Protein AF-0000000068154162 (afdb_homodimer)

Nearest PDB structures (foldseek):
  3p86-assembly1_A  TM=9.302E-01  e=1.035E-20  Arabidopsis thaliana
  8pq9-assembly1_A  TM=8.832E-01  e=3.360E-18  Homo sapiens
  6itt-assembly1_B  TM=8.169E-01  e=2.781E-16  Homo sapiens
  5we8-assembly1_A  TM=8.156E-01  e=3.813E-16  Homo sapiens
  5wdy-assembly1_A  TM=8.398E-01  e=1.945E-15  Homo sapiens

Organism: Acanthamoeba castellanii (strain ATCC 30010 / Neff) (NCBI:txid1257118)

Structure (mmCIF, N/CA/C/O backbone):
data_AF-0000000068154162-model_v1
#
loop_
_entity.id
_entity.type
_entity.pdbx_description
1 polymer 'non-specific serine/threonine protein kinase'
#
loop_
_atom_site.group_PDB
_atom_site.id
_atom_site.type_symbol
_atom_site.label_atom_id
_atom_site.label_alt_id
_atom_site.label_comp_id
_atom_site.label_asym_id
_atom_site.label_entity_id
_atom_site.label_seq_id
_atom_site.pdbx_PDB_ins_code
_atom_site.Cartn_x
_atom_site.Cartn_y
_atom_site.Cartn_z
_atom_site.occupancy
_atom_site.B_iso_or_equiv
_atom_site.auth_seq_id
_atom_site.auth_comp_id
_atom_site.auth_asym_id
_atom_site.auth_atom_id
_atom_site.pdbx_PDB_model_num
ATOM 1 N N . MET A 1 1 ? -35.406 -61.719 3.502 1 25.31 1 MET A N 1
ATOM 2 C CA . MET A 1 1 ? -34.531 -60.625 3.078 1 25.31 1 MET A CA 1
ATOM 3 C C . MET A 1 1 ? -35.25 -59.281 3.193 1 25.31 1 MET A C 1
ATOM 5 O O . MET A 1 1 ? -35.938 -58.844 2.264 1 25.31 1 MET A O 1
ATOM 9 N N . ARG A 1 2 ? -35.75 -58.812 4.273 1 20.05 2 ARG A N 1
ATOM 10 C CA . ARG A 1 2 ? -36.719 -57.781 4.66 1 20.05 2 ARG A CA 1
ATOM 11 C C . ARG A 1 2 ? -36.156 -56.375 4.477 1 20.05 2 ARG A C 1
ATOM 13 O O . ARG A 1 2 ? -35 -56.125 4.801 1 20.05 2 ARG A O 1
ATOM 20 N N . ALA A 1 3 ? -36.875 -55.594 3.584 1 25.05 3 ALA A N 1
ATOM 21 C CA . ALA A 1 3 ? -36.781 -54.25 3.047 1 25.05 3 ALA A CA 1
ATOM 22 C C . ALA A 1 3 ? -36.656 -53.219 4.168 1 25.05 3 ALA A C 1
ATOM 24 O O . ALA A 1 3 ? -37.625 -52.938 4.867 1 25.05 3 ALA A O 1
ATOM 25 N N . GLN A 1 4 ? -35.75 -53.344 5.055 1 25.16 4 GLN A N 1
ATOM 26 C CA . GLN A 1 4 ? -35.781 -52.469 6.203 1 25.16 4 GLN A CA 1
ATOM 27 C C . GLN A 1 4 ? -35.812 -51 5.762 1 25.16 4 GLN A C 1
ATOM 29 O O . GLN A 1 4 ? -35 -50.562 4.965 1 25.16 4 GLN A O 1
ATOM 34 N N . GLN A 1 5 ? -37 -50.375 5.742 1 27.28 5 GLN A N 1
ATOM 35 C CA . GLN A 1 5 ? -37.375 -49.031 5.297 1 27.28 5 GLN A CA 1
ATOM 36 C C . GLN A 1 5 ? -36.469 -47.969 5.945 1 27.28 5 GLN A C 1
ATOM 38 O O . GLN A 1 5 ? -36.219 -48.031 7.148 1 27.28 5 GLN A O 1
ATOM 43 N N . PRO A 1 6 ? -35.594 -47.312 5.211 1 29.78 6 PRO A N 1
ATOM 44 C CA . PRO A 1 6 ? -34.562 -46.406 5.742 1 29.78 6 PRO A CA 1
ATOM 45 C C . PRO A 1 6 ? -35.156 -45.312 6.617 1 29.78 6 PRO A C 1
ATOM 47 O O . PRO A 1 6 ? -36.344 -44.938 6.469 1 29.78 6 PRO A O 1
ATOM 50 N N . PRO A 1 7 ? -34.656 -45.125 7.809 1 30.92 7 PRO A N 1
ATOM 51 C CA . PRO A 1 7 ? -35.25 -44.219 8.805 1 30.92 7 PRO A CA 1
ATOM 52 C C . PRO A 1 7 ? -35.594 -42.844 8.234 1 30.92 7 PRO A C 1
ATOM 54 O O . PRO A 1 7 ? -34.969 -42.406 7.266 1 30.92 7 PRO A O 1
ATOM 57 N N . GLY A 1 8 ? -36.781 -42.438 8.211 1 26.33 8 GLY A N 1
ATOM 58 C CA . GLY A 1 8 ? -37.469 -41.25 7.738 1 26.33 8 GLY A CA 1
ATOM 59 C C . GLY A 1 8 ? -36.812 -39.938 8.18 1 26.33 8 GLY A C 1
ATOM 60 O O . GLY A 1 8 ? -36.312 -39.844 9.305 1 26.33 8 GLY A O 1
ATOM 61 N N . LEU A 1 9 ? -36.188 -39.188 7.285 1 26.91 9 LEU A N 1
ATOM 62 C CA . LEU A 1 9 ? -35.5 -37.906 7.391 1 26.91 9 LEU A CA 1
ATOM 63 C C . LEU A 1 9 ? -36.312 -36.938 8.258 1 26.91 9 LEU A C 1
ATOM 65 O O . LEU A 1 9 ? -37.469 -36.688 8.008 1 26.91 9 LEU A O 1
ATOM 69 N N . GLN A 1 10 ? -36.125 -36.938 9.523 1 28.39 10 GLN A N 1
ATOM 70 C CA . GLN A 1 10 ? -36.906 -36.062 10.398 1 28.39 10 GLN A CA 1
ATOM 71 C C . GLN A 1 10 ? -37 -34.656 9.805 1 28.39 10 GLN A C 1
ATOM 73 O O . GLN A 1 10 ? -36.031 -34.156 9.234 1 28.39 10 GLN A O 1
ATOM 78 N N . PRO A 1 11 ? -38.156 -34.156 9.594 1 27.2 11 PRO A N 1
ATOM 79 C CA . PRO A 1 11 ? -38.438 -32.844 8.992 1 27.2 11 PRO A CA 1
ATOM 80 C C . PRO A 1 11 ? -37.656 -31.703 9.68 1 27.2 11 PRO A C 1
ATOM 82 O O . PRO A 1 11 ? -37.562 -31.688 10.906 1 27.2 11 PRO A O 1
ATOM 85 N N . ARG A 1 12 ? -36.625 -31.141 9.125 1 27.48 12 ARG A N 1
ATOM 86 C CA . ARG A 1 12 ? -35.906 -30.016 9.68 1 27.48 12 ARG A CA 1
ATOM 87 C C . ARG A 1 12 ? -36.844 -28.953 10.211 1 27.48 12 ARG A C 1
ATOM 89 O O . ARG A 1 12 ? -37.875 -28.672 9.594 1 27.48 12 ARG A O 1
ATOM 96 N N . ARG A 1 13 ? -36.875 -28.75 11.492 1 27.66 13 ARG A N 1
ATOM 97 C CA . ARG A 1 13 ? -37.75 -27.781 12.156 1 27.66 13 ARG A CA 1
ATOM 98 C C . ARG A 1 13 ? -37.844 -26.5 11.359 1 27.66 13 ARG A C 1
ATOM 100 O O . ARG A 1 13 ? -36.875 -26.047 10.75 1 27.66 13 ARG A O 1
ATOM 107 N N . PRO A 1 14 ? -39.031 -26.031 11.023 1 28.12 14 PRO A N 1
ATOM 108 C CA . PRO A 1 14 ? -39.281 -24.781 10.312 1 28.12 14 PRO A CA 1
ATOM 109 C C . PRO A 1 14 ? -38.406 -23.641 10.812 1 28.12 14 PRO A C 1
ATOM 111 O O . PRO A 1 14 ? -38.062 -23.578 12 1 28.12 14 PRO A O 1
ATOM 114 N N . SER A 1 15 ? -37.5 -23.156 10.039 1 29.91 15 SER A N 1
ATOM 115 C CA . SER A 1 15 ? -36.688 -21.984 10.367 1 29.91 15 SER A CA 1
ATOM 116 C C . SER A 1 15 ? -37.5 -20.953 11.148 1 29.91 15 SER A C 1
ATOM 118 O O . SER A 1 15 ? -38.719 -20.844 10.953 1 29.91 15 SER A O 1
ATOM 120 N N . ALA A 1 16 ? -37.125 -20.469 12.266 1 29.8 16 ALA A N 1
ATOM 121 C CA . ALA A 1 16 ? -37.812 -19.547 13.148 1 29.8 16 ALA A CA 1
ATOM 122 C C . ALA A 1 16 ? -38.625 -18.531 12.352 1 29.8 16 ALA A C 1
ATOM 124 O O . ALA A 1 16 ? -38.281 -18.203 11.211 1 29.8 16 ALA A O 1
ATOM 125 N N . PRO A 1 17 ? -39.812 -18.125 12.711 1 31.25 17 PRO A N 1
ATOM 126 C CA . PRO A 1 17 ? -40.656 -17.109 12.102 1 31.25 17 PRO A CA 1
ATOM 127 C C . PRO A 1 17 ? -39.875 -15.898 11.602 1 31.25 17 PRO A C 1
ATOM 129 O O . PRO A 1 17 ? -38.781 -15.625 12.109 1 31.25 17 PRO A O 1
ATOM 132 N N . THR A 1 18 ? -39.938 -15.453 10.312 1 35.22 18 THR A N 1
ATOM 133 C CA . THR A 1 18 ? -39.5 -14.227 9.656 1 35.22 18 THR A CA 1
ATOM 134 C C . THR A 1 18 ? -39.562 -13.047 10.625 1 35.22 18 THR A C 1
ATOM 136 O O . THR A 1 18 ? -40.625 -12.43 10.781 1 35.22 18 THR A O 1
ATOM 139 N N . GLY A 1 19 ? -39.25 -13.164 11.82 1 36.28 19 GLY A N 1
ATOM 140 C CA . GLY A 1 19 ? -39.344 -12.039 12.727 1 36.28 19 GLY A CA 1
ATOM 141 C C . GLY A 1 19 ? -38.844 -10.742 12.125 1 36.28 19 GLY A C 1
ATOM 142 O O . GLY A 1 19 ? -38.125 -10.75 11.133 1 36.28 19 GLY A O 1
ATOM 143 N N . GLN A 1 20 ? -39.5 -9.539 12.422 1 40.72 20 GLN A N 1
ATOM 144 C CA . GLN A 1 20 ? -39.188 -8.172 11.992 1 40.72 20 GLN A CA 1
ATOM 145 C C . GLN A 1 20 ? -37.688 -7.906 11.984 1 40.72 20 GLN A C 1
ATOM 147 O O . GLN A 1 20 ? -37.031 -7.965 13.023 1 40.72 20 GLN A O 1
ATOM 152 N N . LYS A 1 21 ? -37.125 -8.125 10.898 1 51.84 21 LYS A N 1
ATOM 153 C CA . LYS A 1 21 ? -35.719 -7.754 10.789 1 51.84 21 LYS A CA 1
ATOM 154 C C . LYS A 1 21 ? -35.438 -6.453 11.539 1 51.84 21 LYS A C 1
ATOM 156 O O . LYS A 1 21 ? -36.156 -5.465 11.367 1 51.84 21 LYS A O 1
ATOM 161 N N . LEU A 1 22 ? -34.719 -6.574 12.555 1 54.69 22 LEU A N 1
ATOM 162 C CA . LEU A 1 22 ? -34.344 -5.457 13.414 1 54.69 22 LEU A CA 1
ATOM 163 C C . LEU A 1 22 ? -33.719 -4.332 12.602 1 54.69 22 LEU A C 1
ATOM 165 O O . LEU A 1 22 ? -33.812 -3.162 12.984 1 54.69 22 LEU A O 1
ATOM 169 N N . PHE A 1 23 ? -32.969 -4.668 11.516 1 59.47 23 PHE A N 1
ATOM 170 C CA . PHE A 1 23 ? -32.406 -3.621 10.68 1 59.47 23 PHE A CA 1
ATOM 171 C C . PHE A 1 23 ? -32.281 -4.082 9.234 1 59.47 23 PHE A C 1
ATOM 173 O O . PHE A 1 23 ? -32.375 -5.277 8.953 1 59.47 23 PHE A O 1
ATOM 180 N N . HIS A 1 24 ? -32.375 -3.199 8.305 1 63.94 24 HIS A N 1
ATOM 181 C CA . HIS A 1 24 ? -32.344 -3.453 6.871 1 63.94 24 HIS A CA 1
ATOM 182 C C . HIS A 1 24 ? -30.953 -3.801 6.383 1 63.94 24 HIS A C 1
ATOM 184 O O . HIS A 1 24 ? -30.766 -4.066 5.191 1 63.94 24 HIS A O 1
ATOM 190 N N . GLY A 1 25 ? -30.062 -4.039 7.324 1 67.94 25 GLY A N 1
ATOM 191 C CA . GLY A 1 25 ? -28.703 -4.316 6.875 1 67.94 25 GLY A CA 1
ATOM 192 C C . GLY A 1 25 ? -28.391 -5.801 6.793 1 67.94 25 GLY A C 1
ATOM 193 O O . GLY A 1 25 ? -29.281 -6.637 6.98 1 67.94 25 GLY A O 1
ATOM 194 N N . PRO A 1 26 ? -27.203 -6.223 6.34 1 79.88 26 PRO A N 1
ATOM 195 C CA . PRO A 1 26 ? -26.828 -7.629 6.199 1 79.88 26 PRO A CA 1
ATOM 196 C C . PRO A 1 26 ? -26.797 -8.375 7.531 1 79.88 26 PRO A C 1
ATOM 198 O O . PRO A 1 26 ? -26.172 -7.906 8.492 1 79.88 26 PRO A O 1
ATOM 201 N N . GLU A 1 27 ? -27.5 -9.414 7.609 1 85.88 27 GLU A N 1
ATOM 202 C CA . GLU A 1 27 ? -27.531 -10.273 8.789 1 85.88 27 GLU A CA 1
ATOM 203 C C . GLU A 1 27 ? -26.516 -11.398 8.68 1 85.88 27 GLU A C 1
ATOM 205 O O . GLU A 1 27 ? -26.391 -12.031 7.621 1 85.88 27 GLU A O 1
ATOM 210 N N . ILE A 1 28 ? -25.766 -11.57 9.664 1 89.75 28 ILE A N 1
ATOM 211 C CA . ILE A 1 28 ? -24.797 -12.664 9.75 1 89.75 28 ILE A CA 1
ATOM 212 C C . ILE A 1 28 ? -25.219 -13.641 10.844 1 89.75 28 ILE A C 1
ATOM 214 O O . ILE A 1 28 ? -25.547 -13.219 11.953 1 89.75 28 ILE A O 1
ATOM 218 N N . ASP A 1 29 ? -25.203 -14.883 10.516 1 89.56 29 ASP A N 1
ATOM 219 C CA . ASP A 1 29 ? -25.531 -15.898 11.508 1 89.56 29 ASP A CA 1
ATOM 220 C C . ASP A 1 29 ? -24.375 -16.109 12.477 1 89.56 29 ASP A C 1
ATOM 222 O O . ASP A 1 29 ? -23.203 -16.078 12.078 1 89.56 29 ASP A O 1
ATOM 226 N N . ASP A 1 30 ? -24.766 -16.328 13.695 1 88.81 30 ASP A N 1
ATOM 227 C CA . ASP A 1 30 ? -23.766 -16.531 14.75 1 88.81 30 ASP A CA 1
ATOM 228 C C . ASP A 1 30 ? -22.781 -17.625 14.367 1 88.81 30 ASP A C 1
ATOM 230 O O . ASP A 1 30 ? -21.578 -17.5 14.641 1 88.81 30 ASP A O 1
ATOM 234 N N . ASN A 1 31 ? -23.188 -18.625 13.68 1 89.12 31 ASN A N 1
ATOM 235 C CA . ASN A 1 31 ? -22.359 -19.781 13.352 1 89.12 31 ASN A CA 1
ATOM 236 C C . ASN A 1 31 ? -21.406 -19.484 12.203 1 89.12 31 ASN A C 1
ATOM 238 O O . ASN A 1 31 ? -20.469 -20.25 11.953 1 89.12 31 ASN A O 1
ATOM 242 N N . GLU A 1 32 ? -21.672 -18.453 11.625 1 90.25 32 GLU A N 1
ATOM 243 C CA . GLU A 1 32 ? -20.875 -18.109 10.445 1 90.25 32 GLU A CA 1
ATOM 244 C C . GLU A 1 32 ? -19.609 -17.344 10.836 1 90.25 32 GLU A C 1
ATOM 246 O O . GLU A 1 32 ? -18.719 -17.125 10 1 90.25 32 GLU A O 1
ATOM 251 N N . VAL A 1 33 ? -19.547 -16.922 12.07 1 91.75 33 VAL A N 1
ATOM 252 C CA . VAL A 1 33 ? -18.406 -16.141 12.539 1 91.75 33 VAL A CA 1
ATOM 253 C C . VAL A 1 33 ? -17.656 -16.906 13.617 1 91.75 33 VAL A C 1
ATOM 255 O O . VAL A 1 33 ? -18.25 -17.375 14.586 1 91.75 33 VAL A O 1
ATOM 258 N N . LYS A 1 34 ? -16.406 -17.109 13.367 1 91.06 34 LYS A N 1
ATOM 259 C CA . LYS A 1 34 ? -15.516 -17.672 14.367 1 91.06 34 LYS A CA 1
ATOM 260 C C . LYS A 1 34 ? -14.477 -16.656 14.82 1 91.06 34 LYS A C 1
ATOM 262 O O . LYS A 1 34 ? -14 -15.852 14.016 1 91.06 34 LYS A O 1
ATOM 267 N N . PHE A 1 35 ? -14.242 -16.531 16.125 1 87.94 35 PHE A N 1
ATOM 268 C CA . PHE A 1 35 ? -13.242 -15.578 16.578 1 87.94 35 PHE A CA 1
ATOM 269 C C . PHE A 1 35 ? -12.508 -16.109 17.812 1 87.94 35 PHE A C 1
ATOM 271 O O . PHE A 1 35 ? -13.078 -16.875 18.594 1 87.94 35 PHE A O 1
ATOM 278 N N . SER A 1 36 ? -11.117 -15.781 17.922 1 83 36 SER A N 1
ATOM 279 C CA . SER A 1 36 ? -10.336 -16.391 18.984 1 83 36 SER A CA 1
ATOM 280 C C . SER A 1 36 ? -9.406 -15.383 19.656 1 83 36 SER A C 1
ATOM 282 O O . SER A 1 36 ? -9.102 -15.5 20.844 1 83 36 SER A O 1
ATOM 284 N N . THR A 1 37 ? -8.984 -14.391 18.953 1 86.12 37 THR A N 1
ATOM 285 C CA . THR A 1 37 ? -7.98 -13.484 19.516 1 86.12 37 THR A CA 1
ATOM 286 C C . THR A 1 37 ? -8.594 -12.133 19.859 1 86.12 37 THR A C 1
ATOM 288 O O . THR A 1 37 ? -9.227 -11.5 19.016 1 86.12 37 THR A O 1
ATOM 291 N N . LYS A 1 38 ? -8.414 -11.703 21.094 1 88.06 38 LYS A N 1
ATOM 292 C CA . LYS A 1 38 ? -8.914 -10.406 21.547 1 88.06 38 LYS A CA 1
ATOM 293 C C . LYS A 1 38 ? -8.039 -9.273 21.016 1 88.06 38 LYS A C 1
ATOM 295 O O . LYS A 1 38 ? -6.812 -9.336 21.094 1 88.06 38 LYS A O 1
ATOM 300 N N . LEU A 1 39 ? -8.625 -8.305 20.422 1 85.94 39 LEU A N 1
ATOM 301 C CA . LEU A 1 39 ? -7.906 -7.148 19.891 1 85.94 39 LEU A CA 1
ATOM 302 C C . LEU A 1 39 ? -7.953 -5.98 20.875 1 85.94 39 LEU A C 1
ATOM 304 O O . LEU A 1 39 ? -6.98 -5.23 21 1 85.94 39 LEU A O 1
ATOM 308 N N . GLY A 1 40 ? -9.047 -5.758 21.422 1 81.56 40 GLY A N 1
ATOM 309 C CA . GLY A 1 40 ? -9.18 -4.656 22.359 1 81.56 40 GLY A CA 1
ATOM 310 C C . GLY A 1 40 ? -10.539 -4.613 23.031 1 81.56 40 GLY A C 1
ATOM 311 O O . GLY A 1 40 ? -11.461 -5.316 22.625 1 81.56 40 GLY A O 1
ATOM 312 N N . THR A 1 41 ? -10.547 -3.863 24.156 1 76.75 41 THR A N 1
ATOM 313 C CA . THR A 1 41 ? -11.773 -3.691 24.922 1 76.75 41 THR A CA 1
ATOM 314 C C . THR A 1 41 ? -12.102 -2.211 25.078 1 76.75 41 THR A C 1
ATOM 316 O O . THR A 1 41 ? -11.211 -1.394 25.312 1 76.75 41 THR A O 1
ATOM 319 N N . GLY A 1 42 ? -13.375 -1.919 24.75 1 64.56 42 GLY A N 1
ATOM 320 C CA . GLY A 1 42 ? -13.836 -0.561 25 1 64.56 42 GLY A CA 1
ATOM 321 C C . GLY A 1 42 ? -15.148 -0.501 25.75 1 64.56 42 GLY A C 1
ATOM 322 O O . GLY A 1 42 ? -15.664 -1.53 26.203 1 64.56 42 GLY A O 1
ATOM 323 N N . CYS A 1 43 ? -15.641 0.768 25.984 1 58.34 43 CYS A N 1
ATOM 324 C CA . CYS A 1 43 ? -16.844 1.017 26.766 1 58.34 43 CYS A CA 1
ATOM 325 C C . CYS A 1 43 ? -18.047 0.307 26.141 1 58.34 43 CYS A C 1
ATOM 327 O O . CYS A 1 43 ? -18.969 -0.089 26.859 1 58.34 43 CYS A O 1
ATOM 329 N N . PHE A 1 44 ? -17.906 0.079 24.875 1 65.69 44 PHE A N 1
ATOM 330 C CA . PHE A 1 44 ? -19.094 -0.44 24.219 1 65.69 44 PHE A CA 1
ATOM 331 C C . PHE A 1 44 ? -18.938 -1.92 23.891 1 65.69 44 PHE A C 1
ATOM 333 O O . PHE A 1 44 ? -19.859 -2.555 23.375 1 65.69 44 PHE A O 1
ATOM 340 N N . GLY A 1 45 ? -17.828 -2.514 24.156 1 77.94 45 GLY A N 1
ATOM 341 C CA . GLY A 1 45 ? -17.688 -3.939 23.922 1 77.94 45 GLY A CA 1
ATOM 342 C C . GLY A 1 45 ? -16.25 -4.355 23.672 1 77.94 45 GLY A C 1
ATOM 343 O O . GLY A 1 45 ? -15.32 -3.562 23.844 1 77.94 45 GLY A O 1
ATOM 344 N N . THR A 1 46 ? -16.203 -5.629 23.375 1 87.25 46 THR A N 1
ATOM 345 C CA . THR A 1 46 ? -14.906 -6.227 23.078 1 87.25 46 THR A CA 1
ATOM 346 C C . THR A 1 46 ? -14.773 -6.559 21.594 1 87.25 46 THR A C 1
ATOM 348 O O . THR A 1 46 ? -15.727 -7.055 20.984 1 87.25 46 THR A O 1
ATOM 351 N N . VAL A 1 47 ? -13.664 -6.203 21.078 1 91.94 47 VAL A N 1
ATOM 352 C CA . VAL A 1 47 ? -13.43 -6.488 19.656 1 91.94 47 VAL A CA 1
ATOM 353 C C . VAL A 1 47 ? -12.477 -7.676 19.531 1 91.94 47 VAL A C 1
ATOM 355 O O . VAL A 1 47 ? -11.438 -7.723 20.203 1 91.94 47 VAL A O 1
ATOM 358 N N . TRP A 1 48 ? -12.859 -8.641 18.703 1 92.69 48 TRP A N 1
ATOM 359 C CA . TRP A 1 48 ? -12.102 -9.867 18.484 1 92.69 48 TRP A CA 1
ATOM 360 C C . TRP A 1 48 ? -11.672 -9.992 17.031 1 92.69 48 TRP A C 1
ATOM 362 O O . TRP A 1 48 ? -12.375 -9.523 16.125 1 92.69 48 TRP A O 1
ATOM 372 N N . LYS A 1 49 ? -10.5 -10.578 16.891 1 93.44 49 LYS A N 1
ATOM 373 C CA . LYS A 1 49 ? -10.125 -11.039 15.555 1 93.44 49 LYS A CA 1
ATOM 374 C C . LYS A 1 49 ? -10.805 -12.367 15.227 1 93.44 49 LYS A C 1
ATOM 376 O O . LYS A 1 49 ? -10.773 -13.305 16.031 1 93.44 49 LYS A O 1
ATOM 381 N N . GLY A 1 50 ? -11.43 -12.438 14.062 1 92.94 50 GLY A N 1
ATOM 382 C CA . GLY A 1 50 ? -12.141 -13.641 13.672 1 92.94 50 GLY A CA 1
ATOM 383 C C . GLY A 1 50 ? -12.133 -13.891 12.18 1 92.94 50 GLY A C 1
ATOM 384 O O . GLY A 1 50 ? -11.273 -13.367 11.469 1 92.94 50 GLY A O 1
ATOM 385 N N . SER A 1 51 ? -12.961 -14.812 11.812 1 93 51 SER A N 1
ATOM 386 C CA . SER A 1 51 ? -13.117 -15.18 10.414 1 93 51 SER A CA 1
ATOM 387 C C . SER A 1 51 ? -14.586 -15.391 10.055 1 93 51 SER A C 1
ATOM 389 O O . SER A 1 51 ? -15.352 -15.93 10.852 1 93 51 SER A O 1
ATOM 391 N N . CYS A 1 52 ? -14.977 -14.883 8.938 1 92.56 52 CYS A N 1
ATOM 392 C CA . CYS A 1 52 ? -16.312 -15.078 8.383 1 92.56 52 CYS A CA 1
ATOM 393 C C . CYS A 1 52 ? -16.234 -15.477 6.91 1 92.56 52 CYS A C 1
ATOM 395 O O . CYS A 1 52 ? -15.703 -14.719 6.086 1 92.56 52 CYS A O 1
ATOM 397 N N . PHE A 1 53 ? -16.703 -16.703 6.605 1 92 53 PHE A N 1
ATOM 398 C CA . PHE A 1 53 ? -16.625 -17.25 5.262 1 92 53 PHE A CA 1
ATOM 399 C C . PHE A 1 53 ? -15.203 -17.125 4.711 1 92 53 PHE A C 1
ATOM 401 O O . PHE A 1 53 ? -15.016 -16.641 3.594 1 92 53 PHE A O 1
ATOM 408 N N . GLN A 1 54 ? -14.234 -17.438 5.559 1 90.12 54 GLN A N 1
ATOM 409 C CA . GLN A 1 54 ? -12.82 -17.609 5.242 1 90.12 54 GLN A CA 1
ATOM 410 C C . GLN A 1 54 ? -12.117 -16.25 5.121 1 90.12 54 GLN A C 1
ATOM 412 O O . GLN A 1 54 ? -10.93 -16.203 4.793 1 90.12 54 GLN A O 1
ATOM 417 N N . LYS A 1 55 ? -12.828 -15.156 5.355 1 92.44 55 LYS A N 1
ATOM 418 C CA . LYS A 1 55 ? -12.211 -13.836 5.402 1 92.44 55 LYS A CA 1
ATOM 419 C C . LYS A 1 55 ? -11.938 -13.406 6.84 1 92.44 55 LYS A C 1
ATOM 421 O O . LYS A 1 55 ? -12.789 -13.562 7.715 1 92.44 55 LYS A O 1
ATOM 426 N N . GLU A 1 56 ? -10.727 -12.914 7.07 1 92.44 56 GLU A N 1
ATOM 427 C CA . GLU A 1 56 ? -10.43 -12.352 8.383 1 92.44 56 GLU A CA 1
ATOM 428 C C . GLU A 1 56 ? -11.25 -11.094 8.648 1 92.44 56 GLU A C 1
ATOM 430 O O . GLU A 1 56 ? -11.398 -10.242 7.762 1 92.44 56 GLU A O 1
ATOM 435 N N . VAL A 1 57 ? -11.828 -11.023 9.844 1 95.44 57 VAL A N 1
ATOM 436 C CA . VAL A 1 57 ? -12.727 -9.922 10.188 1 95.44 57 VAL A CA 1
ATOM 437 C C . VAL A 1 57 ? -12.5 -9.5 11.633 1 95.44 57 VAL A C 1
ATOM 439 O O . VAL A 1 57 ? -11.812 -10.188 12.391 1 95.44 57 VAL A O 1
ATOM 442 N N . ALA A 1 58 ? -12.945 -8.297 11.945 1 94.94 58 ALA A N 1
ATOM 443 C CA . ALA A 1 58 ? -13.078 -7.855 13.328 1 94.94 58 ALA A CA 1
ATOM 444 C C . ALA A 1 58 ? -14.508 -8.039 13.828 1 94.94 58 ALA A C 1
ATOM 446 O O . ALA A 1 58 ? -15.469 -7.738 13.117 1 94.94 58 ALA A O 1
ATOM 447 N N . VAL A 1 59 ? -14.641 -8.625 15.047 1 94.62 59 VAL A N 1
ATOM 448 C CA . VAL A 1 59 ? -15.945 -8.914 15.633 1 94.62 59 VAL A CA 1
ATOM 449 C C . VAL A 1 59 ? -16.109 -8.141 16.938 1 94.62 59 VAL A C 1
ATOM 451 O O . VAL A 1 59 ? -15.406 -8.391 17.906 1 94.62 59 VAL A O 1
ATOM 454 N N . LYS A 1 60 ? -16.984 -7.227 16.938 1 92.25 60 LYS A N 1
ATOM 455 C CA . LYS A 1 60 ? -17.297 -6.465 18.141 1 92.25 60 LYS A CA 1
ATOM 456 C C . LYS A 1 60 ? -18.469 -7.09 18.891 1 92.25 60 LYS A C 1
ATOM 458 O O . LYS A 1 60 ? -19.562 -7.227 18.344 1 92.25 60 LYS A O 1
ATOM 463 N N . ILE A 1 61 ? -18.25 -7.43 20.109 1 89.44 61 ILE A N 1
ATOM 464 C CA . ILE A 1 61 ? -19.281 -8.023 20.969 1 89.44 61 ILE A CA 1
ATOM 465 C C . ILE A 1 61 ? -19.625 -7.059 22.109 1 89.44 61 ILE A C 1
ATOM 467 O O . ILE A 1 61 ? -18.734 -6.641 22.859 1 89.44 61 ILE A O 1
ATOM 471 N N . PRO A 1 62 ? -20.859 -6.723 22.125 1 84.5 62 PRO A N 1
ATOM 472 C CA . PRO A 1 62 ? -21.25 -5.848 23.234 1 84.5 62 PRO A CA 1
ATOM 473 C C . PRO A 1 62 ? -20.906 -6.449 24.594 1 84.5 62 PRO A C 1
ATOM 475 O O . PRO A 1 62 ? -20.859 -7.672 24.734 1 84.5 62 PRO A O 1
ATOM 478 N N . VAL A 1 63 ? -20.719 -5.609 25.578 1 73.69 63 VAL A N 1
ATOM 479 C CA . VAL A 1 63 ? -20.344 -6.02 26.922 1 73.69 63 VAL A CA 1
ATOM 480 C C . VAL A 1 63 ? -21.453 -6.898 27.516 1 73.69 63 VAL A C 1
ATOM 482 O O . VAL A 1 63 ? -21.156 -7.918 28.141 1 73.69 63 VAL A O 1
ATOM 485 N N . VAL A 1 64 ? -22.688 -6.402 27.297 1 74.38 64 VAL A N 1
ATOM 486 C CA . VAL A 1 64 ? -23.812 -7.168 27.812 1 74.38 64 VAL A CA 1
ATOM 487 C C . VAL A 1 64 ? -24.625 -7.766 26.656 1 74.38 64 VAL A C 1
ATOM 489 O O . VAL A 1 64 ? -24.828 -7.105 25.641 1 74.38 64 VAL A O 1
ATOM 492 N N . GLN A 1 65 ? -24.875 -9.031 26.812 1 74.5 65 GLN A N 1
ATOM 493 C CA . GLN A 1 65 ? -25.594 -9.719 25.75 1 74.5 65 GLN A CA 1
ATOM 494 C C . GLN A 1 65 ? -27.094 -9.734 26.016 1 74.5 65 GLN A C 1
ATOM 496 O O . GLN A 1 65 ? -27.891 -9.914 25.094 1 74.5 65 GLN A O 1
ATOM 501 N N . ASN A 1 66 ? -27.391 -9.641 27.219 1 72.5 66 ASN A N 1
ATOM 502 C CA . ASN A 1 66 ? -28.797 -9.422 27.562 1 72.5 66 ASN A CA 1
ATOM 503 C C . ASN A 1 66 ? -29.125 -7.934 27.656 1 72.5 66 ASN A C 1
ATOM 505 O O . ASN A 1 66 ? -29.141 -7.363 28.75 1 72.5 66 ASN A O 1
ATOM 509 N N . LEU A 1 67 ? -29.438 -7.355 26.5 1 73.75 67 LEU A N 1
ATOM 510 C CA . LEU A 1 67 ? -29.578 -5.91 26.375 1 73.75 67 LEU A CA 1
ATOM 511 C C . LEU A 1 67 ? -30.938 -5.441 26.859 1 73.75 67 LEU A C 1
ATOM 513 O O . LEU A 1 67 ? -31.969 -6.066 26.547 1 73.75 67 LEU A O 1
ATOM 517 N N . ASN A 1 68 ? -30.859 -4.512 27.703 1 79.25 68 ASN A N 1
ATOM 518 C CA . ASN A 1 68 ? -32.125 -3.852 28.016 1 79.25 68 ASN A CA 1
ATOM 519 C C . ASN A 1 68 ? -32.625 -3.006 26.844 1 79.25 68 ASN A C 1
ATOM 521 O O . ASN A 1 68 ? -32 -2.998 25.781 1 79.25 68 ASN A O 1
ATOM 525 N N . ARG A 1 69 ? -33.688 -2.461 26.922 1 80.44 69 ARG A N 1
ATOM 526 C CA . ARG A 1 69 ? -34.344 -1.743 25.828 1 80.44 69 ARG A CA 1
ATOM 527 C C . ARG A 1 69 ? -33.438 -0.622 25.312 1 80.44 69 ARG A C 1
ATOM 529 O O . ARG A 1 69 ? -33.312 -0.437 24.094 1 80.44 69 ARG A O 1
ATOM 536 N N . GLU A 1 70 ? -32.812 0.064 26.266 1 78.44 70 GLU A N 1
ATOM 537 C CA . GLU A 1 70 ? -31.953 1.188 25.875 1 78.44 70 GLU A CA 1
ATOM 538 C C . GLU A 1 70 ? -30.703 0.712 25.141 1 78.44 70 GLU A C 1
ATOM 540 O O . GLU A 1 70 ? -30.297 1.301 24.141 1 78.44 70 GLU A O 1
ATOM 545 N N . GLN A 1 71 ? -30.219 -0.302 25.641 1 79.06 71 GLN A N 1
ATOM 546 C CA . GLN A 1 71 ? -29 -0.867 25.031 1 79.06 71 GLN A CA 1
ATOM 547 C C . GLN A 1 71 ? -29.297 -1.445 23.656 1 79.06 71 GLN A C 1
ATOM 549 O O . GLN A 1 71 ? -28.484 -1.321 22.734 1 79.06 71 GLN A O 1
ATOM 554 N N . LEU A 1 72 ? -30.375 -2.033 23.562 1 83.25 72 LEU A N 1
ATOM 555 C CA . LEU A 1 72 ? -30.797 -2.592 22.281 1 83.25 72 LEU A CA 1
ATOM 556 C C . LEU A 1 72 ? -31.016 -1.489 21.25 1 83.25 72 LEU A C 1
ATOM 558 O O . LEU A 1 72 ? -30.625 -1.633 20.094 1 83.25 72 LEU A O 1
ATOM 562 N N . ALA A 1 73 ? -31.625 -0.466 21.672 1 83.19 73 ALA A N 1
ATOM 563 C CA . ALA A 1 73 ? -31.859 0.674 20.797 1 83.19 73 ALA A CA 1
ATOM 564 C C . ALA A 1 73 ? -30.531 1.266 20.312 1 83.19 73 ALA A C 1
ATOM 566 O O . ALA A 1 73 ? -30.391 1.645 19.156 1 83.19 73 ALA A O 1
ATOM 567 N N . ALA A 1 74 ? -29.609 1.374 21.219 1 81.81 74 ALA A N 1
ATOM 568 C CA . ALA A 1 74 ? -28.297 1.899 20.875 1 81.81 74 ALA A CA 1
ATOM 569 C C . ALA A 1 74 ? -27.594 0.998 19.859 1 81.81 74 ALA A C 1
ATOM 571 O O . ALA A 1 74 ? -26.969 1.483 18.922 1 81.81 74 ALA A O 1
ATOM 572 N N . PHE A 1 75 ? -27.734 -0.267 20.125 1 85.44 75 PHE A N 1
ATOM 573 C CA . PHE A 1 75 ? -27.156 -1.244 19.219 1 85.44 75 PHE A CA 1
ATOM 574 C C . PHE A 1 75 ? -27.766 -1.134 17.828 1 85.44 75 PHE A C 1
ATOM 576 O O . PHE A 1 75 ? -27.047 -1.121 16.828 1 85.44 75 PHE A O 1
ATOM 583 N N . ARG A 1 76 ? -28.984 -1.033 17.797 1 84.75 76 ARG A N 1
ATOM 584 C CA . ARG A 1 76 ? -29.703 -0.915 16.531 1 84.75 76 ARG A CA 1
ATOM 585 C C . ARG A 1 76 ? -29.297 0.352 15.797 1 84.75 76 ARG A C 1
ATOM 587 O O . ARG A 1 76 ? -29.109 0.332 14.578 1 84.75 76 ARG A O 1
ATOM 594 N N . LYS A 1 77 ? -29.188 1.36 16.531 1 85.94 77 LYS A N 1
ATOM 595 C CA . LYS A 1 77 ? -28.797 2.637 15.945 1 85.94 77 LYS A CA 1
ATOM 596 C C . LYS A 1 77 ? -27.406 2.551 15.344 1 85.94 77 LYS A C 1
ATOM 598 O O . LYS A 1 77 ? -27.156 3.047 14.242 1 85.94 77 LYS A O 1
ATOM 603 N N . GLU A 1 78 ? -26.516 1.978 16.062 1 88.06 78 GLU A N 1
ATOM 604 C CA . GLU A 1 78 ? -25.141 1.803 15.578 1 88.06 78 GLU A CA 1
ATOM 605 C C . GLU A 1 78 ? -25.125 1.004 14.273 1 88.06 78 GLU A C 1
ATOM 607 O O . GLU A 1 78 ? -24.484 1.409 13.305 1 88.06 78 GLU A O 1
ATOM 612 N N . VAL A 1 79 ? -25.844 -0.043 14.273 1 88.25 79 VAL A N 1
ATOM 613 C CA . VAL A 1 79 ? -25.891 -0.92 13.109 1 88.25 79 VAL A CA 1
ATOM 614 C C . VAL A 1 79 ? -26.531 -0.176 11.938 1 88.25 79 VAL A C 1
ATOM 616 O O . VAL A 1 79 ? -26.078 -0.296 10.797 1 88.25 79 VAL A O 1
ATOM 619 N N . GLU A 1 80 ? -27.547 0.542 12.234 1 87.62 80 GLU A N 1
ATOM 620 C CA . GLU A 1 80 ? -28.219 1.318 11.195 1 87.62 80 GLU A CA 1
ATOM 621 C C . GLU A 1 80 ? -27.266 2.342 10.57 1 87.62 80 GLU A C 1
ATOM 623 O O . GLU A 1 80 ? -27.188 2.459 9.352 1 87.62 80 GLU A O 1
ATOM 628 N N . ILE A 1 81 ? -26.547 3.062 11.383 1 88.5 81 ILE A N 1
ATOM 629 C CA . ILE A 1 81 ? -25.609 4.07 10.906 1 88.5 81 ILE A CA 1
ATOM 630 C C . ILE A 1 81 ? -24.531 3.408 10.039 1 88.5 81 ILE A C 1
ATOM 632 O O . ILE A 1 81 ? -24.234 3.881 8.945 1 88.5 81 ILE A O 1
ATOM 636 N N . MET A 1 82 ? -24.047 2.311 10.477 1 89.81 82 MET A N 1
ATOM 637 C CA . MET A 1 82 ? -22.969 1.627 9.766 1 89.81 82 MET A CA 1
ATOM 638 C C . MET A 1 82 ? -23.484 1.017 8.461 1 89.81 82 MET A C 1
ATOM 640 O O . MET A 1 82 ? -22.734 0.921 7.484 1 89.81 82 MET A O 1
ATOM 644 N N . SER A 1 83 ? -24.734 0.646 8.469 1 88.62 83 SER A N 1
ATOM 645 C CA . SER A 1 83 ? -25.312 -0.024 7.309 1 88.62 83 SER A CA 1
ATOM 646 C C . SER A 1 83 ? -25.703 0.979 6.223 1 88.62 83 SER A C 1
ATOM 648 O O . SER A 1 83 ? -25.938 0.599 5.074 1 88.62 83 SER A O 1
ATOM 650 N N . THR A 1 84 ? -25.672 2.238 6.57 1 87.69 84 THR A N 1
ATOM 651 C CA . THR A 1 84 ? -26.172 3.207 5.598 1 87.69 84 THR A CA 1
ATOM 652 C C . THR A 1 84 ? -25.094 4.227 5.25 1 87.69 84 THR A C 1
ATOM 654 O O . THR A 1 84 ? -25.312 5.133 4.445 1 87.69 84 THR A O 1
ATOM 657 N N . ASN A 1 85 ? -24.031 4.219 5.848 1 90 85 ASN A N 1
ATOM 658 C CA . ASN A 1 85 ? -22.922 5.145 5.582 1 90 85 ASN A CA 1
ATOM 659 C C . ASN A 1 85 ? -21.672 4.402 5.145 1 90 85 ASN A C 1
ATOM 661 O O . ASN A 1 85 ? -20.984 3.805 5.973 1 90 85 ASN A O 1
ATOM 665 N N . HIS A 1 86 ? -21.469 4.531 3.881 1 92.12 86 HIS A N 1
ATOM 666 C CA . HIS A 1 86 ? -20.344 3.82 3.291 1 92.12 86 HIS A CA 1
ATOM 667 C C . HIS A 1 86 ? -19.359 4.789 2.648 1 92.12 86 HIS A C 1
ATOM 669 O O . HIS A 1 86 ? -19.734 5.598 1.797 1 92.12 86 HIS A O 1
ATOM 675 N N . HIS A 1 87 ? -18.172 4.707 3.033 1 94.81 87 HIS A N 1
ATOM 676 C CA . HIS A 1 87 ? -17.094 5.59 2.578 1 94.81 87 HIS A CA 1
ATOM 677 C C . HIS A 1 87 ? -15.727 4.945 2.764 1 94.81 87 HIS A C 1
ATOM 679 O O . HIS A 1 87 ? -15.508 4.219 3.736 1 94.81 87 HIS A O 1
ATOM 685 N N . PRO A 1 88 ? -14.766 5.227 1.829 1 94.31 88 PRO A N 1
ATOM 686 C CA . PRO A 1 88 ? -13.43 4.633 1.95 1 94.31 88 PRO A CA 1
ATOM 687 C C . PRO A 1 88 ? -12.742 4.988 3.268 1 94.31 88 PRO A C 1
ATOM 689 O O . PRO A 1 88 ? -11.805 4.309 3.68 1 94.31 88 PRO A O 1
ATOM 692 N N . ASN A 1 89 ? -13.141 6.059 3.879 1 96.88 89 ASN A N 1
ATOM 693 C CA . ASN A 1 89 ? -12.531 6.484 5.137 1 96.88 89 ASN A CA 1
ATOM 694 C C . ASN A 1 89 ? -13.453 6.199 6.324 1 96.88 89 ASN A C 1
ATOM 696 O O . ASN A 1 89 ? -13.336 6.84 7.367 1 96.88 89 ASN A O 1
ATOM 700 N N . ILE A 1 90 ? -14.383 5.367 6.176 1 96.56 90 ILE A N 1
ATOM 701 C CA . ILE A 1 90 ? -15.219 4.805 7.23 1 96.56 90 ILE A CA 1
ATOM 702 C C . ILE A 1 90 ? -15.094 3.285 7.238 1 96.56 90 ILE A C 1
ATOM 704 O O . ILE A 1 90 ? -15.078 2.65 6.184 1 96.56 90 ILE A O 1
ATOM 708 N N . ILE A 1 91 ? -14.977 2.727 8.375 1 96.5 91 ILE A N 1
ATOM 709 C CA . ILE A 1 91 ? -14.773 1.289 8.523 1 96.5 91 ILE A CA 1
ATOM 710 C C . ILE A 1 91 ? -15.859 0.537 7.762 1 96.5 91 ILE A C 1
ATOM 712 O O . ILE A 1 91 ? -17.031 0.926 7.789 1 96.5 91 ILE A O 1
ATOM 716 N N . LEU A 1 92 ? -15.477 -0.505 7.094 1 96.12 92 LEU A N 1
ATOM 717 C CA . LEU A 1 92 ? -16.422 -1.273 6.285 1 96.12 92 LEU A CA 1
ATOM 718 C C . LEU A 1 92 ? -17.266 -2.184 7.16 1 96.12 92 LEU A C 1
ATOM 720 O O . LEU A 1 92 ? -16.75 -3.086 7.82 1 96.12 92 LEU A O 1
ATOM 724 N N . PHE A 1 93 ? -18.547 -1.918 7.199 1 94.06 93 PHE A N 1
ATOM 725 C CA . PHE A 1 93 ? -19.531 -2.771 7.852 1 94.06 93 PHE A CA 1
ATOM 726 C C . PHE A 1 93 ? -19.859 -3.986 6.988 1 94.06 93 PHE A C 1
ATOM 728 O O . PHE A 1 93 ? -20.25 -3.844 5.828 1 94.06 93 PHE A O 1
ATOM 735 N N . MET A 1 94 ? -19.672 -5.148 7.539 1 94.19 94 MET A N 1
ATOM 736 C CA . MET A 1 94 ? -19.906 -6.352 6.746 1 94.19 94 MET A CA 1
ATOM 737 C C . MET A 1 94 ? -21.234 -7.004 7.137 1 94.19 94 MET A C 1
ATOM 739 O O . MET A 1 94 ? -21.844 -7.715 6.336 1 94.19 94 MET A O 1
ATOM 743 N N . GLY A 1 95 ? -21.641 -6.836 8.391 1 92.69 95 GLY A N 1
ATOM 744 C CA . GLY A 1 95 ? -22.906 -7.363 8.867 1 92.69 95 GLY A CA 1
ATOM 745 C C . GLY A 1 95 ? -22.984 -7.438 10.375 1 92.69 95 GLY A C 1
ATOM 746 O O . GLY A 1 95 ? -22.047 -7.078 11.078 1 92.69 95 GLY A O 1
ATOM 747 N N . ALA A 1 96 ? -24.203 -7.766 10.875 1 92.5 96 ALA A N 1
ATOM 748 C CA . ALA A 1 96 ? -24.422 -7.91 12.312 1 92.5 96 ALA A CA 1
ATOM 749 C C . ALA A 1 96 ? -25.266 -9.133 12.617 1 92.5 96 ALA A C 1
ATOM 751 O O . ALA A 1 96 ? -26.016 -9.617 11.758 1 92.5 96 ALA A O 1
ATOM 752 N N . CYS A 1 97 ? -24.984 -9.711 13.727 1 91.12 97 CYS A N 1
ATOM 753 C CA . CYS A 1 97 ? -25.891 -10.703 14.289 1 91.12 97 CYS A CA 1
ATOM 754 C C . CYS A 1 97 ? -26.875 -10.062 15.266 1 91.12 97 CYS A C 1
ATOM 756 O O . CYS A 1 97 ? -26.469 -9.477 16.266 1 91.12 97 CYS A O 1
ATOM 758 N N . THR A 1 98 ? -28.141 -10.172 15.016 1 87.31 98 THR A N 1
ATOM 759 C CA . THR A 1 98 ? -29.125 -9.469 15.844 1 87.31 98 THR A CA 1
ATOM 760 C C . THR A 1 98 ? -30 -10.461 16.609 1 87.31 98 THR A C 1
ATOM 762 O O . THR A 1 98 ? -31.078 -10.102 17.078 1 87.31 98 THR A O 1
ATOM 765 N N . VAL A 1 99 ? -29.531 -11.688 16.703 1 85.38 99 VAL A N 1
ATOM 766 C CA . VAL A 1 99 ? -30.203 -12.695 17.5 1 85.38 99 VAL A CA 1
ATOM 767 C C . VAL A 1 99 ? -29.984 -12.414 18.984 1 85.38 99 VAL A C 1
ATOM 769 O O . VAL A 1 99 ? -28.859 -12.203 19.422 1 85.38 99 VAL A O 1
ATOM 772 N N . PRO A 1 100 ? -31.109 -12.352 19.719 1 85.25 100 PRO A N 1
ATOM 773 C CA . PRO A 1 100 ? -30.953 -12.086 21.156 1 85.25 100 PRO A CA 1
ATOM 774 C C . PRO A 1 100 ? -29.922 -13 21.812 1 85.25 100 PRO A C 1
ATOM 776 O O . PRO A 1 100 ? -29.953 -14.219 21.609 1 85.25 100 PRO A O 1
ATOM 779 N N . GLY A 1 101 ? -29.047 -12.414 22.5 1 86.5 101 GLY A N 1
ATOM 780 C CA . GLY A 1 101 ? -28.016 -13.148 23.203 1 86.5 101 GLY A CA 1
ATOM 781 C C . GLY A 1 101 ? -26.781 -13.391 22.359 1 86.5 101 GLY A C 1
ATOM 782 O O . GLY A 1 101 ? -25.781 -13.93 22.844 1 86.5 101 GLY A O 1
ATOM 783 N N . LYS A 1 102 ? -26.828 -13.031 21.125 1 90 102 LYS A N 1
ATOM 784 C CA . LYS A 1 102 ? -25.703 -13.289 20.234 1 90 102 LYS A CA 1
ATOM 785 C C . LYS A 1 102 ? -25.328 -12.039 19.438 1 90 102 LYS A C 1
ATOM 787 O O . LYS A 1 102 ? -24.875 -12.133 18.297 1 90 102 LYS A O 1
ATOM 792 N N . PHE A 1 103 ? -25.594 -10.898 20.047 1 89.56 103 PHE A N 1
ATOM 793 C CA . PHE A 1 103 ? -25.375 -9.641 19.344 1 89.56 103 PHE A CA 1
ATOM 794 C C . PHE A 1 103 ? -23.906 -9.445 19.016 1 89.56 103 PHE A C 1
ATOM 796 O O . PHE A 1 103 ? -23.047 -9.625 19.891 1 89.56 103 PHE A O 1
ATOM 803 N N . LYS A 1 104 ? -23.578 -9.203 17.734 1 93.06 104 LYS A N 1
ATOM 804 C CA . LYS A 1 104 ? -22.219 -8.852 17.344 1 93.06 104 LYS A CA 1
ATOM 805 C C . LYS A 1 104 ? -22.219 -8.039 16.047 1 93.06 104 LYS A C 1
ATOM 807 O O . LYS A 1 104 ? -23.172 -8.102 15.266 1 93.06 104 LYS A O 1
ATOM 812 N N . ILE A 1 105 ? -21.266 -7.211 15.891 1 93.12 105 ILE A N 1
ATOM 813 C CA . ILE A 1 105 ? -21.016 -6.438 14.68 1 93.12 105 ILE A CA 1
ATOM 814 C C . ILE A 1 105 ? -19.734 -6.93 14 1 93.12 105 ILE A C 1
ATOM 816 O O . ILE A 1 105 ? -18.703 -7.09 14.656 1 93.12 105 ILE A O 1
ATOM 820 N N . VAL A 1 106 ? -19.844 -7.246 12.711 1 95 106 VAL A N 1
ATOM 821 C CA . VAL A 1 106 ? -18.703 -7.746 11.953 1 95 106 VAL A CA 1
ATOM 822 C C . VAL A 1 106 ? -18.219 -6.672 10.977 1 95 106 VAL A C 1
ATOM 824 O O . VAL A 1 106 ? -19.016 -6.148 10.188 1 95 106 VAL A O 1
ATOM 827 N N . THR A 1 107 ? -16.938 -6.293 11.078 1 96.12 107 THR A N 1
ATOM 828 C CA . THR A 1 107 ? -16.328 -5.305 10.195 1 96.12 107 THR A CA 1
ATOM 829 C C . THR A 1 107 ? -15.047 -5.848 9.578 1 96.12 107 THR A C 1
ATOM 831 O O . THR A 1 107 ? -14.586 -6.93 9.945 1 96.12 107 THR A O 1
ATOM 834 N N . GLU A 1 108 ? -14.539 -5.168 8.586 1 96.19 108 GLU A N 1
ATOM 835 C CA . GLU A 1 108 ? -13.211 -5.5 8.078 1 96.19 108 GLU A CA 1
ATOM 836 C C . GLU A 1 108 ? -12.164 -5.414 9.18 1 96.19 108 GLU A C 1
ATOM 838 O O . GLU A 1 108 ? -12.359 -4.715 10.18 1 96.19 108 GLU A O 1
ATOM 843 N N . LEU A 1 109 ? -11.125 -6.16 9.008 1 93.56 109 LEU A N 1
ATOM 844 C CA . LEU A 1 109 ? -10.031 -6.148 9.969 1 93.56 109 LEU A CA 1
ATOM 845 C C . LEU A 1 109 ? -8.938 -5.168 9.531 1 93.56 109 LEU A C 1
ATOM 847 O O . LEU A 1 109 ? -8.477 -5.219 8.391 1 93.56 109 LEU A O 1
ATOM 851 N N . MET A 1 110 ? -8.609 -4.25 10.43 1 93.25 110 MET A N 1
ATOM 852 C CA . MET A 1 110 ? -7.574 -3.252 10.18 1 93.25 110 MET A CA 1
ATOM 853 C C . MET A 1 110 ? -6.289 -3.609 10.922 1 93.25 110 MET A C 1
ATOM 855 O O . MET A 1 110 ? -6.277 -4.52 11.75 1 93.25 110 MET A O 1
ATOM 859 N N . ASP A 1 111 ? -5.195 -2.875 10.641 1 88.81 111 ASP A N 1
ATOM 860 C CA . ASP A 1 111 ? -3.889 -3.217 11.195 1 88.81 111 ASP A CA 1
ATOM 861 C C . ASP A 1 111 ? -3.77 -2.756 12.641 1 88.81 111 ASP A C 1
ATOM 863 O O . ASP A 1 111 ? -3.291 -3.5 13.5 1 88.81 111 ASP A O 1
ATOM 867 N N . THR A 1 112 ? -4.09 -1.569 12.914 1 90.5 112 THR A N 1
ATOM 868 C CA . THR A 1 112 ? -3.994 -0.975 14.242 1 90.5 112 THR A CA 1
ATOM 869 C C . THR A 1 112 ? -4.859 0.278 14.336 1 90.5 112 THR A C 1
ATOM 871 O O . THR A 1 112 ? -5.602 0.597 13.406 1 90.5 112 THR A O 1
ATOM 874 N N . ASP A 1 113 ? -4.891 0.83 15.477 1 92 113 ASP A N 1
ATOM 875 C CA . ASP A 1 113 ? -5.555 2.123 15.617 1 92 113 ASP A CA 1
ATOM 876 C C . ASP A 1 113 ? -4.539 3.264 15.617 1 92 113 ASP A C 1
ATOM 878 O O . ASP A 1 113 ? -3.348 3.041 15.844 1 92 113 ASP A O 1
ATOM 882 N N . LEU A 1 114 ? -5.008 4.469 15.32 1 95.62 114 LEU A N 1
ATOM 883 C CA . LEU A 1 114 ? -4.152 5.641 15.156 1 95.62 114 LEU A CA 1
ATOM 884 C C . LEU A 1 114 ? -3.445 5.98 16.469 1 95.62 114 LEU A C 1
ATOM 886 O O . LEU A 1 114 ? -2.283 6.398 16.453 1 95.62 114 LEU A O 1
ATOM 890 N N . GLU A 1 115 ? -4.113 5.844 17.609 1 92.31 115 GLU A N 1
ATOM 891 C CA . GLU A 1 115 ? -3.488 6.137 18.891 1 92.31 115 GLU A CA 1
ATOM 892 C C . GLU A 1 115 ? -2.238 5.289 19.109 1 92.31 115 GLU A C 1
ATOM 894 O O . GLU A 1 115 ? -1.179 5.812 19.453 1 92.31 115 GLU A O 1
ATOM 899 N N . THR A 1 116 ? -2.377 4.016 18.844 1 90.31 116 THR A N 1
ATOM 900 C CA . THR A 1 116 ? -1.261 3.09 19 1 90.31 116 THR A CA 1
ATOM 901 C C . THR A 1 116 ? -0.125 3.445 18.047 1 90.31 116 THR A C 1
ATOM 903 O O . THR A 1 116 ? 1.043 3.453 18.438 1 90.31 116 THR A O 1
ATOM 906 N N . LEU A 1 117 ? -0.442 3.758 16.859 1 92.06 117 LEU A N 1
ATOM 907 C CA . LEU A 1 117 ? 0.571 4.113 15.867 1 92.06 117 LEU A CA 1
ATOM 908 C C . LEU A 1 117 ? 1.325 5.367 16.297 1 92.06 117 LEU A C 1
ATOM 910 O O . LEU A 1 117 ? 2.557 5.402 16.25 1 92.06 117 LEU A O 1
ATOM 914 N N . LEU A 1 118 ? 0.583 6.367 16.688 1 94 118 LEU A N 1
ATOM 915 C CA . LEU A 1 118 ? 1.176 7.656 17.016 1 94 118 LEU A CA 1
ATOM 916 C C . LEU A 1 118 ? 2.121 7.523 18.203 1 94 118 LEU A C 1
ATOM 918 O O . LEU A 1 118 ? 3.121 8.242 18.297 1 94 118 LEU A O 1
ATOM 922 N N . HIS A 1 119 ? 1.838 6.637 19.094 1 90.88 119 HIS A N 1
ATOM 923 C CA . HIS A 1 119 ? 2.633 6.531 20.312 1 90.88 119 HIS A CA 1
ATOM 924 C C . HIS A 1 119 ? 3.627 5.375 20.219 1 90.88 119 HIS A C 1
ATOM 926 O O . HIS A 1 119 ? 4.215 4.977 21.219 1 90.88 119 HIS A O 1
ATOM 932 N N . SER A 1 120 ? 3.77 4.867 19.078 1 86.38 120 SER A N 1
ATOM 933 C CA . SER A 1 120 ? 4.82 3.893 18.797 1 86.38 120 SER A CA 1
ATOM 934 C C . SER A 1 120 ? 6.129 4.578 18.438 1 86.38 120 SER A C 1
ATOM 936 O O . SER A 1 120 ? 6.207 5.809 18.406 1 86.38 120 SER A O 1
ATOM 938 N N . ASP A 1 121 ? 7.16 3.787 18.078 1 81.31 121 ASP A N 1
ATOM 939 C CA . ASP A 1 121 ? 8.484 4.328 17.797 1 81.31 121 ASP A CA 1
ATOM 940 C C . ASP A 1 121 ? 8.688 4.5 16.281 1 81.31 121 ASP A C 1
ATOM 942 O O . ASP A 1 121 ? 9.781 4.855 15.844 1 81.31 121 ASP A O 1
ATOM 946 N N . VAL A 1 122 ? 7.629 4.348 15.609 1 80.25 122 VAL A N 1
ATOM 947 C CA . VAL A 1 122 ? 7.734 4.496 14.156 1 80.25 122 VAL A CA 1
ATOM 948 C C . VAL A 1 122 ? 7.957 5.965 13.805 1 80.25 122 VAL A C 1
ATOM 950 O O . VAL A 1 122 ? 7.348 6.855 14.406 1 80.25 122 VAL A O 1
ATOM 953 N N . SER A 1 123 ? 8.844 6.172 12.844 1 81.56 123 SER A N 1
ATOM 954 C CA . SER A 1 123 ? 9.047 7.535 12.367 1 81.56 123 SER A CA 1
ATOM 955 C C . SER A 1 123 ? 7.961 7.945 11.375 1 81.56 123 SER A C 1
ATOM 957 O O . SER A 1 123 ? 7.656 7.203 10.438 1 81.56 123 SER A O 1
ATOM 959 N N . LEU A 1 124 ? 7.352 9.055 11.625 1 88 124 LEU A N 1
ATOM 960 C CA . LEU A 1 124 ? 6.312 9.602 10.766 1 88 124 LEU A CA 1
ATOM 961 C C . LEU A 1 124 ? 6.648 11.031 10.336 1 88 124 LEU A C 1
ATOM 963 O O . LEU A 1 124 ? 6.863 11.898 11.188 1 88 124 LEU A O 1
ATOM 967 N N . SER A 1 125 ? 6.691 11.25 9 1 86.44 125 SER A N 1
ATOM 968 C CA . SER A 1 125 ? 6.891 12.609 8.508 1 86.44 125 SER A CA 1
ATOM 969 C C . SER A 1 125 ? 5.664 13.477 8.773 1 86.44 125 SER A C 1
ATOM 971 O O . SER A 1 125 ? 4.578 12.961 9.055 1 86.44 125 SER A O 1
ATOM 973 N N . LEU A 1 126 ? 5.863 14.789 8.734 1 91.75 126 LEU A N 1
ATOM 974 C CA . LEU A 1 126 ? 4.727 15.688 8.898 1 91.75 126 LEU A CA 1
ATOM 975 C C . LEU A 1 126 ? 3.68 15.445 7.816 1 91.75 126 LEU A C 1
ATOM 977 O O . LEU A 1 126 ? 2.479 15.5 8.086 1 91.75 126 LEU A O 1
ATOM 981 N N . TYR A 1 127 ? 4.172 15.227 6.633 1 92.5 127 TYR A N 1
ATOM 982 C CA . TYR A 1 127 ? 3.252 14.953 5.535 1 92.5 127 TYR A CA 1
ATOM 983 C C . TYR A 1 127 ? 2.391 13.734 5.836 1 92.5 127 TYR A C 1
ATOM 985 O O . TYR A 1 127 ? 1.169 13.773 5.668 1 92.5 127 TYR A O 1
ATOM 993 N N . GLU A 1 128 ? 3.006 12.633 6.238 1 92.12 128 GLU A N 1
ATOM 994 C CA . GLU A 1 128 ? 2.281 11.406 6.582 1 92.12 128 GLU A CA 1
ATOM 995 C C . GLU A 1 128 ? 1.245 11.672 7.672 1 92.12 128 GLU A C 1
ATOM 997 O O . GLU A 1 128 ? 0.119 11.172 7.598 1 92.12 128 GLU A O 1
ATOM 1002 N N . ARG A 1 129 ? 1.614 12.375 8.641 1 95.62 129 ARG A N 1
ATOM 1003 C CA . ARG A 1 129 ? 0.72 12.703 9.742 1 95.62 129 ARG A CA 1
ATOM 1004 C C . ARG A 1 129 ? -0.47 13.523 9.266 1 95.62 129 ARG A C 1
ATOM 1006 O O . ARG A 1 129 ? -1.613 13.25 9.633 1 95.62 129 ARG A O 1
ATOM 1013 N N . MET A 1 130 ? -0.157 14.477 8.391 1 96.69 130 MET A N 1
ATOM 1014 C CA . MET A 1 130 ? -1.235 15.328 7.891 1 96.69 130 MET A CA 1
ATOM 1015 C C . MET A 1 130 ? -2.137 14.547 6.938 1 96.69 130 MET A C 1
ATOM 1017 O O . MET A 1 130 ? -3.336 14.812 6.855 1 96.69 130 MET A O 1
ATOM 1021 N N . LYS A 1 131 ? -1.59 13.648 6.273 1 95.38 131 LYS A N 1
ATOM 1022 C CA . LYS A 1 131 ? -2.406 12.789 5.422 1 95.38 131 LYS A CA 1
ATOM 1023 C C . LYS A 1 131 ? -3.408 11.984 6.246 1 95.38 131 LYS A C 1
ATOM 1025 O O . LYS A 1 131 ? -4.555 11.797 5.832 1 95.38 131 LYS A O 1
ATOM 1030 N N . MET A 1 132 ? -2.99 11.508 7.352 1 96.56 132 MET A N 1
ATOM 1031 C CA . MET A 1 132 ? -3.887 10.797 8.266 1 96.56 132 MET A CA 1
ATOM 1032 C C . MET A 1 132 ? -5.023 11.703 8.727 1 96.56 132 MET A C 1
ATOM 1034 O O . MET A 1 132 ? -6.18 11.289 8.766 1 96.56 132 MET A O 1
ATOM 1038 N N . ALA A 1 133 ? -4.629 12.922 9.062 1 98.19 133 ALA A N 1
ATOM 1039 C CA . ALA A 1 133 ? -5.641 13.898 9.461 1 98.19 133 ALA A CA 1
ATOM 1040 C C . ALA A 1 133 ? -6.645 14.125 8.336 1 98.19 133 ALA A C 1
ATOM 1042 O O . ALA A 1 133 ? -7.852 14.211 8.578 1 98.19 133 ALA A O 1
ATOM 1043 N N . LYS A 1 134 ? -6.129 14.219 7.141 1 97.81 134 LYS A N 1
ATOM 1044 C CA . LYS A 1 134 ? -6.973 14.43 5.969 1 97.81 134 LYS A CA 1
ATOM 1045 C C . LYS A 1 134 ? -7.965 13.281 5.785 1 97.81 134 LYS A C 1
ATOM 1047 O O . LYS A 1 134 ? -9.141 13.508 5.508 1 97.81 134 LYS A O 1
ATOM 1052 N N . ASP A 1 135 ? -7.496 12.07 5.906 1 96.88 135 ASP A N 1
ATOM 1053 C CA . ASP A 1 135 ? -8.367 10.906 5.785 1 96.88 135 ASP A CA 1
ATOM 1054 C C . ASP A 1 135 ? -9.5 10.961 6.805 1 96.88 135 ASP A C 1
ATOM 1056 O O . ASP A 1 135 ? -10.656 10.711 6.469 1 96.88 135 ASP A O 1
ATOM 1060 N N . ALA A 1 136 ? -9.164 11.266 8.031 1 98.19 136 ALA A N 1
ATOM 1061 C CA . ALA A 1 136 ? -10.172 11.375 9.078 1 98.19 136 ALA A CA 1
ATOM 1062 C C . ALA A 1 136 ? -11.195 12.461 8.742 1 98.19 136 ALA A C 1
ATOM 1064 O O . ALA A 1 136 ? -12.398 12.258 8.898 1 98.19 136 ALA A O 1
ATOM 1065 N N . ALA A 1 137 ? -10.688 13.586 8.297 1 98.56 137 ALA A N 1
ATOM 1066 C CA . ALA A 1 137 ? -11.555 14.719 7.973 1 98.56 137 ALA A CA 1
ATOM 1067 C C . ALA A 1 137 ? -12.492 14.375 6.816 1 98.56 137 ALA A C 1
ATOM 1069 O O . ALA A 1 137 ? -13.648 14.797 6.797 1 98.56 137 ALA A O 1
ATOM 1070 N N . LEU A 1 138 ? -11.992 13.633 5.863 1 97.69 138 LEU A N 1
ATOM 1071 C CA . LEU A 1 138 ? -12.828 13.219 4.738 1 97.69 138 LEU A CA 1
ATOM 1072 C C . LEU A 1 138 ? -13.969 12.328 5.215 1 97.69 138 LEU A C 1
ATOM 1074 O O . LEU A 1 138 ? -15.109 12.492 4.773 1 97.69 138 LEU A O 1
ATOM 1078 N N . GLY A 1 139 ? -13.656 11.406 6.109 1 97.5 139 GLY A N 1
ATOM 1079 C CA . GLY A 1 139 ? -14.703 10.578 6.695 1 97.5 139 GLY A CA 1
ATOM 1080 C C . GLY A 1 139 ? -15.75 11.391 7.441 1 97.5 139 GLY A C 1
ATOM 1081 O O . GLY A 1 139 ? -16.953 11.164 7.273 1 97.5 139 GLY A O 1
ATOM 1082 N N . MET A 1 140 ? -15.328 12.328 8.234 1 97.5 140 MET A N 1
ATOM 1083 C CA . MET A 1 140 ? -16.234 13.172 9 1 97.5 140 MET A CA 1
ATOM 1084 C C . MET A 1 140 ? -17.094 14.031 8.078 1 97.5 140 MET A C 1
ATOM 1086 O O . MET A 1 140 ? -18.281 14.242 8.352 1 97.5 140 MET A O 1
ATOM 1090 N N . ASN A 1 141 ? -16.438 14.562 7.031 1 97.25 141 ASN A N 1
ATOM 1091 C CA . ASN A 1 141 ? -17.172 15.344 6.047 1 97.25 141 ASN A CA 1
ATOM 1092 C C . ASN A 1 141 ? -18.328 14.547 5.457 1 97.25 141 ASN A C 1
ATOM 1094 O O . ASN A 1 141 ? -19.438 15.07 5.293 1 97.25 141 ASN A O 1
ATOM 1098 N N . TRP A 1 142 ? -18.094 13.281 5.172 1 95.06 142 TRP A N 1
ATOM 1099 C CA . TRP A 1 142 ? -19.125 12.398 4.633 1 95.06 142 TRP A CA 1
ATOM 1100 C C . TRP A 1 142 ? -20.266 12.227 5.629 1 95.06 142 TRP A C 1
ATOM 1102 O O . TRP A 1 142 ? -21.438 12.359 5.262 1 95.06 142 TRP A O 1
ATOM 1112 N N . LEU A 1 143 ? -20 11.977 6.887 1 94.31 143 LEU A N 1
ATOM 1113 C CA . LEU A 1 143 ? -21.016 11.789 7.922 1 94.31 143 LEU A CA 1
ATOM 1114 C C . LEU A 1 143 ? -21.875 13.039 8.062 1 94.31 143 LEU A C 1
ATOM 1116 O O . LEU A 1 143 ? -23.109 12.945 8.156 1 94.31 143 LEU A O 1
ATOM 1120 N N . HIS A 1 144 ? -21.234 14.172 8.055 1 94.19 144 HIS A N 1
ATOM 1121 C CA . HIS A 1 144 ? -21.938 15.43 8.297 1 94.19 144 HIS A CA 1
ATOM 1122 C C . HIS A 1 144 ? -22.828 15.812 7.113 1 94.19 144 HIS A C 1
ATOM 1124 O O . HIS A 1 144 ? -23.734 16.625 7.254 1 94.19 144 HIS A O 1
ATOM 1130 N N . HIS A 1 145 ? -22.594 15.242 5.984 1 90.25 145 HIS A N 1
ATOM 1131 C CA . HIS A 1 145 ? -23.391 15.555 4.805 1 90.25 145 HIS A CA 1
ATOM 1132 C C . HIS A 1 145 ? -24.359 14.43 4.484 1 90.25 145 HIS A C 1
ATOM 1134 O O . HIS A 1 145 ? -25.125 14.523 3.521 1 90.25 145 HIS A O 1
ATOM 1140 N N . SER A 1 146 ? -24.25 13.414 5.273 1 85.12 146 SER A N 1
ATOM 1141 C CA . SER A 1 146 ? -25.203 12.328 5.086 1 85.12 146 SER A CA 1
ATOM 1142 C C . SER A 1 146 ? -26.625 12.781 5.395 1 85.12 146 SER A C 1
ATOM 1144 O O . SER A 1 146 ? -26.828 13.797 6.059 1 85.12 146 SER A O 1
ATOM 1146 N N . THR A 1 147 ? -27.625 12.062 4.836 1 79.38 147 THR A N 1
ATOM 1147 C CA . THR A 1 147 ? -29.031 12.305 5.129 1 79.38 147 THR A CA 1
ATOM 1148 C C . THR A 1 147 ? -29.656 11.078 5.781 1 79.38 147 THR A C 1
ATOM 1150 O O . THR A 1 147 ? -29.844 10.047 5.129 1 79.38 147 THR A O 1
ATOM 1153 N N . PRO A 1 148 ? -30.047 11.164 6.98 1 82.5 148 PRO A N 1
ATOM 1154 C CA . PRO A 1 148 ? -29.859 12.281 7.918 1 82.5 148 PRO A CA 1
ATOM 1155 C C . PRO A 1 148 ? -28.391 12.5 8.305 1 82.5 148 PRO A C 1
ATOM 1157 O O . PRO A 1 148 ? -27.578 11.594 8.141 1 82.5 148 PRO A O 1
ATOM 1160 N N . THR A 1 149 ? -28.141 13.68 8.781 1 89.5 149 THR A N 1
ATOM 1161 C CA . THR A 1 149 ? -26.797 14.016 9.227 1 89.5 149 THR A CA 1
ATOM 1162 C C . THR A 1 149 ? -26.391 13.164 10.422 1 89.5 149 THR A C 1
ATOM 1164 O O . THR A 1 149 ? -27.203 12.938 11.336 1 89.5 149 THR A O 1
ATOM 1167 N N . ILE A 1 150 ? -25.219 12.727 10.383 1 92.12 150 ILE A N 1
ATOM 1168 C CA . ILE A 1 150 ? -24.703 11.898 11.477 1 92.12 150 ILE A CA 1
ATOM 1169 C C . ILE A 1 150 ? -23.641 12.664 12.242 1 92.12 150 ILE A C 1
ATOM 1171 O O . ILE A 1 150 ? -22.672 13.156 11.656 1 92.12 150 ILE A O 1
ATOM 1175 N N . ILE A 1 151 ? -23.844 12.812 13.523 1 93.19 151 ILE A N 1
ATOM 1176 C CA . ILE A 1 151 ? -22.828 13.344 14.43 1 93.19 151 ILE A CA 1
ATOM 1177 C C . ILE A 1 151 ? -22.078 12.195 15.102 1 93.19 151 ILE A C 1
ATOM 1179 O O . ILE A 1 151 ? -22.703 11.32 15.711 1 93.19 151 ILE A O 1
ATOM 1183 N N . HIS A 1 152 ? -20.781 12.102 15 1 92.69 152 HIS A N 1
ATOM 1184 C CA . HIS A 1 152 ? -20 10.969 15.492 1 92.69 152 HIS A CA 1
ATOM 1185 C C . HIS A 1 152 ? -20 10.922 17.016 1 92.69 152 HIS A C 1
ATOM 1187 O O . HIS A 1 152 ? -20.266 9.867 17.609 1 92.69 152 HIS A O 1
ATOM 1193 N N . ARG A 1 153 ? -19.641 12.109 17.703 1 90.56 153 ARG A N 1
ATOM 1194 C CA . ARG A 1 153 ? -19.781 12.383 19.125 1 90.56 153 ARG A CA 1
ATOM 1195 C C . ARG A 1 153 ? -18.625 11.75 19.922 1 90.56 153 ARG A C 1
ATOM 1197 O O . ARG A 1 153 ? -18.469 12.031 21.109 1 90.56 153 ARG A O 1
ATOM 1204 N N . ASP A 1 154 ? -17.797 10.953 19.312 1 89.31 154 ASP A N 1
ATOM 1205 C CA . ASP A 1 154 ? -16.688 10.336 20.031 1 89.31 154 ASP A CA 1
ATOM 1206 C C . ASP A 1 154 ? -15.445 10.25 19.156 1 89.31 154 ASP A C 1
ATOM 1208 O O . ASP A 1 154 ? -14.805 9.203 19.078 1 89.31 154 ASP A O 1
ATOM 1212 N N . LEU A 1 155 ? -15.18 11.281 18.438 1 93.75 155 LEU A N 1
ATOM 1213 C CA . LEU A 1 155 ? -13.992 11.336 17.594 1 93.75 155 LEU A CA 1
ATOM 1214 C C . LEU A 1 155 ? -12.727 11.469 18.453 1 93.75 155 LEU A C 1
ATOM 1216 O O . LEU A 1 155 ? -12.594 12.43 19.203 1 93.75 155 LEU A O 1
ATOM 1220 N N . LYS A 1 156 ? -11.898 10.492 18.438 1 92.94 156 LYS A N 1
ATOM 1221 C CA . LYS A 1 156 ? -10.602 10.422 19.109 1 92.94 156 LYS A CA 1
ATOM 1222 C C . LYS A 1 156 ? -9.648 9.484 18.359 1 92.94 156 LYS A C 1
ATOM 1224 O O . LYS A 1 156 ? -10.078 8.727 17.484 1 92.94 156 LYS A O 1
ATOM 1229 N N . THR A 1 157 ? -8.383 9.547 18.594 1 94.12 157 THR A N 1
ATOM 1230 C CA . THR A 1 157 ? -7.379 8.797 17.844 1 94.12 157 THR A CA 1
ATOM 1231 C C . THR A 1 157 ? -7.578 7.297 18.016 1 94.12 157 THR A C 1
ATOM 1233 O O . THR A 1 157 ? -7.297 6.52 17.094 1 94.12 157 THR A O 1
ATOM 1236 N N . ALA A 1 158 ? -8.172 6.816 19.156 1 89.56 158 ALA A N 1
ATOM 1237 C CA . ALA A 1 158 ? -8.422 5.398 19.406 1 89.56 158 ALA A CA 1
ATOM 1238 C C . ALA A 1 158 ? -9.539 4.871 18.516 1 89.56 158 ALA A C 1
ATOM 1240 O O . ALA A 1 158 ? -9.695 3.66 18.344 1 89.56 158 ALA A O 1
ATOM 1241 N N . ASN A 1 159 ? -10.414 5.785 17.984 1 92.56 159 ASN A N 1
ATOM 1242 C CA . ASN A 1 159 ? -11.516 5.406 17.125 1 92.56 159 ASN A CA 1
ATOM 1243 C C . ASN A 1 159 ? -11.188 5.652 15.648 1 92.56 159 ASN A C 1
ATOM 1245 O O . ASN A 1 159 ? -12.094 5.766 14.812 1 92.56 159 ASN A O 1
ATOM 1249 N N . LEU A 1 160 ? -9.938 5.855 15.352 1 96.44 160 LEU A N 1
ATOM 1250 C CA . LEU A 1 160 ? -9.391 5.926 14 1 96.44 160 LEU A CA 1
ATOM 1251 C C . LEU A 1 160 ? -8.461 4.746 13.727 1 96.44 160 LEU A C 1
ATOM 1253 O O . LEU A 1 160 ? -7.434 4.594 14.391 1 96.44 160 LEU A O 1
ATOM 1257 N N . LEU A 1 161 ? -8.859 3.957 12.758 1 96 161 LEU A N 1
ATOM 1258 C CA . LEU A 1 161 ? -8.109 2.74 12.469 1 96 161 LEU A CA 1
ATOM 1259 C C . LEU A 1 161 ? -7.18 2.947 11.273 1 96 161 LEU A C 1
ATOM 1261 O O . LEU A 1 161 ? -7.422 3.82 10.438 1 96 161 LEU A O 1
ATOM 1265 N N . ILE A 1 162 ? -6.164 2.162 11.281 1 94.19 162 ILE A N 1
ATOM 1266 C CA . ILE A 1 162 ? -5.098 2.344 10.305 1 94.19 162 ILE A CA 1
ATOM 1267 C C . ILE A 1 162 ? -4.992 1.103 9.422 1 94.19 162 ILE A C 1
ATOM 1269 O O . ILE A 1 162 ? -5.031 -0.026 9.914 1 94.19 162 ILE A O 1
ATOM 1273 N N . GLU A 1 163 ? -4.965 1.341 8.195 1 88.94 163 GLU A N 1
ATOM 1274 C CA . GLU A 1 163 ? -4.527 0.345 7.223 1 88.94 163 GLU A CA 1
ATOM 1275 C C . GLU A 1 163 ? -3.158 0.699 6.645 1 88.94 163 GLU A C 1
ATOM 1277 O O . GLU A 1 163 ? -2.982 1.771 6.062 1 88.94 163 GLU A O 1
ATOM 1282 N N . LYS A 1 164 ? -2.209 -0.179 6.887 1 80.56 164 LYS A N 1
ATOM 1283 C CA . LYS A 1 164 ? -0.865 0.046 6.359 1 80.56 164 LYS A CA 1
ATOM 1284 C C . LYS A 1 164 ? -0.779 -0.339 4.887 1 80.56 164 LYS A C 1
ATOM 1286 O O . LYS A 1 164 ? -1.147 -1.453 4.508 1 80.56 164 LYS A O 1
ATOM 1291 N N . THR A 1 165 ? -0.506 0.586 4.086 1 68.56 165 THR A N 1
ATOM 1292 C CA . THR A 1 165 ? -0.239 0.35 2.672 1 68.56 165 THR A CA 1
ATOM 1293 C C . THR A 1 165 ? 1.25 0.498 2.371 1 68.56 165 THR A C 1
ATOM 1295 O O . THR A 1 165 ? 2.064 0.624 3.287 1 68.56 165 THR A O 1
ATOM 1298 N N . ALA A 1 166 ? 1.738 0.259 1.146 1 58.47 166 ALA A N 1
ATOM 1299 C CA . ALA A 1 166 ? 3.154 0.286 0.785 1 58.47 166 ALA A CA 1
ATOM 1300 C C . ALA A 1 166 ? 3.816 1.576 1.26 1 58.47 166 ALA A C 1
ATOM 1302 O O . ALA A 1 166 ? 4.922 1.55 1.805 1 58.47 166 ALA A O 1
ATOM 1303 N N . ASN A 1 167 ? 3.156 2.615 1.017 1 57.31 167 ASN A N 1
ATOM 1304 C CA . ASN A 1 167 ? 3.869 3.857 1.291 1 57.31 167 ASN A CA 1
ATOM 1305 C C . ASN A 1 167 ? 3.043 4.797 2.166 1 57.31 167 ASN A C 1
ATOM 1307 O O . ASN A 1 167 ? 3.434 5.941 2.396 1 57.31 167 ASN A O 1
ATOM 1311 N N . LEU A 1 168 ? 1.946 4.227 2.561 1 70.69 168 LEU A N 1
ATOM 1312 C CA . LEU A 1 168 ? 1.126 5.191 3.285 1 70.69 168 LEU A CA 1
ATOM 1313 C C . LEU A 1 168 ? 0.212 4.488 4.281 1 70.69 168 LEU A C 1
ATOM 1315 O O . LEU A 1 168 ? 0.175 3.258 4.336 1 70.69 168 LEU A O 1
ATOM 1319 N N . TYR A 1 169 ? -0.299 5.305 5.176 1 84.25 169 TYR A N 1
ATOM 1320 C CA . TYR A 1 169 ? -1.308 4.898 6.148 1 84.25 169 TYR A CA 1
ATOM 1321 C C . TYR A 1 169 ? -2.67 5.484 5.797 1 84.25 169 TYR A C 1
ATOM 1323 O O . TYR A 1 169 ? -2.791 6.684 5.539 1 84.25 169 TYR A O 1
ATOM 1331 N N . ARG A 1 170 ? -3.604 4.621 5.629 1 90.5 170 ARG A N 1
ATOM 1332 C CA . ARG A 1 170 ? -4.977 5.078 5.438 1 90.5 170 ARG A CA 1
ATOM 1333 C C . ARG A 1 170 ? -5.762 5.008 6.746 1 90.5 170 ARG A C 1
ATOM 1335 O O . ARG A 1 170 ? -5.617 4.055 7.512 1 90.5 170 ARG A O 1
ATOM 1342 N N . VAL A 1 171 ? -6.543 6.055 6.934 1 96.44 171 VAL A N 1
ATOM 1343 C CA . VAL A 1 171 ? -7.281 6.137 8.188 1 96.44 171 VAL A CA 1
ATOM 1344 C C . VAL A 1 171 ? -8.773 5.922 7.926 1 96.44 171 VAL A C 1
ATOM 1346 O O . VAL A 1 171 ? -9.312 6.43 6.941 1 96.44 171 VAL A O 1
ATOM 1349 N N . LYS A 1 172 ? -9.406 5.121 8.734 1 97.25 172 LYS A N 1
ATOM 1350 C CA . LYS A 1 172 ? -10.852 4.93 8.68 1 97.25 172 LYS A CA 1
ATOM 1351 C C . LYS A 1 172 ? -11.5 5.203 10.031 1 97.25 172 LYS A C 1
ATOM 1353 O O . LYS A 1 172 ? -10.969 4.812 11.07 1 97.25 172 LYS A O 1
ATOM 1358 N N . LEU A 1 173 ? -12.578 5.914 9.984 1 96.94 173 LEU A N 1
ATOM 1359 C CA . LEU A 1 173 ? -13.383 6.156 11.18 1 96.94 173 LEU A CA 1
ATOM 1360 C C . LEU A 1 173 ? -14.039 4.867 11.664 1 96.94 173 LEU A C 1
ATOM 1362 O O . LEU A 1 173 ? -14.492 4.055 10.852 1 96.94 173 LEU A O 1
ATOM 1366 N N . CYS A 1 174 ? -14.031 4.699 12.914 1 92.19 174 CYS A N 1
ATOM 1367 C CA . CYS A 1 174 ? -14.734 3.561 13.492 1 92.19 174 CYS A CA 1
ATOM 1368 C C . CYS A 1 174 ? -15.438 3.949 14.789 1 92.19 174 CYS A C 1
ATOM 1370 O O . CYS A 1 174 ? -15.352 5.102 15.219 1 92.19 174 CYS A O 1
ATOM 1372 N N . ASP A 1 175 ? -16.266 3.01 15.312 1 84.12 175 ASP A N 1
ATOM 1373 C CA . ASP A 1 175 ? -16.969 3.084 16.578 1 84.12 175 ASP A CA 1
ATOM 1374 C C . ASP A 1 175 ? -18.078 4.145 16.531 1 84.12 175 ASP A C 1
ATOM 1376 O O . ASP A 1 175 ? -17.859 5.285 16.953 1 84.12 175 ASP A O 1
ATOM 1380 N N . PHE A 1 176 ? -19.203 3.828 16.188 1 84.12 176 PHE A N 1
ATOM 1381 C CA . PHE A 1 176 ? -20.375 4.691 16.062 1 84.12 176 PHE A CA 1
ATOM 1382 C C . PHE A 1 176 ? -21.344 4.457 17.203 1 84.12 176 PHE A C 1
ATOM 1384 O O . PHE A 1 176 ? -22.531 4.746 17.078 1 84.12 176 PHE A O 1
ATOM 1391 N N . GLY A 1 177 ? -20.797 3.895 18.25 1 77.56 177 GLY A N 1
ATOM 1392 C CA . GLY A 1 177 ? -21.609 3.553 19.406 1 77.56 177 GLY A CA 1
ATOM 1393 C C . GLY A 1 177 ? -22.328 4.75 20.016 1 77.56 177 GLY A C 1
ATOM 1394 O O . GLY A 1 177 ? -23.453 4.633 20.5 1 77.56 177 GLY A O 1
ATOM 1395 N N . LEU A 1 178 ? -21.75 5.93 20 1 69.25 178 LEU A N 1
ATOM 1396 C CA . LEU A 1 178 ? -22.328 7.129 20.609 1 69.25 178 LEU A CA 1
ATOM 1397 C C . LEU A 1 178 ? -22.922 8.039 19.531 1 69.25 178 LEU A C 1
ATOM 1399 O O . LEU A 1 178 ? -23.516 9.07 19.859 1 69.25 178 LEU A O 1
ATOM 1403 N N . SER A 1 179 ? -22.828 7.598 18.312 1 74.5 179 SER A N 1
ATOM 1404 C CA . SER A 1 179 ? -23.25 8.469 17.219 1 74.5 179 SER A CA 1
ATOM 1405 C C . SER A 1 179 ? -24.75 8.734 17.266 1 74.5 179 SER A C 1
ATOM 1407 O O . SER A 1 179 ? -25.516 7.934 17.797 1 74.5 179 SER A O 1
ATOM 1409 N N . GLU A 1 180 ? -25.125 9.914 16.844 1 67.31 180 GLU A N 1
ATOM 1410 C CA . GLU A 1 180 ? -26.531 10.32 16.812 1 67.31 180 GLU A CA 1
ATOM 1411 C C . GLU A 1 180 ? -26.953 10.773 15.422 1 67.31 180 GLU A C 1
ATOM 1413 O O . GLU A 1 180 ? -26.141 11.32 14.672 1 67.31 180 GLU A O 1
ATOM 1418 N N . ILE A 1 181 ? -28.203 10.422 15.062 1 59.25 181 ILE A N 1
ATOM 1419 C CA . ILE A 1 181 ? -28.812 10.836 13.805 1 59.25 181 ILE A CA 1
ATOM 1420 C C . ILE A 1 181 ? -29.516 12.172 13.992 1 59.25 181 ILE A C 1
ATOM 1422 O O . ILE A 1 181 ? -30.359 12.32 14.875 1 59.25 181 ILE A O 1
ATOM 1426 N N . LYS A 1 182 ? -29.109 13.234 13.406 1 53.19 182 LYS A N 1
ATOM 1427 C CA . LYS A 1 182 ? -29.719 14.562 13.453 1 53.19 182 LYS A CA 1
ATOM 1428 C C . LYS A 1 182 ? -30.578 14.82 12.227 1 53.19 182 LYS A C 1
ATOM 1430 O O . LYS A 1 182 ? -30.078 14.844 11.102 1 53.19 182 LYS A O 1
ATOM 1435 N N . PRO A 1 183 ? -31.906 14.859 12.391 1 45.47 183 PRO A N 1
ATOM 1436 C CA . PRO A 1 183 ? -32.719 15.211 11.234 1 45.47 183 PRO A CA 1
ATOM 1437 C C . PRO A 1 183 ? -32.344 16.562 10.625 1 45.47 183 PRO A C 1
ATOM 1439 O O . PRO A 1 183 ? -31.906 17.453 11.344 1 45.47 183 PRO A O 1
ATOM 1442 N N . LYS A 1 184 ? -32.188 16.719 9.359 1 48.25 184 LYS A N 1
ATOM 1443 C CA . LYS A 1 184 ? -31.797 17.922 8.641 1 48.25 184 LYS A CA 1
ATOM 1444 C C . LYS A 1 184 ? -32.531 19.141 9.148 1 48.25 184 LYS A C 1
ATOM 1446 O O . LYS A 1 184 ? -32 20.25 9.117 1 48.25 184 LYS A O 1
ATOM 1451 N N . GLU A 1 185 ? -33.719 18.891 9.539 1 41.94 185 GLU A N 1
ATOM 1452 C CA . GLU A 1 185 ? -34.594 20.016 9.883 1 41.94 185 GLU A CA 1
ATOM 1453 C C . GLU A 1 185 ? -34.281 20.531 11.289 1 41.94 185 GLU A C 1
ATOM 1455 O O . GLU A 1 185 ? -34.719 21.625 11.656 1 41.94 185 GLU A O 1
ATOM 1460 N N . ARG A 1 186 ? -33.625 19.719 12.141 1 43.69 186 ARG A N 1
ATOM 1461 C CA . ARG A 1 186 ? -33.469 20.172 13.516 1 43.69 186 ARG A CA 1
ATOM 1462 C C . ARG A 1 186 ? -32 20.531 13.812 1 43.69 186 ARG A C 1
ATOM 1464 O O . ARG A 1 186 ? -31.094 19.859 13.344 1 43.69 186 ARG A O 1
ATOM 1471 N N . ALA A 1 187 ? -31.734 21.781 14.133 1 39.41 187 ALA A N 1
ATOM 1472 C CA . ALA A 1 187 ? -30.422 22.344 14.398 1 39.41 187 ALA A CA 1
ATOM 1473 C C . ALA A 1 187 ? -29.703 21.562 15.492 1 39.41 187 ALA A C 1
ATOM 1475 O O . ALA A 1 187 ? -28.469 21.484 15.508 1 39.41 187 ALA A O 1
ATOM 1476 N N . TRP A 1 188 ? -30.516 21.219 16.688 1 37.56 188 TRP A N 1
ATOM 1477 C CA . TRP A 1 188 ? -29.844 20.703 17.859 1 37.56 188 TRP A CA 1
ATOM 1478 C C . TRP A 1 188 ? -30.312 19.281 18.188 1 37.56 188 TRP A C 1
ATOM 1480 O O . TRP A 1 188 ? -31.422 18.891 17.828 1 37.56 188 TRP A O 1
ATOM 1490 N N . LEU A 1 189 ? -29.484 18.359 18.562 1 41.72 189 LEU A N 1
ATOM 1491 C CA . LEU A 1 189 ? -29.859 17.062 19.125 1 41.72 189 LEU A CA 1
ATOM 1492 C C . LEU A 1 189 ? -30.688 17.25 20.391 1 41.72 189 LEU A C 1
ATOM 1494 O O . LEU A 1 189 ? -30.359 18.109 21.219 1 41.72 189 LEU A O 1
ATOM 1498 N N . GLN A 1 190 ? -32 17.047 20.5 1 33.78 190 GLN A N 1
ATOM 1499 C CA . GLN A 1 190 ? -32.875 17.297 21.641 1 33.78 190 GLN A CA 1
ATOM 1500 C C . GLN A 1 190 ? -32.281 16.75 22.922 1 33.78 190 GLN A C 1
ATOM 1502 O O . GLN A 1 190 ? -32.375 17.375 23.984 1 33.78 190 GLN A O 1
ATOM 1507 N N . ASP A 1 191 ? -32.375 15.414 23.219 1 34.91 191 ASP A N 1
ATOM 1508 C CA . ASP A 1 191 ? -32.469 14.969 24.609 1 34.91 191 ASP A CA 1
ATOM 1509 C C . ASP A 1 191 ? -31.109 15.117 25.328 1 34.91 191 ASP A C 1
ATOM 1511 O O . ASP A 1 191 ? -30.125 14.469 24.953 1 34.91 191 ASP A O 1
ATOM 1515 N N . PRO A 1 192 ? -31.016 16.109 26.156 1 34.56 192 PRO A N 1
ATOM 1516 C CA . PRO A 1 192 ? -29.891 16.375 27.031 1 34.56 192 PRO A CA 1
ATOM 1517 C C . PRO A 1 192 ? -29.484 15.156 27.859 1 34.56 192 PRO A C 1
ATOM 1519 O O . PRO A 1 192 ? -28.5 15.203 28.594 1 34.56 192 PRO A O 1
ATOM 1522 N N . LYS A 1 193 ? -30.484 14.344 28.219 1 33.94 193 LYS A N 1
ATOM 1523 C CA . LYS A 1 193 ? -30.188 13.32 29.219 1 33.94 193 LYS A CA 1
ATOM 1524 C C . LYS A 1 193 ? -29.062 12.398 28.75 1 33.94 193 LYS A C 1
ATOM 1526 O O . LYS A 1 193 ? -28.656 11.484 29.469 1 33.94 193 LYS A O 1
ATOM 1531 N N . ASN A 1 194 ? -28.891 12.258 27.547 1 38 194 ASN A N 1
ATOM 1532 C CA . ASN A 1 194 ? -27.828 11.344 27.141 1 38 194 ASN A CA 1
ATOM 1533 C C . ASN A 1 194 ? -26.453 11.93 27.406 1 38 194 ASN A C 1
ATOM 1535 O O . ASN A 1 194 ? -25.938 12.695 26.594 1 38 194 ASN A O 1
ATOM 1539 N N . GLY A 1 195 ? -26.156 12.211 28.641 1 35.78 195 GLY A N 1
ATOM 1540 C CA . GLY A 1 195 ? -24.969 12.734 29.281 1 35.78 195 GLY A CA 1
ATOM 1541 C C . GLY A 1 195 ? -23.688 12.344 28.562 1 35.78 195 GLY A C 1
ATOM 1542 O O . GLY A 1 195 ? -23.719 11.578 27.594 1 35.78 195 GLY A O 1
ATOM 1543 N N . ALA A 1 196 ? -22.484 13.086 28.969 1 38.22 196 ALA A N 1
ATOM 1544 C CA . ALA A 1 196 ? -21.078 13.078 28.562 1 38.22 196 ALA A CA 1
ATOM 1545 C C . ALA A 1 196 ? -20.531 11.656 28.531 1 38.22 196 ALA A C 1
ATOM 1547 O O . ALA A 1 196 ? -20.266 11.07 29.578 1 38.22 196 ALA A O 1
ATOM 1548 N N . LYS A 1 197 ? -20.984 10.797 27.641 1 43.19 197 LYS A N 1
ATOM 1549 C CA . LYS A 1 197 ? -20.344 9.5 27.406 1 43.19 197 LYS A CA 1
ATOM 1550 C C . LYS A 1 197 ? -19.266 9.594 26.344 1 43.19 197 LYS A C 1
ATOM 1552 O O . LYS A 1 197 ? -19.484 10.211 25.297 1 43.19 197 LYS A O 1
ATOM 1557 N N . GLY A 1 198 ? -17.922 9.758 26.641 1 49.22 198 GLY A N 1
ATOM 1558 C CA . GLY A 1 198 ? -16.734 9.805 25.812 1 49.22 198 GLY A CA 1
ATOM 1559 C C . GLY A 1 198 ? -15.453 9.992 26.609 1 49.22 198 GLY A C 1
ATOM 1560 O O . GLY A 1 198 ? -15.484 9.992 27.844 1 49.22 198 GLY A O 1
ATOM 1561 N N . THR A 1 199 ? -14.445 9.914 25.922 1 61.25 199 THR A N 1
ATOM 1562 C CA . THR A 1 199 ? -13.172 10.211 26.562 1 61.25 199 THR A CA 1
ATOM 1563 C C . THR A 1 199 ? -13.047 11.703 26.859 1 61.25 199 THR A C 1
ATOM 1565 O O . THR A 1 199 ? -12.898 12.516 25.953 1 61.25 199 THR A O 1
ATOM 1568 N N . PRO A 1 200 ? -13.32 12.086 28.047 1 67.88 200 PRO A N 1
ATOM 1569 C CA . PRO A 1 200 ? -13.391 13.484 28.469 1 67.88 200 PRO A CA 1
ATOM 1570 C C . PRO A 1 200 ? -12.32 14.359 27.812 1 67.88 200 PRO A C 1
ATOM 1572 O O . PRO A 1 200 ? -12.57 15.523 27.5 1 67.88 200 PRO A O 1
ATOM 1575 N N . LEU A 1 201 ? -11.242 13.805 27.391 1 78.19 201 LEU A N 1
ATOM 1576 C CA . LEU A 1 201 ? -10.125 14.609 26.906 1 78.19 201 LEU A CA 1
ATOM 1577 C C . LEU A 1 201 ? -10.422 15.195 25.531 1 78.19 201 LEU A C 1
ATOM 1579 O O . LEU A 1 201 ? -9.844 16.203 25.141 1 78.19 201 LEU A O 1
ATOM 1583 N N . PHE A 1 202 ? -11.359 14.656 24.812 1 85.25 202 PHE A N 1
ATOM 1584 C CA . PHE A 1 202 ? -11.664 15.102 23.453 1 85.25 202 PHE A CA 1
ATOM 1585 C C . PHE A 1 202 ? -13.031 15.766 23.391 1 85.25 202 PHE A C 1
ATOM 1587 O O . PHE A 1 202 ? -13.445 16.25 22.344 1 85.25 202 PHE A O 1
ATOM 1594 N N . MET A 1 203 ? -13.742 15.891 24.469 1 85.19 203 MET A N 1
ATOM 1595 C CA . MET A 1 203 ? -15.117 16.391 24.516 1 85.19 203 MET A CA 1
ATOM 1596 C C . MET A 1 203 ? -15.148 17.906 24.438 1 85.19 203 MET A C 1
ATOM 1598 O O . MET A 1 203 ? -14.398 18.594 25.125 1 85.19 203 MET A O 1
ATOM 1602 N N . PRO A 1 204 ? -16.031 18.375 23.609 1 92.62 204 PRO A N 1
ATOM 1603 C CA . PRO A 1 204 ? -16.141 19.828 23.5 1 92.62 204 PRO A CA 1
ATOM 1604 C C . PRO A 1 204 ? -16.688 20.469 24.781 1 92.62 204 PRO A C 1
ATOM 1606 O O . PRO A 1 204 ? -17.562 19.906 25.438 1 92.62 204 PRO A O 1
ATOM 1609 N N . PRO A 1 205 ? -16.219 21.672 25.062 1 92.75 205 PRO A N 1
ATOM 1610 C CA . PRO A 1 205 ? -16.641 22.359 26.281 1 92.75 205 PRO A CA 1
ATOM 1611 C C . PRO A 1 205 ? -18.141 22.562 26.344 1 92.75 205 PRO A C 1
ATOM 1613 O O . PRO A 1 205 ? -18.734 22.422 27.422 1 92.75 205 PRO A O 1
ATOM 1616 N N . GLU A 1 206 ? -18.828 22.891 25.203 1 92.19 206 GLU A N 1
ATOM 1617 C CA . GLU A 1 206 ? -20.266 23.125 25.234 1 92.19 206 GLU A CA 1
ATOM 1618 C C . GLU A 1 206 ? -21.016 21.859 25.656 1 92.19 206 GLU A C 1
ATOM 1620 O O . GLU A 1 206 ? -22.047 21.938 26.328 1 92.19 206 GLU A O 1
ATOM 1625 N N . VAL A 1 207 ? -20.531 20.719 25.281 1 87.5 207 VAL A N 1
ATOM 1626 C CA . VAL A 1 207 ? -21.141 19.453 25.656 1 87.5 207 VAL A CA 1
ATOM 1627 C C . VAL A 1 207 ? -20.922 19.172 27.141 1 87.5 207 VAL A C 1
ATOM 1629 O O . VAL A 1 207 ? -21.828 18.719 27.844 1 87.5 207 VAL A O 1
ATOM 1632 N N . MET A 1 208 ? -19.734 19.469 27.625 1 85.44 208 MET A N 1
ATOM 1633 C CA . MET A 1 208 ? -19.422 19.328 29.047 1 85.44 208 MET A CA 1
ATOM 1634 C C . MET A 1 208 ? -20.328 20.203 29.891 1 85.44 208 MET A C 1
ATOM 1636 O O . MET A 1 208 ? -20.641 19.859 31.047 1 85.44 208 MET A O 1
ATOM 1640 N N . MET A 1 209 ? -20.719 21.281 29.328 1 87.75 209 MET A N 1
ATOM 1641 C CA . MET A 1 209 ? -21.547 22.25 30.031 1 87.75 209 MET A CA 1
ATOM 1642 C C . MET A 1 209 ? -23.031 21.938 29.844 1 87.75 209 MET A C 1
ATOM 1644 O O . MET A 1 209 ? -23.891 22.734 30.219 1 87.75 209 MET A O 1
ATOM 1648 N N . GLY A 1 210 ? -23.312 20.844 29.109 1 84.12 210 GLY A N 1
ATOM 1649 C CA . GLY A 1 210 ? -24.688 20.359 29.047 1 84.12 210 GLY A CA 1
ATOM 1650 C C . GLY A 1 210 ? -25.391 20.75 27.766 1 84.12 210 GLY A C 1
ATOM 1651 O O . GLY A 1 210 ? -26.594 20.484 27.609 1 84.12 210 GLY A O 1
ATOM 1652 N N . GLN A 1 211 ? -24.719 21.438 26.891 1 85.12 211 GLN A N 1
ATOM 1653 C CA . GLN A 1 211 ? -25.328 21.766 25.609 1 85.12 211 GLN A CA 1
ATOM 1654 C C . GLN A 1 211 ? -25.375 20.547 24.688 1 85.12 211 GLN A C 1
ATOM 1656 O O . GLN A 1 211 ? -24.625 19.594 24.875 1 85.12 211 GLN A O 1
ATOM 1661 N N . PRO A 1 212 ? -26.297 20.562 23.719 1 84.06 212 PRO A N 1
ATOM 1662 C CA . PRO A 1 212 ? -26.422 19.422 22.812 1 84.06 212 PRO A CA 1
ATOM 1663 C C . PRO A 1 212 ? -25.25 19.312 21.844 1 84.06 212 PRO A C 1
ATOM 1665 O O . PRO A 1 212 ? -24.625 20.344 21.516 1 84.06 212 PRO A O 1
ATOM 1668 N N . PHE A 1 213 ? -25.062 18.109 21.406 1 85.75 213 PHE A N 1
ATOM 1669 C CA . PHE A 1 213 ? -24.047 17.844 20.391 1 85.75 213 PHE A CA 1
ATOM 1670 C C . PHE A 1 213 ? -24.531 18.328 19.016 1 85.75 213 PHE A C 1
ATOM 1672 O O . PHE A 1 213 ? -25.703 18.188 18.672 1 85.75 213 PHE A O 1
ATOM 1679 N N . ASP A 1 214 ? -23.641 18.875 18.234 1 89.19 214 ASP A N 1
ATOM 1680 C CA . ASP A 1 214 ? -23.891 19.125 16.828 1 89.19 214 ASP A CA 1
ATOM 1681 C C . ASP A 1 214 ? -22.641 18.875 15.984 1 89.19 214 ASP A C 1
ATOM 1683 O O . ASP A 1 214 ? -21.672 18.281 16.469 1 89.19 214 ASP A O 1
ATOM 1687 N N . GLU A 1 215 ? -22.672 19.281 14.742 1 93.88 215 GLU A N 1
ATOM 1688 C CA . GLU A 1 215 ? -21.547 19.062 13.828 1 93.88 215 GLU A CA 1
ATOM 1689 C C . GLU A 1 215 ? -20.281 19.75 14.328 1 93.88 215 GLU A C 1
ATOM 1691 O O . GLU A 1 215 ? -19.188 19.234 14.164 1 93.88 215 GLU A O 1
ATOM 1696 N N . LYS A 1 216 ? -20.453 20.875 14.953 1 96.19 216 LYS A N 1
ATOM 1697 C CA . LYS A 1 216 ? -19.328 21.672 15.406 1 96.19 216 LYS A CA 1
ATOM 1698 C C . LYS A 1 216 ? -18.625 21.016 16.594 1 96.19 216 LYS A C 1
ATOM 1700 O O . LYS A 1 216 ? -17.438 21.25 16.828 1 96.19 216 LYS A O 1
ATOM 1705 N N . SER A 1 217 ? -19.359 20.203 17.344 1 94.31 217 SER A N 1
ATOM 1706 C CA . SER A 1 217 ? -18.766 19.438 18.422 1 94.31 217 SER A CA 1
ATOM 1707 C C . SER A 1 217 ? -17.719 18.469 17.906 1 94.31 217 SER A C 1
ATOM 1709 O O . SER A 1 217 ? -16.641 18.328 18.484 1 94.31 217 SER A O 1
ATOM 1711 N N . ASP A 1 218 ? -18.062 17.828 16.781 1 96.38 218 ASP A N 1
ATOM 1712 C CA . ASP A 1 218 ? -17.109 16.922 16.125 1 96.38 218 ASP A CA 1
ATOM 1713 C C . ASP A 1 218 ? -15.867 17.672 15.664 1 96.38 218 ASP A C 1
ATOM 1715 O O . ASP A 1 218 ? -14.758 17.141 15.703 1 96.38 218 ASP A O 1
ATOM 1719 N N . VAL A 1 219 ? -16.078 18.875 15.25 1 98.31 219 VAL A N 1
ATOM 1720 C CA . VAL A 1 219 ? -14.969 19.703 14.758 1 98.31 219 VAL A CA 1
ATOM 1721 C C . VAL A 1 219 ? -14.008 20 15.898 1 98.31 219 VAL A C 1
ATOM 1723 O O . VAL A 1 219 ? -12.781 19.953 15.719 1 98.31 219 VAL A O 1
ATOM 1726 N N . TYR A 1 220 ? -14.594 20.297 17.062 1 97.5 220 TYR A N 1
ATOM 1727 C CA . TYR A 1 220 ? -13.758 20.5 18.234 1 97.5 220 TYR A CA 1
ATOM 1728 C C . TYR A 1 220 ? -12.898 19.281 18.5 1 97.5 220 TYR A C 1
ATOM 1730 O O . TYR A 1 220 ? -11.68 19.391 18.672 1 97.5 220 TYR A O 1
ATOM 1738 N N . SER A 1 221 ? -13.516 18.141 18.562 1 96.5 221 SER A N 1
ATOM 1739 C CA . SER A 1 221 ? -12.797 16.891 18.812 1 96.5 221 SER A CA 1
ATOM 1740 C C . SER A 1 221 ? -11.695 16.672 17.797 1 96.5 221 SER A C 1
ATOM 1742 O O . SER A 1 221 ? -10.602 16.219 18.141 1 96.5 221 SER A O 1
ATOM 1744 N N . PHE A 1 222 ? -12.047 17.047 16.547 1 98.31 222 PHE A N 1
ATOM 1745 C CA . PHE A 1 222 ? -11.062 16.906 15.484 1 98.31 222 PHE A CA 1
ATOM 1746 C C . PHE A 1 222 ? -9.852 17.797 15.75 1 98.31 222 PHE A C 1
ATOM 1748 O O . PHE A 1 222 ? -8.711 17.422 15.477 1 98.31 222 PHE A O 1
ATOM 1755 N N . GLY A 1 223 ? -10.109 18.969 16.219 1 98.5 223 GLY A N 1
ATOM 1756 C CA . GLY A 1 223 ? -9.008 19.859 16.578 1 98.5 223 GLY A CA 1
ATOM 1757 C C . GLY A 1 223 ? -8.039 19.25 17.562 1 98.5 223 GLY A C 1
ATOM 1758 O O . GLY A 1 223 ? -6.82 19.375 17.422 1 98.5 223 GLY A O 1
ATOM 1759 N N . ILE A 1 224 ? -8.555 18.594 18.562 1 97.19 224 ILE A N 1
ATOM 1760 C CA . ILE A 1 224 ? -7.727 17.938 19.562 1 97.19 224 ILE A CA 1
ATOM 1761 C C . ILE A 1 224 ? -6.992 16.75 18.938 1 97.19 224 ILE A C 1
ATOM 1763 O O . ILE A 1 224 ? -5.805 16.547 19.188 1 97.19 224 ILE A O 1
ATOM 1767 N N . VAL A 1 225 ? -7.684 15.992 18.078 1 97.88 225 VAL A N 1
ATOM 1768 C CA . VAL A 1 225 ? -7.082 14.891 17.344 1 97.88 225 VAL A CA 1
ATOM 1769 C C . VAL A 1 225 ? -5.922 15.406 16.5 1 97.88 225 VAL A C 1
ATOM 1771 O O . VAL A 1 225 ? -4.852 14.797 16.453 1 97.88 225 VAL A O 1
ATOM 1774 N N . LEU A 1 226 ? -6.168 16.484 15.812 1 98.5 226 LEU A N 1
ATOM 1775 C CA . LEU A 1 226 ? -5.156 17.094 14.961 1 98.5 226 LEU A CA 1
ATOM 1776 C C . LEU A 1 226 ? -3.904 17.438 15.766 1 98.5 226 LEU A C 1
ATOM 1778 O O . LEU A 1 226 ? -2.785 17.203 15.305 1 98.5 226 LEU A O 1
ATOM 1782 N N . TRP A 1 227 ? -4.082 17.953 16.953 1 97.94 227 TRP A N 1
ATOM 1783 C CA . TRP A 1 227 ? -2.969 18.266 17.844 1 97.94 227 TRP A CA 1
ATOM 1784 C C . TRP A 1 227 ? -2.193 17 18.203 1 97.94 227 TRP A C 1
ATOM 1786 O O . TRP A 1 227 ? -0.96 17 18.203 1 97.94 227 TRP A O 1
ATOM 1796 N N . GLU A 1 228 ? -2.906 15.984 18.531 1 97.19 228 GLU A N 1
ATOM 1797 C CA . GLU A 1 228 ? -2.27 14.711 18.875 1 97.19 228 GLU A CA 1
ATOM 1798 C C . GLU A 1 228 ? -1.495 14.148 17.688 1 97.19 228 GLU A C 1
ATOM 1800 O O . GLU A 1 228 ? -0.391 13.625 17.859 1 97.19 228 GLU A O 1
ATOM 1805 N N . ILE A 1 229 ? -2.041 14.242 16.531 1 97.88 229 ILE A N 1
ATOM 1806 C CA . ILE A 1 229 ? -1.373 13.773 15.312 1 97.88 229 ILE A CA 1
ATOM 1807 C C . ILE A 1 229 ? -0.087 14.57 15.102 1 97.88 229 ILE A C 1
ATOM 1809 O O . ILE A 1 229 ? 0.951 13.992 14.758 1 97.88 229 ILE A O 1
ATOM 1813 N N . LEU A 1 230 ? -0.161 15.844 15.32 1 97.31 230 LEU A N 1
ATOM 1814 C CA . LEU A 1 230 ? 0.987 16.719 15.117 1 97.31 230 LEU A CA 1
ATOM 1815 C C . LEU A 1 230 ? 2.096 16.406 16.109 1 97.31 230 LEU A C 1
ATOM 1817 O O . LEU A 1 230 ? 3.256 16.234 15.727 1 97.31 230 LEU A O 1
ATOM 1821 N N . THR A 1 231 ? 1.73 16.234 17.406 1 96.06 231 THR A N 1
ATOM 1822 C CA . THR A 1 231 ? 2.723 16.234 18.469 1 96.06 231 THR A CA 1
ATOM 1823 C C . THR A 1 231 ? 3.115 14.805 18.844 1 96.06 231 THR A C 1
ATOM 1825 O O . THR A 1 231 ? 4.164 14.578 19.453 1 96.06 231 THR A O 1
ATOM 1828 N N . ARG A 1 232 ? 2.148 13.859 18.547 1 95.56 232 ARG A N 1
ATOM 1829 C CA . ARG A 1 232 ? 2.287 12.469 18.953 1 95.56 232 ARG A CA 1
ATOM 1830 C C . ARG A 1 232 ? 2.383 12.352 20.469 1 95.56 232 ARG A C 1
ATOM 1832 O O . ARG A 1 232 ? 3.125 11.516 21 1 95.56 232 ARG A O 1
ATOM 1839 N N . LYS A 1 233 ? 1.694 13.305 21.141 1 93 233 LYS A N 1
ATOM 1840 C CA . LYS A 1 233 ? 1.579 13.305 22.594 1 93 233 LYS A CA 1
ATOM 1841 C C . LYS A 1 233 ? 0.123 13.18 23.031 1 93 233 LYS A C 1
ATOM 1843 O O . LYS A 1 233 ? -0.791 13.461 22.25 1 93 233 LYS A O 1
ATOM 1848 N N . GLU A 1 234 ? -0.039 12.766 24.281 1 88.88 234 GLU A N 1
ATOM 1849 C CA . GLU A 1 234 ? -1.386 12.703 24.844 1 88.88 234 GLU A CA 1
ATOM 1850 C C . GLU A 1 234 ? -1.893 14.086 25.219 1 88.88 234 GLU A C 1
ATOM 1852 O O . GLU A 1 234 ? -1.211 14.828 25.938 1 88.88 234 GLU A O 1
ATOM 1857 N N . PRO A 1 235 ? -3.025 14.391 24.703 1 92 235 PRO A N 1
ATOM 1858 C CA . PRO A 1 235 ? -3.551 15.703 25.094 1 92 235 PRO A CA 1
ATOM 1859 C C . PRO A 1 235 ? -3.938 15.781 26.562 1 92 235 PRO A C 1
ATOM 1861 O O . PRO A 1 235 ? -4.441 14.797 27.125 1 92 235 PRO A O 1
ATOM 1864 N N . PHE A 1 236 ? -3.627 16.906 27.234 1 89.06 236 PHE A N 1
ATOM 1865 C CA . PHE A 1 236 ? -4.027 17.234 28.594 1 89.06 236 PHE A CA 1
ATOM 1866 C C . PHE A 1 236 ? -3.482 16.203 29.578 1 89.06 236 PHE A C 1
ATOM 1868 O O . PHE A 1 236 ? -4.152 15.852 30.547 1 89.06 236 PHE A O 1
ATOM 1875 N N . ALA A 1 237 ? -2.375 15.664 29.312 1 82.38 237 ALA A N 1
ATOM 1876 C CA . ALA A 1 237 ? -1.784 14.57 30.094 1 82.38 237 ALA A CA 1
ATOM 1877 C C . ALA A 1 237 ? -1.563 14.992 31.547 1 82.38 237 ALA A C 1
ATOM 1879 O O . ALA A 1 237 ? -1.491 14.141 32.438 1 82.38 237 ALA A O 1
ATOM 1880 N N . HIS A 1 238 ? -1.517 16.25 31.812 1 81.06 238 HIS A N 1
ATOM 1881 C CA . HIS A 1 238 ? -1.151 16.75 33.125 1 81.06 238 HIS A CA 1
ATOM 1882 C C . HIS A 1 238 ? -2.367 16.812 34.062 1 81.06 238 HIS A C 1
ATOM 1884 O O . HIS A 1 238 ? -2.232 17.062 35.25 1 81.06 238 HIS A O 1
ATOM 1890 N N . TYR A 1 239 ? -3.484 16.609 33.562 1 80.69 239 TYR A N 1
ATOM 1891 C CA . TYR A 1 239 ? -4.672 16.609 34.406 1 80.69 239 TYR A CA 1
ATOM 1892 C C . TYR A 1 239 ? -4.992 15.195 34.906 1 80.69 239 TYR A C 1
ATOM 1894 O O . TYR A 1 239 ? -5.102 14.266 34.094 1 80.69 239 TYR A O 1
ATOM 1902 N N . ASP A 1 240 ? -5.102 15.039 36.188 1 72.94 240 ASP A N 1
ATOM 1903 C CA . ASP A 1 240 ? -5.477 13.766 36.781 1 72.94 240 ASP A CA 1
ATOM 1904 C C . ASP A 1 240 ? -6.871 13.836 37.406 1 72.94 240 ASP A C 1
ATOM 1906 O O . ASP A 1 240 ? -7.461 12.805 37.75 1 72.94 240 ASP A O 1
ATOM 1910 N N . ASP A 1 241 ? -7.359 15.016 37.562 1 76.19 241 ASP A N 1
ATOM 1911 C CA . ASP A 1 241 ? -8.664 15.258 38.156 1 76.19 241 ASP A CA 1
ATOM 1912 C C . ASP A 1 241 ? -9.656 15.805 37.125 1 76.19 241 ASP A C 1
ATOM 1914 O O . ASP A 1 241 ? -9.383 16.812 36.469 1 76.19 241 ASP A O 1
ATOM 1918 N N . TYR A 1 242 ? -10.805 15.203 37.031 1 79.12 242 TYR A N 1
ATOM 1919 C CA . TYR A 1 242 ? -11.797 15.555 36.031 1 79.12 242 TYR A CA 1
ATOM 1920 C C . TYR A 1 242 ? -12.352 16.953 36.25 1 79.12 242 TYR A C 1
ATOM 1922 O O . TYR A 1 242 ? -12.57 17.703 35.312 1 79.12 242 TYR A O 1
ATOM 1930 N N . ASP A 1 243 ? -12.648 17.25 37.469 1 80.31 243 ASP A N 1
ATOM 1931 C CA . ASP A 1 243 ? -13.219 18.562 37.781 1 80.31 243 ASP A CA 1
ATOM 1932 C C . ASP A 1 243 ? -12.25 19.688 37.438 1 80.31 243 ASP A C 1
ATOM 1934 O O . ASP A 1 243 ? -12.664 20.719 36.906 1 80.31 243 ASP A O 1
ATOM 1938 N N . GLU A 1 244 ? -11.039 19.469 37.781 1 82.94 244 GLU A N 1
ATOM 1939 C CA . GLU A 1 244 ? -10.016 20.453 37.438 1 82.94 244 GLU A CA 1
ATOM 1940 C C . GLU A 1 244 ? -9.891 20.594 35.906 1 82.94 244 GLU A C 1
ATOM 1942 O O . GLU A 1 244 ? -9.727 21.719 35.406 1 82.94 244 GLU A O 1
ATOM 1947 N N . PHE A 1 245 ? -9.953 19.5 35.281 1 85.62 245 PHE A N 1
ATOM 1948 C CA . PHE A 1 245 ? -9.891 19.5 33.812 1 85.62 245 PHE A CA 1
ATOM 1949 C C . PHE A 1 245 ? -11.062 20.266 33.219 1 85.62 245 PHE A C 1
ATOM 1951 O O . PHE A 1 245 ? -10.875 21.109 32.344 1 85.62 245 PHE A O 1
ATOM 1958 N N . THR A 1 246 ? -12.219 20.031 33.688 1 87.06 246 THR A N 1
ATOM 1959 C CA . THR A 1 246 ? -13.43 20.672 33.188 1 87.06 246 THR A CA 1
ATOM 1960 C C . THR A 1 246 ? -13.375 22.172 33.375 1 87.06 246 THR A C 1
ATOM 1962 O O . THR A 1 246 ? -13.734 22.953 32.5 1 87.06 246 THR A O 1
ATOM 1965 N N . GLU A 1 247 ? -12.945 22.562 34.562 1 88.5 247 GLU A N 1
ATOM 1966 C CA . GLU A 1 247 ? -12.805 23.984 34.844 1 88.5 247 GLU A CA 1
ATOM 1967 C C . GLU A 1 247 ? -11.812 24.641 33.906 1 88.5 247 GLU A C 1
ATOM 1969 O O . GLU A 1 247 ? -12.062 25.734 33.375 1 88.5 247 GLU A O 1
ATOM 1974 N N . ALA A 1 248 ? -10.773 23.953 33.656 1 89.88 248 ALA A N 1
ATOM 1975 C CA . ALA A 1 248 ? -9.719 24.484 32.812 1 89.88 248 ALA A CA 1
ATOM 1976 C C . ALA A 1 248 ? -10.211 24.656 31.375 1 89.88 248 ALA A C 1
ATOM 1978 O O . ALA A 1 248 ? -10 25.719 30.766 1 89.88 248 ALA A O 1
ATOM 1979 N N . VAL A 1 249 ? -10.898 23.703 30.844 1 91.88 249 VAL A N 1
ATOM 1980 C CA . VAL A 1 249 ? -11.297 23.672 29.453 1 91.88 249 VAL A CA 1
ATOM 1981 C C . VAL A 1 249 ? -12.531 24.562 29.25 1 91.88 249 VAL A C 1
ATOM 1983 O O . VAL A 1 249 ? -12.617 25.281 28.25 1 91.88 249 VAL A O 1
ATOM 1986 N N . CYS A 1 250 ? -13.523 24.562 30.109 1 91.38 250 CYS A N 1
ATOM 1987 C CA . CYS A 1 250 ? -14.805 25.25 29.938 1 91.38 250 CYS A CA 1
ATOM 1988 C C . CYS A 1 250 ? -14.711 26.703 30.391 1 91.38 250 CYS A C 1
ATOM 1990 O O . CYS A 1 250 ? -15.227 27.594 29.734 1 91.38 250 CYS A O 1
ATOM 1992 N N . ASP A 1 251 ? -14.023 26.922 31.5 1 91.5 251 ASP A N 1
ATOM 1993 C CA . ASP A 1 251 ? -14.008 28.266 32.094 1 91.5 251 ASP A CA 1
ATOM 1994 C C . ASP A 1 251 ? -12.797 29.062 31.594 1 91.5 251 ASP A C 1
ATOM 1996 O O . ASP A 1 251 ? -12.93 30.219 31.219 1 91.5 251 ASP A O 1
ATOM 2000 N N . ARG A 1 252 ? -11.656 28.391 31.578 1 93.19 252 ARG A N 1
ATOM 2001 C CA . ARG A 1 252 ? -10.438 29.094 31.219 1 93.19 252 ARG A CA 1
ATOM 2002 C C . ARG A 1 252 ? -10.094 28.891 29.75 1 93.19 252 ARG A C 1
ATOM 2004 O O . ARG A 1 252 ? -9.102 29.438 29.266 1 93.19 252 ARG A O 1
ATOM 2011 N N . HIS A 1 253 ? -10.852 28.125 29.016 1 94.56 253 HIS A N 1
ATOM 2012 C CA . HIS A 1 253 ? -10.68 27.844 27.594 1 94.56 253 HIS A CA 1
ATOM 2013 C C . HIS A 1 253 ? -9.273 27.328 27.297 1 94.56 253 HIS A C 1
ATOM 2015 O O . HIS A 1 253 ? -8.664 27.719 26.297 1 94.56 253 HIS A O 1
ATOM 2021 N N . GLU A 1 254 ? -8.812 26.531 28.234 1 94.12 254 GLU A N 1
ATOM 2022 C CA . GLU A 1 254 ? -7.496 25.938 28.047 1 94.12 254 GLU A CA 1
ATOM 2023 C C . GLU A 1 254 ? -7.508 24.938 26.891 1 94.12 254 GLU A C 1
ATOM 2025 O O . GLU A 1 254 ? -8.469 24.203 26.719 1 94.12 254 GLU A O 1
ATOM 2030 N N . ARG A 1 255 ? -6.465 25.031 26.125 1 96.31 255 ARG A N 1
ATOM 2031 C CA . ARG A 1 255 ? -6.211 24.078 25.047 1 96.31 255 ARG A CA 1
ATOM 2032 C C . ARG A 1 255 ? -4.781 23.547 25.109 1 96.31 255 ARG A C 1
ATOM 2034 O O . ARG A 1 255 ? -3.914 24.156 25.734 1 96.31 255 ARG A O 1
ATOM 2041 N N . PRO A 1 256 ? -4.566 22.328 24.516 1 94.88 256 PRO A N 1
ATOM 2042 C CA . PRO A 1 256 ? -3.18 21.844 24.516 1 94.88 256 PRO A CA 1
ATOM 2043 C C . PRO A 1 256 ? -2.221 22.828 23.844 1 94.88 256 PRO A C 1
ATOM 2045 O O . PRO A 1 256 ? -2.566 23.438 22.828 1 94.88 256 PRO A O 1
ATOM 2048 N N . PRO A 1 257 ? -1.048 22.984 24.391 1 95.44 257 PRO A N 1
ATOM 2049 C CA . PRO A 1 257 ? -0.098 23.953 23.828 1 95.44 257 PRO A CA 1
ATOM 2050 C C . PRO A 1 257 ? 0.415 23.531 22.453 1 95.44 257 PRO A C 1
ATOM 2052 O O . PRO A 1 257 ? 0.874 22.406 22.281 1 95.44 257 PRO A O 1
ATOM 2055 N N . ILE A 1 258 ? 0.329 24.406 21.531 1 96.69 258 ILE A N 1
ATOM 2056 C CA . ILE A 1 258 ? 0.84 24.156 20.188 1 96.69 258 ILE A CA 1
ATOM 2057 C C . ILE A 1 258 ? 2.34 24.438 20.156 1 96.69 258 ILE A C 1
ATOM 2059 O O . ILE A 1 258 ? 2.793 25.5 20.578 1 96.69 258 ILE A O 1
ATOM 2063 N N . PRO A 1 259 ? 3.088 23.547 19.688 1 95.12 259 PRO A N 1
ATOM 2064 C CA . PRO A 1 259 ? 4.535 23.75 19.609 1 95.12 259 PRO A CA 1
ATOM 2065 C C . PRO A 1 259 ? 4.906 24.984 18.797 1 95.12 259 PRO A C 1
ATOM 2067 O O . PRO A 1 259 ? 4.219 25.328 17.828 1 95.12 259 PRO A O 1
ATOM 2070 N N . ASP A 1 260 ? 6.016 25.562 19.078 1 92.5 260 ASP A N 1
ATOM 2071 C CA . ASP A 1 260 ? 6.469 26.781 18.422 1 92.5 260 ASP A CA 1
ATOM 2072 C C . ASP A 1 260 ? 6.828 26.516 16.969 1 92.5 260 ASP A C 1
ATOM 2074 O O . ASP A 1 260 ? 6.68 27.406 16.109 1 92.5 260 ASP A O 1
ATOM 2078 N N . ASN A 1 261 ? 7.277 25.281 16.672 1 87.44 261 ASN A N 1
ATOM 2079 C CA . ASN A 1 261 ? 7.727 24.969 15.32 1 87.44 261 ASN A CA 1
ATOM 2080 C C . ASN A 1 261 ? 6.566 24.5 14.438 1 87.44 261 ASN A C 1
ATOM 2082 O O . ASN A 1 261 ? 6.773 24.094 13.297 1 87.44 261 ASN A O 1
ATOM 2086 N N . CYS A 1 262 ? 5.41 24.672 14.984 1 93.19 262 CYS A N 1
ATOM 2087 C CA . CYS A 1 262 ? 4.23 24.297 14.203 1 93.19 262 CYS A CA 1
ATOM 2088 C C . CYS A 1 262 ? 4.043 25.25 13.023 1 93.19 262 CYS A C 1
ATOM 2090 O O . CYS A 1 262 ? 4.09 26.469 13.195 1 93.19 262 CYS A O 1
ATOM 2092 N N . PRO A 1 263 ? 3.854 24.719 11.828 1 90.31 263 PRO A N 1
ATOM 2093 C CA . PRO A 1 263 ? 3.539 25.594 10.695 1 90.31 263 PRO A CA 1
ATOM 2094 C C . PRO A 1 263 ? 2.336 26.484 10.961 1 90.31 263 PRO A C 1
ATOM 2096 O O . PRO A 1 263 ? 1.336 26.031 11.523 1 90.31 263 PRO A O 1
ATOM 2099 N N . PRO A 1 264 ? 2.367 27.672 10.539 1 92.69 264 PRO A N 1
ATOM 2100 C CA . PRO A 1 264 ? 1.32 28.641 10.867 1 92.69 264 PRO A CA 1
ATOM 2101 C C . PRO A 1 264 ? -0.06 28.219 10.375 1 92.69 264 PRO A C 1
ATOM 2103 O O . PRO A 1 264 ? -1.059 28.422 11.07 1 92.69 264 PRO A O 1
ATOM 2106 N N . SER A 1 265 ? -0.059 27.672 9.164 1 94.25 265 SER A N 1
ATOM 2107 C CA . SER A 1 265 ? -1.346 27.25 8.617 1 94.25 265 SER A CA 1
ATOM 2108 C C . SER A 1 265 ? -1.978 26.172 9.484 1 94.25 265 SER A C 1
ATOM 2110 O O . SER A 1 265 ? -3.195 26.141 9.672 1 94.25 265 SER A O 1
ATOM 2112 N N . LEU A 1 266 ? -1.21 25.328 10 1 97 266 LEU A N 1
ATOM 2113 C CA . LEU A 1 266 ? -1.691 24.266 10.867 1 97 266 LEU A CA 1
ATOM 2114 C C . LEU A 1 266 ? -2.135 24.812 12.219 1 97 266 LEU A C 1
ATOM 2116 O O . LEU A 1 266 ? -3.164 24.391 12.758 1 97 266 LEU A O 1
ATOM 2120 N N . ARG A 1 267 ? -1.369 25.75 12.758 1 97.19 267 ARG A N 1
ATOM 2121 C CA . ARG A 1 267 ? -1.731 26.438 14 1 97.19 267 ARG A CA 1
ATOM 2122 C C . ARG A 1 267 ? -3.096 27.094 13.875 1 97.19 267 ARG A C 1
ATOM 2124 O O . ARG A 1 267 ? -3.961 26.922 14.734 1 97.19 267 ARG A O 1
ATOM 2131 N N . ARG A 1 268 ? -3.283 27.797 12.797 1 97.5 268 ARG A N 1
ATOM 2132 C CA . ARG A 1 268 ? -4.535 28.516 12.578 1 97.5 268 ARG A CA 1
ATOM 2133 C C . ARG A 1 268 ? -5.711 27.547 12.484 1 97.5 268 ARG A C 1
ATOM 2135 O O . ARG A 1 268 ? -6.793 27.812 13 1 97.5 268 ARG A O 1
ATOM 2142 N N . LEU A 1 269 ? -5.457 26.438 11.781 1 98.44 269 LEU A N 1
ATOM 2143 C CA . LEU A 1 269 ? -6.531 25.469 11.641 1 98.44 269 LEU A CA 1
ATOM 2144 C C . LEU A 1 269 ? -6.922 24.891 12.992 1 98.44 269 LEU A C 1
ATOM 2146 O O . LEU A 1 269 ? -8.109 24.766 13.305 1 98.44 269 LEU A O 1
ATOM 2150 N N . MET A 1 270 ? -5.953 24.484 13.805 1 98.44 270 MET A N 1
ATOM 2151 C CA . MET A 1 270 ? -6.23 23.938 15.133 1 98.44 270 MET A CA 1
ATOM 2152 C C . MET A 1 270 ? -7.004 24.938 15.977 1 98.44 270 MET A C 1
ATOM 2154 O O . MET A 1 270 ? -8.023 24.594 16.578 1 98.44 270 MET A O 1
ATOM 2158 N N . GLU A 1 271 ? -6.566 26.172 15.953 1 98.06 271 GLU A N 1
ATOM 2159 C CA . GLU A 1 271 ? -7.207 27.219 16.734 1 98.06 271 GLU A CA 1
ATOM 2160 C C . GLU A 1 271 ? -8.633 27.469 16.266 1 98.06 271 GLU A C 1
ATOM 2162 O O . GLU A 1 271 ? -9.531 27.734 17.078 1 98.06 271 GLU A O 1
ATOM 2167 N N . ALA A 1 272 ? -8.805 27.391 14.984 1 98.5 272 ALA A N 1
ATOM 2168 C CA . ALA A 1 272 ? -10.148 27.547 14.438 1 98.5 272 ALA A CA 1
ATOM 2169 C C . ALA A 1 272 ? -11.055 26.391 14.867 1 98.5 272 ALA A C 1
ATOM 2171 O O . ALA A 1 272 ? -12.219 26.609 15.219 1 98.5 272 ALA A O 1
ATOM 2172 N N . CYS A 1 273 ? -10.562 25.219 14.867 1 98.56 273 CYS A N 1
ATOM 2173 C CA . CYS A 1 273 ? -11.352 24.031 15.164 1 98.56 273 CYS A CA 1
ATOM 2174 C C . CYS A 1 273 ? -11.789 24.016 16.625 1 98.56 273 CYS A C 1
ATOM 2176 O O . CYS A 1 273 ? -12.891 23.562 16.938 1 98.56 273 CYS A O 1
ATOM 2178 N N . TRP A 1 274 ? -10.914 24.453 17.516 1 97.5 274 TRP A N 1
ATOM 2179 C CA . TRP A 1 274 ? -11.281 24.344 18.922 1 97.5 274 TRP A CA 1
ATOM 2180 C C . TRP A 1 274 ? -11.641 25.703 19.5 1 97.5 274 TRP A C 1
ATOM 2182 O O . TRP A 1 274 ? -11.5 25.922 20.703 1 97.5 274 TRP A O 1
ATOM 2192 N N . HIS A 1 275 ? -12.031 26.641 18.594 1 97.12 275 HIS A N 1
ATOM 2193 C CA . HIS A 1 275 ? -12.523 27.938 19.062 1 97.12 275 HIS A CA 1
ATOM 2194 C C . HIS A 1 275 ? -13.531 27.781 20.188 1 97.12 275 HIS A C 1
ATOM 2196 O O . HIS A 1 275 ? -14.367 26.875 20.156 1 97.12 275 HIS A O 1
ATOM 2202 N N . PRO A 1 276 ? -13.508 28.641 21.188 1 94.69 276 PRO A N 1
ATOM 2203 C CA . PRO A 1 276 ? -14.422 28.516 22.312 1 94.69 276 PRO A CA 1
ATOM 2204 C C . PRO A 1 276 ? -15.891 28.656 21.906 1 94.69 276 PRO A C 1
ATOM 2206 O O . PRO A 1 276 ? -16.766 28.031 22.5 1 94.69 276 PRO A O 1
ATOM 2209 N N . ASP A 1 277 ? -16.172 29.469 20.922 1 94.69 277 ASP A N 1
ATOM 2210 C CA . ASP A 1 277 ? -17.5 29.609 20.359 1 94.69 277 ASP A CA 1
ATOM 2211 C C . ASP A 1 277 ? -17.734 28.609 19.219 1 94.69 277 ASP A C 1
ATOM 2213 O O . ASP A 1 277 ? -17.172 28.766 18.125 1 94.69 277 ASP A O 1
ATOM 2217 N N . PRO A 1 278 ? -18.547 27.594 19.438 1 95.56 278 PRO A N 1
ATOM 2218 C CA . PRO A 1 278 ? -18.75 26.562 18.422 1 95.56 278 PRO A CA 1
ATOM 2219 C C . PRO A 1 278 ? -19.203 27.141 17.078 1 95.56 278 PRO A C 1
ATOM 2221 O O . PRO A 1 278 ? -18.875 26.578 16.016 1 95.56 278 PRO A O 1
ATOM 2224 N N . ARG A 1 279 ? -19.938 28.219 17.047 1 95.06 279 ARG A N 1
ATOM 2225 C CA . ARG A 1 279 ? -20.484 28.797 15.828 1 95.06 279 ARG A CA 1
ATOM 2226 C C . ARG A 1 279 ? -19.359 29.328 14.93 1 95.06 279 ARG A C 1
ATOM 2228 O O . ARG A 1 279 ? -19.562 29.516 13.734 1 95.06 279 ARG A O 1
ATOM 2235 N N . LYS A 1 280 ? -18.25 29.547 15.523 1 97.25 280 LYS A N 1
ATOM 2236 C CA . LYS A 1 280 ? -17.125 30.109 14.781 1 97.25 280 LYS A CA 1
ATOM 2237 C C . LYS A 1 280 ? -16.219 29 14.234 1 97.25 280 LYS A C 1
ATOM 2239 O O . LYS A 1 280 ? -15.297 29.281 13.469 1 97.25 280 LYS A O 1
ATOM 2244 N N . ARG A 1 281 ? -16.469 27.812 14.57 1 98.06 281 ARG A N 1
ATOM 2245 C CA . ARG A 1 281 ? -15.656 26.703 14.094 1 98.06 281 ARG A CA 1
ATOM 2246 C C . ARG A 1 281 ? -15.977 26.359 12.641 1 98.06 281 ARG A C 1
ATOM 2248 O O . ARG A 1 281 ? -17.125 26.5 12.211 1 98.06 281 ARG A O 1
ATOM 2255 N N . PRO A 1 282 ? -15.008 25.969 11.859 1 98.31 282 PRO A N 1
ATOM 2256 C CA . PRO A 1 282 ? -15.258 25.594 10.461 1 98.31 282 PRO A CA 1
ATOM 2257 C C . PRO A 1 282 ? -16.047 24.297 10.336 1 98.31 282 PRO A C 1
ATOM 2259 O O . PRO A 1 282 ? -16.266 23.594 11.328 1 98.31 282 PRO A O 1
ATOM 2262 N N . ASN A 1 283 ? -16.641 24.062 9.164 1 97.62 283 ASN A N 1
ATOM 2263 C CA . ASN A 1 283 ? -17.141 22.734 8.852 1 97.62 283 ASN A CA 1
ATOM 2264 C C . ASN A 1 283 ? -16.062 21.844 8.234 1 97.62 283 ASN A C 1
ATOM 2266 O O . ASN A 1 283 ? -14.953 22.312 7.977 1 97.62 283 ASN A O 1
ATOM 2270 N N . PHE A 1 284 ? -16.312 20.609 8.047 1 97.81 284 PHE A N 1
ATOM 2271 C CA . PHE A 1 284 ? -15.281 19.703 7.594 1 97.81 284 PHE A CA 1
ATOM 2272 C C . PHE A 1 284 ? -14.938 19.953 6.129 1 97.81 284 PHE A C 1
ATOM 2274 O O . PHE A 1 284 ? -13.844 19.625 5.68 1 97.81 284 PHE A O 1
ATOM 2281 N N . GLU A 1 285 ? -15.82 20.484 5.336 1 96.38 285 GLU A N 1
ATOM 2282 C CA . GLU A 1 285 ? -15.461 20.922 3.988 1 96.38 285 GLU A CA 1
ATOM 2283 C C . GLU A 1 285 ? -14.32 21.938 4.012 1 96.38 285 GLU A C 1
ATOM 2285 O O . GLU A 1 285 ? -13.344 21.797 3.27 1 96.38 285 GLU A O 1
ATOM 2290 N N . ASP A 1 286 ? -14.508 22.906 4.906 1 97.69 286 ASP A N 1
ATOM 2291 C CA . ASP A 1 286 ? -13.469 23.922 5.078 1 97.69 286 ASP A CA 1
ATOM 2292 C C . ASP A 1 286 ? -12.188 23.312 5.641 1 97.69 286 ASP A C 1
ATOM 2294 O O . ASP A 1 286 ? -11.086 23.656 5.211 1 97.69 286 ASP A O 1
ATOM 2298 N N . VAL A 1 287 ? -12.336 22.453 6.594 1 98.31 287 VAL A N 1
ATOM 2299 C CA . VAL A 1 287 ? -11.18 21.781 7.184 1 98.31 287 VAL A CA 1
ATOM 2300 C C . VAL A 1 287 ? -10.398 21.047 6.098 1 98.31 287 VAL A C 1
ATOM 2302 O O . VAL A 1 287 ? -9.172 21.156 6.027 1 98.31 287 VAL A O 1
ATOM 2305 N N . ASN A 1 288 ? -11.078 20.359 5.223 1 97.5 288 ASN A N 1
ATOM 2306 C CA . ASN A 1 288 ? -10.445 19.625 4.137 1 97.5 288 ASN A CA 1
ATOM 2307 C C . ASN A 1 288 ? -9.695 20.547 3.189 1 97.5 288 ASN A C 1
ATOM 2309 O O . ASN A 1 288 ? -8.594 20.234 2.738 1 97.5 288 ASN A O 1
ATOM 2313 N N . ASN A 1 289 ? -10.312 21.656 2.898 1 96.69 289 ASN A N 1
ATOM 2314 C CA . ASN A 1 289 ? -9.656 22.641 2.035 1 96.69 289 ASN A CA 1
ATOM 2315 C C . ASN A 1 289 ? -8.352 23.141 2.641 1 96.69 289 ASN A C 1
ATOM 2317 O O . ASN A 1 289 ? -7.344 23.25 1.939 1 96.69 289 ASN A O 1
ATOM 2321 N N . HIS A 1 290 ? -8.398 23.422 3.904 1 97.38 290 HIS A N 1
ATOM 2322 C CA . HIS A 1 290 ? -7.188 23.875 4.586 1 97.38 290 HIS A CA 1
ATOM 2323 C C . HIS A 1 290 ? -6.133 22.781 4.617 1 97.38 290 HIS A C 1
ATOM 2325 O O . HIS A 1 290 ? -4.941 23.047 4.43 1 97.38 290 HIS A O 1
ATOM 2331 N N . LEU A 1 291 ? -6.527 21.562 4.816 1 97.62 291 LEU A N 1
ATOM 2332 C CA . LEU A 1 291 ? -5.594 20.438 4.898 1 97.62 291 LEU A CA 1
ATOM 2333 C C . LEU A 1 291 ? -4.934 20.188 3.547 1 97.62 291 LEU A C 1
ATOM 2335 O O . LEU A 1 291 ? -3.775 19.766 3.486 1 97.62 291 LEU A O 1
ATOM 2339 N N . ASP A 1 292 ? -5.656 20.469 2.449 1 95.94 292 ASP A N 1
ATOM 2340 C CA . ASP A 1 292 ? -5.055 20.344 1.124 1 95.94 292 ASP A CA 1
ATOM 2341 C C . ASP A 1 292 ? -3.822 21.25 1 1 95.94 292 ASP A C 1
ATOM 2343 O O . ASP A 1 292 ? -2.797 20.828 0.459 1 95.94 292 ASP A O 1
ATOM 2347 N N . ILE A 1 293 ? -3.959 22.406 1.517 1 95.5 293 ILE A N 1
ATOM 2348 C CA . ILE A 1 293 ? -2.867 23.375 1.46 1 95.5 293 ILE A CA 1
ATOM 2349 C C . ILE A 1 293 ? -1.767 22.969 2.438 1 95.5 293 ILE A C 1
ATOM 2351 O O . ILE A 1 293 ? -0.582 23 2.096 1 95.5 293 ILE A O 1
ATOM 2355 N N . ILE A 1 294 ? -2.141 22.562 3.598 1 96.56 294 ILE A N 1
ATOM 2356 C CA . ILE A 1 294 ? -1.199 22.188 4.645 1 96.56 294 ILE A CA 1
ATOM 2357 C C . ILE A 1 294 ? -0.368 20.984 4.176 1 96.56 294 ILE A C 1
ATOM 2359 O O . ILE A 1 294 ? 0.826 20.906 4.477 1 96.56 294 ILE A O 1
ATOM 2363 N N . LEU A 1 295 ? -0.984 20.094 3.479 1 96.19 295 LEU A N 1
ATOM 2364 C CA . LEU A 1 295 ? -0.271 18.938 2.961 1 96.19 295 LEU A CA 1
ATOM 2365 C C . LEU A 1 295 ? 0.841 19.359 2.008 1 96.19 295 LEU A C 1
ATOM 2367 O O . LEU A 1 295 ? 1.953 18.828 2.07 1 96.19 295 LEU A O 1
ATOM 2371 N N . ILE A 1 296 ? 0.562 20.281 1.199 1 95.56 296 ILE A N 1
ATOM 2372 C CA . ILE A 1 296 ? 1.568 20.781 0.271 1 95.56 296 ILE A CA 1
ATOM 2373 C C . ILE A 1 296 ? 2.699 21.453 1.049 1 95.56 296 ILE A C 1
ATOM 2375 O O . ILE A 1 296 ? 3.877 21.219 0.769 1 95.56 296 ILE A O 1
ATOM 2379 N N . HIS A 1 297 ? 2.326 22.234 2.068 1 93.75 297 HIS A N 1
ATOM 2380 C CA . HIS A 1 297 ? 3.316 22.922 2.889 1 93.75 297 HIS A CA 1
ATOM 2381 C C . HIS A 1 297 ? 4.172 21.938 3.672 1 93.75 297 HIS A C 1
ATOM 2383 O O . HIS A 1 297 ? 5.352 22.188 3.918 1 93.75 297 HIS A O 1
ATOM 2389 N N . ALA A 1 298 ? 3.555 20.875 4.039 1 92.94 298 ALA A N 1
ATOM 2390 C CA . ALA A 1 298 ? 4.273 19.859 4.793 1 92.94 298 ALA A CA 1
ATOM 2391 C C . ALA A 1 298 ? 5.258 19.109 3.898 1 92.94 298 ALA A C 1
ATOM 2393 O O . ALA A 1 298 ? 6.297 18.641 4.367 1 92.94 298 ALA A O 1
ATOM 2394 N N . ALA A 1 299 ? 4.969 19.047 2.637 1 92.94 299 ALA A N 1
ATOM 2395 C CA . ALA A 1 299 ? 5.785 18.266 1.709 1 92.94 299 ALA A CA 1
ATOM 2396 C C . ALA A 1 299 ? 6.84 19.141 1.04 1 92.94 299 ALA A C 1
ATOM 2398 O O . ALA A 1 299 ? 7.918 18.656 0.684 1 92.94 299 ALA A O 1
ATOM 2399 N N . ILE A 1 300 ? 6.531 20.406 0.817 1 93.12 300 ILE A N 1
ATOM 2400 C CA . ILE A 1 300 ? 7.387 21.297 0.04 1 93.12 300 ILE A CA 1
ATOM 2401 C C . ILE A 1 300 ? 7.703 22.547 0.853 1 93.12 300 ILE A C 1
ATOM 2403 O O . ILE A 1 300 ? 6.816 23.359 1.121 1 93.12 300 ILE A O 1
ATOM 2407 N N . TYR A 1 301 ? 8.961 22.781 1.14 1 86.75 301 TYR A N 1
ATOM 2408 C CA . TYR A 1 301 ? 9.367 23.953 1.912 1 86.75 301 TYR A CA 1
ATOM 2409 C C . TYR A 1 301 ? 9.609 25.156 1.003 1 86.75 301 TYR A C 1
ATOM 2411 O O . TYR A 1 301 ? 9.375 26.297 1.399 1 86.75 301 TYR A O 1
ATOM 2419 N N . ASP A 1 302 ? 10.055 24.891 -0.202 1 88.69 302 ASP A N 1
ATOM 2420 C CA . ASP A 1 302 ? 10.336 25.953 -1.164 1 88.69 302 ASP A CA 1
ATOM 2421 C C . ASP A 1 302 ? 9.055 26.703 -1.548 1 88.69 302 ASP A C 1
ATOM 2423 O O . ASP A 1 302 ? 8.07 26.094 -1.953 1 88.69 302 ASP A O 1
ATOM 2427 N N . GLU A 1 303 ? 9.086 27.969 -1.479 1 89.38 303 GLU A N 1
ATOM 2428 C CA . GLU A 1 303 ? 7.895 28.781 -1.707 1 89.38 303 GLU A CA 1
ATOM 2429 C C . GLU A 1 303 ? 7.387 28.625 -3.137 1 89.38 303 GLU A C 1
ATOM 2431 O O . GLU A 1 303 ? 6.188 28.438 -3.357 1 89.38 303 GLU A O 1
ATOM 2436 N N . GLN A 1 304 ? 8.32 28.766 -4.047 1 91.69 304 GLN A N 1
ATOM 2437 C CA . GLN A 1 304 ? 7.918 28.641 -5.441 1 91.69 304 GLN A CA 1
ATOM 2438 C C . GLN A 1 304 ? 7.449 27.219 -5.758 1 91.69 304 GLN A C 1
ATOM 2440 O O . GLN A 1 304 ? 6.535 27.016 -6.559 1 91.69 304 GLN A O 1
ATOM 2445 N N . GLY A 1 305 ? 8.117 26.281 -5.145 1 94.56 305 GLY A N 1
ATOM 2446 C CA . GLY A 1 305 ? 7.684 24.906 -5.301 1 94.56 305 GLY A CA 1
ATOM 2447 C C . GLY A 1 305 ? 6.273 24.656 -4.797 1 94.56 305 GLY A C 1
ATOM 2448 O O . GLY A 1 305 ? 5.496 23.938 -5.426 1 94.56 305 GLY A O 1
ATOM 2449 N N . ARG A 1 306 ? 5.938 25.312 -3.717 1 94.25 306 ARG A N 1
ATOM 2450 C CA . ARG A 1 306 ? 4.59 25.219 -3.164 1 94.25 306 ARG A CA 1
ATOM 2451 C C . ARG A 1 306 ? 3.561 25.812 -4.121 1 94.25 306 ARG A C 1
ATOM 2453 O O . ARG A 1 306 ? 2.518 25.203 -4.375 1 94.25 306 ARG A O 1
ATOM 2460 N N . ARG A 1 307 ? 3.865 26.938 -4.598 1 94 307 ARG A N 1
ATOM 2461 C CA . ARG A 1 307 ? 2.965 27.609 -5.535 1 94 307 ARG A CA 1
ATOM 2462 C C . ARG A 1 307 ? 2.746 26.75 -6.781 1 94 307 ARG A C 1
ATOM 2464 O O . ARG A 1 307 ? 1.612 26.594 -7.242 1 94 307 ARG A O 1
ATOM 2471 N N . PHE A 1 308 ? 3.814 26.219 -7.258 1 95.25 308 PHE A N 1
ATOM 2472 C CA . PHE A 1 308 ? 3.754 25.375 -8.445 1 95.25 308 PHE A CA 1
ATOM 2473 C C . PHE A 1 308 ? 2.822 24.188 -8.219 1 95.25 308 PHE A C 1
ATOM 2475 O O . PHE A 1 308 ? 1.924 23.938 -9.023 1 95.25 308 PHE A O 1
ATOM 2482 N N . TRP A 1 309 ? 3.039 23.484 -7.109 1 96.62 309 TRP A N 1
ATOM 2483 C CA . TRP A 1 309 ? 2.248 22.281 -6.859 1 96.62 309 TRP A CA 1
ATOM 2484 C C . TRP A 1 309 ? 0.794 22.641 -6.57 1 96.62 309 TRP A C 1
ATOM 2486 O O . TRP A 1 309 ? -0.121 21.938 -7.008 1 96.62 309 TRP A O 1
ATOM 2496 N N . GLN A 1 310 ? 0.549 23.703 -5.863 1 94.81 310 GLN A N 1
ATOM 2497 C CA . GLN A 1 310 ? -0.8 24.141 -5.531 1 94.81 310 GLN A CA 1
ATOM 2498 C C . GLN A 1 310 ? -1.587 24.516 -6.789 1 94.81 310 GLN A C 1
ATOM 2500 O O . GLN A 1 310 ? -2.76 24.156 -6.914 1 94.81 310 GLN A O 1
ATOM 2505 N N . GLU A 1 311 ? -0.979 25.125 -7.688 1 94.5 311 GLU A N 1
ATOM 2506 C CA . GLU A 1 311 ? -1.634 25.609 -8.898 1 94.5 311 GLU A CA 1
ATOM 2507 C C . GLU A 1 311 ? -1.923 24.469 -9.867 1 94.5 311 GLU A C 1
ATOM 2509 O O . GLU A 1 311 ? -2.865 24.547 -10.656 1 94.5 311 GLU A O 1
ATOM 2514 N N . ASN A 1 312 ? -1.149 23.422 -9.781 1 93.94 312 ASN A N 1
ATOM 2515 C CA . ASN A 1 312 ? -1.229 22.453 -10.867 1 93.94 312 ASN A CA 1
ATOM 2516 C C . ASN A 1 312 ? -1.663 21.078 -10.359 1 93.94 312 ASN A C 1
ATOM 2518 O O . ASN A 1 312 ? -2.207 20.281 -11.117 1 93.94 312 ASN A O 1
ATOM 2522 N N . PHE A 1 313 ? -1.401 20.781 -9.141 1 94.06 313 PHE A N 1
ATOM 2523 C CA . PHE A 1 313 ? -1.604 19.422 -8.664 1 94.06 313 PHE A CA 1
ATOM 2524 C C . PHE A 1 313 ? -2.215 19.422 -7.27 1 94.06 313 PHE A C 1
ATOM 2526 O O . PHE A 1 313 ? -1.896 18.562 -6.449 1 94.06 313 PHE A O 1
ATOM 2533 N N . ILE A 1 314 ? -3.08 20.375 -7.082 1 90.69 314 ILE A N 1
ATOM 2534 C CA . ILE A 1 314 ? -3.688 20.453 -5.758 1 90.69 314 ILE A CA 1
ATOM 2535 C C . ILE A 1 314 ? -4.453 19.172 -5.469 1 90.69 314 ILE A C 1
ATOM 2537 O O . ILE A 1 314 ? -5.113 18.609 -6.355 1 90.69 314 ILE A O 1
ATOM 2541 N N . ARG A 1 315 ? -4.398 18.5 -4.363 1 88.38 315 ARG A N 1
ATOM 2542 C CA . ARG A 1 315 ? -5.098 17.312 -3.881 1 88.38 315 ARG A CA 1
ATOM 2543 C C . ARG A 1 315 ? -4.508 16.047 -4.48 1 88.38 315 ARG A C 1
ATOM 2545 O O . ARG A 1 315 ? -5.109 14.969 -4.395 1 88.38 315 ARG A O 1
ATOM 2552 N N . MET A 1 316 ? -3.41 16.203 -5.227 1 88.69 316 MET A N 1
ATOM 2553 C CA . MET A 1 316 ? -2.746 15.047 -5.805 1 88.69 316 MET A CA 1
ATOM 2554 C C . MET A 1 316 ? -1.493 14.688 -5.016 1 88.69 316 MET A C 1
ATOM 2556 O O . MET A 1 316 ? -0.691 15.562 -4.684 1 88.69 316 MET A O 1
ATOM 2560 N N . GLU A 1 317 ? -1.386 13.43 -4.734 1 87.44 317 GLU A N 1
ATOM 2561 C CA . GLU A 1 317 ? -0.168 12.945 -4.09 1 87.44 317 GLU A CA 1
ATOM 2562 C C . GLU A 1 317 ? 0.948 12.734 -5.109 1 87.44 317 GLU A C 1
ATOM 2564 O O . GLU A 1 317 ? 2.129 12.859 -4.781 1 87.44 317 GLU A O 1
ATOM 2569 N N . GLU A 1 318 ? 0.534 12.312 -6.258 1 89.12 318 GLU A N 1
ATOM 2570 C CA . GLU A 1 318 ? 1.462 12.039 -7.352 1 89.12 318 GLU A CA 1
ATOM 2571 C C . GLU A 1 318 ? 0.966 12.641 -8.664 1 89.12 318 GLU A C 1
ATOM 2573 O O . GLU A 1 318 ? -0.241 12.719 -8.898 1 89.12 318 GLU A O 1
ATOM 2578 N N . ALA A 1 319 ? 1.925 13.102 -9.398 1 91.25 319 ALA A N 1
ATOM 2579 C CA . ALA A 1 319 ? 1.646 13.617 -10.734 1 91.25 319 ALA A CA 1
ATOM 2580 C C . ALA A 1 319 ? 2.348 12.781 -11.805 1 91.25 319 ALA A C 1
ATOM 2582 O O . ALA A 1 319 ? 3.514 12.406 -11.641 1 91.25 319 ALA A O 1
ATOM 2583 N N . GLU A 1 320 ? 1.604 12.477 -12.828 1 86.94 320 GLU A N 1
ATOM 2584 C CA . GLU A 1 320 ? 2.244 11.797 -13.945 1 86.94 320 GLU A CA 1
ATOM 2585 C C . GLU A 1 320 ? 3.391 12.625 -14.516 1 86.94 320 GLU A C 1
ATOM 2587 O O . GLU A 1 320 ? 3.268 13.836 -14.672 1 86.94 320 GLU A O 1
ATOM 2592 N N . TRP A 1 321 ? 4.52 11.984 -14.867 1 91.56 321 TRP A N 1
ATOM 2593 C CA . TRP A 1 321 ? 5.742 12.664 -15.266 1 91.56 321 TRP A CA 1
ATOM 2594 C C . TRP A 1 321 ? 5.484 13.602 -16.438 1 91.56 321 TRP A C 1
ATOM 2596 O O . TRP A 1 321 ? 5.879 14.773 -16.422 1 91.56 321 TRP A O 1
ATOM 2606 N N . ASP A 1 322 ? 4.754 13.117 -17.469 1 88.25 322 ASP A N 1
ATOM 2607 C CA . ASP A 1 322 ? 4.562 13.922 -18.672 1 88.25 322 ASP A CA 1
ATOM 2608 C C . ASP A 1 322 ? 3.775 15.195 -18.359 1 88.25 322 ASP A C 1
ATOM 2610 O O . ASP A 1 322 ? 4.117 16.281 -18.844 1 88.25 322 ASP A O 1
ATOM 2614 N N . HIS A 1 323 ? 2.834 15.016 -17.578 1 92.25 323 HIS A N 1
ATOM 2615 C CA . HIS A 1 323 ? 2.049 16.172 -17.172 1 92.25 323 HIS A CA 1
ATOM 2616 C C . HIS A 1 323 ? 2.855 17.109 -16.266 1 92.25 323 HIS A C 1
ATOM 2618 O O . HIS A 1 323 ? 2.799 18.328 -16.422 1 92.25 323 HIS A O 1
ATOM 2624 N N . PHE A 1 324 ? 3.613 16.562 -15.367 1 95 324 PHE A N 1
ATOM 2625 C CA . PHE A 1 324 ? 4.441 17.344 -14.445 1 95 324 PHE A CA 1
ATOM 2626 C C . PHE A 1 324 ? 5.449 18.188 -15.203 1 95 324 PHE A C 1
ATOM 2628 O O . PHE A 1 324 ? 5.543 19.391 -14.984 1 95 324 PHE A O 1
ATOM 2635 N N . VAL A 1 325 ? 6.168 17.531 -16.094 1 93.69 325 VAL A N 1
ATOM 2636 C CA . VAL A 1 325 ? 7.273 18.203 -16.766 1 93.69 325 VAL A CA 1
ATOM 2637 C C . VAL A 1 325 ? 6.734 19.312 -17.672 1 93.69 325 VAL A C 1
ATOM 2639 O O . VAL A 1 325 ? 7.324 20.375 -17.781 1 93.69 325 VAL A O 1
ATOM 2642 N N . GLU A 1 326 ? 5.645 19.062 -18.281 1 92.5 326 GLU A N 1
ATOM 2643 C CA . GLU A 1 326 ? 5.023 20.078 -19.141 1 92.5 326 GLU A CA 1
ATOM 2644 C C . GLU A 1 326 ? 4.633 21.312 -18.328 1 92.5 326 GLU A C 1
ATOM 2646 O O . GLU A 1 326 ? 4.934 22.438 -18.719 1 92.5 326 GLU A O 1
ATOM 2651 N N . THR A 1 327 ? 4.004 21.062 -17.234 1 95 327 THR A N 1
ATOM 2652 C CA . THR A 1 327 ? 3.543 22.156 -16.391 1 95 327 THR A CA 1
ATOM 2653 C C . THR A 1 327 ? 4.723 22.844 -15.711 1 95 327 THR A C 1
ATOM 2655 O O . THR A 1 327 ? 4.695 24.062 -15.492 1 95 327 THR A O 1
ATOM 2658 N N . PHE A 1 328 ? 5.734 22.094 -15.43 1 94.31 328 PHE A N 1
ATOM 2659 C CA . PHE A 1 328 ? 6.914 22.609 -14.75 1 94.31 328 PHE A CA 1
ATOM 2660 C C . PHE A 1 328 ? 7.672 23.578 -15.633 1 94.31 328 PHE A C 1
ATOM 2662 O O . PHE A 1 328 ? 8.023 24.688 -15.195 1 94.31 328 PHE A O 1
ATOM 2669 N N . TYR A 1 329 ? 7.887 23.266 -16.812 1 91.44 329 TYR A N 1
ATOM 2670 C CA . TYR A 1 329 ? 8.594 24.125 -17.75 1 91.44 329 TYR A CA 1
ATOM 2671 C C . TYR A 1 329 ? 7.77 25.359 -18.078 1 91.44 329 TYR A C 1
ATOM 2673 O O . TYR A 1 329 ? 8.32 26.453 -18.234 1 91.44 329 TYR A O 1
ATOM 2681 N N . LYS A 1 330 ? 6.52 25.234 -18.156 1 91.56 330 LYS A N 1
ATOM 2682 C CA . LYS A 1 330 ? 5.648 26.391 -18.344 1 91.56 330 LYS A CA 1
ATOM 2683 C C . LYS A 1 330 ? 5.738 27.344 -17.156 1 91.56 330 LYS A C 1
ATOM 2685 O O . LYS A 1 330 ? 5.789 28.562 -17.328 1 91.56 330 LYS A O 1
ATOM 2690 N N . PHE A 1 331 ? 5.777 26.766 -16.016 1 92.19 331 PHE A N 1
ATOM 2691 C CA . PHE A 1 331 ? 5.863 27.547 -14.797 1 92.19 331 PHE A CA 1
ATOM 2692 C C . PHE A 1 331 ? 7.156 28.359 -14.758 1 92.19 331 PHE A C 1
ATOM 2694 O O . PHE A 1 331 ? 7.164 29.5 -14.312 1 92.19 331 PHE A O 1
ATOM 2701 N N . LEU A 1 332 ? 8.211 27.719 -15.219 1 89.75 332 LEU A N 1
ATOM 2702 C CA . LEU A 1 332 ? 9.516 28.375 -15.227 1 89.75 332 LEU A CA 1
ATOM 2703 C C . LEU A 1 332 ? 9.664 29.266 -16.453 1 89.75 332 LEU A C 1
ATOM 2705 O O . LEU A 1 332 ? 10.664 29.969 -16.594 1 89.75 332 LEU A O 1
ATOM 2709 N N . ARG A 1 333 ? 8.75 29.188 -17.344 1 87.44 333 ARG A N 1
ATOM 2710 C CA . ARG A 1 333 ? 8.75 29.969 -18.578 1 87.44 333 ARG A CA 1
ATOM 2711 C C . ARG A 1 333 ? 9.953 29.625 -19.453 1 87.44 333 ARG A C 1
ATOM 2713 O O . ARG A 1 333 ? 10.672 30.516 -19.906 1 87.44 333 ARG A O 1
ATOM 2720 N N . ILE A 1 334 ? 10.164 28.359 -19.516 1 87.62 334 ILE A N 1
ATOM 2721 C CA . ILE A 1 334 ? 11.234 27.859 -20.375 1 87.62 334 ILE A CA 1
ATOM 2722 C C . ILE A 1 334 ? 10.664 26.812 -21.328 1 87.62 334 ILE A C 1
ATOM 2724 O O . ILE A 1 334 ? 9.648 26.172 -21.031 1 87.62 334 ILE A O 1
ATOM 2728 N N . ASP A 1 335 ? 11.305 26.688 -22.438 1 83.44 335 ASP A N 1
ATOM 2729 C CA . ASP A 1 335 ? 10.883 25.672 -23.406 1 83.44 335 ASP A CA 1
ATOM 2730 C C . ASP A 1 335 ? 11.367 24.281 -23 1 83.44 335 ASP A C 1
ATOM 2732 O O . ASP A 1 335 ? 12.516 24.109 -22.594 1 83.44 335 ASP A O 1
ATOM 2736 N N . ARG A 1 336 ? 10.477 23.453 -23.031 1 83.88 336 ARG A N 1
ATOM 2737 C CA . ARG A 1 336 ? 10.867 22.062 -22.812 1 83.88 336 ARG A CA 1
ATOM 2738 C C . ARG A 1 336 ? 11.734 21.547 -23.953 1 83.88 336 ARG A C 1
ATOM 2740 O O . ARG A 1 336 ? 11.391 21.703 -25.125 1 83.88 336 ARG A O 1
ATOM 2747 N N . PRO A 1 337 ? 12.883 21.078 -23.656 1 80.5 337 PRO A N 1
ATOM 2748 C CA . PRO A 1 337 ? 13.711 20.531 -24.734 1 80.5 337 PRO A CA 1
ATOM 2749 C C . PRO A 1 337 ? 13.094 19.297 -25.391 1 80.5 337 PRO A C 1
ATOM 2751 O O . PRO A 1 337 ? 12.398 18.531 -24.734 1 80.5 337 PRO A O 1
ATOM 2754 N N . GLU A 1 338 ? 12.961 19.312 -26.719 1 66.75 338 GLU A N 1
ATOM 2755 C CA . GLU A 1 338 ? 12.453 18.141 -27.453 1 66.75 338 GLU A CA 1
ATOM 2756 C C . GLU A 1 338 ? 13.32 16.906 -27.188 1 66.75 338 GLU A C 1
ATOM 2758 O O . GLU A 1 338 ? 14.547 16.984 -27.281 1 66.75 338 GLU A O 1
ATOM 2763 N N . ASP A 1 339 ? 12.953 16.312 -26.375 1 55.78 339 ASP A N 1
ATOM 2764 C CA . ASP A 1 339 ? 13.688 15.094 -26.031 1 55.78 339 ASP A CA 1
ATOM 2765 C C . ASP A 1 339 ? 13.969 14.258 -27.281 1 55.78 339 ASP A C 1
ATOM 2767 O O . ASP A 1 339 ? 13.055 13.945 -28.047 1 55.78 339 ASP A O 1
ATOM 2771 N N . ASP A 1 340 ? 15.094 14.602 -28.172 1 44.56 340 ASP A N 1
ATOM 2772 C CA . ASP A 1 340 ? 15.297 13.648 -29.266 1 44.56 340 ASP A CA 1
ATOM 2773 C C . ASP A 1 340 ? 14.812 12.258 -28.875 1 44.56 340 ASP A C 1
ATOM 2775 O O . ASP A 1 340 ? 14.164 11.57 -29.672 1 44.56 340 ASP A O 1
ATOM 2779 N N . VAL A 1 341 ? 15.758 11.43 -28.281 1 39.31 341 VAL A N 1
ATOM 2780 C CA . VAL A 1 341 ? 15.602 10 -28.062 1 39.31 341 VAL A CA 1
ATOM 2781 C C . VAL A 1 341 ? 14.523 9.75 -27 1 39.31 341 VAL A C 1
ATOM 2783 O O . VAL A 1 341 ? 14.562 10.344 -25.922 1 39.31 341 VAL A O 1
ATOM 2786 N N . THR A 1 342 ? 13.289 9.867 -27.484 1 35.62 342 THR A N 1
ATOM 2787 C CA . THR A 1 342 ? 12.344 9.281 -26.531 1 35.62 342 THR A CA 1
ATOM 2788 C C . THR A 1 342 ? 13.039 8.242 -25.656 1 35.62 342 THR A C 1
ATOM 2790 O O . THR A 1 342 ? 13.531 7.227 -26.156 1 35.62 342 THR A O 1
ATOM 2793 N N . PRO A 1 343 ? 13.758 8.688 -24.844 1 32.12 343 PRO A N 1
ATOM 2794 C CA . PRO A 1 343 ? 14.375 7.602 -24.078 1 32.12 343 PRO A CA 1
ATOM 2795 C C . PRO A 1 343 ? 13.383 6.504 -23.703 1 32.12 343 PRO A C 1
ATOM 2797 O O . PRO A 1 343 ? 12.562 6.68 -22.797 1 32.12 343 PRO A O 1
ATOM 2800 N N . ASP A 1 344 ? 12.445 6.16 -24.703 1 32.31 344 ASP A N 1
ATOM 2801 C CA . ASP A 1 344 ? 11.688 4.992 -24.266 1 32.31 344 ASP A CA 1
ATOM 2802 C C . ASP A 1 344 ? 12.5 4.141 -23.297 1 32.31 344 ASP A C 1
ATOM 2804 O O . ASP A 1 344 ? 11.953 3.568 -22.344 1 32.31 344 ASP A O 1
ATOM 2808 N N . GLU A 1 345 ? 13.555 3.5 -24.031 1 30.17 345 GLU A N 1
ATOM 2809 C CA . GLU A 1 345 ? 14.297 2.338 -23.562 1 30.17 345 GLU A CA 1
ATOM 2810 C C . GLU A 1 345 ? 15.18 2.697 -22.359 1 30.17 345 GLU A C 1
ATOM 2812 O O . GLU A 1 345 ? 16.188 2.041 -22.109 1 30.17 345 GLU A O 1
ATOM 2817 N N . VAL A 1 346 ? 15.203 3.916 -22.141 1 30.19 346 VAL A N 1
ATOM 2818 C CA . VAL A 1 346 ? 16.047 3.891 -20.953 1 30.19 346 VAL A CA 1
ATOM 2819 C C . VAL A 1 346 ? 15.461 2.943 -19.922 1 30.19 346 VAL A C 1
ATOM 2821 O O . VAL A 1 346 ? 14.445 3.26 -19.281 1 30.19 346 VAL A O 1
ATOM 2824 N N . SER A 1 347 ? 14.977 1.893 -20.438 1 28.45 347 SER A N 1
ATOM 2825 C CA . SER A 1 347 ? 14.617 0.84 -19.5 1 28.45 347 SER A CA 1
ATOM 2826 C C . SER A 1 347 ? 15.477 0.917 -18.234 1 28.45 347 SER A C 1
ATOM 2828 O O . SER A 1 347 ? 16.688 1.098 -18.312 1 28.45 347 SER A O 1
ATOM 2830 N N . PRO A 1 348 ? 14.922 1.56 -17.234 1 28.48 348 PRO A N 1
ATOM 2831 C CA . PRO A 1 348 ? 15.938 1.437 -16.188 1 28.48 348 PRO A CA 1
ATOM 2832 C C . PRO A 1 348 ? 16.969 0.344 -16.484 1 28.48 348 PRO A C 1
ATOM 2834 O O . PRO A 1 348 ? 18.141 0.477 -16.125 1 28.48 348 PRO A O 1
ATOM 2837 N N . TYR A 1 349 ? 16.375 -0.874 -16.594 1 27.08 349 TYR A N 1
ATOM 2838 C CA . TYR A 1 349 ? 17.297 -1.967 -16.906 1 27.08 349 TYR A CA 1
ATOM 2839 C C . TYR A 1 349 ? 17.812 -1.851 -18.328 1 27.08 349 TYR A C 1
ATOM 2841 O O . TYR A 1 349 ? 17.156 -2.281 -19.281 1 27.08 349 TYR A O 1
ATOM 2849 N N . LEU A 1 350 ? 17.922 -0.597 -19.016 1 27.61 350 LEU A N 1
ATOM 2850 C CA . LEU A 1 350 ? 18.609 -0.59 -20.312 1 27.61 350 LEU A CA 1
ATOM 2851 C C . LEU A 1 350 ? 19.531 -1.792 -20.438 1 27.61 350 LEU A C 1
ATOM 2853 O O . LEU A 1 350 ? 20.109 -2.023 -21.5 1 27.61 350 LEU A O 1
ATOM 2857 N N . LEU A 1 351 ? 20.125 -2.027 -19.312 1 25.27 351 LEU A N 1
ATOM 2858 C CA . LEU A 1 351 ? 21.141 -3.043 -19.531 1 25.27 351 LEU A CA 1
ATOM 2859 C C . LEU A 1 351 ? 20.531 -4.328 -20.078 1 25.27 351 LEU A C 1
ATOM 2861 O O . LEU A 1 351 ? 21.188 -5.363 -20.141 1 25.27 351 LEU A O 1
ATOM 2865 N N . VAL A 1 352 ? 19.156 -4.352 -20.031 1 24.61 352 VAL A N 1
ATOM 2866 C CA . VAL A 1 352 ? 18.797 -5.707 -20.453 1 24.61 352 VAL A CA 1
ATOM 2867 C C . VAL A 1 352 ? 19.016 -5.852 -21.953 1 24.61 352 VAL A C 1
ATOM 2869 O O . VAL A 1 352 ? 18.281 -5.273 -22.75 1 24.61 352 VAL A O 1
ATOM 2872 N N . GLY A 1 353 ? 20.141 -5.535 -22.516 1 23.58 353 GLY A N 1
ATOM 2873 C CA . GLY A 1 353 ? 20.391 -5.992 -23.875 1 23.58 353 GLY A CA 1
ATOM 2874 C C . GLY A 1 353 ? 19.578 -7.227 -24.234 1 23.58 353 GLY A C 1
ATOM 2875 O O . GLY A 1 353 ? 19.219 -8.023 -23.375 1 23.58 353 GLY A O 1
ATOM 2876 N N . THR A 1 354 ? 18.812 -7.258 -25.312 1 24.48 354 THR A N 1
ATOM 2877 C CA . THR A 1 354 ? 18.203 -8.344 -26.078 1 24.48 354 THR A CA 1
ATOM 2878 C C . THR A 1 354 ? 19.031 -9.617 -25.953 1 24.48 354 THR A C 1
ATOM 2880 O O . THR A 1 354 ? 20.188 -9.578 -25.516 1 24.48 354 THR A O 1
ATOM 2883 N N . GLY A 1 355 ? 18.5 -10.773 -26.734 1 24.7 355 GLY A N 1
ATOM 2884 C CA . GLY A 1 355 ? 18.891 -12.141 -27.031 1 24.7 355 GLY A CA 1
ATOM 2885 C C . GLY A 1 355 ? 20.312 -12.25 -27.562 1 24.7 355 GLY A C 1
ATOM 2886 O O . GLY A 1 355 ? 20.547 -12.141 -28.766 1 24.7 355 GLY A O 1
ATOM 2887 N N . GLY A 1 356 ? 21.219 -11.539 -27.125 1 24.83 356 GLY A N 1
ATOM 2888 C CA . GLY A 1 356 ? 22.422 -11.969 -27.812 1 24.83 356 GLY A CA 1
ATOM 2889 C C . GLY A 1 356 ? 22.562 -13.477 -27.891 1 24.83 356 GLY A C 1
ATOM 2890 O O . GLY A 1 356 ? 21.938 -14.203 -27.109 1 24.83 356 GLY A O 1
ATOM 2891 N N . ASN A 1 357 ? 22.766 -13.852 -29.125 1 24.55 357 ASN A N 1
ATOM 2892 C CA . ASN A 1 357 ? 23.125 -15.242 -29.391 1 24.55 357 ASN A CA 1
ATOM 2893 C C . ASN A 1 357 ? 24.016 -15.82 -28.297 1 24.55 357 ASN A C 1
ATOM 2895 O O . ASN A 1 357 ? 25.031 -15.219 -27.938 1 24.55 357 ASN A O 1
ATOM 2899 N N . LEU A 1 358 ? 23.453 -16.453 -27.375 1 26.45 358 LEU A N 1
ATOM 2900 C CA . LEU A 1 358 ? 24.188 -17.406 -26.562 1 26.45 358 LEU A CA 1
ATOM 2901 C C . LEU A 1 358 ? 25.266 -18.094 -27.375 1 26.45 358 LEU A C 1
ATOM 2903 O O . LEU A 1 358 ? 24.984 -18.75 -28.391 1 26.45 358 LEU A O 1
ATOM 2907 N N . SER A 1 359 ? 26.406 -17.469 -27.594 1 26.84 359 SER A N 1
ATOM 2908 C CA . SER A 1 359 ? 27.359 -18.391 -28.156 1 26.84 359 SER A CA 1
ATOM 2909 C C . SER A 1 359 ? 27.438 -19.688 -27.359 1 26.84 359 SER A C 1
ATOM 2911 O O . SER A 1 359 ? 26.984 -19.734 -26.203 1 26.84 359 SER A O 1
ATOM 2913 N N . ALA A 1 360 ? 27.859 -20.797 -27.922 1 28.47 360 ALA A N 1
ATOM 2914 C CA . ALA A 1 360 ? 28.078 -22.125 -27.328 1 28.47 360 ALA A CA 1
ATOM 2915 C C . ALA A 1 360 ? 28.734 -22.016 -25.953 1 28.47 360 ALA A C 1
ATOM 2917 O O . ALA A 1 360 ? 28.516 -22.844 -25.078 1 28.47 360 ALA A O 1
ATOM 2918 N N . SER A 1 361 ? 29.719 -21.141 -25.828 1 31.42 361 SER A N 1
ATOM 2919 C CA . SER A 1 361 ? 30.547 -21.234 -24.625 1 31.42 361 SER A CA 1
ATOM 2920 C C . SER A 1 361 ? 29.922 -20.484 -23.453 1 31.42 361 SER A C 1
ATOM 2922 O O . SER A 1 361 ? 30.562 -20.328 -22.406 1 31.42 361 SER A O 1
ATOM 2924 N N . GLY A 1 362 ? 28.625 -20.188 -23.297 1 32.94 362 GLY A N 1
ATOM 2925 C CA . GLY A 1 362 ? 27.828 -19.688 -22.188 1 32.94 362 GLY A CA 1
ATOM 2926 C C . GLY A 1 362 ? 28.078 -18.234 -21.859 1 32.94 362 GLY A C 1
ATOM 2927 O O . GLY A 1 362 ? 27.531 -17.703 -20.891 1 32.94 362 GLY A O 1
ATOM 2928 N N . GLU A 1 363 ? 29.188 -17.703 -22.188 1 34.03 363 GLU A N 1
ATOM 2929 C CA . GLU A 1 363 ? 29.5 -16.312 -21.891 1 34.03 363 GLU A CA 1
ATOM 2930 C C . GLU A 1 363 ? 28.625 -15.359 -22.703 1 34.03 363 GLU A C 1
ATOM 2932 O O . GLU A 1 363 ? 28.328 -15.625 -23.859 1 34.03 363 GLU A O 1
ATOM 2937 N N . PHE A 1 364 ? 27.672 -14.75 -22.141 1 32.94 364 PHE A N 1
ATOM 2938 C CA . PHE A 1 364 ? 27 -13.742 -22.953 1 32.94 364 PHE A CA 1
ATOM 2939 C C . PHE A 1 364 ? 27.594 -12.359 -22.703 1 32.94 364 PHE A C 1
ATOM 2941 O O . PHE A 1 364 ? 28.031 -12.055 -21.594 1 32.94 364 PHE A O 1
ATOM 2948 N N . GLU A 1 365 ? 28.266 -11.945 -23.766 1 30.47 365 GLU A N 1
ATOM 2949 C CA . GLU A 1 365 ? 28.609 -10.523 -23.734 1 30.47 365 GLU A CA 1
ATOM 2950 C C . GLU A 1 365 ? 27.5 -9.664 -24.312 1 30.47 365 GLU A C 1
ATOM 2952 O O . GLU A 1 365 ? 26.828 -10.07 -25.266 1 30.47 365 GLU A O 1
ATOM 2957 N N . ILE A 1 366 ? 26.781 -9.055 -23.734 1 28.69 366 ILE A N 1
ATOM 2958 C CA . ILE A 1 366 ? 25.844 -8.102 -24.312 1 28.69 366 ILE A CA 1
ATOM 2959 C C . ILE A 1 366 ? 26.547 -7.234 -25.344 1 28.69 366 ILE A C 1
ATOM 2961 O O . ILE A 1 366 ? 27.516 -6.531 -25.016 1 28.69 366 ILE A O 1
ATOM 2965 N N . ASN A 1 367 ? 26.531 -7.832 -26.672 1 25.25 367 ASN A N 1
ATOM 2966 C CA . ASN A 1 367 ? 27.031 -6.992 -27.766 1 25.25 367 ASN A CA 1
ATOM 2967 C C . ASN A 1 367 ? 26.172 -5.746 -27.938 1 25.25 367 ASN A C 1
ATOM 2969 O O . ASN A 1 367 ? 24.969 -5.844 -28.172 1 25.25 367 ASN A O 1
ATOM 2973 N N . ALA A 1 368 ? 26.422 -4.809 -27.391 1 25.97 368 ALA A N 1
ATOM 2974 C CA . ALA A 1 368 ? 25.875 -3.559 -27.906 1 25.97 368 ALA A CA 1
ATOM 2975 C C . ALA A 1 368 ? 26.078 -3.447 -29.406 1 25.97 368 ALA A C 1
ATOM 2977 O O . ALA A 1 368 ? 27.156 -3.732 -29.922 1 25.97 368 ALA A O 1
ATOM 2978 N N . GLY A 1 369 ? 25.125 -3.967 -30.25 1 25.31 369 GLY A N 1
ATOM 2979 C CA . GLY A 1 369 ? 25.219 -3.658 -31.656 1 25.31 369 GLY A CA 1
ATOM 2980 C C . GLY A 1 369 ? 26.156 -2.5 -31.969 1 25.31 369 GLY A C 1
ATOM 2981 O O . GLY A 1 369 ? 26.484 -1.712 -31.078 1 25.31 369 GLY A O 1
ATOM 2982 N N . ASP A 1 370 ? 26.766 -2.713 -33.25 1 25.27 370 ASP A N 1
ATOM 2983 C CA . ASP A 1 370 ? 27.562 -1.768 -34.031 1 25.27 370 ASP A CA 1
ATOM 2984 C C . ASP A 1 370 ? 26.891 -0.398 -34.094 1 25.27 370 ASP A C 1
ATOM 2986 O O . ASP A 1 370 ? 27.156 0.396 -34.969 1 25.27 370 ASP A O 1
ATOM 2990 N N . ALA A 1 371 ? 25.719 -0.286 -33.812 1 22.62 371 ALA A N 1
ATOM 2991 C CA . ALA A 1 371 ? 25.391 1.11 -34.094 1 22.62 371 ALA A CA 1
ATOM 2992 C C . ALA A 1 371 ? 26.531 2.033 -33.688 1 22.62 371 ALA A C 1
ATOM 2994 O O . ALA A 1 371 ? 26.562 2.533 -32.562 1 22.62 371 ALA A O 1
ATOM 2995 N N . SER A 1 372 ? 27.719 1.521 -33.688 1 25.72 372 SER A N 1
ATOM 2996 C CA . SER A 1 372 ? 28.859 2.387 -34 1 25.72 372 SER A CA 1
ATOM 2997 C C . SER A 1 372 ? 28.562 3.264 -35.219 1 25.72 372 SER A C 1
ATOM 2999 O O . SER A 1 372 ? 29.484 3.666 -35.938 1 25.72 372 SER A O 1
ATOM 3001 N N . GLN A 1 373 ? 27.516 3.033 -36 1 24.67 373 GLN A N 1
ATOM 3002 C CA . GLN A 1 373 ? 27.594 4.137 -36.969 1 24.67 373 GLN A CA 1
ATOM 3003 C C . GLN A 1 373 ? 28.125 5.406 -36.281 1 24.67 373 GLN A C 1
ATOM 3005 O O . GLN A 1 373 ? 28.031 5.551 -35.062 1 24.67 373 GLN A O 1
ATOM 3010 N N . LYS A 1 374 ? 28.609 6.305 -37.219 1 23.81 374 LYS A N 1
ATOM 3011 C CA . LYS A 1 374 ? 29.141 7.637 -36.938 1 23.81 374 LYS A CA 1
ATOM 3012 C C . LYS A 1 374 ? 28.359 8.336 -35.844 1 23.81 374 LYS A C 1
ATOM 3014 O O . LYS A 1 374 ? 27.234 8.797 -36.062 1 23.81 374 LYS A O 1
ATOM 3019 N N . PHE A 1 375 ? 28.109 7.664 -34.781 1 26.91 375 PHE A N 1
ATOM 3020 C CA . PHE A 1 375 ? 27.859 8.695 -33.781 1 26.91 375 PHE A CA 1
ATOM 3021 C C . PHE A 1 375 ? 28.609 9.977 -34.125 1 26.91 375 PHE A C 1
ATOM 3023 O O . PHE A 1 375 ? 29.844 10.008 -34.094 1 26.91 375 PHE A O 1
ATOM 3030 N N . ALA A 1 376 ? 28.328 10.461 -35.156 1 25.89 376 ALA A N 1
ATOM 3031 C CA . ALA A 1 376 ? 28.875 11.734 -35.625 1 25.89 376 ALA A CA 1
ATOM 3032 C C . ALA A 1 376 ? 29.531 12.492 -34.469 1 25.89 376 ALA A C 1
ATOM 3034 O O . ALA A 1 376 ? 29.281 12.188 -33.312 1 25.89 376 ALA A O 1
ATOM 3035 N N . GLU A 1 377 ? 29.797 13.664 -34.531 1 28.81 377 GLU A N 1
ATOM 3036 C CA . GLU A 1 377 ? 30.375 14.695 -33.656 1 28.81 377 GLU A CA 1
ATOM 3037 C C . GLU A 1 377 ? 29.938 14.508 -32.219 1 28.81 377 GLU A C 1
ATOM 3039 O O . GLU A 1 377 ? 28.938 13.859 -31.938 1 28.81 377 GLU A O 1
ATOM 3044 N N . ASP A 1 378 ? 30.719 14.891 -31.078 1 35.41 378 ASP A N 1
ATOM 3045 C CA . ASP A 1 378 ? 31.125 15.5 -29.812 1 35.41 378 ASP A CA 1
ATOM 3046 C C . ASP A 1 378 ? 29.922 16.031 -29.047 1 35.41 378 ASP A C 1
ATOM 3048 O O . ASP A 1 378 ? 30.062 16.938 -28.219 1 35.41 378 ASP A O 1
ATOM 3052 N N . HIS A 1 379 ? 28.656 15.828 -29.406 1 40.53 379 HIS A N 1
ATOM 3053 C CA . HIS A 1 379 ? 27.812 16.906 -28.891 1 40.53 379 HIS A CA 1
ATOM 3054 C C . HIS A 1 379 ? 27.172 16.516 -27.562 1 40.53 379 HIS A C 1
ATOM 3056 O O . HIS A 1 379 ? 26.328 15.617 -27.5 1 40.53 379 HIS A O 1
ATOM 3062 N N . VAL A 1 380 ? 27.953 16.469 -26.438 1 54.69 380 VAL A N 1
ATOM 3063 C CA . VAL A 1 380 ? 27.328 16.625 -25.125 1 54.69 380 VAL A CA 1
ATOM 3064 C C . VAL A 1 380 ? 25.953 17.297 -25.297 1 54.69 380 VAL A C 1
ATOM 3066 O O . VAL A 1 380 ? 25.859 18.359 -25.906 1 54.69 380 VAL A O 1
ATOM 3069 N N . PRO A 1 381 ? 24.969 16.25 -25.078 1 64.31 381 PRO A N 1
ATOM 3070 C CA . PRO A 1 381 ? 23.688 16.953 -25.141 1 64.31 381 PRO A CA 1
ATOM 3071 C C . PRO A 1 381 ? 23.75 18.359 -24.578 1 64.31 381 PRO A C 1
ATOM 3073 O O . PRO A 1 381 ? 24.609 18.656 -23.75 1 64.31 381 PRO A O 1
ATOM 3076 N N . ALA A 1 382 ? 22.984 19 -25.25 1 77.81 382 ALA A N 1
ATOM 3077 C CA . ALA A 1 382 ? 22.859 20.359 -24.734 1 77.81 382 ALA A CA 1
ATOM 3078 C C . ALA A 1 382 ? 22.5 20.344 -23.25 1 77.81 382 ALA A C 1
ATOM 3080 O O . ALA A 1 382 ? 21.906 19.391 -22.75 1 77.81 382 ALA A O 1
ATOM 3081 N N . ASN A 1 383 ? 22.984 21.188 -22.562 1 81.38 383 ASN A N 1
ATOM 3082 C CA . ASN A 1 383 ? 22.766 21.328 -21.125 1 81.38 383 ASN A CA 1
ATOM 3083 C C . ASN A 1 383 ? 21.281 21.219 -20.781 1 81.38 383 ASN A C 1
ATOM 3085 O O . ASN A 1 383 ? 20.922 20.672 -19.734 1 81.38 383 ASN A O 1
ATOM 3089 N N . GLU A 1 384 ? 20.516 21.594 -21.781 1 82.31 384 GLU A N 1
ATOM 3090 C CA . GLU A 1 384 ? 19.078 21.578 -21.516 1 82.31 384 GLU A CA 1
ATOM 3091 C C . GLU A 1 384 ? 18.562 20.141 -21.469 1 82.31 384 GLU A C 1
ATOM 3093 O O . GLU A 1 384 ? 17.703 19.812 -20.641 1 82.31 384 GLU A O 1
ATOM 3098 N N . ILE A 1 385 ? 19.062 19.422 -22.344 1 85.06 385 ILE A N 1
ATOM 3099 C CA . ILE A 1 385 ? 18.672 18.016 -22.391 1 85.06 385 ILE A CA 1
ATOM 3100 C C . ILE A 1 385 ? 19.172 17.281 -21.141 1 85.06 385 ILE A C 1
ATOM 3102 O O . ILE A 1 385 ? 18.453 16.5 -20.531 1 85.06 385 ILE A O 1
ATOM 3106 N N . LEU A 1 386 ? 20.359 17.547 -20.75 1 84.5 386 LEU A N 1
ATOM 3107 C CA . LEU A 1 386 ? 20.938 16.938 -19.562 1 84.5 386 LEU A CA 1
ATOM 3108 C C . LEU A 1 386 ? 20.188 17.359 -18.312 1 84.5 386 LEU A C 1
ATOM 3110 O O . LEU A 1 386 ? 19.969 16.562 -17.391 1 84.5 386 LEU A O 1
ATOM 3114 N N . ASN A 1 387 ? 19.812 18.578 -18.344 1 88.25 387 ASN A N 1
ATOM 3115 C CA . ASN A 1 387 ? 19.016 19.062 -17.219 1 88.25 387 ASN A CA 1
ATOM 3116 C C . ASN A 1 387 ? 17.734 18.25 -17.047 1 88.25 387 ASN A C 1
ATOM 3118 O O . ASN A 1 387 ? 17.406 17.859 -15.922 1 88.25 387 ASN A O 1
ATOM 3122 N N . LEU A 1 388 ? 17.141 18.078 -18.125 1 89.19 388 LEU A N 1
ATOM 3123 C CA . LEU A 1 388 ? 15.875 17.344 -18.094 1 89.19 388 LEU A CA 1
ATOM 3124 C C . LEU A 1 388 ? 16.094 15.898 -17.656 1 89.19 388 LEU A C 1
ATOM 3126 O O . LEU A 1 388 ? 15.344 15.367 -16.844 1 89.19 388 LEU A O 1
ATOM 3130 N N . ARG A 1 389 ? 17.094 15.266 -18.125 1 86.75 389 ARG A N 1
ATOM 3131 C CA . ARG A 1 389 ? 17.391 13.883 -17.781 1 86.75 389 ARG A CA 1
ATOM 3132 C C . ARG A 1 389 ? 17.75 13.75 -16.312 1 86.75 389 ARG A C 1
ATOM 3134 O O . ARG A 1 389 ? 17.312 12.805 -15.641 1 86.75 389 ARG A O 1
ATOM 3141 N N . CYS A 1 390 ? 18.516 14.625 -15.844 1 90.81 390 CYS A N 1
ATOM 3142 C CA . CYS A 1 390 ? 18.906 14.617 -14.438 1 90.81 390 CYS A CA 1
ATOM 3143 C C . CYS A 1 390 ? 17.703 14.805 -13.531 1 90.81 390 CYS A C 1
ATOM 3145 O O . CYS A 1 390 ? 17.562 14.094 -12.531 1 90.81 390 CYS A O 1
ATOM 3147 N N . LEU A 1 391 ? 16.875 15.711 -13.984 1 92.38 391 LEU A N 1
ATOM 3148 C CA . LEU A 1 391 ? 15.672 15.969 -13.203 1 92.38 391 LEU A CA 1
ATOM 3149 C C . LEU A 1 391 ? 14.789 14.727 -13.141 1 92.38 391 LEU A C 1
ATOM 3151 O O . LEU A 1 391 ? 14.305 14.359 -12.062 1 92.38 391 LEU A O 1
ATOM 3155 N N . LYS A 1 392 ? 14.578 14.117 -14.203 1 90.31 392 LYS A N 1
ATOM 3156 C CA . LYS A 1 392 ? 13.742 12.922 -14.273 1 90.31 392 LYS A CA 1
ATOM 3157 C C . LYS A 1 392 ? 14.297 11.812 -13.391 1 90.31 392 LYS A C 1
ATOM 3159 O O . LYS A 1 392 ? 13.547 11.172 -12.641 1 90.31 392 LYS A O 1
ATOM 3164 N N . THR A 1 393 ? 15.555 11.625 -13.414 1 87.12 393 THR A N 1
ATOM 3165 C CA . THR A 1 393 ? 16.203 10.562 -12.656 1 87.12 393 THR A CA 1
ATOM 3166 C C . THR A 1 393 ? 16 10.766 -11.156 1 87.12 393 THR A C 1
ATOM 3168 O O . THR A 1 393 ? 15.859 9.797 -10.406 1 87.12 393 THR A O 1
ATOM 3171 N N . LEU A 1 394 ? 16.016 11.93 -10.781 1 90.69 394 LEU A N 1
ATOM 3172 C CA . LEU A 1 394 ? 15.891 12.227 -9.359 1 90.69 394 LEU A CA 1
ATOM 3173 C C . LEU A 1 394 ? 14.445 12.109 -8.898 1 90.69 394 LEU A C 1
ATOM 3175 O O . LEU A 1 394 ? 14.172 11.695 -7.77 1 90.69 394 LEU A O 1
ATOM 3179 N N . LEU A 1 395 ? 13.523 12.469 -9.797 1 91.88 395 LEU A N 1
ATOM 3180 C CA . LEU A 1 395 ? 12.148 12.648 -9.352 1 91.88 395 LEU A CA 1
ATOM 3181 C C . LEU A 1 395 ? 11.336 11.375 -9.578 1 91.88 395 LEU A C 1
ATOM 3183 O O . LEU A 1 395 ? 10.375 11.109 -8.852 1 91.88 395 LEU A O 1
ATOM 3187 N N . VAL A 1 396 ? 11.562 10.711 -10.562 1 85.75 396 VAL A N 1
ATOM 3188 C CA . VAL A 1 396 ? 10.703 9.578 -10.922 1 85.75 396 VAL A CA 1
ATOM 3189 C C . VAL A 1 396 ? 11.18 8.32 -10.195 1 85.75 396 VAL A C 1
ATOM 3191 O O . VAL A 1 396 ? 12.359 7.988 -10.227 1 85.75 396 VAL A O 1
ATOM 3194 N N . ASN A 1 397 ? 10.266 7.832 -9.344 1 64.75 397 ASN A N 1
ATOM 3195 C CA . ASN A 1 397 ? 10.508 6.625 -8.555 1 64.75 397 ASN A CA 1
ATOM 3196 C C . ASN A 1 397 ? 10.492 5.375 -9.43 1 64.75 397 ASN A C 1
ATOM 3198 O O . ASN A 1 397 ? 9.547 5.148 -10.188 1 64.75 397 ASN A O 1
ATOM 3202 N N . HIS A 1 398 ? 11.648 4.758 -9.555 1 55.59 398 HIS A N 1
ATOM 3203 C CA . HIS A 1 398 ? 11.75 3.584 -10.422 1 55.59 398 HIS A CA 1
ATOM 3204 C C . HIS A 1 398 ? 11.273 2.328 -9.695 1 55.59 398 HIS A C 1
ATOM 3206 O O . HIS A 1 398 ? 11.305 1.232 -10.266 1 55.59 398 HIS A O 1
ATOM 3212 N N . ASP A 1 399 ? 11.078 2.451 -8.398 1 49.53 399 ASP A N 1
ATOM 3213 C CA . ASP A 1 399 ? 10.766 1.179 -7.758 1 49.53 399 ASP A CA 1
ATOM 3214 C C . ASP A 1 399 ? 9.508 0.552 -8.359 1 49.53 399 ASP A C 1
ATOM 3216 O O . ASP A 1 399 ? 9.008 -0.454 -7.855 1 49.53 399 ASP A O 1
ATOM 3220 N N . ASN A 1 400 ? 8.891 1.354 -9.094 1 44.25 400 ASN A N 1
ATOM 3221 C CA . ASN A 1 400 ? 7.582 0.796 -9.422 1 44.25 400 ASN A CA 1
ATOM 3222 C C . ASN A 1 400 ? 7.703 -0.418 -10.336 1 44.25 400 ASN A C 1
ATOM 3224 O O . ASN A 1 400 ? 8.219 -0.31 -11.453 1 44.25 400 ASN A O 1
ATOM 3228 N N . LYS A 1 401 ? 7.812 -1.531 -9.617 1 43.84 401 LYS A N 1
ATOM 3229 C CA . LYS A 1 401 ? 7.555 -2.781 -10.328 1 43.84 401 LYS A CA 1
ATOM 3230 C C . LYS A 1 401 ? 6.566 -2.57 -11.469 1 43.84 401 LYS A C 1
ATOM 3232 O O . LYS A 1 401 ? 6.227 -3.516 -12.188 1 43.84 401 LYS A O 1
ATOM 3237 N N . SER A 1 402 ? 5.824 -1.38 -11.422 1 44.59 402 SER A N 1
ATOM 3238 C CA . SER A 1 402 ? 4.727 -1.236 -12.367 1 44.59 402 SER A CA 1
ATOM 3239 C C . SER A 1 402 ? 5.242 -0.86 -13.758 1 44.59 402 SER A C 1
ATOM 3241 O O . SER A 1 402 ? 6.113 0.002 -13.891 1 44.59 402 SER A O 1
ATOM 3243 N N . GLY A 1 403 ? 5.812 -1.771 -14.352 1 45.59 403 GLY A N 1
ATOM 3244 C CA . GLY A 1 403 ? 5.953 -1.617 -15.789 1 45.59 403 GLY A CA 1
ATOM 3245 C C . GLY A 1 403 ? 5.309 -0.353 -16.312 1 45.59 403 GLY A C 1
ATOM 3246 O O . GLY A 1 403 ? 5.051 -0.238 -17.516 1 45.59 403 GLY A O 1
ATOM 3247 N N . ASP A 1 404 ? 4.82 0.398 -15.359 1 52.53 404 ASP A N 1
ATOM 3248 C CA . ASP A 1 404 ? 4.141 1.577 -15.891 1 52.53 404 ASP A CA 1
ATOM 3249 C C . ASP A 1 404 ? 5.137 2.557 -16.5 1 52.53 404 ASP A C 1
ATOM 3251 O O . ASP A 1 404 ? 6.008 3.084 -15.805 1 52.53 404 ASP A O 1
ATOM 3255 N N . LYS A 1 405 ? 5.215 2.541 -17.703 1 58.41 405 LYS A N 1
ATOM 3256 C CA . LYS A 1 405 ? 6.062 3.355 -18.562 1 58.41 405 LYS A CA 1
ATOM 3257 C C . LYS A 1 405 ? 5.875 4.844 -18.281 1 58.41 405 LYS A C 1
ATOM 3259 O O . LYS A 1 405 ? 6.711 5.664 -18.656 1 58.41 405 LYS A O 1
ATOM 3264 N N . LYS A 1 406 ? 4.73 5.215 -17.609 1 66.31 406 LYS A N 1
ATOM 3265 C CA . LYS A 1 406 ? 4.473 6.652 -17.578 1 66.31 406 LYS A CA 1
ATOM 3266 C C . LYS A 1 406 ? 5.25 7.316 -16.438 1 66.31 406 LYS A C 1
ATOM 3268 O O . LYS A 1 406 ? 5.586 8.5 -16.531 1 66.31 406 LYS A O 1
ATOM 3273 N N . GLY A 1 407 ? 5.875 6.711 -15.438 1 78.12 407 GLY A N 1
ATOM 3274 C CA . GLY A 1 407 ? 6.582 7.27 -14.297 1 78.12 407 GLY A CA 1
ATOM 3275 C C . GLY A 1 407 ? 5.766 8.289 -13.523 1 78.12 407 GLY A C 1
ATOM 3276 O O . GLY A 1 407 ? 4.941 9 -14.109 1 78.12 407 GLY A O 1
ATOM 3277 N N . TYR A 1 408 ? 5.93 8.562 -12.195 1 86.88 408 TYR A N 1
ATOM 3278 C CA . TYR A 1 408 ? 5.18 9.492 -11.359 1 86.88 408 TYR A CA 1
ATOM 3279 C C . TYR A 1 408 ? 6.109 10.273 -10.445 1 86.88 408 TYR A C 1
ATOM 3281 O O . TYR A 1 408 ? 7.16 9.773 -10.039 1 86.88 408 TYR A O 1
ATOM 3289 N N . VAL A 1 409 ? 5.703 11.516 -10.227 1 92.81 409 VAL A N 1
ATOM 3290 C CA . VAL A 1 409 ? 6.426 12.383 -9.305 1 92.81 409 VAL A CA 1
ATOM 3291 C C . VAL A 1 409 ? 5.633 12.531 -8.008 1 92.81 409 VAL A C 1
ATOM 3293 O O . VAL A 1 409 ? 4.5 13.016 -8.008 1 92.81 409 VAL A O 1
ATOM 3296 N N . ASN A 1 410 ? 6.246 12.109 -6.977 1 91.75 410 ASN A N 1
ATOM 3297 C CA . ASN A 1 410 ? 5.629 12.234 -5.66 1 91.75 410 ASN A CA 1
ATOM 3298 C C . ASN A 1 410 ? 5.867 13.617 -5.055 1 91.75 410 ASN A C 1
ATOM 3300 O O . ASN A 1 410 ? 6.961 14.164 -5.176 1 91.75 410 ASN A O 1
ATOM 3304 N N . VAL A 1 411 ? 4.906 14.164 -4.402 1 93.75 411 VAL A N 1
ATOM 3305 C CA . VAL A 1 411 ? 4.953 15.523 -3.883 1 93.75 411 VAL A CA 1
ATOM 3306 C C . VAL A 1 411 ? 6.078 15.648 -2.859 1 93.75 411 VAL A C 1
ATOM 3308 O O . VAL A 1 411 ? 6.801 16.641 -2.84 1 93.75 411 VAL A O 1
ATOM 3311 N N . GLU A 1 412 ? 6.27 14.664 -1.99 1 90.19 412 GLU A N 1
ATOM 3312 C CA . GLU A 1 412 ? 7.324 14.727 -0.983 1 90.19 412 GLU A CA 1
ATOM 3313 C C . GLU A 1 412 ? 8.703 14.641 -1.627 1 90.19 412 GLU A C 1
ATOM 3315 O O . GLU A 1 412 ? 9.633 15.336 -1.211 1 90.19 412 GLU A O 1
ATOM 3320 N N . ARG A 1 413 ? 8.781 13.766 -2.562 1 90.94 413 ARG A N 1
ATOM 3321 C CA . ARG A 1 413 ? 10.047 13.664 -3.277 1 90.94 413 ARG A CA 1
ATOM 3322 C C . ARG A 1 413 ? 10.406 14.984 -3.955 1 90.94 413 ARG A C 1
ATOM 3324 O O . ARG A 1 413 ? 11.555 15.422 -3.896 1 90.94 413 ARG A O 1
ATOM 3331 N N . PHE A 1 414 ? 9.461 15.547 -4.598 1 94.56 414 PHE A N 1
ATOM 3332 C CA . PHE A 1 414 ? 9.68 16.844 -5.227 1 94.56 414 PHE A CA 1
ATOM 3333 C C . PHE A 1 414 ? 10.141 17.875 -4.203 1 94.56 414 PHE A C 1
ATOM 3335 O O . PHE A 1 414 ? 11.109 18.609 -4.441 1 94.56 414 PHE A O 1
ATOM 3342 N N . GLY A 1 415 ? 9.484 17.891 -3.072 1 93.06 415 GLY A N 1
ATOM 3343 C CA . GLY A 1 415 ? 9.883 18.797 -2.008 1 93.06 415 GLY A CA 1
ATOM 3344 C C . GLY A 1 415 ? 11.305 18.562 -1.533 1 93.06 415 GLY A C 1
ATOM 3345 O O . GLY A 1 415 ? 12.062 19.516 -1.333 1 93.06 415 GLY A O 1
ATOM 3346 N N . ASN A 1 416 ? 11.664 17.359 -1.373 1 90.88 416 ASN A N 1
ATOM 3347 C CA . ASN A 1 416 ? 13.008 17.031 -0.918 1 90.88 416 ASN A CA 1
ATOM 3348 C C . ASN A 1 416 ? 14.07 17.469 -1.917 1 90.88 416 ASN A C 1
ATOM 3350 O O . ASN A 1 416 ? 15.125 17.984 -1.524 1 90.88 416 ASN A O 1
ATOM 3354 N N . ILE A 1 417 ? 13.781 17.25 -3.137 1 93 417 ILE A N 1
ATOM 3355 C CA . ILE A 1 417 ? 14.742 17.625 -4.164 1 93 417 ILE A CA 1
ATOM 3356 C C . ILE A 1 417 ? 14.922 19.141 -4.164 1 93 417 ILE A C 1
ATOM 3358 O O . ILE A 1 417 ? 16.031 19.656 -4.352 1 93 417 ILE A O 1
ATOM 3362 N N . LEU A 1 418 ? 13.906 19.828 -3.938 1 92.69 418 LEU A N 1
ATOM 3363 C CA . LEU A 1 418 ? 13.992 21.281 -3.852 1 92.69 418 LEU A CA 1
ATOM 3364 C C . LEU A 1 418 ? 14.797 21.703 -2.629 1 92.69 418 LEU A C 1
ATOM 3366 O O . LEU A 1 418 ? 15.5 22.719 -2.666 1 92.69 418 LEU A O 1
ATOM 3370 N N . ASN A 1 419 ? 14.703 20.953 -1.562 1 89.75 419 ASN A N 1
ATOM 3371 C CA . ASN A 1 419 ? 15.5 21.266 -0.374 1 89.75 419 ASN A CA 1
ATOM 3372 C C . ASN A 1 419 ? 17 21.172 -0.66 1 89.75 419 ASN A C 1
ATOM 3374 O O . ASN A 1 419 ? 17.781 21.969 -0.157 1 89.75 419 ASN A O 1
ATOM 3378 N N . TRP A 1 420 ? 17.312 20.266 -1.435 1 91.25 420 TRP A N 1
ATOM 3379 C CA . TRP A 1 420 ? 18.719 20 -1.681 1 91.25 420 TRP A CA 1
ATOM 3380 C C . TRP A 1 420 ? 19.266 20.938 -2.752 1 91.25 420 TRP A C 1
ATOM 3382 O O . TRP A 1 420 ? 20.422 21.375 -2.668 1 91.25 420 TRP A O 1
ATOM 3392 N N . PHE A 1 421 ? 18.422 21.219 -3.738 1 91 421 PHE A N 1
ATOM 3393 C CA . PHE A 1 421 ? 19 21.859 -4.922 1 91 421 PHE A CA 1
ATOM 3394 C C . PHE A 1 421 ? 18.391 23.234 -5.137 1 91 421 PHE A C 1
ATOM 3396 O O . PHE A 1 421 ? 18.844 23.984 -6.016 1 91 421 PHE A O 1
ATOM 3403 N N . GLY A 1 422 ? 17.375 23.625 -4.359 1 71.19 422 GLY A N 1
ATOM 3404 C CA . GLY A 1 422 ? 16.562 24.828 -4.336 1 71.19 422 GLY A CA 1
ATOM 3405 C C . GLY A 1 422 ? 17.203 26 -5.027 1 71.19 422 GLY A C 1
ATOM 3406 O O . GLY A 1 422 ? 18.203 25.844 -5.73 1 71.19 422 GLY A O 1
ATOM 3407 N N . PRO A 1 423 ? 16.609 27.078 -4.844 1 79.69 423 PRO A N 1
ATOM 3408 C CA . PRO A 1 423 ? 15.188 27.391 -5.055 1 79.69 423 PRO A CA 1
ATOM 3409 C C . PRO A 1 423 ? 14.797 27.391 -6.531 1 79.69 423 PRO A C 1
ATOM 3411 O O . PRO A 1 423 ? 15.664 27.422 -7.406 1 79.69 423 PRO A O 1
ATOM 3414 N N . LEU A 1 424 ? 13.383 27.328 -6.805 1 86.75 424 LEU A N 1
ATOM 3415 C CA . LEU A 1 424 ? 12.859 27.375 -8.164 1 86.75 424 LEU A CA 1
ATOM 3416 C C . LEU A 1 424 ? 12.82 28.812 -8.68 1 86.75 424 LEU A C 1
ATOM 3418 O O . LEU A 1 424 ? 11.836 29.516 -8.477 1 86.75 424 LEU A O 1
ATOM 3422 N N . ILE A 1 425 ? 13.875 29.312 -9.227 1 81.44 425 ILE A N 1
ATOM 3423 C CA . ILE A 1 425 ? 13.938 30.672 -9.758 1 81.44 425 ILE A CA 1
ATOM 3424 C C . ILE A 1 425 ? 14.562 30.656 -11.148 1 81.44 425 ILE A C 1
ATOM 3426 O O . ILE A 1 425 ? 15.414 29.812 -11.445 1 81.44 425 ILE A O 1
ATOM 3430 N N . LYS A 1 426 ? 13.992 31.422 -11.984 1 79.12 426 LYS A N 1
ATOM 3431 C CA . LYS A 1 426 ? 14.641 31.688 -13.266 1 79.12 426 LYS A CA 1
ATOM 3432 C C . LYS A 1 426 ? 15.461 32.969 -13.203 1 79.12 426 LYS A C 1
ATOM 3434 O O . LYS A 1 426 ? 14.992 34 -12.68 1 79.12 426 LY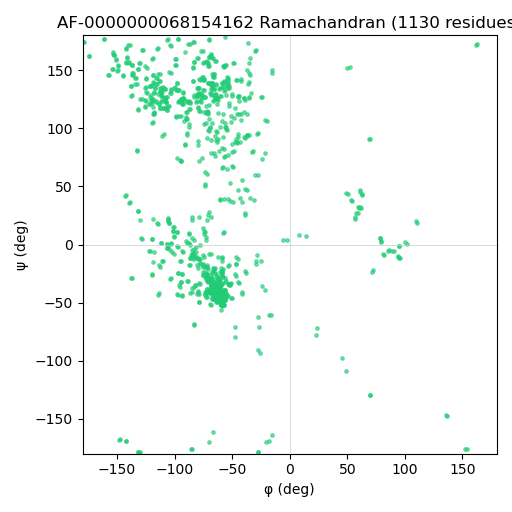S A O 1
ATOM 3439 N N . LYS A 1 427 ? 16.719 32.844 -13.539 1 78.25 427 LYS A N 1
ATOM 3440 C CA . LYS A 1 427 ? 17.594 34.031 -13.625 1 78.25 427 LYS A CA 1
ATOM 3441 C C . LYS A 1 427 ? 18.156 34.188 -15.039 1 78.25 427 LYS A C 1
ATOM 3443 O O . LYS A 1 427 ? 18.875 33.312 -15.531 1 78.25 427 LYS A O 1
ATOM 3448 N N . LYS A 1 428 ? 17.797 35.469 -15.617 1 74.06 428 LYS A N 1
ATOM 3449 C CA . LYS A 1 428 ? 18.25 35.781 -16.969 1 74.06 428 LYS A CA 1
ATOM 3450 C C . LYS A 1 428 ? 18.031 34.594 -17.906 1 74.06 428 LYS A C 1
ATOM 3452 O O . LYS A 1 428 ? 16.906 34.094 -18.031 1 74.06 428 LYS A O 1
ATOM 3457 N N . ASP A 1 429 ? 18.625 33.656 -18.391 1 72.12 429 ASP A N 1
ATOM 3458 C CA . ASP A 1 429 ? 18.469 32.531 -19.328 1 72.12 429 ASP A CA 1
ATOM 3459 C C . ASP A 1 429 ? 18.938 31.234 -18.703 1 72.12 429 ASP A C 1
ATOM 3461 O O . ASP A 1 429 ? 19.391 30.328 -19.406 1 72.12 429 ASP A O 1
ATOM 3465 N N . ARG A 1 430 ? 18.922 31.406 -17.297 1 80.88 430 ARG A N 1
ATOM 3466 C CA . ARG A 1 430 ? 19.328 30.172 -16.672 1 80.88 430 ARG A CA 1
ATOM 3467 C C . ARG A 1 430 ? 18.375 29.766 -15.555 1 80.88 430 ARG A C 1
ATOM 3469 O O . ARG A 1 430 ? 17.672 30.625 -15 1 80.88 430 ARG A O 1
ATOM 3476 N N . THR A 1 431 ? 18.328 28.484 -15.383 1 86.88 431 THR A N 1
ATOM 3477 C CA . THR A 1 431 ? 17.578 27.953 -14.258 1 86.88 431 THR A CA 1
ATOM 3478 C C . THR A 1 431 ? 18.516 27.375 -13.203 1 86.88 431 THR A C 1
ATOM 3480 O O . THR A 1 431 ? 18.875 26.188 -13.258 1 86.88 431 THR A O 1
ATOM 3483 N N . PRO A 1 432 ? 18.844 28.172 -12.227 1 87.75 432 PRO A N 1
ATOM 3484 C CA . PRO A 1 432 ? 19.844 27.734 -11.242 1 87.75 432 PRO A CA 1
ATOM 3485 C C . PRO A 1 432 ? 19.516 26.375 -10.633 1 87.75 432 PRO A C 1
ATOM 3487 O O . PRO A 1 432 ? 20.406 25.578 -10.344 1 87.75 432 PRO A O 1
ATOM 3490 N N . PHE A 1 433 ? 18.25 26.141 -10.477 1 92.31 433 PHE A N 1
ATOM 3491 C CA . PHE A 1 433 ? 17.812 24.875 -9.891 1 92.31 433 PHE A CA 1
ATOM 3492 C C . PHE A 1 433 ? 18.234 23.703 -10.758 1 92.31 433 PHE A C 1
ATOM 3494 O O . PHE A 1 433 ? 18.844 22.75 -10.266 1 92.31 433 PHE A O 1
ATOM 3501 N N . LEU A 1 434 ? 18 23.797 -12 1 93 434 LEU A N 1
ATOM 3502 C CA . LEU A 1 434 ? 18.344 22.719 -12.922 1 93 434 LEU A CA 1
ATOM 3503 C C . LEU A 1 434 ? 19.844 22.625 -13.117 1 93 434 LEU A C 1
ATOM 3505 O O . LEU A 1 434 ? 20.406 21.531 -13.227 1 93 434 LEU A O 1
ATOM 3509 N N . ASP A 1 435 ? 20.422 23.766 -13.164 1 91.19 435 ASP A N 1
ATOM 3510 C CA . ASP A 1 435 ? 21.875 23.797 -13.312 1 91.19 435 ASP A CA 1
ATOM 3511 C C . ASP A 1 435 ? 22.562 23.141 -12.109 1 91.19 435 ASP A C 1
ATOM 3513 O O . ASP A 1 435 ? 23.516 22.375 -12.281 1 91.19 435 ASP A O 1
ATOM 3517 N N . ALA A 1 436 ? 22.031 23.469 -10.977 1 92.38 436 ALA A N 1
ATOM 3518 C CA . ALA A 1 436 ? 22.609 22.906 -9.758 1 92.38 436 ALA A CA 1
ATOM 3519 C C . ALA A 1 436 ? 22.516 21.391 -9.75 1 92.38 436 ALA A C 1
ATOM 3521 O O . ALA A 1 436 ? 23.453 20.703 -9.359 1 92.38 436 ALA A O 1
ATOM 3522 N N . ILE A 1 437 ? 21.406 20.891 -10.164 1 94.06 437 ILE A N 1
ATOM 3523 C CA . ILE A 1 437 ? 21.203 19.453 -10.234 1 94.06 437 ILE A CA 1
ATOM 3524 C C . ILE A 1 437 ? 22.25 18.828 -11.164 1 94.06 437 ILE A C 1
ATOM 3526 O O . ILE A 1 437 ? 22.953 17.891 -10.773 1 94.06 437 ILE A O 1
ATOM 3530 N N . ARG A 1 438 ? 22.312 19.344 -12.289 1 91.88 438 ARG A N 1
ATOM 3531 C CA . ARG A 1 438 ? 23.234 18.781 -13.281 1 91.88 438 ARG A CA 1
ATOM 3532 C C . ARG A 1 438 ? 24.672 18.859 -12.781 1 91.88 438 ARG A C 1
ATOM 3534 O O . ARG A 1 438 ? 25.422 17.891 -12.883 1 91.88 438 ARG A O 1
ATOM 3541 N N . GLU A 1 439 ? 25.031 19.953 -12.227 1 91.44 439 GLU A N 1
ATOM 3542 C CA . GLU A 1 439 ? 26.406 20.188 -11.781 1 91.44 439 GLU A CA 1
ATOM 3543 C C . GLU A 1 439 ? 26.812 19.188 -10.695 1 91.44 439 GLU A C 1
ATOM 3545 O O . GLU A 1 439 ? 27.938 18.703 -10.672 1 91.44 439 GLU A O 1
ATOM 3550 N N . ILE A 1 440 ? 25.922 18.891 -9.859 1 94.38 440 ILE A N 1
ATOM 3551 C CA . ILE A 1 440 ? 26.219 17.984 -8.766 1 94.38 440 ILE A CA 1
ATOM 3552 C C . ILE A 1 440 ? 26.203 16.547 -9.273 1 94.38 440 ILE A C 1
ATOM 3554 O O . ILE A 1 440 ? 27.094 15.75 -8.945 1 94.38 440 ILE A O 1
ATOM 3558 N N . LEU A 1 441 ? 25.25 16.234 -10.086 1 91.5 441 LEU A N 1
ATOM 3559 C CA . LEU A 1 441 ? 25.125 14.867 -10.57 1 91.5 441 LEU A CA 1
ATOM 3560 C C . LEU A 1 441 ? 26.297 14.492 -11.461 1 91.5 441 LEU A C 1
ATOM 3562 O O . LEU A 1 441 ? 26.625 13.305 -11.609 1 91.5 441 LEU A O 1
ATOM 3566 N N . GLN A 1 442 ? 26.891 15.484 -11.992 1 87.25 442 GLN A N 1
ATOM 3567 C CA . GLN A 1 442 ? 28.016 15.227 -12.891 1 87.25 442 GLN A CA 1
ATOM 3568 C C . GLN A 1 442 ? 29.266 14.836 -12.102 1 87.25 442 GLN A C 1
ATOM 3570 O O . GLN A 1 442 ? 30.219 14.305 -12.672 1 87.25 442 GLN A O 1
ATOM 3575 N N . GLU A 1 443 ? 29.25 15.125 -10.836 1 89 443 GLU A N 1
ATOM 3576 C CA . GLU A 1 443 ? 30.406 14.828 -9.992 1 89 443 GLU A CA 1
ATOM 3577 C C . GLU A 1 443 ? 30.5 13.336 -9.688 1 89 443 GLU A C 1
ATOM 3579 O O . GLU A 1 443 ? 29.531 12.742 -9.203 1 89 443 GLU A O 1
ATOM 3584 N N . ALA A 1 444 ? 31.641 12.773 -9.82 1 82.56 444 ALA A N 1
ATOM 3585 C CA . ALA A 1 444 ? 31.859 11.336 -9.633 1 82.56 444 ALA A CA 1
ATOM 3586 C C . ALA A 1 444 ? 31.656 10.945 -8.172 1 82.56 444 ALA A C 1
ATOM 3588 O O . ALA A 1 444 ? 31.297 9.805 -7.875 1 82.56 444 ALA A O 1
ATOM 3589 N N . TRP A 1 445 ? 31.891 11.875 -7.371 1 89.81 445 TRP A N 1
ATOM 3590 C CA . TRP A 1 445 ? 31.844 11.562 -5.949 1 89.81 445 TRP A CA 1
ATOM 3591 C C . TRP A 1 445 ? 30.422 11.617 -5.426 1 89.81 445 TRP A C 1
ATOM 3593 O O . TRP A 1 445 ? 30.156 11.227 -4.285 1 89.81 445 TRP A O 1
ATOM 3603 N N . PHE A 1 446 ? 29.438 11.992 -6.195 1 93.44 446 PHE A N 1
ATOM 3604 C CA . PHE A 1 446 ? 28.062 12.141 -5.699 1 93.44 446 PHE A CA 1
ATOM 3605 C C . PHE A 1 446 ? 27.266 10.859 -5.91 1 93.44 446 PHE A C 1
ATOM 3607 O O . PHE A 1 446 ? 27.156 10.367 -7.039 1 93.44 446 PHE A O 1
ATOM 3614 N N . HIS A 1 447 ? 26.688 10.391 -4.789 1 89.5 447 HIS A N 1
ATOM 3615 C CA . HIS A 1 447 ? 26.031 9.102 -4.852 1 89.5 447 HIS A CA 1
ATOM 3616 C C . HIS A 1 447 ? 24.547 9.227 -4.516 1 89.5 447 HIS A C 1
ATOM 3618 O O . HIS A 1 447 ? 23.844 8.219 -4.418 1 89.5 447 HIS A O 1
ATOM 3624 N N . GLY A 1 448 ? 24.125 10.414 -4.332 1 90.25 448 GLY A N 1
ATOM 3625 C CA . GLY A 1 448 ? 22.688 10.656 -4.203 1 90.25 448 GLY A CA 1
ATOM 3626 C C . GLY A 1 448 ? 22.109 10.117 -2.908 1 90.25 448 GLY A C 1
ATOM 3627 O O . GLY A 1 448 ? 22.641 10.383 -1.827 1 90.25 448 GLY A O 1
ATOM 3628 N N . ASP A 1 449 ? 20.984 9.32 -3.043 1 82.69 449 ASP A N 1
ATOM 3629 C CA . ASP A 1 449 ? 20.188 8.891 -1.902 1 82.69 449 ASP A CA 1
ATOM 3630 C C . ASP A 1 449 ? 20.625 7.508 -1.42 1 82.69 449 ASP A C 1
ATOM 3632 O O . ASP A 1 449 ? 19.859 6.539 -1.518 1 82.69 449 ASP A O 1
ATOM 3636 N N . ILE A 1 450 ? 21.797 7.457 -0.81 1 81.75 450 ILE A N 1
ATOM 3637 C CA . ILE A 1 450 ? 22.25 6.215 -0.194 1 81.75 450 ILE A CA 1
ATOM 3638 C C . ILE A 1 450 ? 22.359 6.395 1.317 1 81.75 450 ILE A C 1
ATOM 3640 O O . ILE A 1 450 ? 22.734 7.469 1.794 1 81.75 450 ILE A O 1
ATOM 3644 N N . GLU A 1 451 ? 22.031 5.402 2.004 1 74.88 451 GLU A N 1
ATOM 3645 C CA . GLU A 1 451 ? 22.047 5.465 3.463 1 74.88 451 GLU A CA 1
ATOM 3646 C C . GLU A 1 451 ? 23.469 5.363 3.996 1 74.88 451 GLU A C 1
ATOM 3648 O O . GLU A 1 451 ? 24.406 5.02 3.254 1 74.88 451 GLU A O 1
ATOM 3653 N N . THR A 1 452 ? 23.562 5.691 5.242 1 79.44 452 THR A N 1
ATOM 3654 C CA . THR A 1 452 ? 24.859 5.672 5.898 1 79.44 452 THR A CA 1
ATOM 3655 C C . THR A 1 452 ? 25.5 4.285 5.805 1 79.44 452 THR A C 1
ATOM 3657 O O . THR A 1 452 ? 26.703 4.16 5.547 1 79.44 452 THR A O 1
ATOM 3660 N N . GLY A 1 453 ? 24.672 3.326 5.977 1 72.5 453 GLY A N 1
ATOM 3661 C CA . GLY A 1 453 ? 25.172 1.967 5.887 1 72.5 453 GLY A CA 1
ATOM 3662 C C . GLY A 1 453 ? 25.719 1.623 4.512 1 72.5 453 GLY A C 1
ATOM 3663 O O . GLY A 1 453 ? 26.781 0.987 4.398 1 72.5 453 GLY A O 1
ATOM 3664 N N . GLU A 1 454 ? 25.062 2.111 3.551 1 73.75 454 GLU A N 1
ATOM 3665 C CA . GLU A 1 454 ? 25.516 1.861 2.184 1 73.75 454 GLU A CA 1
ATOM 3666 C C . GLU A 1 454 ? 26.797 2.623 1.879 1 73.75 454 GLU A C 1
ATOM 3668 O O . GLU A 1 454 ? 27.688 2.107 1.194 1 73.75 454 GLU A O 1
ATOM 3673 N N . ALA A 1 455 ? 26.844 3.795 2.346 1 82.94 455 ALA A N 1
ATOM 3674 C CA . ALA A 1 455 ? 28.062 4.574 2.166 1 82.94 455 ALA A CA 1
ATOM 3675 C C . ALA A 1 455 ? 29.266 3.881 2.82 1 82.94 455 ALA A C 1
ATOM 3677 O O . ALA A 1 455 ? 30.344 3.805 2.232 1 82.94 455 ALA A O 1
ATOM 3678 N N . GLN A 1 456 ? 29.047 3.443 3.951 1 78.69 456 GLN A N 1
ATOM 3679 C CA . GLN A 1 456 ? 30.094 2.734 4.664 1 78.69 456 GLN A CA 1
ATOM 3680 C C . GLN A 1 456 ? 30.531 1.477 3.914 1 78.69 456 GLN A C 1
ATOM 3682 O O . GLN A 1 456 ? 31.719 1.186 3.803 1 78.69 456 GLN A O 1
ATOM 3687 N N . ARG A 1 457 ? 29.562 0.917 3.426 1 70.19 457 ARG A N 1
ATOM 3688 C CA . ARG A 1 457 ? 29.844 -0.312 2.689 1 70.19 457 ARG A CA 1
ATOM 3689 C C . ARG A 1 457 ? 30.672 -0.03 1.444 1 70.19 457 ARG A C 1
ATOM 3691 O O . ARG A 1 457 ? 31.594 -0.781 1.128 1 70.19 457 ARG A O 1
ATOM 3698 N N . ARG A 1 458 ? 30.375 0.976 0.811 1 74 458 ARG A N 1
ATOM 3699 C CA . ARG A 1 458 ? 31.078 1.342 -0.416 1 74 458 ARG A CA 1
ATOM 3700 C C . ARG A 1 458 ? 32.531 1.771 -0.119 1 74 458 ARG A C 1
ATOM 3702 O O . ARG A 1 458 ? 33.406 1.56 -0.936 1 74 458 ARG A O 1
ATOM 3709 N N . LEU A 1 459 ? 32.719 2.281 0.998 1 81.56 459 LEU A N 1
ATOM 3710 C CA . LEU A 1 459 ? 34 2.852 1.346 1 81.56 459 LEU A CA 1
ATOM 3711 C C . LEU A 1 459 ? 34.875 1.836 2.092 1 81.56 459 LEU A C 1
ATOM 3713 O O . LEU A 1 459 ? 36.094 2.023 2.23 1 81.56 459 LEU A O 1
ATOM 3717 N N . ASN A 1 460 ? 34.219 0.923 2.445 1 72.12 460 ASN A N 1
ATOM 3718 C CA . ASN A 1 460 ? 34.938 -0.1 3.176 1 72.12 460 ASN A CA 1
ATOM 3719 C C . ASN A 1 460 ? 36.062 -0.714 2.318 1 72.12 460 ASN A C 1
ATOM 3721 O O . ASN A 1 460 ? 35.812 -1.097 1.171 1 72.12 460 ASN A O 1
ATOM 3725 N N . GLY A 1 461 ? 37.281 -0.732 2.893 1 63 461 GLY A N 1
ATOM 3726 C CA . GLY A 1 461 ? 38.406 -1.321 2.201 1 63 461 GLY A CA 1
ATOM 3727 C C . GLY A 1 461 ? 39.094 -0.357 1.252 1 63 461 GLY A C 1
ATOM 3728 O O . GLY A 1 461 ? 40.125 -0.679 0.678 1 63 461 GLY A O 1
ATOM 3729 N N . GLN A 1 462 ? 38.531 0.731 1.142 1 73.06 462 GLN A N 1
ATOM 3730 C CA . GLN A 1 462 ? 39.188 1.747 0.313 1 73.06 462 GLN A CA 1
ATOM 3731 C C . GLN A 1 462 ? 40.312 2.445 1.069 1 73.06 462 GLN A C 1
ATOM 3733 O O . GLN A 1 462 ? 40.406 2.322 2.291 1 73.06 462 GLN A O 1
ATOM 3738 N N . GLY A 1 463 ? 41.188 3.057 0.273 1 74.5 463 GLY A N 1
ATOM 3739 C CA . GLY A 1 463 ? 42.312 3.756 0.871 1 74.5 463 GLY A CA 1
ATOM 3740 C C . GLY A 1 463 ? 41.906 5.047 1.562 1 74.5 463 GLY A C 1
ATOM 3741 O O . GLY A 1 463 ? 40.844 5.602 1.284 1 74.5 463 GLY A O 1
ATOM 3742 N N . ALA A 1 464 ? 42.781 5.379 2.439 1 81.38 464 ALA A N 1
ATOM 3743 C CA . ALA A 1 464 ? 42.531 6.652 3.117 1 81.38 464 ALA A CA 1
ATOM 3744 C C . ALA A 1 464 ? 42.375 7.789 2.111 1 81.38 464 ALA A C 1
ATOM 3746 O O . ALA A 1 464 ? 43.125 7.852 1.117 1 81.38 464 ALA A O 1
ATOM 3747 N N . GLY A 1 465 ? 41.406 8.617 2.363 1 86.94 465 GLY A N 1
ATOM 3748 C CA . GLY A 1 465 ? 41.156 9.75 1.478 1 86.94 465 GLY A CA 1
ATOM 3749 C C . GLY A 1 465 ? 40.094 9.469 0.43 1 86.94 465 GLY A C 1
ATOM 3750 O O . GLY A 1 465 ? 39.625 10.391 -0.241 1 86.94 465 GLY A O 1
ATOM 3751 N N . CYS A 1 466 ? 39.719 8.211 0.309 1 89.31 466 CYS A N 1
ATOM 3752 C CA . CYS A 1 466 ? 38.562 7.898 -0.545 1 89.31 466 CYS A CA 1
ATOM 3753 C C . CYS A 1 466 ? 37.281 8.43 0.06 1 89.31 466 CYS A C 1
ATOM 3755 O O . CYS A 1 466 ? 37.062 8.336 1.271 1 89.31 466 CYS A O 1
ATOM 3757 N N . PHE A 1 467 ? 36.438 9.031 -0.858 1 92.44 467 PHE A N 1
ATOM 3758 C CA . PHE A 1 467 ? 35.281 9.672 -0.266 1 92.44 467 PHE A CA 1
ATOM 3759 C C . PHE A 1 467 ? 34.094 9.672 -1.244 1 92.44 467 PHE A C 1
ATOM 3761 O O . PHE A 1 467 ? 34.281 9.406 -2.434 1 92.44 467 PHE A O 1
ATOM 3768 N N . LEU A 1 468 ? 32.938 9.812 -0.723 1 93.69 468 LEU A N 1
ATOM 3769 C CA . LEU A 1 468 ? 31.734 10.07 -1.506 1 93.69 468 LEU A CA 1
ATOM 3770 C C . LEU A 1 468 ? 30.844 11.094 -0.809 1 93.69 468 LEU A C 1
ATOM 3772 O O . LEU A 1 468 ? 31 11.359 0.383 1 93.69 468 LEU A O 1
ATOM 3776 N N . VAL A 1 469 ? 30 11.773 -1.61 1 94.81 469 VAL A N 1
ATOM 3777 C CA . VAL A 1 469 ? 29.016 12.719 -1.084 1 94.81 469 VAL A CA 1
ATOM 3778 C C . VAL A 1 469 ? 27.609 12.211 -1.365 1 94.81 469 VAL A C 1
ATOM 3780 O O . VAL A 1 469 ? 27.344 11.617 -2.418 1 94.81 469 VAL A O 1
ATOM 3783 N N . ARG A 1 470 ? 26.766 12.352 -0.407 1 93.69 470 ARG A N 1
ATOM 3784 C CA . ARG A 1 470 ? 25.406 11.844 -0.493 1 93.69 470 ARG A CA 1
ATOM 3785 C C . ARG A 1 470 ? 24.422 12.805 0.177 1 93.69 470 ARG A C 1
ATOM 3787 O O . ARG A 1 470 ? 24.828 13.773 0.821 1 93.69 470 ARG A O 1
ATOM 3794 N N . PHE A 1 471 ? 23.141 12.523 -0.091 1 91.75 471 PHE A N 1
ATOM 3795 C CA . PHE A 1 471 ? 22.125 13.258 0.657 1 91.75 471 PHE A CA 1
ATOM 3796 C C . PHE A 1 471 ? 22.172 12.906 2.137 1 91.75 471 PHE A C 1
ATOM 3798 O O . PHE A 1 471 ? 22.516 11.773 2.496 1 91.75 471 PHE A O 1
ATOM 3805 N N . SER A 1 472 ? 21.922 13.875 2.91 1 86 472 SER A N 1
ATOM 3806 C CA . SER A 1 472 ? 21.781 13.57 4.328 1 86 472 SER A CA 1
ATOM 3807 C C . SER A 1 472 ? 20.391 13.016 4.637 1 86 472 SER A C 1
ATOM 3809 O O . SER A 1 472 ? 19.391 13.539 4.145 1 86 472 SER A O 1
ATOM 3811 N N . THR A 1 473 ? 20.25 11.898 5.199 1 68.19 473 THR A N 1
ATOM 3812 C CA . THR A 1 473 ? 18.984 11.242 5.512 1 68.19 473 THR A CA 1
ATOM 3813 C C . THR A 1 473 ? 18.406 11.766 6.828 1 68.19 473 THR A C 1
ATOM 3815 O O . THR A 1 473 ? 17.391 11.281 7.301 1 68.19 473 THR A O 1
ATOM 3818 N N . ASN A 1 474 ? 19.031 12.719 7.414 1 64.06 474 ASN A N 1
ATOM 3819 C CA . ASN A 1 474 ? 18.547 13.234 8.688 1 64.06 474 ASN A CA 1
ATOM 3820 C C . ASN A 1 474 ? 17.297 14.094 8.516 1 64.06 474 ASN A C 1
ATOM 3822 O O . ASN A 1 474 ? 17.359 15.164 7.914 1 64.06 474 ASN A O 1
ATOM 3826 N N . PRO A 1 475 ? 16.234 13.641 9.023 1 60.28 475 PRO A N 1
ATOM 3827 C CA . PRO A 1 475 ? 14.984 14.367 8.844 1 60.28 475 PRO A CA 1
ATOM 3828 C C . PRO A 1 475 ? 14.984 15.727 9.547 1 60.28 475 PRO A C 1
ATOM 3830 O O . PRO A 1 475 ? 14.203 16.609 9.195 1 60.28 475 PRO A O 1
ATOM 3833 N N . SER A 1 476 ? 15.844 15.906 10.516 1 62.41 476 SER A N 1
ATOM 3834 C CA . SER A 1 476 ? 15.859 17.141 11.281 1 62.41 476 SER A CA 1
ATOM 3835 C C . SER A 1 476 ? 16.547 18.266 10.5 1 62.41 476 SER A C 1
ATOM 3837 O O . SER A 1 476 ? 16.391 19.438 10.828 1 62.41 476 SER A O 1
ATOM 3839 N N . HIS A 1 477 ? 17.281 17.875 9.5 1 71.38 477 HIS A N 1
ATOM 3840 C CA . HIS A 1 477 ? 17.984 18.875 8.703 1 71.38 477 HIS A CA 1
ATOM 3841 C C . HIS A 1 477 ? 17.781 18.625 7.211 1 71.38 477 HIS A C 1
ATOM 3843 O O . HIS A 1 477 ? 18.688 18.141 6.531 1 71.38 477 HIS A O 1
ATOM 3849 N N . PRO A 1 478 ? 16.703 19.062 6.773 1 78 478 PRO A N 1
ATOM 3850 C CA . PRO A 1 478 ? 16.438 18.828 5.352 1 78 478 PRO A CA 1
ATOM 3851 C C . PRO A 1 478 ? 17.375 19.609 4.438 1 78 478 PRO A C 1
ATOM 3853 O O . PRO A 1 478 ? 17.75 20.75 4.758 1 78 478 PRO A O 1
ATOM 3856 N N . GLY A 1 479 ? 17.812 19.016 3.434 1 85.06 479 GLY A N 1
ATOM 3857 C CA . GLY A 1 479 ? 18.578 19.703 2.404 1 85.06 479 GLY A CA 1
ATOM 3858 C C . GLY A 1 479 ? 20.078 19.594 2.615 1 85.06 479 GLY A C 1
ATOM 3859 O O . GLY A 1 479 ? 20.859 20.141 1.834 1 85.06 479 GLY A O 1
ATOM 3860 N N . CYS A 1 480 ? 20.438 18.938 3.664 1 89.5 480 CYS A N 1
ATOM 3861 C CA . CYS A 1 480 ? 21.859 18.797 3.945 1 89.5 480 CYS A CA 1
ATOM 3862 C C . CYS A 1 480 ? 22.453 17.641 3.166 1 89.5 480 CYS A C 1
ATOM 3864 O O . CYS A 1 480 ? 21.734 16.766 2.695 1 89.5 480 CYS A O 1
ATOM 3866 N N . PHE A 1 481 ? 23.766 17.766 3 1 93.69 481 PHE A N 1
ATOM 3867 C CA . PHE A 1 481 ? 24.547 16.672 2.4 1 93.69 481 PHE A CA 1
ATOM 3868 C C . PHE A 1 481 ? 25.516 16.094 3.408 1 93.69 481 PHE A C 1
ATOM 3870 O O . PHE A 1 481 ? 25.672 16.609 4.516 1 93.69 481 PHE A O 1
ATOM 3877 N N . THR A 1 482 ? 26.109 14.961 3.035 1 93.19 482 THR A N 1
ATOM 3878 C CA . THR A 1 482 ? 27.078 14.312 3.902 1 93.19 482 THR A CA 1
ATOM 3879 C C . THR A 1 482 ? 28.266 13.805 3.09 1 93.19 482 THR A C 1
ATOM 3881 O O . THR A 1 482 ? 28.094 13.172 2.049 1 93.19 482 THR A O 1
ATOM 3884 N N . ILE A 1 483 ? 29.438 14.203 3.561 1 94.69 483 ILE A N 1
ATOM 3885 C CA . ILE A 1 483 ? 30.656 13.586 3.039 1 94.69 483 ILE A CA 1
ATOM 3886 C C . ILE A 1 483 ? 31 12.352 3.861 1 94.69 483 ILE A C 1
ATOM 3888 O O . ILE A 1 483 ? 31.141 12.422 5.086 1 94.69 483 ILE A O 1
ATOM 3892 N N . SER A 1 484 ? 31.109 11.281 3.221 1 92.38 484 SER A N 1
ATOM 3893 C CA . SER A 1 484 ? 31.641 10.07 3.828 1 92.38 484 SER A CA 1
ATOM 3894 C C . SER A 1 484 ? 33.031 9.766 3.299 1 92.38 484 SER A C 1
ATOM 3896 O O . SER A 1 484 ? 33.25 9.703 2.084 1 92.38 484 SER A O 1
ATOM 3898 N N . LYS A 1 485 ? 33.969 9.586 4.219 1 92.75 485 LYS A N 1
ATOM 3899 C CA . LYS A 1 485 ? 35.344 9.383 3.771 1 92.75 485 LYS A CA 1
ATOM 3900 C C . LYS A 1 485 ? 36.062 8.352 4.641 1 92.75 485 LYS A C 1
ATOM 3902 O O . LYS A 1 485 ? 35.719 8.156 5.805 1 92.75 485 LYS A O 1
ATOM 3907 N N . VAL A 1 486 ? 37.062 7.785 4.023 1 88.19 486 VAL A N 1
ATOM 3908 C CA . VAL A 1 486 ? 37.938 6.887 4.77 1 88.19 486 VAL A CA 1
ATOM 3909 C C . VAL A 1 486 ? 39.062 7.688 5.457 1 88.19 486 VAL A C 1
ATOM 3911 O O . VAL A 1 486 ? 39.844 8.375 4.797 1 88.19 486 VAL A O 1
ATOM 3914 N N . SER A 1 487 ? 39.125 7.559 6.73 1 87.38 487 SER A N 1
ATOM 3915 C CA . SER A 1 487 ? 40.125 8.273 7.504 1 87.38 487 SER A CA 1
ATOM 3916 C C . SER A 1 487 ? 41.438 7.527 7.508 1 87.38 487 SER A C 1
ATOM 3918 O O . SER A 1 487 ? 41.531 6.406 7.004 1 87.38 487 SER A O 1
ATOM 3920 N N . ALA A 1 488 ? 42.469 8.234 8.133 1 80.44 488 ALA A N 1
ATOM 3921 C CA . ALA A 1 488 ? 43.812 7.68 8.18 1 80.44 488 ALA A CA 1
ATOM 3922 C C . ALA A 1 488 ? 43.812 6.363 8.953 1 80.44 488 ALA A C 1
ATOM 3924 O O . ALA A 1 488 ? 44.625 5.465 8.633 1 80.44 488 ALA A O 1
ATOM 3925 N N . ASN A 1 489 ? 42.969 6.238 9.836 1 79.5 489 ASN A N 1
ATOM 3926 C CA . ASN A 1 489 ? 42.938 5.039 10.664 1 79.5 489 ASN A CA 1
ATOM 3927 C C . ASN A 1 489 ? 42.094 3.941 10.016 1 79.5 489 ASN A C 1
ATOM 3929 O O . ASN A 1 489 ? 41.875 2.885 10.617 1 79.5 489 ASN A O 1
ATOM 3933 N N . GLY A 1 490 ? 41.562 4.242 8.828 1 76.88 490 GLY A N 1
ATOM 3934 C CA . GLY A 1 490 ? 40.844 3.229 8.086 1 76.88 490 GLY A CA 1
ATOM 3935 C C . GLY A 1 490 ? 39.344 3.27 8.352 1 76.88 490 GLY A C 1
ATOM 3936 O O . GLY A 1 490 ? 38.562 2.59 7.672 1 76.88 490 GLY A O 1
ATOM 3937 N N . LYS A 1 491 ? 39 4.008 9.266 1 80.94 491 LYS A N 1
ATOM 3938 C CA . LYS A 1 491 ? 37.594 4.113 9.602 1 80.94 491 LYS A CA 1
ATOM 3939 C C . LYS A 1 491 ? 36.875 5.133 8.703 1 80.94 491 LYS A C 1
ATOM 3941 O O . LYS A 1 491 ? 37.531 6.039 8.172 1 80.94 491 LYS A O 1
ATOM 3946 N N . VAL A 1 492 ? 35.562 4.871 8.531 1 87.25 492 VAL A N 1
ATOM 3947 C CA . VAL A 1 492 ? 34.781 5.797 7.707 1 87.25 492 VAL A CA 1
ATOM 3948 C C . VAL A 1 492 ? 34.25 6.922 8.578 1 87.25 492 VAL A C 1
ATOM 3950 O O . VAL A 1 492 ? 33.594 6.664 9.586 1 87.25 492 VAL A O 1
ATOM 3953 N N . ALA A 1 493 ? 34.562 8.086 8.234 1 88.12 493 ALA A N 1
ATOM 3954 C CA . ALA A 1 493 ? 34.031 9.273 8.906 1 88.12 493 ALA A CA 1
ATOM 3955 C C . ALA A 1 493 ? 32.969 9.953 8.055 1 88.12 493 ALA A C 1
ATOM 3957 O O . ALA A 1 493 ? 33 9.883 6.828 1 88.12 493 ALA A O 1
ATOM 3958 N N . HIS A 1 494 ? 32.031 10.562 8.719 1 90.06 494 HIS A N 1
ATOM 3959 C CA . HIS A 1 494 ? 30.938 11.281 8.055 1 90.06 494 HIS A CA 1
ATOM 3960 C C . HIS A 1 494 ? 30.906 12.75 8.477 1 90.06 494 HIS A C 1
ATOM 3962 O O . HIS A 1 494 ? 30.922 13.055 9.672 1 90.06 494 HIS A O 1
ATOM 3968 N N . ILE A 1 495 ? 30.906 13.633 7.473 1 90.19 495 ILE A N 1
ATOM 3969 C CA . ILE A 1 495 ? 30.922 15.07 7.703 1 90.19 495 ILE A CA 1
ATOM 3970 C C . ILE A 1 495 ? 29.672 15.711 7.098 1 90.19 495 ILE A C 1
ATOM 3972 O O . ILE A 1 495 ? 29.438 15.602 5.891 1 90.19 495 ILE A O 1
ATOM 3976 N N . ARG A 1 496 ? 28.953 16.391 7.93 1 90.12 496 ARG A N 1
ATOM 3977 C CA . ARG A 1 496 ? 27.734 17.047 7.445 1 90.12 496 ARG A CA 1
ATOM 3978 C C . ARG A 1 496 ? 28.062 18.344 6.727 1 90.12 496 ARG A C 1
ATOM 3980 O O . ARG A 1 496 ? 28.922 19.109 7.176 1 90.12 496 ARG A O 1
ATOM 3987 N N . ILE A 1 497 ? 27.406 18.469 5.613 1 92.25 497 ILE A N 1
ATOM 3988 C CA . ILE A 1 497 ? 27.453 19.734 4.879 1 92.25 497 ILE A CA 1
ATOM 3989 C C . ILE A 1 497 ? 26.125 20.469 5.031 1 92.25 497 ILE A C 1
ATOM 3991 O O . ILE A 1 497 ? 25.094 19.984 4.559 1 92.25 497 ILE A O 1
ATOM 3995 N N . SER A 1 498 ? 26.188 21.562 5.645 1 89.25 498 SER A N 1
ATOM 3996 C CA . SER A 1 498 ? 24.984 22.375 5.789 1 89.25 498 SER A CA 1
ATOM 3997 C C . SER A 1 498 ? 24.688 23.141 4.512 1 89.25 498 SER A C 1
ATOM 3999 O O . SER A 1 498 ? 25.594 23.531 3.781 1 89.25 498 SER A O 1
ATOM 4001 N N . HIS A 1 499 ? 23.438 23.219 4.266 1 87.12 499 HIS A N 1
ATOM 4002 C CA . HIS A 1 499 ? 22.953 23.969 3.113 1 87.12 499 HIS A CA 1
ATOM 4003 C C . HIS A 1 499 ? 21.984 25.062 3.539 1 87.12 499 HIS A C 1
ATOM 4005 O O . HIS A 1 499 ? 21.016 24.797 4.254 1 87.12 499 HIS A O 1
ATOM 4011 N N . SER A 1 500 ? 22.359 26.406 3.178 1 78.44 500 SER A N 1
ATOM 4012 C CA . SER A 1 500 ? 21.516 27.562 3.453 1 78.44 500 SER A CA 1
ATOM 4013 C C . SER A 1 500 ? 21.375 28.453 2.223 1 78.44 500 SER A C 1
ATOM 4015 O O . SER A 1 500 ? 21.891 28.109 1.148 1 78.44 500 SER A O 1
ATOM 4017 N N . ALA A 1 501 ? 20.656 29.547 2.379 1 76.19 501 ALA A N 1
ATOM 4018 C CA . ALA A 1 501 ? 20.469 30.5 1.287 1 76.19 501 ALA A CA 1
ATOM 4019 C C . ALA A 1 501 ? 21.812 31.062 0.827 1 76.19 501 ALA A C 1
ATOM 4021 O O . ALA A 1 501 ? 21.969 31.438 -0.338 1 76.19 501 ALA A O 1
ATOM 4022 N N . GLU A 1 502 ? 22.75 31 1.739 1 81.75 502 GLU A N 1
ATOM 4023 C CA . GLU A 1 502 ? 24.047 31.578 1.442 1 81.75 502 GLU A CA 1
ATOM 4024 C C . GLU A 1 502 ? 24.953 30.578 0.728 1 81.75 502 GLU A C 1
ATOM 4026 O O . GLU A 1 502 ? 25.938 30.969 0.095 1 81.75 502 GLU A O 1
ATOM 4031 N N . GLY A 1 503 ? 24.578 29.375 0.845 1 89 503 GLY A N 1
ATOM 4032 C CA . GLY A 1 503 ? 25.375 28.359 0.173 1 89 503 GLY A CA 1
ATOM 4033 C C . GLY A 1 503 ? 25.625 27.141 1.029 1 89 503 GLY A C 1
ATOM 4034 O O . GLY A 1 503 ? 24.75 26.688 1.758 1 89 503 GLY A O 1
ATOM 4035 N N . PHE A 1 504 ? 26.812 26.531 0.82 1 92.75 504 PHE A N 1
ATOM 4036 C CA . PHE A 1 504 ? 27.172 25.297 1.488 1 92.75 504 PHE A CA 1
ATOM 4037 C C . PHE A 1 504 ? 28.312 25.516 2.469 1 92.75 504 PHE A C 1
ATOM 4039 O O . PHE A 1 504 ? 29.234 26.297 2.201 1 92.75 504 PHE A O 1
ATOM 4046 N N . SER A 1 505 ? 28.25 24.875 3.6 1 92.31 505 SER A N 1
ATOM 4047 C CA . SER A 1 505 ? 29.312 25.047 4.578 1 92.31 505 SER A CA 1
ATOM 4048 C C . SER A 1 505 ? 29.5 23.781 5.414 1 92.31 505 SER A C 1
ATOM 4050 O O . SER A 1 505 ? 28.594 22.953 5.5 1 92.31 505 SER A O 1
ATOM 4052 N N . VAL A 1 506 ? 30.688 23.609 5.914 1 90.69 506 VAL A N 1
ATOM 4053 C CA . VAL A 1 506 ? 31 22.594 6.914 1 90.69 506 VAL A CA 1
ATOM 4054 C C . VAL A 1 506 ? 31.25 23.266 8.266 1 90.69 506 VAL A C 1
ATOM 4056 O O . VAL A 1 506 ? 32.062 24.172 8.375 1 90.69 506 VAL A O 1
ATOM 4059 N N . ASN A 1 507 ? 30.594 22.859 9.234 1 78.5 507 ASN A N 1
ATOM 4060 C CA . ASN A 1 507 ? 30.703 23.406 10.586 1 78.5 507 ASN A CA 1
ATOM 4061 C C . ASN A 1 507 ? 30.438 24.906 10.609 1 78.5 507 ASN A C 1
ATOM 4063 O O . ASN A 1 507 ? 31.047 25.641 11.375 1 78.5 507 ASN A O 1
ATOM 4067 N N . ASP A 1 508 ? 29.75 25.453 9.641 1 75.25 508 ASP A N 1
ATOM 4068 C CA . ASP A 1 508 ? 29.297 26.844 9.531 1 75.25 508 ASP A CA 1
ATOM 4069 C C . ASP A 1 508 ? 30.5 27.797 9.562 1 75.25 508 ASP A C 1
ATOM 4071 O O . ASP A 1 508 ? 30.391 28.906 10.07 1 75.25 508 ASP A O 1
ATOM 4075 N N . GLU A 1 509 ? 31.594 27.391 9.172 1 80.81 509 GLU A N 1
ATOM 4076 C CA . GLU A 1 509 ? 32.781 28.234 9.188 1 80.81 509 GLU A CA 1
ATOM 4077 C C . GLU A 1 509 ? 32.844 29.125 7.945 1 80.81 509 GLU A C 1
ATOM 4079 O O . GLU A 1 509 ? 32.844 30.344 8.062 1 80.81 509 GLU A O 1
ATOM 4084 N N . HIS A 1 510 ? 33.062 28.531 6.855 1 89.19 510 HIS A N 1
ATOM 4085 C CA . HIS A 1 510 ? 33.094 29.234 5.586 1 89.19 510 HIS A CA 1
ATOM 4086 C C . HIS A 1 510 ? 32.031 28.719 4.629 1 89.19 510 HIS A C 1
ATOM 4088 O O . HIS A 1 510 ? 31.797 27.516 4.535 1 89.19 510 HIS A O 1
ATOM 4094 N N . THR A 1 511 ? 31.359 29.719 3.947 1 92.75 511 THR A N 1
ATOM 4095 C CA . THR A 1 511 ? 30.281 29.344 3.023 1 92.75 511 THR A CA 1
ATOM 4096 C C . THR A 1 511 ? 30.781 29.375 1.582 1 92.75 511 THR A C 1
ATOM 4098 O O . THR A 1 511 ? 31.531 30.281 1.191 1 92.75 511 THR A O 1
ATOM 4101 N N . TYR A 1 512 ? 30.438 28.359 0.871 1 93.5 512 TYR A N 1
ATOM 4102 C CA . TYR A 1 512 ? 30.766 28.234 -0.545 1 93.5 512 TYR A CA 1
ATOM 4103 C C . TYR A 1 512 ? 29.516 28.297 -1.406 1 93.5 512 TYR A C 1
ATOM 4105 O O . TYR A 1 512 ? 28.469 27.781 -1.026 1 93.5 512 TYR A O 1
ATOM 4113 N N . PRO A 1 513 ? 29.625 28.844 -2.578 1 89.31 513 PRO A N 1
ATOM 4114 C CA . PRO A 1 513 ? 28.438 29.062 -3.41 1 89.31 513 PRO A CA 1
ATOM 4115 C C . PRO A 1 513 ? 27.891 27.766 -3.996 1 89.31 513 PRO A C 1
ATOM 4117 O O . PRO A 1 513 ? 26.703 27.688 -4.324 1 89.31 513 PRO A O 1
ATOM 4120 N N . SER A 1 514 ? 28.734 26.797 -4.227 1 91.94 514 SER A N 1
ATOM 4121 C CA . SER A 1 514 ? 28.281 25.531 -4.777 1 91.94 514 SER A CA 1
ATOM 4122 C C . SER A 1 514 ? 28.938 24.359 -4.066 1 91.94 514 SER A C 1
ATOM 4124 O O . SER A 1 514 ? 29.984 24.5 -3.443 1 91.94 514 SER A O 1
ATOM 4126 N N . LEU A 1 515 ? 28.234 23.25 -4.113 1 94.56 515 LEU A N 1
ATOM 4127 C CA . LEU A 1 515 ? 28.734 22.047 -3.451 1 94.56 515 LEU A CA 1
ATOM 4128 C C . LEU A 1 515 ? 30.031 21.578 -4.09 1 94.56 515 LEU A C 1
ATOM 4130 O O . LEU A 1 515 ? 30.984 21.25 -3.387 1 94.56 515 LEU A O 1
ATOM 4134 N N . PRO A 1 516 ? 30.125 21.594 -5.43 1 93.5 516 PRO A N 1
ATOM 4135 C CA . PRO A 1 516 ? 31.406 21.203 -6.031 1 93.5 516 PRO A CA 1
ATOM 4136 C C . PRO A 1 516 ? 32.562 22.109 -5.609 1 93.5 516 PRO A C 1
ATOM 4138 O O . PRO A 1 516 ? 33.656 21.641 -5.367 1 93.5 516 PRO A O 1
ATOM 4141 N N . GLU A 1 517 ? 32.25 23.344 -5.484 1 93.38 517 GLU A N 1
ATOM 4142 C CA . GLU A 1 517 ? 33.281 24.281 -5.043 1 93.38 517 GLU A CA 1
ATOM 4143 C C . GLU A 1 517 ? 33.719 23.984 -3.609 1 93.38 517 GLU A C 1
ATOM 4145 O O . GLU A 1 517 ? 34.906 24.062 -3.285 1 93.38 517 GLU A O 1
ATOM 4150 N N . LEU A 1 518 ? 32.812 23.75 -2.801 1 95.38 518 LEU A N 1
ATOM 4151 C CA . LEU A 1 518 ? 33.125 23.406 -1.419 1 95.38 518 LEU A CA 1
ATOM 4152 C C . LEU A 1 518 ? 34.031 22.172 -1.356 1 95.38 518 LEU A C 1
ATOM 4154 O O . LEU A 1 518 ? 35.031 22.188 -0.656 1 95.38 518 LEU A O 1
ATOM 4158 N N . VAL A 1 519 ? 33.688 21.156 -2.08 1 95.38 519 VAL A N 1
ATOM 4159 C CA . VAL A 1 519 ? 34.469 19.906 -2.061 1 95.38 519 VAL A CA 1
ATOM 4160 C C . VAL A 1 519 ? 35.875 20.141 -2.586 1 95.38 519 VAL A C 1
ATOM 4162 O O . VAL A 1 519 ? 36.844 19.625 -2.031 1 95.38 519 VAL A O 1
ATOM 4165 N N . GLU A 1 520 ? 35.938 20.938 -3.602 1 92.12 520 GLU A N 1
ATOM 4166 C CA . GLU A 1 520 ? 37.25 21.25 -4.188 1 92.12 520 GLU A CA 1
ATOM 4167 C C . GLU A 1 520 ? 38.125 22.047 -3.207 1 92.12 520 GLU A C 1
ATOM 4169 O O . GLU A 1 520 ? 39.281 21.703 -2.986 1 92.12 520 GLU A O 1
ATOM 4174 N N . LYS A 1 521 ? 37.531 23.016 -2.604 1 92.12 521 LYS A N 1
ATOM 4175 C CA . LYS A 1 521 ? 38.281 23.922 -1.737 1 92.12 521 LYS A CA 1
ATOM 4176 C C . LYS A 1 521 ? 38.656 23.25 -0.421 1 92.12 521 LYS A C 1
ATOM 4178 O O . LYS A 1 521 ? 39.688 23.547 0.168 1 92.12 521 LYS A O 1
ATOM 4183 N N . LEU A 1 522 ? 37.875 22.328 -0.037 1 93.25 522 LEU A N 1
ATOM 4184 C CA . LEU A 1 522 ? 38.094 21.688 1.254 1 93.25 522 LEU A CA 1
ATOM 4185 C C . LEU A 1 522 ? 38.781 20.344 1.076 1 93.25 522 LEU A C 1
ATOM 4187 O O . LEU A 1 522 ? 39 19.609 2.045 1 93.25 522 LEU A O 1
ATOM 4191 N N . SER A 1 523 ? 39.188 20.016 -0.073 1 92.06 523 SER A N 1
ATOM 4192 C CA . SER A 1 523 ? 39.75 18.703 -0.37 1 92.06 523 SER A CA 1
ATOM 4193 C C . SER A 1 523 ? 41 18.453 0.475 1 92.06 523 SER A C 1
ATOM 4195 O O . SER A 1 523 ? 41.156 17.359 1.023 1 92.06 523 SER A O 1
ATOM 4197 N N . LYS A 1 524 ? 41.844 19.438 0.565 1 87.31 524 LYS A N 1
ATOM 4198 C CA . LYS A 1 524 ? 43.094 19.281 1.323 1 87.31 524 LYS A CA 1
ATOM 4199 C C . LYS A 1 524 ? 42.812 19.234 2.824 1 87.31 524 LYS A C 1
ATOM 4201 O O . LYS A 1 524 ? 43.312 18.359 3.527 1 87.31 524 LYS A O 1
ATOM 4206 N N . ALA A 1 525 ? 41.969 20.156 3.227 1 89.56 525 ALA A N 1
ATOM 4207 C CA . ALA A 1 525 ? 41.688 20.297 4.652 1 89.56 525 ALA A CA 1
ATOM 4208 C C . ALA A 1 525 ? 41 19.047 5.191 1 89.56 525 ALA A C 1
ATOM 4210 O O . ALA A 1 525 ? 41.219 18.656 6.34 1 89.56 525 ALA A O 1
ATOM 4211 N N . LEU A 1 526 ? 40.25 18.375 4.352 1 91.81 526 LEU A N 1
ATOM 4212 C CA . LEU A 1 526 ? 39.469 17.219 4.801 1 91.81 526 LEU A CA 1
ATOM 4213 C C . LEU A 1 526 ? 40.094 15.922 4.301 1 91.81 526 LEU A C 1
ATOM 4215 O O . LEU A 1 526 ? 39.531 14.844 4.52 1 91.81 526 LEU A O 1
ATOM 4219 N N . ASP A 1 527 ? 41.125 16 3.629 1 90.56 527 ASP A N 1
ATOM 4220 C CA . ASP A 1 527 ? 41.844 14.844 3.086 1 90.56 527 ASP A CA 1
ATOM 4221 C C . ASP A 1 527 ? 40.938 14.062 2.127 1 90.56 527 ASP A C 1
ATOM 4223 O O . ASP A 1 527 ? 40.75 12.852 2.293 1 90.56 527 ASP A O 1
ATOM 4227 N N . LEU A 1 528 ? 40.312 14.805 1.263 1 92.38 528 LEU A N 1
ATOM 4228 C CA . LEU A 1 528 ? 39.531 14.203 0.181 1 92.38 528 LEU A CA 1
ATOM 4229 C C . LEU A 1 528 ? 40.406 14.023 -1.065 1 92.38 528 LEU A C 1
ATOM 4231 O O . LEU A 1 528 ? 40.594 14.969 -1.821 1 92.38 528 LEU A O 1
ATOM 4235 N N . ARG A 1 529 ? 40.75 12.812 -1.312 1 84.88 529 ARG A N 1
ATOM 4236 C CA . ARG A 1 529 ? 41.75 12.609 -2.355 1 84.88 529 ARG A CA 1
ATOM 4237 C C . ARG A 1 529 ? 41.156 11.875 -3.551 1 84.88 529 ARG A C 1
ATOM 4239 O O . ARG A 1 529 ? 41.406 12.234 -4.703 1 84.88 529 ARG A O 1
ATOM 4246 N N . PHE A 1 530 ? 40.312 10.844 -3.217 1 85 530 PHE A N 1
ATOM 4247 C CA . PHE A 1 530 ? 39.844 10 -4.301 1 85 530 PHE A CA 1
ATOM 4248 C C . PHE A 1 530 ? 38.344 9.852 -4.242 1 85 530 PHE A C 1
ATOM 4250 O O . PHE A 1 530 ? 37.781 9.398 -3.236 1 85 530 PHE A O 1
ATOM 4257 N N . PRO A 1 531 ? 37.656 10.188 -5.367 1 86.75 531 PRO A N 1
ATOM 4258 C CA . PRO A 1 531 ? 36.219 9.906 -5.391 1 86.75 531 PRO A CA 1
ATOM 4259 C C . PRO A 1 531 ? 35.906 8.414 -5.426 1 86.75 531 PRO A C 1
ATOM 4261 O O . PRO A 1 531 ? 36.562 7.66 -6.152 1 86.75 531 PRO A O 1
ATOM 4264 N N . CYS A 1 532 ? 35 8.07 -4.598 1 85.69 532 CYS A N 1
ATOM 4265 C CA . CYS A 1 532 ? 34.562 6.672 -4.578 1 85.69 532 CYS A CA 1
ATOM 4266 C C . CYS A 1 532 ? 33.875 6.289 -5.887 1 85.69 532 CYS A C 1
ATOM 4268 O O . CYS A 1 532 ? 32.969 6.984 -6.348 1 85.69 532 CYS A O 1
ATOM 4270 N N . PRO A 1 533 ? 34.312 5.266 -6.492 1 70.38 533 PRO A N 1
ATOM 4271 C CA . PRO A 1 533 ? 33.688 4.867 -7.758 1 70.38 533 PRO A CA 1
ATOM 4272 C C . PRO A 1 533 ? 32.281 4.305 -7.574 1 70.38 533 PRO A C 1
ATOM 4274 O O . PRO A 1 533 ? 31.906 3.914 -6.465 1 70.38 533 PRO A O 1
ATOM 4277 N N . GLY A 1 534 ? 31.406 4.453 -8.75 1 69.44 534 GLY A N 1
ATOM 4278 C CA . GLY A 1 534 ? 30.125 3.768 -8.75 1 69.44 534 GLY A CA 1
ATOM 4279 C C . GLY A 1 534 ? 28.953 4.707 -8.617 1 69.44 534 GLY A C 1
ATOM 4280 O O . GLY A 1 534 ? 27.844 4.285 -8.25 1 69.44 534 GLY A O 1
ATOM 4281 N N . SER A 1 535 ? 29.141 5.918 -8.914 1 75.31 535 SER A N 1
ATOM 4282 C CA . SER A 1 535 ? 28.016 6.848 -8.898 1 75.31 535 SER A CA 1
ATOM 4283 C C . SER A 1 535 ? 26.922 6.402 -9.867 1 75.31 535 SER A C 1
ATOM 4285 O O . SER A 1 535 ? 27.203 6.043 -11.008 1 75.31 535 SER A O 1
ATOM 4287 N N . GLN A 1 536 ? 25.672 6.457 -9.438 1 74.06 536 GLN A N 1
ATOM 4288 C CA . GLN A 1 536 ? 24.562 6.008 -10.258 1 74.06 536 GLN A CA 1
ATOM 4289 C C . GLN A 1 536 ? 24.266 7.008 -11.375 1 74.06 536 GLN A C 1
ATOM 4291 O O . GLN A 1 536 ? 23.516 6.699 -12.312 1 74.06 536 GLN A O 1
ATOM 4296 N N . TYR A 1 537 ? 24.844 8.117 -11.305 1 81.06 537 TYR A N 1
ATOM 4297 C CA . TYR A 1 537 ? 24.5 9.172 -12.25 1 81.06 537 TYR A CA 1
ATOM 4298 C C . TYR A 1 537 ? 25.531 9.258 -13.367 1 81.06 537 TYR A C 1
ATOM 4300 O O . TYR A 1 537 ? 25.344 10 -14.336 1 81.06 537 TYR A O 1
ATOM 4308 N N . SER A 1 538 ? 26.562 8.555 -13.234 1 72.25 538 SER A N 1
ATOM 4309 C CA . SER A 1 538 ? 27.656 8.625 -14.195 1 72.25 538 SER A CA 1
ATOM 4310 C C . SER A 1 538 ? 27.172 8.328 -15.609 1 72.25 538 SER A C 1
ATOM 4312 O O . SER A 1 538 ? 27.656 8.922 -16.578 1 72.25 538 SER A O 1
ATOM 4314 N N . GLN A 1 539 ? 26.203 7.582 -15.688 1 67.31 539 GLN A N 1
ATOM 4315 C CA . GLN A 1 539 ? 25.734 7.137 -17 1 67.31 539 GLN A CA 1
ATOM 4316 C C . GLN A 1 539 ? 25.016 8.258 -17.734 1 67.31 539 GLN A C 1
ATOM 4318 O O . GLN A 1 539 ? 24.875 8.219 -18.953 1 67.31 539 GLN A O 1
ATOM 4323 N N . LEU A 1 540 ? 24.562 9.117 -16.969 1 77 540 LEU A N 1
ATOM 4324 C CA . LEU A 1 540 ? 23.812 10.211 -17.562 1 77 540 LEU A CA 1
ATOM 4325 C C . LEU A 1 540 ? 24.719 11.062 -18.453 1 77 540 LEU A C 1
ATOM 4327 O O . LEU A 1 540 ? 24.234 11.734 -19.375 1 77 540 LEU A O 1
ATOM 4331 N N . PHE A 1 541 ? 25.984 11 -18.156 1 71.5 541 PHE A N 1
ATOM 4332 C CA . PHE A 1 541 ? 26.906 11.938 -18.797 1 71.5 541 PHE A CA 1
ATOM 4333 C C . PHE A 1 541 ? 27.875 11.211 -19.719 1 71.5 541 PHE A C 1
ATOM 4335 O O . PHE A 1 541 ? 28.719 11.836 -20.359 1 71.5 541 PHE A O 1
ATOM 4342 N N . SER A 1 542 ? 28.031 9.961 -19.594 1 55.59 542 SER A N 1
ATOM 4343 C CA . SER A 1 542 ? 28.938 9.172 -20.422 1 55.59 542 SER A CA 1
ATOM 4344 C C . SER A 1 542 ? 28.516 9.188 -21.891 1 55.59 542 SER A C 1
ATOM 4346 O O . SER A 1 542 ? 27.344 8.984 -22.203 1 55.59 542 SER A O 1
ATOM 4348 N N . ALA A 1 543 ? 29.156 10.266 -22.453 1 40.12 543 ALA A N 1
ATOM 4349 C CA . ALA A 1 543 ? 29.094 10.117 -23.906 1 40.12 543 ALA A CA 1
ATOM 4350 C C . ALA A 1 543 ? 29.625 8.75 -24.344 1 40.12 543 ALA A C 1
ATOM 4352 O O . ALA A 1 543 ? 30.75 8.375 -24 1 40.12 543 ALA A O 1
ATOM 4353 N N . GLY A 1 544 ? 29.172 7.871 -25.188 1 35.78 544 GLY A N 1
ATOM 4354 C CA . GLY A 1 544 ? 29.562 6.559 -25.672 1 35.78 544 GLY A CA 1
ATOM 4355 C C . GLY A 1 544 ? 30.469 5.809 -24.703 1 35.78 544 GLY A C 1
ATOM 4356 O O . GLY A 1 544 ? 30.281 4.609 -24.484 1 35.78 544 GLY A O 1
ATOM 4357 N N . GLY A 1 545 ? 32.031 6.359 -24.766 1 28.42 545 GLY A N 1
ATOM 4358 C CA . GLY A 1 545 ? 33.25 5.707 -24.391 1 28.42 545 GLY A CA 1
ATOM 4359 C C . GLY A 1 545 ? 33.375 5.445 -22.891 1 28.42 545 GLY A C 1
ATOM 4360 O O . GLY A 1 545 ? 32.531 5.871 -22.125 1 28.42 545 GLY A O 1
ATOM 4361 N N . SER A 1 546 ? 34.844 5.188 -22.516 1 27.81 546 SER A N 1
ATOM 4362 C CA . SER A 1 546 ? 35.594 4.773 -21.344 1 27.81 546 SER A CA 1
ATOM 4363 C C . SER A 1 546 ? 35.5 5.805 -20.234 1 27.81 546 SER A C 1
ATOM 4365 O O . SER A 1 546 ? 35.781 6.984 -20.438 1 27.81 546 SER A O 1
ATOM 4367 N N . VAL A 1 547 ? 34.625 5.891 -19.656 1 29.28 547 VAL A N 1
ATOM 4368 C CA . VAL A 1 547 ? 34.781 6.746 -18.484 1 29.28 547 VAL A CA 1
ATOM 4369 C C . VAL A 1 547 ? 36.156 6.555 -17.875 1 29.28 547 VAL A C 1
ATOM 4371 O O . VAL A 1 547 ? 36.531 5.445 -17.484 1 29.28 547 VAL A O 1
ATOM 4374 N N . ASP A 1 548 ? 37.094 7.473 -18.328 1 25.67 548 ASP A N 1
ATOM 4375 C CA . ASP A 1 548 ? 38.406 7.543 -17.719 1 25.67 548 ASP A CA 1
ATOM 4376 C C . ASP A 1 548 ? 38.312 7.746 -16.219 1 25.67 548 ASP A C 1
ATOM 4378 O O . ASP A 1 548 ? 38 8.836 -15.75 1 25.67 548 ASP A O 1
ATOM 4382 N N . LEU A 1 549 ? 37.844 6.906 -15.633 1 27.36 549 LEU A N 1
ATOM 4383 C CA . LEU A 1 549 ? 37.938 6.977 -14.18 1 27.36 549 LEU A CA 1
ATOM 4384 C C . LEU A 1 549 ? 39.406 6.973 -13.734 1 27.36 549 LEU A C 1
ATOM 4386 O O . LEU A 1 549 ? 39.938 5.934 -13.32 1 27.36 549 LEU A O 1
ATOM 4390 N N . GLY A 1 550 ? 40.375 7.652 -14.414 1 25.97 550 GLY A N 1
ATOM 4391 C CA . GLY A 1 550 ? 41.812 7.777 -14.273 1 25.97 550 GLY A CA 1
ATOM 4392 C C . GLY A 1 550 ? 42.219 8.203 -12.883 1 25.97 550 GLY A C 1
ATOM 4393 O O . GLY A 1 550 ? 43.406 8.031 -12.508 1 25.97 550 GLY A O 1
ATOM 4394 N N . GLY A 1 551 ? 41.594 9.172 -12.242 1 25.8 551 GLY A N 1
ATOM 4395 C CA . GLY A 1 551 ? 42.406 9.719 -11.172 1 25.8 551 GLY A CA 1
ATOM 4396 C C . GLY A 1 551 ? 42.531 8.789 -9.977 1 25.8 551 GLY A C 1
ATOM 4397 O O . GLY A 1 551 ? 42.781 9.234 -8.859 1 25.8 551 GLY A O 1
ATOM 4398 N N . TYR A 1 552 ? 42.062 7.641 -10.047 1 26.05 552 TYR A N 1
ATOM 4399 C CA . TYR A 1 552 ? 42.406 6.863 -8.867 1 26.05 552 TYR A CA 1
ATOM 4400 C C . TYR A 1 552 ? 43.938 6.832 -8.664 1 26.05 552 TYR A C 1
ATOM 4402 O O . TYR A 1 552 ? 44.688 6.41 -9.555 1 26.05 552 TYR A O 1
ATOM 4410 N N . VAL A 1 553 ? 44.531 8.062 -8.117 1 24.8 553 VAL A N 1
ATOM 4411 C CA . VAL A 1 553 ? 45.938 8.047 -7.734 1 24.8 553 VAL A CA 1
ATOM 4412 C C . VAL A 1 553 ? 46.156 6.934 -6.715 1 24.8 553 VAL A C 1
ATOM 4414 O O . VAL A 1 553 ? 45.469 6.855 -5.691 1 24.8 553 VAL A O 1
ATOM 4417 N N . ARG A 1 554 ? 46.625 5.953 -7.141 1 25.67 554 ARG A N 1
ATOM 4418 C CA . ARG A 1 554 ? 47.281 4.918 -6.336 1 25.67 554 ARG A CA 1
ATOM 4419 C C . ARG A 1 554 ? 48.375 5.508 -5.457 1 25.67 554 ARG A C 1
ATOM 4421 O O . ARG A 1 554 ? 49.312 6.148 -5.957 1 25.67 554 ARG A O 1
ATOM 4428 N N . TYR A 1 555 ? 48.062 6.223 -4.266 1 24.11 555 TYR A N 1
ATOM 4429 C CA . TYR A 1 555 ? 49.156 6.629 -3.414 1 24.11 555 TYR A CA 1
ATOM 4430 C C . TYR A 1 555 ? 50.156 5.488 -3.232 1 24.11 555 TYR A C 1
ATOM 4432 O O . TYR A 1 555 ? 49.781 4.395 -2.803 1 24.11 555 TYR A O 1
ATOM 4440 N N . THR A 1 556 ? 51.125 5.484 -4.074 1 24.38 556 THR A N 1
ATOM 4441 C CA . THR A 1 556 ? 52.375 4.734 -3.896 1 24.38 556 THR A CA 1
ATOM 4442 C C . THR A 1 556 ? 53.125 5.246 -2.686 1 24.38 556 THR A C 1
ATOM 4444 O O . THR A 1 556 ? 53.219 6.457 -2.457 1 24.38 556 THR A O 1
ATOM 4447 N N . GLY A 1 557 ? 53.094 4.711 -1.455 1 23.91 557 GLY A N 1
ATOM 4448 C CA . GLY A 1 557 ? 53.969 5.016 -0.337 1 23.91 557 GLY A CA 1
ATOM 4449 C C . GLY A 1 557 ? 55.312 5.559 -0.769 1 23.91 557 GLY A C 1
ATOM 4450 O O . GLY A 1 557 ? 56.188 5.824 0.068 1 23.91 557 GLY A O 1
ATOM 4451 N N . ASP A 1 558 ? 55.75 5.484 -2.002 1 23.59 558 ASP A N 1
ATOM 4452 C CA . ASP A 1 558 ? 57.156 5.875 -2.131 1 23.59 558 ASP A CA 1
ATOM 4453 C C . ASP A 1 558 ? 57.312 7.391 -2.033 1 23.59 558 ASP A C 1
ATOM 4455 O O . ASP A 1 558 ? 58.281 7.953 -2.543 1 23.59 558 ASP A O 1
ATOM 4459 N N . ASP A 1 559 ? 56.469 8.266 -1.619 1 23.8 559 ASP A N 1
ATOM 4460 C CA . ASP A 1 559 ? 57.094 9.594 -1.568 1 23.8 559 ASP A CA 1
ATOM 4461 C C . ASP A 1 559 ? 58.25 9.633 -0.601 1 23.8 559 ASP A C 1
ATOM 4463 O O . ASP A 1 559 ? 58.156 9.141 0.526 1 23.8 559 ASP A O 1
ATOM 4467 N N . ASP A 1 560 ? 59.594 9.82 -1.158 1 23.88 560 ASP A N 1
ATOM 4468 C CA . ASP A 1 560 ? 60.875 10.406 -0.833 1 23.88 560 ASP A CA 1
ATOM 4469 C C . ASP A 1 560 ? 60.719 11.719 -0.065 1 23.88 560 ASP A C 1
ATOM 4471 O O . ASP A 1 560 ? 60.562 12.781 -0.667 1 23.88 560 ASP A O 1
ATOM 4475 N N . TYR A 1 561 ? 60 11.969 0.898 1 21.88 561 TYR A N 1
ATOM 4476 C CA . TYR A 1 561 ? 60.312 13.07 1.807 1 21.88 561 TYR A CA 1
ATOM 4477 C C . TYR A 1 561 ? 61.688 12.914 2.416 1 21.88 561 TYR A C 1
ATOM 4479 O O . TYR A 1 561 ? 62.031 13.586 3.393 1 21.88 561 TYR A O 1
ATOM 4487 N N . ALA A 1 562 ? 62.688 12.016 2.072 1 21.67 562 ALA A N 1
ATOM 4488 C CA . ALA A 1 562 ? 64 12.219 2.627 1 21.67 562 ALA A CA 1
ATOM 4489 C C . ALA A 1 562 ? 64.625 13.492 2.068 1 21.67 562 ALA A C 1
ATOM 4491 O O . ALA A 1 562 ? 65.562 14.062 2.684 1 21.67 562 ALA A O 1
ATOM 4492 N N . ARG A 1 563 ? 64.625 14.016 0.863 1 20.56 563 ARG A N 1
ATOM 4493 C CA . ARG A 1 563 ? 65.75 14.867 0.483 1 20.56 563 ARG A CA 1
ATOM 4494 C C . ARG A 1 563 ? 65.562 16.281 1.035 1 20.56 563 ARG A C 1
ATOM 4496 O O . ARG A 1 563 ? 66.312 17.172 0.683 1 20.56 563 ARG A O 1
ATOM 4503 N N . GLY A 1 564 ? 64.625 16.828 1.709 1 18.59 564 GLY A N 1
ATOM 4504 C CA . GLY A 1 564 ? 64.875 18.219 2.078 1 18.59 564 GLY A CA 1
ATOM 4505 C C . GLY A 1 564 ? 66 18.375 3.107 1 18.59 564 GLY A C 1
ATOM 4506 O O . GLY A 1 564 ? 66.125 19.422 3.732 1 18.59 564 GLY A O 1
ATOM 4507 N N . GLY A 1 565 ? 67.062 17.562 3.428 1 18.61 565 GLY A N 1
ATOM 4508 C CA . GLY A 1 565 ? 68.125 18.219 4.203 1 18.61 565 GLY A CA 1
ATOM 4509 C C . GLY A 1 565 ? 68.75 19.406 3.492 1 18.61 565 GLY A C 1
ATOM 4510 O O . GLY A 1 565 ? 68.938 20.453 4.105 1 18.61 565 GLY A O 1
ATOM 4511 N N . ARG A 1 566 ? 69.312 19.438 2.305 1 20.8 566 ARG A N 1
ATOM 4512 C CA . ARG A 1 566 ? 70.438 20.328 2.145 1 20.8 566 ARG A CA 1
ATOM 4513 C C . ARG A 1 566 ? 70 21.766 1.97 1 20.8 566 ARG A C 1
ATOM 4515 O O . ARG A 1 566 ? 70.812 22.703 2.145 1 20.8 566 ARG A O 1
ATOM 4522 N N . LYS A 1 567 ? 68.938 22.469 2.295 1 19.12 567 LYS A N 1
ATOM 4523 C CA . LYS A 1 567 ? 69.5 23.75 2.752 1 19.12 567 LYS A CA 1
ATOM 4524 C C . LYS A 1 567 ? 69.688 23.766 4.266 1 19.12 567 LYS A C 1
ATOM 4526 O O . LYS A 1 567 ? 68.875 23.172 4.996 1 19.12 567 LYS A O 1
ATOM 4531 N N . MET B 1 1 ? -36.594 59.656 8.297 1 22.19 1 MET B N 1
ATOM 4532 C CA . MET B 1 1 ? -35.562 58.625 8.102 1 22.19 1 MET B CA 1
ATOM 4533 C C . MET B 1 1 ? -36.156 57.219 8.234 1 22.19 1 MET B C 1
ATOM 4535 O O . MET B 1 1 ? -36.281 56.719 9.352 1 22.19 1 MET B O 1
ATOM 4539 N N . ARG B 1 2 ? -37.094 56.781 7.469 1 21.7 2 ARG B N 1
ATOM 4540 C CA . ARG B 1 2 ? -38.062 55.688 7.422 1 21.7 2 ARG B CA 1
ATOM 4541 C C . ARG B 1 2 ? -37.344 54.375 7.176 1 21.7 2 ARG B C 1
ATOM 4543 O O . ARG B 1 2 ? -36.438 54.281 6.344 1 21.7 2 ARG B O 1
ATOM 4550 N N . ALA B 1 3 ? -37.469 53.344 8.156 1 22.3 3 ALA B N 1
ATOM 4551 C CA . ALA B 1 3 ? -36.938 52 8.445 1 22.3 3 ALA B CA 1
ATOM 4552 C C . ALA B 1 3 ? -37.219 51.062 7.289 1 22.3 3 ALA B C 1
ATOM 4554 O O . ALA B 1 3 ? -38.375 50.719 7.016 1 22.3 3 ALA B O 1
ATOM 4555 N N . GLN B 1 4 ? -36.688 51.188 6.125 1 26.08 4 GLN B N 1
ATOM 4556 C CA . GLN B 1 4 ? -37.062 50.344 4.992 1 26.08 4 GLN B CA 1
ATOM 4557 C C . GLN B 1 4 ? -36.906 48.875 5.324 1 26.08 4 GLN B C 1
ATOM 4559 O O . GLN B 1 4 ? -35.844 48.438 5.766 1 26.08 4 GLN B O 1
ATOM 4564 N N . GLN B 1 5 ? -38 48.125 5.676 1 27.98 5 GLN B N 1
ATOM 4565 C CA . GLN B 1 5 ? -38.125 46.75 6.16 1 27.98 5 GLN B CA 1
ATOM 4566 C C . GLN B 1 5 ? -37.531 45.781 5.172 1 27.98 5 GLN B C 1
ATOM 4568 O O . GLN B 1 5 ? -37.75 45.875 3.963 1 27.98 5 GLN B O 1
ATOM 4573 N N . PRO B 1 6 ? -36.406 45.094 5.48 1 30.64 6 PRO B N 1
ATOM 4574 C CA . PRO B 1 6 ? -35.625 44.25 4.555 1 30.64 6 PRO B CA 1
ATOM 4575 C C . PRO B 1 6 ? -36.5 43.188 3.895 1 30.64 6 PRO B C 1
ATOM 4577 O O . PRO B 1 6 ? -37.531 42.781 4.434 1 30.64 6 PRO B O 1
ATOM 4580 N N . PRO B 1 7 ? -36.375 42.938 2.596 1 31.64 7 PRO B N 1
ATOM 4581 C CA . PRO B 1 7 ? -37.219 42.094 1.783 1 31.64 7 PRO B CA 1
ATOM 4582 C C . PRO B 1 7 ? -37.375 40.688 2.379 1 31.64 7 PRO B C 1
ATOM 4584 O O . PRO B 1 7 ? -36.5 40.219 3.08 1 31.64 7 PRO B O 1
ATOM 4587 N N . GLY B 1 8 ? -38.531 40.219 2.666 1 26.73 8 GLY B N 1
ATOM 4588 C CA . GLY B 1 8 ? -39.094 39.031 3.303 1 26.73 8 GLY B CA 1
ATOM 4589 C C . GLY B 1 8 ? -38.562 37.75 2.682 1 26.73 8 GLY B C 1
ATOM 4590 O O . GLY B 1 8 ? -38.375 37.656 1.466 1 26.73 8 GLY B O 1
ATOM 4591 N N . LEU B 1 9 ? -37.875 36.844 3.389 1 27.59 9 LEU B N 1
ATOM 4592 C CA . LEU B 1 9 ? -37.25 35.531 3.139 1 27.59 9 LEU B CA 1
ATOM 4593 C C . LEU B 1 9 ? -38.25 34.594 2.434 1 27.59 9 LEU B C 1
ATOM 4595 O O . LEU B 1 9 ? -39.344 34.344 2.947 1 27.59 9 LEU B O 1
ATOM 4599 N N . GLN B 1 10 ? -38.312 34.656 1.126 1 28.3 10 GLN B N 1
ATOM 4600 C CA . GLN B 1 10 ? -39.281 33.781 0.442 1 28.3 10 GLN B CA 1
ATOM 4601 C C . GLN B 1 10 ? -39.25 32.375 1.003 1 28.3 10 GLN B C 1
ATOM 4603 O O . GLN B 1 10 ? -38.188 31.844 1.287 1 28.3 10 GLN B O 1
ATOM 4608 N N . PRO B 1 11 ? -40.344 31.781 1.424 1 27.83 11 PRO B N 1
ATOM 4609 C CA . PRO B 1 11 ? -40.469 30.469 2.047 1 27.83 11 PRO B CA 1
ATOM 4610 C C . PRO B 1 11 ? -39.875 29.359 1.18 1 27.83 11 PRO B C 1
ATOM 4612 O O . PRO B 1 11 ? -40.094 29.328 -0.033 1 27.83 11 PRO B O 1
ATOM 4615 N N . ARG B 1 12 ? -38.719 28.781 1.432 1 28.36 12 ARG B N 1
ATOM 4616 C CA . ARG B 1 12 ? -38.125 27.672 0.682 1 28.36 12 ARG B CA 1
ATOM 4617 C C . ARG B 1 12 ? -39.156 26.594 0.419 1 28.36 12 ARG B C 1
ATOM 4619 O O . ARG B 1 12 ? -39.969 26.266 1.293 1 28.36 12 ARG B O 1
ATOM 4626 N N . ARG B 1 13 ? -39.531 26.406 -0.835 1 27.86 13 ARG B N 1
ATOM 4627 C CA . ARG B 1 13 ? -40.5 25.422 -1.292 1 27.86 13 ARG B CA 1
ATOM 4628 C C . ARG B 1 13 ? -40.344 24.094 -0.542 1 27.86 13 ARG B C 1
ATOM 4630 O O . ARG B 1 13 ? -39.219 23.703 -0.214 1 27.86 13 ARG B O 1
ATOM 4637 N N . PRO B 1 14 ? -41.406 23.594 0.051 1 28.12 14 PRO B N 1
ATOM 4638 C CA . PRO B 1 14 ? -41.438 22.312 0.756 1 28.12 14 PRO B CA 1
ATOM 4639 C C . PRO B 1 14 ? -40.688 21.203 -0.005 1 28.12 14 PRO B C 1
ATOM 4641 O O . PRO B 1 14 ? -40.75 21.156 -1.237 1 28.12 14 PRO B O 1
ATOM 4644 N N . SER B 1 15 ? -39.562 20.781 0.403 1 29.5 15 SER B N 1
ATOM 4645 C CA . SER B 1 15 ? -38.875 19.641 -0.183 1 29.5 15 SER B CA 1
ATOM 4646 C C . SER B 1 15 ? -39.812 18.578 -0.671 1 29.5 15 SER B C 1
ATOM 4648 O O . SER B 1 15 ? -40.938 18.422 -0.128 1 29.5 15 SER B O 1
ATOM 4650 N N . ALA B 1 16 ? -39.719 18.047 -1.885 1 31.31 16 ALA B N 1
ATOM 4651 C CA . ALA B 1 16 ? -40.594 17.078 -2.543 1 31.31 16 ALA B CA 1
ATOM 4652 C C . ALA B 1 16 ? -41.125 16.047 -1.546 1 31.31 16 ALA B C 1
ATOM 4654 O O . ALA B 1 16 ? -40.469 15.773 -0.531 1 31.31 16 ALA B O 1
ATOM 4655 N N . PRO B 1 17 ? -42.375 15.656 -1.594 1 31.34 17 PRO B N 1
ATOM 4656 C CA . PRO B 1 17 ? -43 14.609 -0.776 1 31.34 17 PRO B CA 1
ATOM 4657 C C . PRO B 1 17 ? -42.031 13.453 -0.488 1 31.34 17 PRO B C 1
ATOM 4659 O O . PRO B 1 17 ? -41.094 13.227 -1.245 1 31.34 17 PRO B O 1
ATOM 4662 N N . THR B 1 18 ? -41.75 13.008 0.754 1 35.47 18 THR B N 1
ATOM 4663 C CA . THR B 1 18 ? -41.062 11.805 1.245 1 35.47 18 THR B CA 1
ATOM 4664 C C . THR B 1 18 ? -41.344 10.625 0.32 1 35.47 18 THR B C 1
ATOM 4666 O O . THR B 1 18 ? -42.375 9.945 0.445 1 35.47 18 THR B O 1
ATOM 4669 N N . GLY B 1 19 ? -41.375 10.734 -0.926 1 35.78 19 GLY B N 1
ATOM 4670 C CA . GLY B 1 19 ? -41.656 9.641 -1.834 1 35.78 19 GLY B CA 1
ATOM 4671 C C . GLY B 1 19 ? -40.969 8.344 -1.453 1 35.78 19 GLY B C 1
ATOM 4672 O O . GLY B 1 19 ? -40 8.359 -0.689 1 35.78 19 GLY B O 1
ATOM 4673 N N . GLN B 1 20 ? -41.656 7.125 -1.595 1 41.12 20 GLN B N 1
ATOM 4674 C CA . GLN B 1 20 ? -41.219 5.762 -1.313 1 41.12 20 GLN B CA 1
ATOM 4675 C C . GLN B 1 20 ? -39.75 5.555 -1.728 1 41.12 20 GLN B C 1
ATOM 4677 O O . GLN B 1 20 ? -39.406 5.652 -2.91 1 41.12 20 GLN B O 1
ATOM 4682 N N . LYS B 1 21 ? -38.938 5.762 -0.847 1 51.72 21 LYS B N 1
ATOM 4683 C CA . LYS B 1 21 ? -37.562 5.453 -1.142 1 51.72 21 LYS B CA 1
ATOM 4684 C C . LYS B 1 21 ? -37.438 4.164 -1.953 1 51.72 21 LYS B C 1
ATOM 4686 O O . LYS B 1 21 ? -38.031 3.145 -1.596 1 51.72 21 LYS B O 1
ATOM 4691 N N . LEU B 1 22 ? -37 4.336 -3.127 1 54.66 22 LEU B N 1
ATOM 4692 C CA . LEU B 1 22 ? -36.844 3.232 -4.066 1 54.66 22 LEU B CA 1
ATOM 4693 C C . LEU B 1 22 ? -36 2.127 -3.461 1 54.66 22 LEU B C 1
ATOM 4695 O O . LEU B 1 22 ? -36.125 0.956 -3.82 1 54.66 22 LEU B O 1
ATOM 4699 N N . PHE B 1 23 ? -35 2.486 -2.611 1 59.31 23 PHE B N 1
ATOM 4700 C CA . PHE B 1 23 ? -34.188 1.46 -1.972 1 59.31 23 PHE B CA 1
ATOM 4701 C C . PHE B 1 23 ? -33.688 1.925 -0.601 1 59.31 23 PHE B C 1
ATOM 4703 O O . PHE B 1 23 ? -33.75 3.115 -0.29 1 59.31 23 PHE B O 1
ATOM 4710 N N . HIS B 1 24 ? -33.5 1.047 0.309 1 63.81 24 HIS B N 1
ATOM 4711 C CA . HIS B 1 24 ? -33.125 1.302 1.692 1 63.81 24 HIS B CA 1
ATOM 4712 C C . HIS B 1 24 ? -31.656 1.704 1.791 1 63.81 24 HIS B C 1
ATOM 4714 O O . HIS B 1 24 ? -31.156 1.972 2.885 1 63.81 24 HIS B O 1
ATOM 4720 N N . GLY B 1 25 ? -31.047 1.98 0.645 1 67.56 25 GLY B N 1
ATOM 4721 C CA . GLY B 1 25 ? -29.625 2.312 0.716 1 67.56 25 GLY B CA 1
ATOM 4722 C C . GLY B 1 25 ? -29.375 3.807 0.723 1 67.56 25 GLY B C 1
ATOM 4723 O O . GLY B 1 25 ? -30.312 4.605 0.795 1 67.56 25 GLY B O 1
ATOM 4724 N N . PRO B 1 26 ? -28.125 4.281 0.846 1 79.69 26 PRO B N 1
ATOM 4725 C CA . PRO B 1 26 ? -27.766 5.699 0.888 1 79.69 26 PRO B CA 1
ATOM 4726 C C . PRO B 1 26 ? -28.125 6.438 -0.4 1 79.69 26 PRO B C 1
ATOM 4728 O O . PRO B 1 26 ? -27.766 5.992 -1.492 1 79.69 26 PRO B O 1
ATOM 4731 N N . GLU B 1 27 ? -28.859 7.453 -0.295 1 85.75 27 GLU B N 1
ATOM 4732 C CA . GLU B 1 27 ? -29.219 8.305 -1.421 1 85.75 27 GLU B CA 1
ATOM 4733 C C . GLU B 1 27 ? -28.25 9.469 -1.573 1 85.75 27 GLU B C 1
ATOM 4735 O O . GLU B 1 27 ? -27.875 10.102 -0.585 1 85.75 27 GLU B O 1
ATOM 4740 N N . ILE B 1 28 ? -27.797 9.656 -2.723 1 89.94 28 ILE B N 1
ATOM 4741 C CA . ILE B 1 28 ? -26.922 10.781 -3.051 1 89.94 28 ILE B CA 1
ATOM 4742 C C . ILE B 1 28 ? -27.656 11.742 -3.994 1 89.94 28 ILE B C 1
ATOM 4744 O O . ILE B 1 28 ? -28.266 11.305 -4.977 1 89.94 28 ILE B O 1
ATOM 4748 N N . ASP B 1 29 ? -27.609 12.984 -3.654 1 89.69 29 ASP B N 1
ATOM 4749 C CA . ASP B 1 29 ? -28.219 13.992 -4.52 1 89.69 29 ASP B CA 1
ATOM 4750 C C . ASP B 1 29 ? -27.375 14.242 -5.762 1 89.69 29 ASP B C 1
ATOM 4752 O O . ASP B 1 29 ? -26.141 14.25 -5.684 1 89.69 29 ASP B O 1
ATOM 4756 N N . ASP B 1 30 ? -28.078 14.438 -6.836 1 88.62 30 ASP B N 1
ATOM 4757 C CA . ASP B 1 30 ? -27.406 14.672 -8.109 1 88.62 30 ASP B CA 1
ATOM 4758 C C . ASP B 1 30 ? -26.375 15.797 -8 1 88.62 30 ASP B C 1
ATOM 4760 O O . ASP B 1 30 ? -25.297 15.727 -8.586 1 88.62 30 ASP B O 1
ATOM 4764 N N . ASN B 1 31 ? -26.641 16.781 -7.223 1 89.12 31 ASN B N 1
ATOM 4765 C CA . ASN B 1 31 ? -25.797 17.969 -7.121 1 89.12 31 ASN B CA 1
ATOM 4766 C C . ASN B 1 31 ? -24.562 17.719 -6.27 1 89.12 31 ASN B C 1
ATOM 4768 O O . ASN B 1 31 ? -23.625 18.516 -6.277 1 89.12 31 ASN B O 1
ATOM 4772 N N . GLU B 1 32 ? -24.609 16.672 -5.641 1 90.31 32 GLU B N 1
ATOM 4773 C CA . GLU B 1 32 ? -23.516 16.359 -4.719 1 90.31 32 GLU B CA 1
ATOM 4774 C C . GLU B 1 32 ? -22.375 15.648 -5.438 1 90.31 32 GLU B C 1
ATOM 4776 O O . GLU B 1 32 ? -21.297 15.461 -4.863 1 90.31 32 GLU B O 1
ATOM 4781 N N . VAL B 1 33 ? -22.625 15.234 -6.645 1 91.81 33 VAL B N 1
ATOM 4782 C CA . VAL B 1 33 ? -21.625 14.484 -7.402 1 91.81 33 VAL B CA 1
ATOM 4783 C C . VAL B 1 33 ? -21.203 15.273 -8.641 1 91.81 33 VAL B C 1
ATOM 4785 O O . VAL B 1 33 ? -22.062 15.719 -9.414 1 91.81 33 VAL B O 1
ATOM 4788 N N . LYS B 1 34 ? -19.953 15.523 -8.719 1 91.12 34 LYS B N 1
ATOM 4789 C CA . LYS B 1 34 ? -19.375 16.109 -9.922 1 91.12 34 LYS B CA 1
ATOM 4790 C C . LYS B 1 34 ? -18.453 15.117 -10.641 1 91.12 34 LYS B C 1
ATOM 4792 O O . LYS B 1 34 ? -17.766 14.328 -9.992 1 91.12 34 LYS B O 1
ATOM 4797 N N . PHE B 1 35 ? -18.578 15 -11.953 1 88.12 35 PHE B N 1
ATOM 4798 C CA . PHE B 1 35 ? -17.688 14.078 -12.664 1 88.12 35 PHE B CA 1
ATOM 4799 C C . PHE B 1 35 ? -17.328 14.625 -14.039 1 88.12 35 PHE B C 1
ATOM 4801 O O . PHE B 1 35 ? -18.109 15.375 -14.641 1 88.12 35 PHE B O 1
ATOM 4808 N N . SER B 1 36 ? -16.016 14.344 -14.531 1 83.19 36 SER B N 1
ATOM 4809 C CA . SER B 1 36 ? -15.555 14.992 -15.758 1 83.19 36 SER B CA 1
ATOM 4810 C C . SER B 1 36 ? -14.805 14.008 -16.641 1 83.19 36 SER B C 1
ATOM 4812 O O . SER B 1 36 ? -14.836 14.125 -17.875 1 83.19 36 SER B O 1
ATOM 4814 N N . THR B 1 37 ? -14.18 13.031 -16.094 1 86.06 37 THR B N 1
ATOM 4815 C CA . THR B 1 37 ? -13.328 12.156 -16.891 1 86.06 37 THR B CA 1
ATOM 4816 C C . THR B 1 37 ? -13.969 10.781 -17.062 1 86.06 37 THR B C 1
ATOM 4818 O O . THR B 1 37 ? -14.328 10.133 -16.078 1 86.06 37 THR B O 1
ATOM 4821 N N . LYS B 1 38 ? -14.094 10.359 -18.312 1 88.25 38 LYS B N 1
ATOM 4822 C CA . LYS B 1 38 ? -14.648 9.047 -18.625 1 88.25 38 LYS B CA 1
ATOM 4823 C C . LYS B 1 38 ? -13.633 7.941 -18.344 1 88.25 38 LYS B C 1
ATOM 4825 O O . LYS B 1 38 ? -12.469 8.047 -18.75 1 88.25 38 LYS B O 1
ATOM 4830 N N . LEU B 1 39 ? -14.008 6.957 -17.625 1 86 39 LEU B N 1
ATOM 4831 C CA . LEU B 1 39 ? -13.133 5.832 -17.312 1 86 39 LEU B CA 1
ATOM 4832 C C . LEU B 1 39 ? -13.398 4.656 -18.25 1 86 39 LEU B C 1
ATOM 4834 O O . LEU B 1 39 ? -12.469 3.941 -18.641 1 86 39 LEU B O 1
ATOM 4838 N N . GLY B 1 40 ? -14.586 4.398 -18.484 1 81.56 40 GLY B N 1
ATOM 4839 C CA . GLY B 1 40 ? -14.93 3.291 -19.359 1 81.56 40 GLY B CA 1
ATOM 4840 C C . GLY B 1 40 ? -16.406 3.197 -19.656 1 81.56 40 GLY B C 1
ATOM 4841 O O . GLY B 1 40 ? -17.219 3.871 -19.016 1 81.56 40 GLY B O 1
ATOM 4842 N N . THR B 1 41 ? -16.688 2.443 -20.734 1 76.75 41 THR B N 1
ATOM 4843 C CA . THR B 1 41 ? -18.062 2.225 -21.141 1 76.75 41 THR B CA 1
ATOM 4844 C C . THR B 1 41 ? -18.375 0.732 -21.234 1 76.75 41 THR B C 1
ATOM 4846 O O . THR B 1 41 ? -17.547 -0.05 -21.703 1 76.75 41 THR B O 1
ATOM 4849 N N . GLY B 1 42 ? -19.516 0.385 -20.594 1 64.56 42 GLY B N 1
ATOM 4850 C CA . GLY B 1 42 ? -19.969 -0.991 -20.719 1 64.56 42 GLY B CA 1
ATOM 4851 C C . GLY B 1 42 ? -21.438 -1.103 -21.078 1 64.56 42 GLY B C 1
ATOM 4852 O O . GLY B 1 42 ? -22.094 -0.096 -21.359 1 64.56 42 GLY B O 1
ATOM 4853 N N . CYS B 1 43 ? -21.922 -2.389 -21.172 1 58.22 43 CYS B N 1
ATOM 4854 C CA . CYS B 1 43 ? -23.281 -2.686 -21.594 1 58.22 43 CYS B CA 1
ATOM 4855 C C . CYS B 1 43 ? -24.297 -2.021 -20.672 1 58.22 43 CYS B C 1
ATOM 4857 O O . CYS B 1 43 ? -25.391 -1.669 -21.094 1 58.22 43 CYS B O 1
ATOM 4859 N N . PHE B 1 44 ? -23.844 -1.768 -19.5 1 65.75 44 PHE B N 1
ATOM 4860 C CA . PHE B 1 44 ? -24.812 -1.288 -18.531 1 65.75 44 PHE B CA 1
ATOM 4861 C C . PHE B 1 44 ? -24.625 0.199 -18.25 1 65.75 44 PHE B C 1
ATOM 4863 O O . PHE B 1 44 ? -25.391 0.8 -17.5 1 65.75 44 PHE B O 1
ATOM 4870 N N . GLY B 1 45 ? -23.656 0.829 -18.812 1 78 45 GLY B N 1
ATOM 4871 C CA . GLY B 1 45 ? -23.516 2.262 -18.625 1 78 45 GLY B CA 1
ATOM 4872 C C . GLY B 1 45 ? -22.062 2.729 -18.75 1 78 45 GLY B C 1
ATOM 4873 O O . GLY B 1 45 ? -21.203 1.967 -19.172 1 78 45 GLY B O 1
ATOM 4874 N N . THR B 1 46 ? -22 4.004 -18.484 1 87.38 46 THR B N 1
ATOM 4875 C CA . THR B 1 46 ? -20.688 4.648 -18.547 1 87.38 46 THR B CA 1
ATOM 4876 C C . THR B 1 46 ? -20.188 4.992 -17.141 1 87.38 46 THR B C 1
ATOM 4878 O O . THR B 1 46 ? -20.953 5.457 -16.297 1 87.38 46 THR B O 1
ATOM 4881 N N . VAL B 1 47 ? -18.953 4.672 -16.922 1 92 47 VAL B N 1
ATOM 4882 C CA . VAL B 1 47 ? -18.359 4.977 -15.633 1 92 47 VAL B CA 1
ATOM 4883 C C . VAL B 1 47 ? -17.453 6.195 -15.75 1 92 47 VAL B C 1
ATOM 4885 O O . VAL B 1 47 ? -16.625 6.277 -16.672 1 92 47 VAL B O 1
ATOM 4888 N N . TRP B 1 48 ? -17.641 7.148 -14.852 1 92.88 48 TRP B N 1
ATOM 4889 C CA . TRP B 1 48 ? -16.906 8.406 -14.836 1 92.88 48 TRP B CA 1
ATOM 4890 C C . TRP B 1 48 ? -16.109 8.547 -13.539 1 92.88 48 TRP B C 1
ATOM 4892 O O . TRP B 1 48 ? -16.516 8.062 -12.492 1 92.88 48 TRP B O 1
ATOM 4902 N N . LYS B 1 49 ? -14.953 9.18 -13.719 1 93.56 49 LYS B N 1
ATOM 4903 C CA . LYS B 1 49 ? -14.258 9.656 -12.523 1 93.56 49 LYS B CA 1
ATOM 4904 C C . LYS B 1 49 ? -14.867 10.969 -12.023 1 93.56 49 LYS B C 1
ATOM 4906 O O . LYS B 1 49 ? -15.07 11.898 -12.805 1 93.56 49 LYS B O 1
ATOM 4911 N N . GLY B 1 50 ? -15.18 11.023 -10.75 1 93 50 GLY B N 1
ATOM 4912 C CA . GLY B 1 50 ? -15.805 12.211 -10.188 1 93 50 GLY B CA 1
ATOM 4913 C C . GLY B 1 50 ? -15.406 12.461 -8.742 1 93 50 GLY B C 1
ATOM 4914 O O . GLY B 1 50 ? -14.375 11.969 -8.281 1 93 50 GLY B O 1
ATOM 4915 N N . SER B 1 51 ? -16.141 13.352 -8.156 1 93.12 51 SER B N 1
ATOM 4916 C CA . SER B 1 51 ? -15.938 13.727 -6.762 1 93.12 51 SER B CA 1
ATOM 4917 C C . SER B 1 51 ? -17.266 13.883 -6.027 1 93.12 51 SER B C 1
ATOM 4919 O O . SER B 1 51 ? -18.234 14.398 -6.59 1 93.12 51 SER B O 1
ATOM 4921 N N . CYS B 1 52 ? -17.328 13.367 -4.855 1 92.62 52 CYS B N 1
ATOM 4922 C CA . CYS B 1 52 ? -18.469 13.523 -3.963 1 92.62 52 CYS B CA 1
ATOM 4923 C C . CYS B 1 52 ? -18.016 13.93 -2.564 1 92.62 52 CYS B C 1
ATOM 4925 O O . CYS B 1 52 ? -17.266 13.195 -1.915 1 92.62 52 CYS B O 1
ATOM 4927 N N . PHE B 1 53 ? -18.438 15.125 -2.146 1 92.06 53 PHE B N 1
ATOM 4928 C CA . PHE B 1 53 ? -18.016 15.695 -0.869 1 92.06 53 PHE B CA 1
ATOM 4929 C C . PHE B 1 53 ? -16.5 15.617 -0.708 1 92.06 53 PHE B C 1
ATOM 4931 O O . PHE B 1 53 ? -16.016 15.141 0.315 1 92.06 53 PHE B O 1
ATOM 4938 N N . GLN B 1 54 ? -15.797 15.961 -1.776 1 90.25 54 GLN B N 1
ATOM 4939 C CA . GLN B 1 54 ? -14.359 16.188 -1.838 1 90.25 54 GLN B CA 1
ATOM 4940 C C . GLN B 1 54 ? -13.602 14.859 -1.912 1 90.25 54 GLN B C 1
ATOM 4942 O O . GLN B 1 54 ? -12.367 14.844 -1.902 1 90.25 54 GLN B O 1
ATOM 4947 N N . LYS B 1 55 ? -14.312 13.734 -1.969 1 92.5 55 LYS B N 1
ATOM 4948 C CA . LYS B 1 55 ? -13.68 12.438 -2.182 1 92.5 55 LYS B CA 1
ATOM 4949 C C . LYS B 1 55 ? -13.781 12.008 -3.643 1 92.5 55 LYS B C 1
ATOM 4951 O O . LYS B 1 55 ? -14.836 12.141 -4.262 1 92.5 55 LYS B O 1
ATOM 4956 N N . GLU B 1 56 ? -12.656 11.562 -4.184 1 92.56 56 GLU B N 1
ATOM 4957 C CA . GLU B 1 56 ? -12.695 11 -5.531 1 92.56 56 GLU B CA 1
ATOM 4958 C C . GLU B 1 56 ? -13.516 9.719 -5.57 1 92.56 56 GLU B C 1
ATOM 4960 O O . GLU B 1 56 ? -13.391 8.867 -4.684 1 92.56 56 GLU B O 1
ATOM 4965 N N . VAL B 1 57 ? -14.398 9.617 -6.574 1 95.5 57 VAL B N 1
ATOM 4966 C CA . VAL B 1 57 ? -15.312 8.484 -6.664 1 95.5 57 VAL B CA 1
ATOM 4967 C C . VAL B 1 57 ? -15.461 8.062 -8.125 1 95.5 57 VAL B C 1
ATOM 4969 O O . VAL B 1 57 ? -15.023 8.766 -9.031 1 95.5 57 VAL B O 1
ATOM 4972 N N . ALA B 1 58 ? -15.93 6.84 -8.312 1 95.06 58 ALA B N 1
ATOM 4973 C CA . ALA B 1 58 ? -16.406 6.387 -9.617 1 95.06 58 ALA B CA 1
ATOM 4974 C C . ALA B 1 58 ? -17.922 6.523 -9.719 1 95.06 58 ALA B C 1
ATOM 4976 O O . ALA B 1 58 ? -18.656 6.184 -8.781 1 95.06 58 ALA B O 1
ATOM 4977 N N . VAL B 1 59 ? -18.391 7.094 -10.859 1 94.69 59 VAL B N 1
ATOM 4978 C CA . VAL B 1 59 ? -19.812 7.34 -11.078 1 94.69 59 VAL B CA 1
ATOM 4979 C C . VAL B 1 59 ? -20.297 6.551 -12.289 1 94.69 59 VAL B C 1
ATOM 4981 O O . VAL B 1 59 ? -19.875 6.824 -13.422 1 94.69 59 VAL B O 1
ATOM 4984 N N . LYS B 1 60 ? -21.109 5.609 -12.07 1 92.19 60 LYS B N 1
ATOM 4985 C CA . LYS B 1 60 ? -21.703 4.832 -13.148 1 92.19 60 LYS B CA 1
ATOM 4986 C C . LYS B 1 60 ? -23.047 5.41 -13.562 1 92.19 60 LYS B C 1
ATOM 4988 O O . LYS B 1 60 ? -23.969 5.512 -12.742 1 92.19 60 LYS B O 1
ATOM 4993 N N . ILE B 1 61 ? -23.172 5.754 -14.773 1 89.31 61 ILE B N 1
ATOM 4994 C CA . ILE B 1 61 ? -24.406 6.309 -15.336 1 89.31 61 ILE B CA 1
ATOM 4995 C C . ILE B 1 61 ? -25 5.328 -16.344 1 89.31 61 ILE B C 1
ATOM 4997 O O . ILE B 1 61 ? -24.344 4.941 -17.312 1 89.31 61 ILE B O 1
ATOM 5001 N N . PRO B 1 62 ? -26.203 4.938 -16.031 1 84.38 62 PRO B N 1
ATOM 5002 C CA . PRO B 1 62 ? -26.844 4.051 -17.016 1 84.38 62 PRO B CA 1
ATOM 5003 C C . PRO B 1 62 ? -26.891 4.652 -18.422 1 84.38 62 PRO B C 1
ATOM 5005 O O . PRO B 1 62 ? -26.922 5.879 -18.562 1 84.38 62 PRO B O 1
ATOM 5008 N N . VAL B 1 63 ? -26.938 3.82 -19.406 1 73.38 63 VAL B N 1
ATOM 5009 C CA . VAL B 1 63 ? -26.953 4.242 -20.797 1 73.38 63 VAL B CA 1
ATOM 5010 C C . VAL B 1 63 ? -28.203 5.07 -21.078 1 73.38 63 VAL B C 1
ATOM 5012 O O . VAL B 1 63 ? -28.141 6.105 -21.75 1 73.38 63 VAL B O 1
ATOM 5015 N N . VAL B 1 64 ? -29.328 4.516 -20.547 1 73.62 64 VAL B N 1
ATOM 5016 C CA . VAL B 1 64 ? -30.578 5.234 -20.75 1 73.62 64 VAL B CA 1
ATOM 5017 C C . VAL B 1 64 ? -31.062 5.809 -19.422 1 73.62 64 VAL B C 1
ATOM 5019 O O . VAL B 1 64 ? -30.984 5.148 -18.375 1 73.62 64 VAL B O 1
ATOM 5022 N N . GLN B 1 65 ? -31.391 7.07 -19.484 1 74.25 65 GLN B N 1
ATOM 5023 C CA . GLN B 1 65 ? -31.828 7.742 -18.266 1 74.25 65 GLN B CA 1
ATOM 5024 C C . GLN B 1 65 ? -33.344 7.707 -18.125 1 74.25 65 GLN B C 1
ATOM 5026 O O . GLN B 1 65 ? -33.875 7.867 -17.031 1 74.25 65 GLN B O 1
ATOM 5031 N N . ASN B 1 66 ? -33.938 7.594 -19.219 1 71.88 66 ASN B N 1
ATOM 5032 C CA . ASN B 1 66 ? -35.375 7.324 -19.172 1 71.88 66 ASN B CA 1
ATOM 5033 C C . ASN B 1 66 ? -35.656 5.828 -19.172 1 71.88 66 ASN B C 1
ATOM 5035 O O . ASN B 1 66 ? -35.938 5.246 -20.234 1 71.88 66 ASN B O 1
ATOM 5039 N N . LEU B 1 67 ? -35.656 5.242 -17.984 1 73.69 67 LEU B N 1
ATOM 5040 C CA . LEU B 1 67 ? -35.719 3.793 -17.828 1 73.69 67 LEU B CA 1
ATOM 5041 C C . LEU B 1 67 ? -37.125 3.279 -17.938 1 73.69 67 LEU B C 1
ATOM 5043 O O . LEU B 1 67 ? -38.062 3.871 -17.375 1 73.69 67 LEU B O 1
ATOM 5047 N N . ASN B 1 68 ? -37.25 2.342 -18.781 1 79.19 68 ASN B N 1
ATOM 5048 C CA . ASN B 1 68 ? -38.531 1.639 -18.75 1 79.19 68 ASN B CA 1
ATOM 5049 C C . ASN B 1 68 ? -38.688 0.782 -17.5 1 79.19 68 ASN B C 1
ATOM 5051 O O . ASN B 1 68 ? -37.812 0.801 -16.625 1 79.19 68 ASN B O 1
ATOM 5055 N N . ARG B 1 69 ? -39.688 0.198 -17.297 1 80.25 69 ARG B N 1
ATOM 5056 C CA . ARG B 1 69 ? -40 -0.538 -16.078 1 80.25 69 ARG B CA 1
ATOM 5057 C C . ARG B 1 69 ? -38.969 -1.626 -15.82 1 80.25 69 ARG B C 1
ATOM 5059 O O . ARG B 1 69 ? -38.5 -1.803 -14.688 1 80.25 69 ARG B O 1
ATOM 5066 N N . GLU B 1 70 ? -38.562 -2.293 -16.906 1 78.31 70 GLU B N 1
ATOM 5067 C CA . GLU B 1 70 ? -37.625 -3.385 -16.766 1 78.31 70 GLU B CA 1
ATOM 5068 C C . GLU B 1 70 ? -36.25 -2.863 -16.391 1 78.31 70 GLU B C 1
ATOM 5070 O O . GLU B 1 70 ? -35.562 -3.434 -15.531 1 78.31 70 GLU B O 1
ATOM 5075 N N . GLN B 1 71 ? -35.938 -1.823 -17 1 78.94 71 GLN B N 1
ATOM 5076 C CA . GLN B 1 71 ? -34.625 -1.216 -16.734 1 78.94 71 GLN B CA 1
ATOM 5077 C C . GLN B 1 71 ? -34.562 -0.642 -15.32 1 78.94 71 GLN B C 1
ATOM 5079 O O . GLN B 1 71 ? -33.531 -0.733 -14.656 1 78.94 71 GLN B O 1
ATOM 5084 N N . LEU B 1 72 ? -35.594 -0.101 -14.945 1 83.12 72 LEU B N 1
ATOM 5085 C CA . LEU B 1 72 ? -35.688 0.45 -13.594 1 83.12 72 LEU B CA 1
ATOM 5086 C C . LEU B 1 72 ? -35.562 -0.655 -12.547 1 83.12 72 LEU B C 1
ATOM 5088 O O . LEU B 1 72 ? -34.906 -0.491 -11.531 1 83.12 72 LEU B O 1
ATOM 5092 N N . ALA B 1 73 ? -36.25 -1.707 -12.797 1 83 73 ALA B N 1
ATOM 5093 C CA . ALA B 1 73 ? -36.188 -2.85 -11.891 1 83 73 ALA B CA 1
ATOM 5094 C C . ALA B 1 73 ? -34.781 -3.393 -11.781 1 83 73 ALA B C 1
ATOM 5096 O O . ALA B 1 73 ? -34.312 -3.762 -10.695 1 83 73 ALA B O 1
ATOM 5097 N N . ALA B 1 74 ? -34.125 -3.461 -12.891 1 81.62 74 ALA B N 1
ATOM 5098 C CA . ALA B 1 74 ? -32.75 -3.938 -12.914 1 81.62 74 ALA B CA 1
ATOM 5099 C C . ALA B 1 74 ? -31.828 -3.008 -12.117 1 81.62 74 ALA B C 1
ATOM 5101 O O . ALA B 1 74 ? -30.969 -3.467 -11.375 1 81.62 74 ALA B O 1
ATOM 5102 N N . PHE B 1 75 ? -32.062 -1.745 -12.328 1 85.31 75 PHE B N 1
ATOM 5103 C CA . PHE B 1 75 ? -31.297 -0.744 -11.602 1 85.31 75 PHE B CA 1
ATOM 5104 C C . PHE B 1 75 ? -31.531 -0.873 -10.102 1 85.31 75 PHE B C 1
ATOM 5106 O O . PHE B 1 75 ? -30.578 -0.854 -9.32 1 85.31 75 PHE B O 1
ATOM 5113 N N . ARG B 1 76 ? -32.688 -1.023 -9.766 1 84.62 76 ARG B N 1
ATOM 5114 C CA . ARG B 1 76 ? -33.062 -1.162 -8.352 1 84.62 76 ARG B CA 1
ATOM 5115 C C . ARG B 1 76 ? -32.406 -2.412 -7.75 1 84.62 76 ARG B C 1
ATOM 5117 O O . ARG B 1 76 ? -31.922 -2.383 -6.625 1 84.62 76 ARG B O 1
ATOM 5124 N N . LYS B 1 77 ? -32.469 -3.414 -8.492 1 85.75 77 LYS B N 1
ATOM 5125 C CA . LYS B 1 77 ? -31.891 -4.672 -8.039 1 85.75 77 LYS B CA 1
ATOM 5126 C C . LYS B 1 77 ? -30.391 -4.539 -7.824 1 85.75 77 LYS B C 1
ATOM 5128 O O . LYS B 1 77 ? -29.859 -5.016 -6.824 1 85.75 77 LYS B O 1
ATOM 5133 N N . GLU B 1 78 ? -29.75 -3.93 -8.75 1 87.94 78 GLU B N 1
ATOM 5134 C CA . GLU B 1 78 ? -28.312 -3.705 -8.641 1 87.94 78 GLU B CA 1
ATOM 5135 C C . GLU B 1 78 ? -27.969 -2.9 -7.387 1 87.94 78 GLU B C 1
ATOM 5137 O O . GLU B 1 78 ? -27.078 -3.277 -6.621 1 87.94 78 GLU B O 1
ATOM 5142 N N . VAL B 1 79 ? -28.703 -1.877 -7.195 1 88.19 79 VAL B N 1
ATOM 5143 C CA . VAL B 1 79 ? -28.484 -0.999 -6.051 1 88.19 79 VAL B CA 1
ATOM 5144 C C . VAL B 1 79 ? -28.75 -1.759 -4.754 1 88.19 79 VAL B C 1
ATOM 5146 O O . VAL B 1 79 ? -28.016 -1.62 -3.777 1 88.19 79 VAL B O 1
ATOM 5149 N N . GLU B 1 80 ? -29.781 -2.523 -4.773 1 87.56 80 GLU B N 1
ATOM 5150 C CA . GLU B 1 80 ? -30.125 -3.316 -3.6 1 87.56 80 GLU B CA 1
ATOM 5151 C C . GLU B 1 80 ? -29.016 -4.305 -3.252 1 87.56 80 GLU B C 1
ATOM 5153 O O . GLU B 1 80 ? -28.609 -4.414 -2.09 1 87.56 80 GLU B O 1
ATOM 5158 N N . ILE B 1 81 ? -28.516 -4.992 -4.219 1 88.56 81 ILE B N 1
ATOM 5159 C CA . ILE B 1 81 ? -27.438 -5.965 -4.016 1 88.56 81 ILE B CA 1
ATOM 5160 C C . ILE B 1 81 ? -26.203 -5.262 -3.461 1 88.56 81 ILE B C 1
ATOM 5162 O O . ILE B 1 81 ? -25.609 -5.715 -2.48 1 88.56 81 ILE B O 1
ATOM 5166 N N . MET B 1 82 ? -25.875 -4.145 -4.008 1 89.88 82 MET B N 1
ATOM 5167 C CA . MET B 1 82 ? -24.672 -3.42 -3.6 1 89.88 82 MET B CA 1
ATOM 5168 C C . MET B 1 82 ? -24.844 -2.822 -2.207 1 89.88 82 MET B C 1
ATOM 5170 O O . MET B 1 82 ? -23.875 -2.695 -1.458 1 89.88 82 MET B O 1
ATOM 5174 N N . SER B 1 83 ? -26.078 -2.5 -1.877 1 88.69 83 SER B N 1
ATOM 5175 C CA . SER B 1 83 ? -26.359 -1.846 -0.602 1 88.69 83 SER B CA 1
ATOM 5176 C C . SER B 1 83 ? -26.391 -2.855 0.54 1 88.69 83 SER B C 1
ATOM 5178 O O . SER B 1 83 ? -26.328 -2.477 1.712 1 88.69 83 SER B O 1
ATOM 5180 N N . THR B 1 84 ? -26.422 -4.117 0.191 1 87.62 84 THR B N 1
ATOM 5181 C CA . THR B 1 84 ? -26.609 -5.098 1.255 1 87.62 84 THR B CA 1
ATOM 5182 C C . THR B 1 84 ? -25.438 -6.074 1.299 1 87.62 84 THR B C 1
ATOM 5184 O O . THR B 1 84 ? -25.406 -6.992 2.125 1 87.62 84 THR B O 1
ATOM 5187 N N . ASN B 1 85 ? -24.562 -6.027 0.442 1 90 85 ASN B N 1
ATOM 5188 C CA . ASN B 1 85 ? -23.406 -6.91 0.404 1 90 85 ASN B CA 1
ATOM 5189 C C . ASN B 1 85 ? -22.109 -6.125 0.495 1 90 85 ASN B C 1
ATOM 5191 O O . ASN B 1 85 ? -21.672 -5.508 -0.483 1 90 85 ASN B O 1
ATOM 5195 N N . HIS B 1 86 ? -21.578 -6.227 1.664 1 92.25 86 HIS B N 1
ATOM 5196 C CA . HIS B 1 86 ? -20.359 -5.477 1.938 1 92.25 86 HIS B CA 1
ATOM 5197 C C . HIS B 1 86 ? -19.203 -6.41 2.293 1 92.25 86 HIS B C 1
ATOM 5199 O O . HIS B 1 86 ? -19.328 -7.223 3.213 1 92.25 86 HIS B O 1
ATOM 5205 N N . HIS B 1 87 ? -18.172 -6.285 1.603 1 94.94 87 HIS B N 1
ATOM 5206 C CA . HIS B 1 87 ? -16.984 -7.133 1.757 1 94.94 87 HIS B CA 1
ATOM 5207 C C . HIS B 1 87 ? -15.742 -6.441 1.219 1 94.94 87 HIS B C 1
ATOM 5209 O O . HIS B 1 87 ? -15.805 -5.715 0.223 1 94.94 87 HIS B O 1
ATOM 5215 N N . PRO B 1 88 ? -14.555 -6.688 1.859 1 94.44 88 PRO B N 1
ATOM 5216 C CA . PRO B 1 88 ? -13.32 -6.051 1.395 1 94.44 88 PRO B CA 1
ATOM 5217 C C . PRO B 1 88 ? -12.992 -6.391 -0.057 1 94.44 88 PRO B C 1
ATOM 5219 O O . PRO B 1 88 ? -12.211 -5.684 -0.7 1 94.44 88 PRO B O 1
ATOM 5222 N N . ASN B 1 89 ? -13.5 -7.48 -0.548 1 96.88 89 ASN B N 1
ATOM 5223 C CA . ASN B 1 89 ? -13.234 -7.891 -1.923 1 96.88 89 ASN B CA 1
ATOM 5224 C C . ASN B 1 89 ? -14.438 -7.645 -2.824 1 96.88 89 ASN B C 1
ATOM 5226 O O . ASN B 1 89 ? -14.578 -8.281 -3.867 1 96.88 89 ASN B O 1
ATOM 5230 N N . ILE B 1 90 ? -15.336 -6.836 -2.439 1 96.56 90 ILE B N 1
ATOM 5231 C CA . ILE B 1 90 ? -16.438 -6.309 -3.234 1 96.56 90 ILE B CA 1
ATOM 5232 C C . ILE B 1 90 ? -16.359 -4.785 -3.271 1 96.56 90 ILE B C 1
ATOM 5234 O O . ILE B 1 90 ? -16.109 -4.145 -2.25 1 96.56 90 ILE B O 1
ATOM 5238 N N . ILE B 1 91 ? -16.562 -4.23 -4.391 1 96.56 91 ILE B N 1
ATOM 5239 C CA . ILE B 1 91 ? -16.453 -2.789 -4.578 1 96.56 91 ILE B CA 1
ATOM 5240 C C . ILE B 1 91 ? -17.328 -2.068 -3.553 1 96.56 91 ILE B C 1
ATOM 5242 O O . ILE B 1 91 ? -18.453 -2.496 -3.275 1 96.56 91 ILE B O 1
ATOM 5246 N N . LEU B 1 92 ? -16.828 -1.011 -3.01 1 96.06 92 LEU B N 1
ATOM 5247 C CA . LEU B 1 92 ? -17.547 -0.27 -1.978 1 96.06 92 LEU B CA 1
ATOM 5248 C C . LEU B 1 92 ? -18.625 0.608 -2.594 1 96.06 92 LEU B C 1
ATOM 5250 O O . LEU B 1 92 ? -18.328 1.523 -3.363 1 96.06 92 LEU B O 1
ATOM 5254 N N . PHE B 1 93 ? -19.859 0.299 -2.293 1 94 93 PHE B N 1
ATOM 5255 C CA . PHE B 1 93 ? -21.016 1.114 -2.66 1 94 93 PHE B CA 1
ATOM 5256 C C . PHE B 1 93 ? -21.141 2.32 -1.738 1 94 93 PHE B C 1
ATOM 5258 O O . PHE B 1 93 ? -21.203 2.17 -0.517 1 94 93 PHE B O 1
ATOM 5265 N N . MET B 1 94 ? -21.141 3.492 -2.312 1 94.06 94 MET B N 1
ATOM 5266 C CA . MET B 1 94 ? -21.203 4.688 -1.478 1 94.06 94 MET B CA 1
ATOM 5267 C C . MET B 1 94 ? -22.609 5.289 -1.503 1 94.06 94 MET B C 1
ATOM 5269 O O . MET B 1 94 ? -23 5.996 -0.572 1 94.06 94 MET B O 1
ATOM 5273 N N . GLY B 1 95 ? -23.328 5.086 -2.6 1 92.62 95 GLY B N 1
ATOM 5274 C CA . GLY B 1 95 ? -24.688 5.566 -2.719 1 92.62 95 GLY B CA 1
ATOM 5275 C C . GLY B 1 95 ? -25.172 5.633 -4.152 1 92.62 95 GLY B C 1
ATOM 5276 O O . GLY B 1 95 ? -24.438 5.309 -5.082 1 92.62 95 GLY B O 1
ATOM 5277 N N . ALA B 1 96 ? -26.484 5.91 -4.312 1 92.5 96 ALA B N 1
ATOM 5278 C CA . ALA B 1 96 ? -27.078 6.043 -5.641 1 92.5 96 ALA B CA 1
ATOM 5279 C C . ALA B 1 96 ? -28.016 7.238 -5.703 1 92.5 96 ALA B C 1
ATOM 5281 O O . ALA B 1 96 ? -28.516 7.695 -4.672 1 92.5 96 ALA B O 1
ATOM 5282 N N . CYS B 1 97 ? -28.062 7.812 -6.848 1 91.12 97 CYS B N 1
ATOM 5283 C CA . CYS B 1 97 ? -29.109 8.781 -7.145 1 91.12 97 CYS B CA 1
ATOM 5284 C C . CYS B 1 97 ? -30.297 8.102 -7.828 1 91.12 97 CYS B C 1
ATOM 5286 O O . CYS B 1 97 ? -30.141 7.527 -8.906 1 91.12 97 CYS B O 1
ATOM 5288 N N . THR B 1 98 ? -31.469 8.172 -7.25 1 87.12 98 THR B N 1
ATOM 5289 C CA . THR B 1 98 ? -32.594 7.434 -7.793 1 87.12 98 THR B CA 1
ATOM 5290 C C . THR B 1 98 ? -33.688 8.391 -8.297 1 87.12 98 THR B C 1
ATOM 5292 O O . THR B 1 98 ? -34.844 8 -8.477 1 87.12 98 THR B O 1
ATOM 5295 N N . VAL B 1 99 ? -33.281 9.617 -8.508 1 85.25 99 VAL B N 1
ATOM 5296 C CA . VAL B 1 99 ? -34.188 10.602 -9.094 1 85.25 99 VAL B CA 1
ATOM 5297 C C . VAL B 1 99 ? -34.375 10.328 -10.586 1 85.25 99 VAL B C 1
ATOM 5299 O O . VAL B 1 99 ? -33.375 10.148 -11.305 1 85.25 99 VAL B O 1
ATOM 5302 N N . PRO B 1 100 ? -35.656 10.227 -11 1 85.06 100 PRO B N 1
ATOM 5303 C CA . PRO B 1 100 ? -35.875 9.961 -12.422 1 85.06 100 PRO B CA 1
ATOM 5304 C C . PRO B 1 100 ? -35.094 10.898 -13.328 1 85.06 100 PRO B C 1
ATOM 5306 O O . PRO B 1 100 ? -35.094 12.117 -13.125 1 85.06 100 PRO B O 1
ATOM 5309 N N . GLY B 1 101 ? -34.375 10.344 -14.219 1 86.31 101 GLY B N 1
ATOM 5310 C CA . GLY B 1 101 ? -33.594 11.109 -15.172 1 86.31 101 GLY B CA 1
ATOM 5311 C C . GLY B 1 101 ? -32.188 11.398 -14.688 1 86.31 101 GLY B C 1
ATOM 5312 O O . GLY B 1 101 ? -31.375 11.969 -15.414 1 86.31 101 GLY B O 1
ATOM 5313 N N . LYS B 1 102 ? -31.906 11.031 -13.484 1 89.94 102 LYS B N 1
ATOM 5314 C CA . LYS B 1 102 ? -30.594 11.328 -12.922 1 89.94 102 LYS B CA 1
ATOM 5315 C C . LYS B 1 102 ? -29.984 10.102 -12.258 1 89.94 102 LYS B C 1
ATOM 5317 O O . LYS B 1 102 ? -29.25 10.219 -11.273 1 89.94 102 LYS B O 1
ATOM 5322 N N . PHE B 1 103 ? -30.359 8.945 -12.773 1 89.44 103 PHE B N 1
ATOM 5323 C CA . PHE B 1 103 ? -29.922 7.699 -12.148 1 89.44 103 PHE B CA 1
ATOM 5324 C C . PHE B 1 103 ? -28.406 7.559 -12.234 1 89.44 103 PHE B C 1
ATOM 5326 O O . PHE B 1 103 ? -27.828 7.766 -13.297 1 89.44 103 PHE B O 1
ATOM 5333 N N . LYS B 1 104 ? -27.75 7.344 -11.086 1 93 104 LYS B N 1
ATOM 5334 C CA . LYS B 1 104 ? -26.312 7.039 -11.07 1 93 104 LYS B CA 1
ATOM 5335 C C . LYS B 1 104 ? -25.938 6.234 -9.828 1 93 104 LYS B C 1
ATOM 5337 O O . LYS B 1 104 ? -26.656 6.262 -8.82 1 93 104 LYS B O 1
ATOM 5342 N N . ILE B 1 105 ? -24.953 5.441 -9.93 1 93.06 105 ILE B N 1
ATOM 5343 C CA . ILE B 1 105 ? -24.375 4.684 -8.82 1 93.06 105 ILE B CA 1
ATOM 5344 C C . ILE B 1 105 ? -22.969 5.223 -8.508 1 93.06 105 ILE B C 1
ATOM 5346 O O . ILE B 1 105 ? -22.156 5.414 -9.414 1 93.06 105 ILE B O 1
ATOM 5350 N N . VAL B 1 106 ? -22.75 5.547 -7.238 1 95 106 VAL B N 1
ATOM 5351 C CA . VAL B 1 106 ? -21.469 6.086 -6.801 1 95 106 VAL B CA 1
ATOM 5352 C C . VAL B 1 106 ? -20.703 5.035 -5.996 1 95 106 VAL B C 1
ATOM 5354 O O . VAL B 1 106 ? -21.234 4.488 -5.023 1 95 106 VAL B O 1
ATOM 5357 N N . THR B 1 107 ? -19.469 4.695 -6.434 1 96.06 107 THR B N 1
ATOM 5358 C CA . THR B 1 107 ? -18.625 3.736 -5.742 1 96.06 107 THR B CA 1
ATOM 5359 C C . THR B 1 107 ? -17.234 4.328 -5.488 1 96.06 107 THR B C 1
ATOM 5361 O O . THR B 1 107 ? -16.938 5.426 -5.961 1 96.06 107 THR B O 1
ATOM 5364 N N . GLU B 1 108 ? -16.469 3.674 -4.668 1 96.12 108 GLU B N 1
ATOM 5365 C CA . GLU B 1 108 ? -15.062 4.055 -4.527 1 96.12 108 GLU B CA 1
ATOM 5366 C C . GLU B 1 108 ? -14.336 4 -5.871 1 96.12 108 GLU B C 1
ATOM 5368 O O . GLU B 1 108 ? -14.766 3.291 -6.785 1 96.12 108 GLU B O 1
ATOM 5373 N N . LEU B 1 109 ? -13.32 4.785 -5.973 1 93.62 109 LEU B N 1
ATOM 5374 C CA . LEU B 1 109 ? -12.508 4.805 -7.188 1 93.62 109 LEU B CA 1
ATOM 5375 C C . LEU B 1 109 ? -11.312 3.865 -7.059 1 93.62 109 LEU B C 1
ATOM 5377 O O . LEU B 1 109 ? -10.562 3.936 -6.082 1 93.62 109 LEU B O 1
ATOM 5381 N N . MET B 1 110 ? -11.203 2.947 -8.016 1 93.31 110 MET B N 1
ATOM 5382 C CA . MET B 1 110 ? -10.109 1.984 -8.062 1 93.31 110 MET B CA 1
ATOM 5383 C C . MET B 1 110 ? -9.078 2.381 -9.109 1 93.31 110 MET B C 1
ATOM 5385 O O . MET B 1 110 ? -9.312 3.287 -9.914 1 93.31 110 MET B O 1
ATOM 5389 N N . ASP B 1 111 ? -7.93 1.696 -9.133 1 88.94 111 ASP B N 1
ATOM 5390 C CA . ASP B 1 111 ? -6.828 2.08 -10.016 1 88.94 111 ASP B CA 1
ATOM 5391 C C . ASP B 1 111 ? -7.082 1.617 -11.445 1 88.94 111 ASP B C 1
ATOM 5393 O O . ASP B 1 111 ? -6.871 2.375 -12.398 1 88.94 111 ASP B O 1
ATOM 5397 N N . THR B 1 112 ? -7.418 0.417 -11.617 1 90.62 112 THR B N 1
ATOM 5398 C CA . THR B 1 112 ? -7.656 -0.18 -12.93 1 90.62 112 THR B CA 1
ATOM 5399 C C . THR B 1 112 ? -8.469 -1.462 -12.797 1 90.62 112 THR B C 1
ATOM 5401 O O . THR B 1 112 ? -8.93 -1.804 -11.703 1 90.62 112 THR B O 1
ATOM 5404 N N . ASP B 1 113 ? -8.781 -2.023 -13.883 1 92.19 113 ASP B N 1
ATOM 5405 C CA . ASP B 1 113 ? -9.414 -3.34 -13.852 1 92.19 113 ASP B CA 1
ATOM 5406 C C . ASP B 1 113 ? -8.391 -4.445 -14.117 1 92.19 113 ASP B C 1
ATOM 5408 O O . ASP B 1 113 ? -7.312 -4.184 -14.656 1 92.19 113 ASP B O 1
ATOM 5412 N N . LEU B 1 114 ? -8.734 -5.656 -13.719 1 95.69 114 LEU B N 1
ATOM 5413 C CA . LEU B 1 114 ? -7.824 -6.797 -13.789 1 95.69 114 LEU B CA 1
ATOM 5414 C C . LEU B 1 114 ? -7.473 -7.121 -15.234 1 95.69 114 LEU B C 1
ATOM 5416 O O . LEU B 1 114 ? -6.34 -7.496 -15.539 1 95.69 114 LEU B O 1
ATOM 5420 N N . GLU B 1 115 ? -8.422 -7.008 -16.156 1 92.62 115 GLU B N 1
ATOM 5421 C CA . GLU B 1 115 ? -8.148 -7.285 -17.562 1 92.62 115 GLU B CA 1
ATOM 5422 C C . GLU B 1 115 ? -7.027 -6.391 -18.094 1 92.62 115 GLU B C 1
ATOM 5424 O O . GLU B 1 115 ? -6.078 -6.879 -18.719 1 92.62 115 GLU B O 1
ATOM 5429 N N . THR B 1 116 ? -7.137 -5.129 -17.812 1 90.5 116 THR B N 1
ATOM 5430 C CA . THR B 1 116 ? -6.137 -4.164 -18.25 1 90.5 116 THR B CA 1
ATOM 5431 C C . THR B 1 116 ? -4.777 -4.469 -17.625 1 90.5 116 THR B C 1
ATOM 5433 O O . THR B 1 116 ? -3.754 -4.438 -18.312 1 90.5 116 THR B O 1
ATOM 5436 N N . LEU B 1 117 ? -4.762 -4.789 -16.406 1 92.25 117 LEU B N 1
ATOM 5437 C CA . LEU B 1 117 ? -3.512 -5.098 -15.719 1 92.25 117 LEU B CA 1
ATOM 5438 C C . LEU B 1 117 ? -2.85 -6.332 -16.328 1 92.25 117 LEU B C 1
ATOM 5440 O O . LEU B 1 117 ? -1.649 -6.32 -16.609 1 92.25 117 LEU B O 1
ATOM 5444 N N . LEU B 1 118 ? -3.633 -7.355 -16.5 1 94.19 118 LEU B N 1
ATOM 5445 C CA . LEU B 1 118 ? -3.104 -8.625 -17 1 94.19 118 LEU B CA 1
ATOM 5446 C C . LEU B 1 118 ? -2.508 -8.469 -18.391 1 94.19 118 LEU B C 1
ATOM 5448 O O . LEU B 1 118 ? -1.541 -9.148 -18.734 1 94.19 118 LEU B O 1
ATOM 5452 N N . HIS B 1 119 ? -3.041 -7.602 -19.156 1 91.19 119 HIS B N 1
ATOM 5453 C CA . HIS B 1 119 ? -2.598 -7.477 -20.531 1 91.19 119 HIS B CA 1
ATOM 5454 C C . HIS B 1 119 ? -1.656 -6.289 -20.703 1 91.19 119 HIS B C 1
ATOM 5456 O O . HIS B 1 119 ? -1.365 -5.875 -21.828 1 91.19 119 HIS B O 1
ATOM 5462 N N . SER B 1 120 ? -1.245 -5.762 -19.641 1 86.56 120 SER B N 1
ATOM 5463 C CA . SER B 1 120 ? -0.196 -4.75 -19.656 1 86.56 120 SER B CA 1
ATOM 5464 C C . SER B 1 120 ? 1.189 -5.387 -19.656 1 86.56 120 SER B C 1
ATOM 5466 O O . SER B 1 120 ? 1.314 -6.613 -19.656 1 86.56 120 SER B O 1
ATOM 5468 N N . ASP B 1 121 ? 2.242 -4.559 -19.578 1 81.5 121 ASP B N 1
ATOM 5469 C CA . ASP B 1 121 ? 3.615 -5.051 -19.656 1 81.5 121 ASP B CA 1
ATOM 5470 C C . ASP B 1 121 ? 4.215 -5.211 -18.25 1 81.5 121 ASP B C 1
ATOM 5472 O O . ASP B 1 121 ? 5.398 -5.523 -18.109 1 81.5 121 ASP B O 1
ATOM 5476 N N . VAL B 1 122 ? 3.371 -5.098 -17.328 1 80.25 122 VAL B N 1
ATOM 5477 C CA . VAL B 1 122 ? 3.859 -5.238 -15.961 1 80.25 122 VAL B CA 1
ATOM 5478 C C . VAL B 1 122 ? 4.219 -6.699 -15.688 1 80.25 122 VAL B C 1
ATOM 5480 O O . VAL B 1 122 ? 3.504 -7.609 -16.109 1 80.25 122 VAL B O 1
ATOM 5483 N N . SER B 1 123 ? 5.332 -6.855 -14.992 1 81.5 123 SER B N 1
ATOM 5484 C CA . SER B 1 123 ? 5.707 -8.211 -14.586 1 81.5 123 SER B CA 1
ATOM 5485 C C . SER B 1 123 ? 4.938 -8.648 -13.352 1 81.5 123 SER B C 1
ATOM 5487 O O . SER B 1 123 ? 4.867 -7.918 -12.359 1 81.5 123 SER B O 1
ATOM 5489 N N . LEU B 1 124 ? 4.328 -9.797 -13.445 1 88.06 124 LEU B N 1
ATOM 5490 C CA . LEU B 1 124 ? 3.568 -10.375 -12.336 1 88.06 124 LEU B CA 1
ATOM 5491 C C . LEU B 1 124 ? 4.055 -11.781 -12.023 1 88.06 124 LEU B C 1
ATOM 5493 O O . LEU B 1 124 ? 4.07 -12.648 -12.898 1 88.06 124 LEU B O 1
ATOM 5497 N N . SER B 1 125 ? 4.445 -11.992 -10.75 1 86.44 125 SER B N 1
ATOM 5498 C CA . SER B 1 125 ? 4.812 -13.344 -10.336 1 86.44 125 SER B CA 1
ATOM 5499 C C . SER B 1 125 ? 3.588 -14.25 -10.266 1 86.44 125 SER B C 1
ATOM 5501 O O . SER B 1 125 ? 2.453 -13.773 -10.25 1 86.44 125 SER B O 1
ATOM 5503 N N . LEU B 1 126 ? 3.846 -15.562 -10.281 1 91.81 126 LEU B N 1
ATOM 5504 C CA . LEU B 1 126 ? 2.738 -16.5 -10.141 1 91.81 126 LEU B CA 1
ATOM 5505 C C . LEU B 1 126 ? 2.004 -16.281 -8.82 1 91.81 126 LEU B C 1
ATOM 5507 O O . LEU B 1 126 ? 0.777 -16.391 -8.758 1 91.81 126 LEU B O 1
ATOM 5511 N N . TYR B 1 127 ? 2.766 -16.016 -7.809 1 92.38 127 TYR B N 1
ATOM 5512 C CA . TYR B 1 127 ? 2.16 -15.773 -6.504 1 92.38 127 TYR B CA 1
ATOM 5513 C C . TYR B 1 127 ? 1.207 -14.586 -6.559 1 92.38 127 TYR B C 1
ATOM 5515 O O . TYR B 1 127 ? 0.074 -14.672 -6.078 1 92.38 127 TYR B O 1
ATOM 5523 N N . GLU B 1 128 ? 1.671 -13.469 -7.102 1 92 128 GLU B N 1
ATOM 5524 C CA . GLU B 1 128 ? 0.836 -12.281 -7.234 1 92 128 GLU B CA 1
ATOM 5525 C C . GLU B 1 128 ? -0.442 -12.586 -8.008 1 92 128 GLU B C 1
ATOM 5527 O O . GLU B 1 128 ? -1.525 -12.133 -7.637 1 92 128 GLU B O 1
ATOM 5532 N N . ARG B 1 129 ? -0.312 -13.297 -9.039 1 95.56 129 ARG B N 1
ATOM 5533 C CA . ARG B 1 129 ? -1.453 -13.664 -9.875 1 95.56 129 ARG B CA 1
ATOM 5534 C C . ARG B 1 129 ? -2.443 -14.523 -9.102 1 95.56 129 ARG B C 1
ATOM 5536 O O . ARG B 1 129 ? -3.654 -14.297 -9.164 1 95.56 129 ARG B O 1
ATOM 5543 N N . MET B 1 130 ? -1.874 -15.469 -8.367 1 96.69 130 MET B N 1
ATOM 5544 C CA . MET B 1 130 ? -2.752 -16.344 -7.598 1 96.69 130 MET B CA 1
ATOM 5545 C C . MET B 1 130 ? -3.4 -15.594 -6.441 1 96.69 130 MET B C 1
ATOM 5547 O O . MET B 1 130 ? -4.523 -15.906 -6.043 1 96.69 130 MET B O 1
ATOM 5551 N N . LYS B 1 131 ? -2.738 -14.664 -5.93 1 95.38 131 LYS B N 1
ATOM 5552 C CA . LYS B 1 131 ? -3.332 -13.836 -4.887 1 95.38 131 LYS B CA 1
ATOM 5553 C C . LYS B 1 131 ? -4.543 -13.07 -5.418 1 95.38 131 LYS B C 1
ATOM 5555 O O . LYS B 1 131 ? -5.543 -12.914 -4.719 1 95.38 131 LYS B O 1
ATOM 5560 N N . MET B 1 132 ? -4.445 -12.578 -6.594 1 96.62 132 MET B N 1
ATOM 5561 C CA . MET B 1 132 ? -5.574 -11.906 -7.234 1 96.62 132 MET B CA 1
ATOM 5562 C C . MET B 1 132 ? -6.758 -12.859 -7.383 1 96.62 132 MET B C 1
ATOM 5564 O O . MET B 1 132 ? -7.902 -12.477 -7.117 1 96.62 132 MET B O 1
ATOM 5568 N N . ALA B 1 133 ? -6.414 -14.062 -7.809 1 9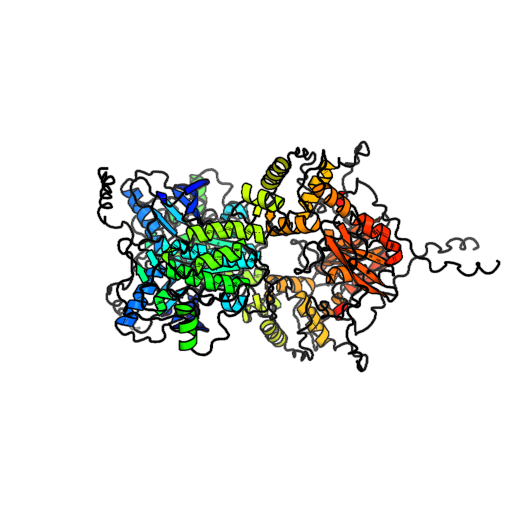8.19 133 ALA B N 1
ATOM 5569 C CA . ALA B 1 133 ? -7.461 -15.07 -7.926 1 98.19 133 ALA B CA 1
ATOM 5570 C C . ALA B 1 133 ? -8.125 -15.328 -6.578 1 98.19 133 ALA B C 1
ATOM 5572 O O . ALA B 1 133 ? -9.352 -15.453 -6.496 1 98.19 133 ALA B O 1
ATOM 5573 N N . LYS B 1 134 ? -7.312 -15.398 -5.574 1 97.81 134 LYS B N 1
ATOM 5574 C CA . LYS B 1 134 ? -7.812 -15.633 -4.223 1 97.81 134 LYS B CA 1
ATOM 5575 C C . LYS B 1 134 ? -8.758 -14.523 -3.783 1 97.81 134 LYS B C 1
ATOM 5577 O O . LYS B 1 134 ? -9.82 -14.789 -3.207 1 97.81 134 LYS B O 1
ATOM 5582 N N . ASP B 1 135 ? -8.391 -13.297 -4.02 1 96.88 135 ASP B N 1
ATOM 5583 C CA . ASP B 1 135 ? -9.234 -12.164 -3.668 1 96.88 135 ASP B CA 1
ATOM 5584 C C . ASP B 1 135 ? -10.602 -12.258 -4.352 1 96.88 135 ASP B C 1
ATOM 5586 O O . ASP B 1 135 ? -11.633 -12.055 -3.717 1 96.88 135 ASP B O 1
ATOM 5590 N N . ALA B 1 136 ? -10.586 -12.562 -5.613 1 98.19 136 ALA B N 1
ATOM 5591 C CA . ALA B 1 136 ? -11.836 -12.719 -6.359 1 98.19 136 ALA B CA 1
ATOM 5592 C C . ALA B 1 136 ? -12.688 -13.836 -5.77 1 98.19 136 ALA B C 1
ATOM 5594 O O . ALA B 1 136 ? -13.898 -13.672 -5.602 1 98.19 136 ALA B O 1
ATOM 5595 N N . ALA B 1 137 ? -12.039 -14.938 -5.492 1 98.56 137 ALA B N 1
ATOM 5596 C CA . ALA B 1 137 ? -12.742 -16.094 -4.949 1 98.56 137 ALA B CA 1
ATOM 5597 C C . ALA B 1 137 ? -13.359 -15.773 -3.588 1 98.56 137 ALA B C 1
ATOM 5599 O O . ALA B 1 137 ? -14.445 -16.25 -3.266 1 98.56 137 ALA B O 1
ATOM 5600 N N . LEU B 1 138 ? -12.656 -15.023 -2.801 1 97.69 138 LEU B N 1
ATOM 5601 C CA . LEU B 1 138 ? -13.18 -14.625 -1.497 1 97.69 138 LEU B CA 1
ATOM 5602 C C . LEU B 1 138 ? -14.438 -13.781 -1.65 1 97.69 138 LEU B C 1
ATOM 5604 O O . LEU B 1 138 ? -15.414 -13.977 -0.925 1 97.69 138 LEU B O 1
ATOM 5608 N N . GLY B 1 139 ? -14.398 -12.844 -2.582 1 97.5 139 GLY B N 1
ATOM 5609 C CA . GLY B 1 139 ? -15.594 -12.062 -2.867 1 97.5 139 GLY B CA 1
ATOM 5610 C C . GLY B 1 139 ? -16.766 -12.914 -3.314 1 97.5 139 GLY B C 1
ATOM 5611 O O . GLY B 1 139 ? -17.891 -12.727 -2.836 1 97.5 139 GLY B O 1
ATOM 5612 N N . MET B 1 140 ? -16.547 -13.844 -4.191 1 97.5 140 MET B N 1
ATOM 5613 C CA . MET B 1 140 ? -17.594 -14.727 -4.699 1 97.5 140 MET B CA 1
ATOM 5614 C C . MET B 1 140 ? -18.156 -15.602 -3.584 1 97.5 140 MET B C 1
ATOM 5616 O O . MET B 1 140 ? -19.359 -15.852 -3.533 1 97.5 140 MET B O 1
ATOM 5620 N N . ASN B 1 141 ? -17.219 -16.109 -2.764 1 97.25 141 ASN B N 1
ATOM 5621 C CA . ASN B 1 141 ? -17.641 -16.906 -1.623 1 97.25 141 ASN B CA 1
ATOM 5622 C C . ASN B 1 141 ? -18.625 -16.141 -0.742 1 97.25 141 ASN B C 1
ATOM 5624 O O . ASN B 1 141 ? -19.625 -16.703 -0.294 1 97.25 141 ASN B O 1
ATOM 5628 N N . TRP B 1 142 ? -18.375 -14.875 -0.519 1 95 142 TRP B N 1
ATOM 5629 C CA . TRP B 1 142 ? -19.25 -14.023 0.274 1 95 142 TRP B CA 1
ATOM 5630 C C . TRP B 1 142 ? -20.625 -13.898 -0.381 1 95 142 TRP B C 1
ATOM 5632 O O . TRP B 1 142 ? -21.641 -14.07 0.278 1 95 142 TRP B O 1
ATOM 5642 N N . LEU B 1 143 ? -20.703 -13.641 -1.667 1 94.38 143 LEU B N 1
ATOM 5643 C CA . LEU B 1 143 ? -21.953 -13.5 -2.4 1 94.38 143 LEU B CA 1
ATOM 5644 C C . LEU B 1 143 ? -22.781 -14.781 -2.311 1 94.38 143 LEU B C 1
ATOM 5646 O O . LEU B 1 143 ? -24 -14.727 -2.08 1 94.38 143 LEU B O 1
ATOM 5650 N N . HIS B 1 144 ? -22.125 -15.898 -2.467 1 94.19 144 HIS B N 1
ATOM 5651 C CA . HIS B 1 144 ? -22.812 -17.188 -2.523 1 94.19 144 HIS B CA 1
ATOM 5652 C C . HIS B 1 144 ? -23.344 -17.578 -1.151 1 94.19 144 HIS B C 1
ATOM 5654 O O . HIS B 1 144 ? -24.234 -18.438 -1.048 1 94.19 144 HIS B O 1
ATOM 5660 N N . HIS B 1 145 ? -22.844 -17 -0.122 1 90.31 145 HIS B N 1
ATOM 5661 C CA . HIS B 1 145 ? -23.281 -17.328 1.225 1 90.31 145 HIS B CA 1
ATOM 5662 C C . HIS B 1 145 ? -24.188 -16.25 1.796 1 90.31 145 HIS B C 1
ATOM 5664 O O . HIS B 1 145 ? -24.672 -16.359 2.922 1 90.31 145 HIS B O 1
ATOM 5670 N N . SER B 1 146 ? -24.312 -15.227 1.012 1 85.38 146 SER B N 1
ATOM 5671 C CA . SER B 1 146 ? -25.219 -14.172 1.448 1 85.38 146 SER B CA 1
ATOM 5672 C C . SER B 1 146 ? -26.656 -14.68 1.527 1 85.38 146 SER B C 1
ATOM 5674 O O . SER B 1 146 ? -27 -15.703 0.927 1 85.38 146 SER B O 1
ATOM 5676 N N . THR B 1 147 ? -27.5 -14.008 2.324 1 79.5 147 THR B N 1
ATOM 5677 C CA . THR B 1 147 ? -28.938 -14.297 2.408 1 79.5 147 THR B CA 1
ATOM 5678 C C . THR B 1 147 ? -29.75 -13.086 1.959 1 79.5 147 THR B C 1
ATOM 5680 O O . THR B 1 147 ? -29.797 -12.062 2.643 1 79.5 147 THR B O 1
ATOM 5683 N N . PRO B 1 148 ? -30.422 -13.203 0.894 1 82.44 148 PRO B N 1
ATOM 5684 C CA . PRO B 1 148 ? -30.469 -14.312 -0.067 1 82.44 148 PRO B CA 1
ATOM 5685 C C . PRO B 1 148 ? -29.141 -14.477 -0.822 1 82.44 148 PRO B C 1
ATOM 5687 O O . PRO B 1 148 ? -28.344 -13.547 -0.881 1 82.44 148 PRO B O 1
ATOM 5690 N N . THR B 1 149 ? -29 -15.648 -1.352 1 89.5 149 THR B N 1
ATOM 5691 C CA . THR B 1 149 ? -27.812 -15.945 -2.141 1 89.5 149 THR B CA 1
ATOM 5692 C C . THR B 1 149 ? -27.766 -15.078 -3.396 1 89.5 149 THR B C 1
ATOM 5694 O O . THR B 1 149 ? -28.781 -14.891 -4.062 1 89.5 149 THR B O 1
ATOM 5697 N N . ILE B 1 150 ? -26.625 -14.602 -3.678 1 92.12 150 ILE B N 1
ATOM 5698 C CA . ILE B 1 150 ? -26.453 -13.766 -4.859 1 92.12 150 ILE B CA 1
ATOM 5699 C C . ILE B 1 150 ? -25.594 -14.5 -5.887 1 92.12 150 ILE B C 1
ATOM 5701 O O . ILE B 1 150 ? -24.484 -14.953 -5.57 1 92.12 150 ILE B O 1
ATOM 5705 N N . ILE B 1 151 ? -26.109 -14.656 -7.059 1 93.19 151 ILE B N 1
ATOM 5706 C CA . ILE B 1 151 ? -25.359 -15.164 -8.195 1 93.19 151 ILE B CA 1
ATOM 5707 C C . ILE B 1 151 ? -24.859 -13.992 -9.039 1 93.19 151 ILE B C 1
ATOM 5709 O O . ILE B 1 151 ? -25.641 -13.141 -9.461 1 93.19 151 ILE B O 1
ATOM 5713 N N . HIS B 1 152 ? -23.578 -13.844 -9.281 1 92.56 152 HIS B N 1
ATOM 5714 C CA . HIS B 1 152 ? -23 -12.695 -9.953 1 92.56 152 HIS B CA 1
ATOM 5715 C C . HIS B 1 152 ? -23.406 -12.656 -11.43 1 92.56 152 HIS B C 1
ATOM 5717 O O . HIS B 1 152 ? -23.844 -11.617 -11.93 1 92.56 152 HIS B O 1
ATOM 5723 N N . ARG B 1 153 ? -23.188 -13.82 -12.195 1 90.5 153 ARG B N 1
ATOM 5724 C CA . ARG B 1 153 ? -23.688 -14.102 -13.539 1 90.5 153 ARG B CA 1
ATOM 5725 C C . ARG B 1 153 ? -22.812 -13.438 -14.602 1 90.5 153 ARG B C 1
ATOM 5727 O O . ARG B 1 153 ? -22.969 -13.703 -15.797 1 90.5 153 ARG B O 1
ATOM 5734 N N . ASP B 1 154 ? -21.891 -12.602 -14.211 1 89.38 154 ASP B N 1
ATOM 5735 C CA . ASP B 1 154 ? -21.031 -11.953 -15.203 1 89.38 154 ASP B CA 1
ATOM 5736 C C . ASP B 1 154 ? -19.594 -11.82 -14.688 1 89.38 154 ASP B C 1
ATOM 5738 O O . ASP B 1 154 ? -19 -10.75 -14.781 1 89.38 154 ASP B O 1
ATOM 5742 N N . LEU B 1 155 ? -19.109 -12.844 -14.07 1 93.62 155 LEU B N 1
ATOM 5743 C CA . LEU B 1 155 ? -17.75 -12.844 -13.578 1 93.62 155 LEU B CA 1
ATOM 5744 C C . LEU B 1 155 ? -16.75 -12.945 -14.727 1 93.62 155 LEU B C 1
ATOM 5746 O O . LEU B 1 155 ? -16.797 -13.898 -15.508 1 93.62 155 LEU B O 1
ATOM 5750 N N . LYS B 1 156 ? -15.977 -11.938 -14.93 1 93.06 156 LYS B N 1
ATOM 5751 C CA . LYS B 1 156 ? -14.898 -11.828 -15.914 1 93.06 156 LYS B CA 1
ATOM 5752 C C . LYS B 1 156 ? -13.828 -10.852 -15.438 1 93.06 156 LYS B C 1
ATOM 5754 O O . LYS B 1 156 ? -14.031 -10.102 -14.484 1 93.06 156 LYS B O 1
ATOM 5759 N N . THR B 1 157 ? -12.664 -10.875 -16 1 94.25 157 THR B N 1
ATOM 5760 C CA . THR B 1 157 ? -11.523 -10.094 -15.531 1 94.25 157 THR B CA 1
ATOM 5761 C C . THR B 1 157 ? -11.82 -8.602 -15.648 1 94.25 157 THR B C 1
ATOM 5763 O O . THR B 1 157 ? -11.328 -7.805 -14.844 1 94.25 157 THR B O 1
ATOM 5766 N N . ALA B 1 158 ? -12.711 -8.141 -16.594 1 89.69 158 ALA B N 1
ATOM 5767 C CA . ALA B 1 158 ? -13.062 -6.734 -16.766 1 89.69 158 ALA B CA 1
ATOM 5768 C C . ALA B 1 158 ? -13.93 -6.246 -15.617 1 89.69 158 ALA B C 1
ATOM 5770 O O . ALA B 1 158 ? -14.078 -5.039 -15.406 1 89.69 158 ALA B O 1
ATOM 5771 N N . ASN B 1 159 ? -14.586 -7.188 -14.867 1 92.56 159 ASN B N 1
ATOM 5772 C CA . ASN B 1 159 ? -15.438 -6.844 -13.734 1 92.56 159 ASN B CA 1
ATOM 5773 C C . ASN B 1 159 ? -14.727 -7.062 -12.406 1 92.56 159 ASN B C 1
ATOM 5775 O O . ASN B 1 159 ? -15.367 -7.199 -11.367 1 92.56 159 ASN B O 1
ATOM 5779 N N . LEU B 1 160 ? -13.438 -7.219 -12.453 1 96.38 160 LEU B N 1
ATOM 5780 C CA . LEU B 1 160 ? -12.555 -7.258 -11.297 1 96.38 160 LEU B CA 1
ATOM 5781 C C . LEU B 1 160 ? -11.625 -6.043 -11.273 1 96.38 160 LEU B C 1
ATOM 5783 O O . LEU B 1 160 ? -10.82 -5.859 -12.188 1 96.38 160 LEU B O 1
ATOM 5787 N N . LEU B 1 161 ? -11.789 -5.254 -10.234 1 96 161 LEU B N 1
ATOM 5788 C CA . LEU B 1 161 ? -11.031 -4.012 -10.148 1 96 161 LEU B CA 1
ATOM 5789 C C . LEU B 1 161 ? -9.82 -4.18 -9.242 1 96 161 LEU B C 1
ATOM 5791 O O . LEU B 1 161 ? -9.805 -5.051 -8.367 1 96 161 LEU B O 1
ATOM 5795 N N . ILE B 1 162 ? -8.859 -3.361 -9.516 1 94.25 162 ILE B N 1
ATOM 5796 C CA . ILE B 1 162 ? -7.57 -3.502 -8.852 1 94.25 162 ILE B CA 1
ATOM 5797 C C . ILE B 1 162 ? -7.277 -2.254 -8.023 1 94.25 162 ILE B C 1
ATOM 5799 O O . ILE B 1 162 ? -7.488 -1.13 -8.484 1 94.25 162 ILE B O 1
ATOM 5803 N N . GLU B 1 163 ? -6.914 -2.494 -6.848 1 88.94 163 GLU B N 1
ATOM 5804 C CA . GLU B 1 163 ? -6.27 -1.479 -6.016 1 88.94 163 GLU B CA 1
ATOM 5805 C C . GLU B 1 163 ? -4.789 -1.783 -5.824 1 88.94 163 GLU B C 1
ATOM 5807 O O . GLU B 1 163 ? -4.43 -2.844 -5.309 1 88.94 163 GLU B O 1
ATOM 5812 N N . LYS B 1 164 ? -3.971 -0.874 -6.305 1 80.56 164 LYS B N 1
ATOM 5813 C CA . LYS B 1 164 ? -2.529 -1.051 -6.152 1 80.56 164 LYS B CA 1
ATOM 5814 C C . LYS B 1 164 ? -2.074 -0.659 -4.746 1 80.56 164 LYS B C 1
ATOM 5816 O O . LYS B 1 164 ? -2.377 0.439 -4.273 1 80.56 164 LYS B O 1
ATOM 5821 N N . THR B 1 165 ? -1.557 -1.57 -4.059 1 68.56 165 THR B N 1
ATOM 5822 C CA . THR B 1 165 ? -0.936 -1.322 -2.762 1 68.56 165 THR B CA 1
ATOM 5823 C C . THR B 1 165 ? 0.584 -1.413 -2.863 1 68.56 165 THR B C 1
ATOM 5825 O O . THR B 1 165 ? 1.133 -1.512 -3.963 1 68.56 165 THR B O 1
ATOM 5828 N N . ALA B 1 166 ? 1.369 -1.146 -1.812 1 58.5 166 ALA B N 1
ATOM 5829 C CA . ALA B 1 166 ? 2.83 -1.119 -1.838 1 58.5 166 ALA B CA 1
ATOM 5830 C C . ALA B 1 166 ? 3.391 -2.387 -2.475 1 58.5 166 ALA B C 1
ATOM 5832 O O . ALA B 1 166 ? 4.316 -2.322 -3.289 1 58.5 166 ALA B O 1
ATOM 5833 N N . ASN B 1 167 ? 2.859 -3.461 -2.066 1 57.38 167 ASN B N 1
ATOM 5834 C CA . ASN B 1 167 ? 3.521 -4.68 -2.52 1 57.38 167 ASN B CA 1
ATOM 5835 C C . ASN B 1 167 ? 2.533 -5.648 -3.164 1 57.38 167 ASN B C 1
ATOM 5837 O O . ASN B 1 167 ? 2.895 -6.777 -3.502 1 57.38 167 ASN B O 1
ATOM 5841 N N . LEU B 1 168 ? 1.34 -5.129 -3.258 1 71.12 168 LEU B N 1
ATOM 5842 C CA . LEU B 1 168 ? 0.395 -6.125 -3.758 1 71.12 168 LEU B CA 1
ATOM 5843 C C . LEU B 1 168 ? -0.776 -5.453 -4.469 1 71.12 168 LEU B C 1
ATOM 5845 O O . LEU B 1 168 ? -0.866 -4.223 -4.5 1 71.12 168 LEU B O 1
ATOM 5849 N N . TYR B 1 169 ? -1.484 -6.285 -5.188 1 84.44 169 TYR B N 1
ATOM 5850 C CA . TYR B 1 169 ? -2.727 -5.914 -5.855 1 84.44 169 TYR B CA 1
ATOM 5851 C C . TYR B 1 169 ? -3.928 -6.539 -5.16 1 84.44 169 TYR B C 1
ATOM 5853 O O . TYR B 1 169 ? -3.938 -7.742 -4.887 1 84.44 169 TYR B O 1
ATOM 5861 N N . ARG B 1 170 ? -4.809 -5.711 -4.746 1 90.5 170 ARG B N 1
ATOM 5862 C CA . ARG B 1 170 ? -6.066 -6.211 -4.199 1 90.5 170 ARG B CA 1
ATOM 5863 C C . ARG B 1 170 ? -7.168 -6.176 -5.25 1 90.5 170 ARG B C 1
ATOM 5865 O O . ARG B 1 170 ? -7.266 -5.219 -6.023 1 90.5 170 ARG B O 1
ATOM 5872 N N . VAL B 1 171 ? -7.941 -7.246 -5.227 1 96.44 171 VAL B N 1
ATOM 5873 C CA . VAL B 1 171 ? -8.984 -7.359 -6.242 1 96.44 171 VAL B CA 1
ATOM 5874 C C . VAL B 1 171 ? -10.359 -7.191 -5.594 1 96.44 171 VAL B C 1
ATOM 5876 O O . VAL B 1 171 ? -10.609 -7.719 -4.508 1 96.44 171 VAL B O 1
ATOM 5879 N N . LYS B 1 172 ? -11.211 -6.422 -6.211 1 97.25 172 LYS B N 1
ATOM 5880 C CA . LYS B 1 172 ? -12.594 -6.277 -5.773 1 97.25 172 LYS B CA 1
ATOM 5881 C C . LYS B 1 172 ? -13.57 -6.582 -6.906 1 97.25 172 LYS B C 1
ATOM 5883 O O . LYS B 1 172 ? -13.344 -6.18 -8.047 1 97.25 172 LYS B O 1
ATOM 5888 N N . LEU B 1 173 ? -14.57 -7.336 -6.578 1 96.94 173 LEU B N 1
ATOM 5889 C CA . LEU B 1 173 ? -15.656 -7.617 -7.52 1 96.94 173 LEU B CA 1
ATOM 5890 C C . LEU B 1 173 ? -16.469 -6.355 -7.809 1 96.94 173 LEU B C 1
ATOM 5892 O O . LEU B 1 173 ? -16.719 -5.559 -6.902 1 96.94 173 LEU B O 1
ATOM 5896 N N . CYS B 1 174 ? -16.766 -6.184 -9.008 1 92.19 174 CYS B N 1
ATOM 5897 C CA . CYS B 1 174 ? -17.641 -5.078 -9.375 1 92.19 174 CYS B CA 1
ATOM 5898 C C . CYS B 1 174 ? -18.641 -5.508 -10.438 1 92.19 174 CYS B C 1
ATOM 5900 O O . CYS B 1 174 ? -18.625 -6.656 -10.883 1 92.19 174 CYS B O 1
ATOM 5902 N N . ASP B 1 175 ? -19.625 -4.609 -10.734 1 84.12 175 ASP B N 1
ATOM 5903 C CA . ASP B 1 175 ? -20.641 -4.715 -11.773 1 84.12 175 ASP B CA 1
ATOM 5904 C C . ASP B 1 175 ? -21.656 -5.812 -11.453 1 84.12 175 ASP B C 1
ATOM 5906 O O . ASP B 1 175 ? -21.5 -6.949 -11.906 1 84.12 175 ASP B O 1
ATOM 5910 N N . PHE B 1 176 ? -22.656 -5.531 -10.82 1 84.38 176 PHE B N 1
ATOM 5911 C CA . PHE B 1 176 ? -23.719 -6.434 -10.391 1 84.38 176 PHE B CA 1
ATOM 5912 C C . PHE B 1 176 ? -24.969 -6.234 -11.234 1 84.38 176 PHE B C 1
ATOM 5914 O O . PHE B 1 176 ? -26.078 -6.555 -10.805 1 84.38 176 PHE B O 1
ATOM 5921 N N . GLY B 1 177 ? -24.734 -5.66 -12.367 1 77.69 177 GLY B N 1
ATOM 5922 C CA . GLY B 1 177 ? -25.844 -5.352 -13.273 1 77.69 177 GLY B CA 1
ATOM 5923 C C . GLY B 1 177 ? -26.641 -6.574 -13.68 1 77.69 177 GLY B C 1
ATOM 5924 O O . GLY B 1 177 ? -27.859 -6.496 -13.844 1 77.69 177 GLY B O 1
ATOM 5925 N N . LEU B 1 178 ? -26.031 -7.734 -13.812 1 69.81 178 LEU B N 1
ATOM 5926 C CA . LEU B 1 178 ? -26.703 -8.953 -14.25 1 69.81 178 LEU B CA 1
ATOM 5927 C C . LEU B 1 178 ? -26.969 -9.883 -13.07 1 69.81 178 LEU B C 1
ATOM 5929 O O . LEU B 1 178 ? -27.578 -10.938 -13.227 1 69.81 178 LEU B O 1
ATOM 5933 N N . SER B 1 179 ? -26.578 -9.43 -11.906 1 75.88 179 SER B N 1
ATOM 5934 C CA . SER B 1 179 ? -26.672 -10.312 -10.742 1 75.88 179 SER B CA 1
ATOM 5935 C C . SER B 1 179 ? -28.109 -10.633 -10.391 1 75.88 179 SER B C 1
ATOM 5937 O O . SER B 1 179 ? -29.016 -9.859 -10.711 1 75.88 179 SER B O 1
ATOM 5939 N N . GLU B 1 180 ? -28.312 -11.82 -9.891 1 69.81 180 GLU B N 1
ATOM 5940 C CA . GLU B 1 180 ? -29.641 -12.273 -9.5 1 69.81 180 GLU B CA 1
ATOM 5941 C C . GLU B 1 180 ? -29.672 -12.734 -8.047 1 69.81 180 GLU B C 1
ATOM 5943 O O . GLU B 1 180 ? -28.672 -13.25 -7.535 1 69.81 180 GLU B O 1
ATOM 5948 N N . ILE B 1 181 ? -30.812 -12.422 -7.391 1 61.06 181 ILE B N 1
ATOM 5949 C CA . ILE B 1 181 ? -31.047 -12.852 -6.016 1 61.06 181 ILE B CA 1
ATOM 5950 C C . ILE B 1 181 ? -31.734 -14.219 -6.016 1 61.06 181 ILE B C 1
ATOM 5952 O O . ILE B 1 181 ? -32.781 -14.398 -6.656 1 61.06 181 ILE B O 1
ATOM 5956 N N . LYS B 1 182 ? -31.141 -15.258 -5.555 1 55.69 182 LYS B N 1
ATOM 5957 C CA . LYS B 1 182 ? -31.688 -16.609 -5.453 1 55.69 182 LYS B CA 1
ATOM 5958 C C . LYS B 1 182 ? -32.188 -16.891 -4.039 1 55.69 182 LYS B C 1
ATOM 5960 O O . LYS B 1 182 ? -31.406 -16.875 -3.086 1 55.69 182 LYS B O 1
ATOM 5965 N N . PRO B 1 183 ? -33.5 -17 -3.861 1 46.66 183 PRO B N 1
ATOM 5966 C CA . PRO B 1 183 ? -34 -17.375 -2.527 1 46.66 183 PRO B CA 1
ATOM 5967 C C . PRO B 1 183 ? -33.406 -18.703 -2.047 1 46.66 183 PRO B C 1
ATOM 5969 O O . PRO B 1 183 ? -33.125 -19.594 -2.857 1 46.66 183 PRO B O 1
ATOM 5972 N N . LYS B 1 184 ? -32.906 -18.828 -0.85 1 49.38 184 LYS B N 1
ATOM 5973 C CA . LYS B 1 184 ? -32.281 -20 -0.266 1 49.38 184 LYS B CA 1
ATOM 5974 C C . LYS B 1 184 ? -33.094 -21.266 -0.562 1 49.38 184 LYS B C 1
ATOM 5976 O O . LYS B 1 184 ? -32.531 -22.359 -0.675 1 49.38 184 LYS B O 1
ATOM 5981 N N . GLU B 1 185 ? -34.344 -21.078 -0.631 1 42.03 185 GLU B N 1
ATOM 5982 C CA . GLU B 1 185 ? -35.219 -22.25 -0.739 1 42.03 185 GLU B CA 1
ATOM 5983 C C . GLU B 1 185 ? -35.281 -22.766 -2.176 1 42.03 185 GLU B C 1
ATOM 5985 O O . GLU B 1 185 ? -35.75 -23.875 -2.426 1 42.03 185 GLU B O 1
ATOM 5990 N N . ARG B 1 186 ? -34.875 -21.922 -3.176 1 43.81 186 ARG B N 1
ATOM 5991 C CA . ARG B 1 186 ? -35.062 -22.375 -4.551 1 43.81 186 ARG B CA 1
ATOM 5992 C C . ARG B 1 186 ? -33.719 -22.688 -5.215 1 43.81 186 ARG B C 1
ATOM 5994 O O . ARG B 1 186 ? -32.719 -21.969 -4.988 1 43.81 186 ARG B O 1
ATOM 6001 N N . ALA B 1 187 ? -33.469 -23.922 -5.625 1 39.28 187 ALA B N 1
ATOM 6002 C CA . ALA B 1 187 ? -32.25 -24.422 -6.227 1 39.28 187 ALA B CA 1
ATOM 6003 C C . ALA B 1 187 ? -31.875 -23.625 -7.469 1 39.28 187 ALA B C 1
ATOM 6005 O O . ALA B 1 187 ? -30.688 -23.484 -7.793 1 39.28 187 ALA B O 1
ATOM 6006 N N . TRP B 1 188 ? -33 -23.297 -8.398 1 37.69 188 TRP B N 1
ATOM 6007 C CA . TRP B 1 188 ? -32.656 -22.75 -9.719 1 37.69 188 TRP B CA 1
ATOM 6008 C C . TRP B 1 188 ? -33.25 -21.359 -9.898 1 37.69 188 TRP B C 1
ATOM 6010 O O . TRP B 1 188 ? -34.25 -21.016 -9.25 1 37.69 188 TRP B O 1
ATOM 6020 N N . LEU B 1 189 ? -32.594 -20.406 -10.477 1 41.78 189 LEU B N 1
ATOM 6021 C CA . LEU B 1 189 ? -33.156 -19.141 -10.914 1 41.78 189 LEU B CA 1
ATOM 6022 C C . LEU B 1 189 ? -34.25 -19.375 -11.961 1 41.78 189 LEU B C 1
ATOM 6024 O O . LEU B 1 189 ? -34.062 -20.203 -12.867 1 41.78 189 LEU B O 1
ATOM 6028 N N . GLN B 1 190 ? -35.562 -19.344 -11.742 1 33.81 190 GLN B N 1
ATOM 6029 C CA . GLN B 1 190 ? -36.688 -19.656 -12.656 1 33.81 190 GLN B CA 1
ATOM 6030 C C . GLN B 1 190 ? -36.5 -18.953 -14 1 33.81 190 GLN B C 1
ATOM 6032 O O . GLN B 1 190 ? -36.875 -19.5 -15.039 1 33.81 190 GLN B O 1
ATOM 6037 N N . ASP B 1 191 ? -36.625 -17.641 -14.156 1 35.03 191 ASP B N 1
ATOM 6038 C CA . ASP B 1 191 ? -37.125 -17.125 -15.43 1 35.03 191 ASP B CA 1
ATOM 6039 C C . ASP B 1 191 ? -36.031 -17.234 -16.516 1 35.03 191 ASP B C 1
ATOM 6041 O O . ASP B 1 191 ? -35 -16.594 -16.438 1 35.03 191 ASP B O 1
ATOM 6045 N N . PRO B 1 192 ? -36.188 -18.203 -17.375 1 34.69 192 PRO B N 1
ATOM 6046 C CA . PRO B 1 192 ? -35.375 -18.438 -18.562 1 34.69 192 PRO B CA 1
ATOM 6047 C C . PRO B 1 192 ? -35.25 -17.203 -19.453 1 34.69 192 PRO B C 1
ATOM 6049 O O . PRO B 1 192 ? -34.531 -17.219 -20.438 1 34.69 192 PRO B O 1
ATOM 6052 N N . LYS B 1 193 ? -36.312 -16.422 -19.484 1 33.91 193 LYS B N 1
ATOM 6053 C CA . LYS B 1 193 ? -36.344 -15.383 -20.531 1 33.91 193 LYS B CA 1
ATOM 6054 C C . LYS B 1 193 ? -35.156 -14.445 -20.406 1 33.91 193 LYS B C 1
ATOM 6056 O O . LYS B 1 193 ? -35 -13.523 -21.203 1 33.91 193 LYS B O 1
ATOM 6061 N N . ASN B 1 194 ? -34.656 -14.297 -19.297 1 37.94 194 ASN B N 1
ATOM 6062 C CA . ASN B 1 194 ? -33.562 -13.336 -19.219 1 37.94 194 ASN B CA 1
ATOM 6063 C C . ASN B 1 194 ? -32.281 -13.891 -19.859 1 37.94 194 ASN B C 1
ATOM 6065 O O . ASN B 1 194 ? -31.547 -14.641 -19.219 1 37.94 194 ASN B O 1
ATOM 6069 N N . GLY B 1 195 ? -32.344 -14.164 -21.125 1 35.53 195 GLY B N 1
ATOM 6070 C CA . GLY B 1 195 ? -31.328 -14.633 -22.047 1 35.53 195 GLY B CA 1
ATOM 6071 C C . GLY B 1 195 ? -29.922 -14.203 -21.688 1 35.53 195 GLY B C 1
ATOM 6072 O O . GLY B 1 195 ? -29.734 -13.43 -20.75 1 35.53 195 GLY B O 1
ATOM 6073 N N . ALA B 1 196 ? -28.844 -14.883 -22.406 1 38.22 196 ALA B N 1
ATOM 6074 C CA . ALA B 1 196 ? -27.375 -14.812 -22.359 1 38.22 196 ALA B CA 1
ATOM 6075 C C . ALA B 1 196 ? -26.891 -13.367 -22.453 1 38.22 196 ALA B C 1
ATOM 6077 O O . ALA B 1 196 ? -26.938 -12.758 -23.531 1 38.22 196 ALA B O 1
ATOM 6078 N N . LYS B 1 197 ? -27.125 -12.508 -21.469 1 43.03 197 LYS B N 1
ATOM 6079 C CA . LYS B 1 197 ? -26.516 -11.188 -21.391 1 43.03 197 LYS B CA 1
ATOM 6080 C C . LYS B 1 197 ? -25.188 -11.25 -20.641 1 43.03 197 LYS B C 1
ATOM 6082 O O . LYS B 1 197 ? -25.094 -11.844 -19.562 1 43.03 197 LYS B O 1
ATOM 6087 N N . GLY B 1 198 ? -23.969 -11.391 -21.312 1 49.44 198 GLY B N 1
ATOM 6088 C CA . GLY B 1 198 ? -22.609 -11.391 -20.812 1 49.44 198 GLY B CA 1
ATOM 6089 C C . GLY B 1 198 ? -21.578 -11.547 -21.906 1 49.44 198 GLY B C 1
ATOM 6090 O O . GLY B 1 198 ? -21.906 -11.57 -23.094 1 49.44 198 GLY B O 1
ATOM 6091 N N . THR B 1 199 ? -20.406 -11.438 -21.547 1 61.56 199 THR B N 1
ATOM 6092 C CA . THR B 1 199 ? -19.328 -11.719 -22.484 1 61.56 199 THR B CA 1
ATOM 6093 C C . THR B 1 199 ? -19.25 -13.211 -22.781 1 61.56 199 THR B C 1
ATOM 6095 O O . THR B 1 199 ? -18.859 -14 -21.922 1 61.56 199 THR B O 1
ATOM 6098 N N . PRO B 1 200 ? -19.812 -13.625 -23.859 1 67.62 200 PRO B N 1
ATOM 6099 C CA . PRO B 1 200 ? -19.953 -15.031 -24.234 1 67.62 200 PRO B CA 1
ATOM 6100 C C . PRO B 1 200 ? -18.719 -15.859 -23.875 1 67.62 200 PRO B C 1
ATOM 6102 O O . PRO B 1 200 ? -18.844 -17.031 -23.516 1 67.62 200 PRO B O 1
ATOM 6105 N N . LEU B 1 201 ? -17.594 -15.25 -23.734 1 78.19 201 LEU B N 1
ATOM 6106 C CA . LEU B 1 201 ? -16.375 -16.016 -23.578 1 78.19 201 LEU B CA 1
ATOM 6107 C C . LEU B 1 201 ? -16.281 -16.609 -22.172 1 78.19 201 LEU B C 1
ATOM 6109 O O . LEU B 1 201 ? -15.586 -17.609 -21.969 1 78.19 201 LEU B O 1
ATOM 6113 N N . PHE B 1 202 ? -17 -16.109 -21.234 1 85.12 202 PHE B N 1
ATOM 6114 C CA . PHE B 1 202 ? -16.922 -16.562 -19.844 1 85.12 202 PHE B CA 1
ATOM 6115 C C . PHE B 1 202 ? -18.203 -17.266 -19.438 1 85.12 202 PHE B C 1
ATOM 6117 O O . PHE B 1 202 ? -18.312 -17.781 -18.312 1 85.12 202 PHE B O 1
ATOM 6124 N N . MET B 1 203 ? -19.172 -17.422 -20.281 1 85 203 MET B N 1
ATOM 6125 C CA . MET B 1 203 ? -20.484 -17.969 -19.969 1 85 203 MET B CA 1
ATOM 6126 C C . MET B 1 203 ? -20.438 -19.484 -19.875 1 85 203 MET B C 1
ATOM 6128 O O . MET B 1 203 ? -19.875 -20.141 -20.75 1 85 203 MET B O 1
ATOM 6132 N N . PRO B 1 204 ? -21.047 -19.984 -18.875 1 92.44 204 PRO B N 1
ATOM 6133 C CA . PRO B 1 204 ? -21.094 -21.438 -18.734 1 92.44 204 PRO B CA 1
ATOM 6134 C C . PRO B 1 204 ? -21.922 -22.109 -19.828 1 92.44 204 PRO B C 1
ATOM 6136 O O . PRO B 1 204 ? -22.953 -21.578 -20.234 1 92.44 204 PRO B O 1
ATOM 6139 N N . PRO B 1 205 ? -21.484 -23.297 -20.234 1 92.62 205 PRO B N 1
ATOM 6140 C CA . PRO B 1 205 ? -22.188 -24.016 -21.297 1 92.62 205 PRO B CA 1
ATOM 6141 C C . PRO B 1 205 ? -23.656 -24.266 -20.969 1 92.62 205 PRO B C 1
ATOM 6143 O O . PRO B 1 205 ? -24.516 -24.156 -21.859 1 92.62 205 PRO B O 1
ATOM 6146 N N . GLU B 1 206 ? -24 -24.609 -19.688 1 92.12 206 GLU B N 1
ATOM 6147 C CA . GLU B 1 206 ? -25.391 -24.891 -19.344 1 92.12 206 GLU B CA 1
ATOM 6148 C C . GLU B 1 206 ? -26.266 -23.656 -19.547 1 92.12 206 GLU B C 1
ATOM 6150 O O . GLU B 1 206 ? -27.422 -23.766 -19.938 1 92.12 206 GLU B O 1
ATOM 6155 N N . VAL B 1 207 ? -25.734 -22.484 -19.312 1 87.44 207 VAL B N 1
ATOM 6156 C CA . VAL B 1 207 ? -26.469 -21.234 -19.5 1 87.44 207 VAL B CA 1
ATOM 6157 C C . VAL B 1 207 ? -26.656 -20.969 -21 1 87.44 207 VAL B C 1
ATOM 6159 O O . VAL B 1 207 ? -27.734 -20.562 -21.438 1 87.44 207 VAL B O 1
ATOM 6162 N N . MET B 1 208 ? -25.641 -21.234 -21.781 1 85.44 208 MET B N 1
ATOM 6163 C CA . MET B 1 208 ? -25.703 -21.078 -23.234 1 85.44 208 MET B CA 1
ATOM 6164 C C . MET B 1 208 ? -26.766 -22 -23.812 1 85.44 208 MET B C 1
ATOM 6166 O O . MET B 1 208 ? -27.391 -21.688 -24.828 1 85.44 208 MET B O 1
ATOM 6170 N N . MET B 1 209 ? -26.953 -23.094 -23.156 1 87.69 209 MET B N 1
ATOM 6171 C CA . MET B 1 209 ? -27.906 -24.094 -23.625 1 87.69 209 MET B CA 1
ATOM 6172 C C . MET B 1 209 ?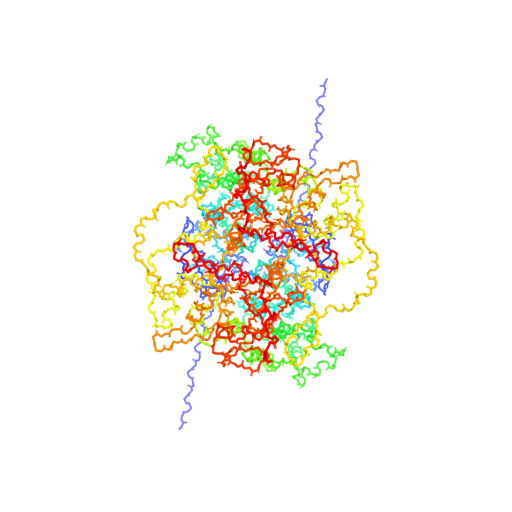 -29.297 -23.844 -23.047 1 87.69 209 MET B C 1
ATOM 6174 O O . MET B 1 209 ? -30.203 -24.672 -23.188 1 87.69 209 MET B O 1
ATOM 6178 N N . GLY B 1 210 ? -29.422 -22.75 -22.281 1 83.75 210 GLY B N 1
ATOM 6179 C CA . GLY B 1 210 ? -30.734 -22.312 -21.844 1 83.75 210 GLY B CA 1
ATOM 6180 C C . GLY B 1 210 ? -31.078 -22.719 -20.422 1 83.75 210 GLY B C 1
ATOM 6181 O O . GLY B 1 210 ? -32.188 -22.484 -19.969 1 83.75 210 GLY B O 1
ATOM 6182 N N . GLN B 1 211 ? -30.156 -23.359 -19.766 1 85.12 211 GLN B N 1
ATOM 6183 C CA . GLN B 1 211 ? -30.391 -23.719 -18.359 1 85.12 211 GLN B CA 1
ATOM 6184 C C . GLN B 1 211 ? -30.25 -22.5 -17.453 1 85.12 211 GLN B C 1
ATOM 6186 O O . GLN B 1 211 ? -29.594 -21.516 -17.828 1 85.12 211 GLN B O 1
ATOM 6191 N N . PRO B 1 212 ? -30.875 -22.516 -16.297 1 84 212 PRO B N 1
ATOM 6192 C CA . PRO B 1 212 ? -30.781 -21.375 -15.383 1 84 212 PRO B CA 1
ATOM 6193 C C . PRO B 1 212 ? -29.406 -21.234 -14.75 1 84 212 PRO B C 1
ATOM 6195 O O . PRO B 1 212 ? -28.688 -22.234 -14.602 1 84 212 PRO B O 1
ATOM 6198 N N . PHE B 1 213 ? -29.156 -20.016 -14.359 1 85.88 213 PHE B N 1
ATOM 6199 C CA . PHE B 1 213 ? -27.922 -19.719 -13.641 1 85.88 213 PHE B CA 1
ATOM 6200 C C . PHE B 1 213 ? -28 -20.203 -12.195 1 85.88 213 PHE B C 1
ATOM 6202 O O . PHE B 1 213 ? -29.047 -20.094 -11.555 1 85.88 213 PHE B O 1
ATOM 6209 N N . ASP B 1 214 ? -26.938 -20.719 -11.688 1 89.12 214 ASP B N 1
ATOM 6210 C CA . ASP B 1 214 ? -26.797 -20.969 -10.258 1 89.12 214 ASP B CA 1
ATOM 6211 C C . ASP B 1 214 ? -25.375 -20.688 -9.781 1 89.12 214 ASP B C 1
ATOM 6213 O O . ASP B 1 214 ? -24.594 -20.062 -10.492 1 89.12 214 ASP B O 1
ATOM 6217 N N . GLU B 1 215 ? -25.062 -21.078 -8.578 1 93.94 215 GLU B N 1
ATOM 6218 C CA . GLU B 1 215 ? -23.75 -20.828 -7.988 1 93.94 215 GLU B CA 1
ATOM 6219 C C . GLU B 1 215 ? -22.641 -21.469 -8.812 1 93.94 215 GLU B C 1
ATOM 6221 O O . GLU B 1 215 ? -21.562 -20.922 -8.945 1 93.94 215 GLU B O 1
ATOM 6226 N N . LYS B 1 216 ? -22.953 -22.594 -9.367 1 96.19 216 LYS B N 1
ATOM 6227 C CA . LYS B 1 216 ? -21.953 -23.359 -10.109 1 96.19 216 LYS B CA 1
ATOM 6228 C C . LYS B 1 216 ? -21.609 -22.688 -11.43 1 96.19 216 LYS B C 1
ATOM 6230 O O . LYS B 1 216 ? -20.516 -22.875 -11.969 1 96.19 216 LYS B O 1
ATOM 6235 N N . SER B 1 217 ? -22.547 -21.922 -11.969 1 94.31 217 SER B N 1
ATOM 6236 C CA . SER B 1 217 ? -22.266 -21.141 -13.164 1 94.31 217 SER B CA 1
ATOM 6237 C C . SER B 1 217 ? -21.172 -20.109 -12.93 1 94.31 217 SER B C 1
ATOM 6239 O O . SER B 1 217 ? -20.281 -19.938 -13.766 1 94.31 217 SER B O 1
ATOM 6241 N N . ASP B 1 218 ? -21.219 -19.484 -11.75 1 96.38 218 ASP B N 1
ATOM 6242 C CA . ASP B 1 218 ? -20.172 -18.547 -11.367 1 96.38 218 ASP B CA 1
ATOM 6243 C C . ASP B 1 218 ? -18.828 -19.25 -11.25 1 96.38 218 ASP B C 1
ATOM 6245 O O . ASP B 1 218 ? -17.781 -18.672 -11.586 1 96.38 218 ASP B O 1
ATOM 6249 N N . VAL B 1 219 ? -18.875 -20.453 -10.797 1 98.31 219 VAL B N 1
ATOM 6250 C CA . VAL B 1 219 ? -17.656 -21.219 -10.617 1 98.31 219 VAL B CA 1
ATOM 6251 C C . VAL B 1 219 ? -17.016 -21.5 -11.977 1 98.31 219 VAL B C 1
ATOM 6253 O O . VAL B 1 219 ? -15.789 -21.406 -12.117 1 98.31 219 VAL B O 1
ATOM 6256 N N . TYR B 1 220 ? -17.875 -21.828 -12.938 1 97.5 220 TYR B N 1
ATOM 6257 C CA . TYR B 1 220 ? -17.375 -22.016 -14.289 1 97.5 220 TYR B CA 1
ATOM 6258 C C . TYR B 1 220 ? -16.656 -20.766 -14.781 1 97.5 220 TYR B C 1
ATOM 6260 O O . TYR B 1 220 ? -15.516 -20.828 -15.258 1 97.5 220 TYR B O 1
ATOM 6268 N N . SER B 1 221 ? -17.328 -19.625 -14.672 1 96.5 221 SER B N 1
ATOM 6269 C CA . SER B 1 221 ? -16.75 -18.359 -15.109 1 96.5 221 SER B CA 1
ATOM 6270 C C . SER B 1 221 ? -15.414 -18.094 -14.414 1 96.5 221 SER B C 1
ATOM 6272 O O . SER B 1 221 ? -14.469 -17.609 -15.039 1 96.5 221 SER B O 1
ATOM 6274 N N . PHE B 1 222 ? -15.383 -18.453 -13.133 1 98.31 222 PHE B N 1
ATO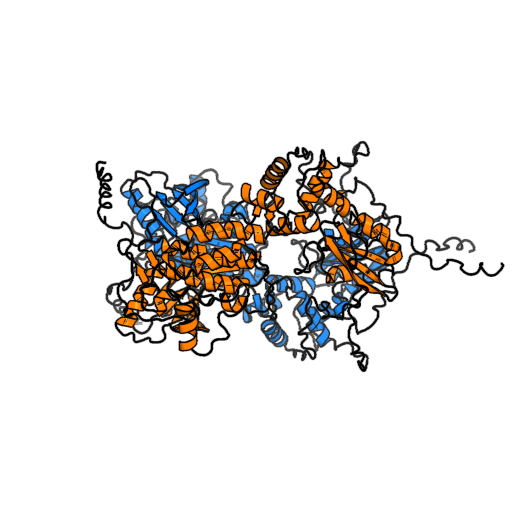M 6275 C CA . PHE B 1 222 ? -14.156 -18.266 -12.367 1 98.31 222 PHE B CA 1
ATOM 6276 C C . PHE B 1 222 ? -13.031 -19.125 -12.938 1 98.31 222 PHE B C 1
ATOM 6278 O O . PHE B 1 222 ? -11.875 -18.703 -12.984 1 98.31 222 PHE B O 1
ATOM 6285 N N . GLY B 1 223 ? -13.367 -20.328 -13.312 1 98.5 223 GLY B N 1
ATOM 6286 C CA . GLY B 1 223 ? -12.367 -21.188 -13.938 1 98.5 223 GLY B CA 1
ATOM 6287 C C . GLY B 1 223 ? -11.711 -20.547 -15.148 1 98.5 223 GLY B C 1
ATOM 6288 O O . GLY B 1 223 ? -10.492 -20.625 -15.32 1 98.5 223 GLY B O 1
ATOM 6289 N N . ILE B 1 224 ? -12.5 -19.922 -15.969 1 97.25 224 ILE B N 1
ATOM 6290 C CA . ILE B 1 224 ? -11.984 -19.234 -17.156 1 97.25 224 ILE B CA 1
ATOM 6291 C C . ILE B 1 224 ? -11.156 -18.031 -16.734 1 97.25 224 ILE B C 1
ATOM 6293 O O . ILE B 1 224 ? -10.086 -17.781 -17.281 1 97.25 224 ILE B O 1
ATOM 6297 N N . VAL B 1 225 ? -11.625 -17.297 -15.727 1 97.81 225 VAL B N 1
ATOM 6298 C CA . VAL B 1 225 ? -10.891 -16.156 -15.164 1 97.81 225 VAL B CA 1
ATOM 6299 C C . VAL B 1 225 ? -9.531 -16.625 -14.648 1 97.81 225 VAL B C 1
ATOM 6301 O O . VAL B 1 225 ? -8.508 -15.984 -14.891 1 97.81 225 VAL B O 1
ATOM 6304 N N . LEU B 1 226 ? -9.562 -17.719 -13.93 1 98.5 226 LEU B N 1
ATOM 6305 C CA . LEU B 1 226 ? -8.344 -18.281 -13.383 1 98.5 226 LEU B CA 1
ATOM 6306 C C . LEU B 1 226 ? -7.332 -18.594 -14.484 1 98.5 226 LEU B C 1
ATOM 6308 O O . LEU B 1 226 ? -6.141 -18.312 -14.336 1 98.5 226 LEU B O 1
ATOM 6312 N N . TRP B 1 227 ? -7.789 -19.109 -15.57 1 97.94 227 TRP B N 1
ATOM 6313 C CA . TRP B 1 227 ? -6.938 -19.391 -16.719 1 97.94 227 TRP B CA 1
ATOM 6314 C C . TRP B 1 227 ? -6.332 -18.109 -17.281 1 97.94 227 TRP B C 1
ATOM 6316 O O . TRP B 1 227 ? -5.141 -18.062 -17.609 1 97.94 227 TRP B O 1
ATOM 6326 N N . GLU B 1 228 ? -7.148 -17.094 -17.422 1 97.25 228 GLU B N 1
ATOM 6327 C CA . GLU B 1 228 ? -6.668 -15.812 -17.906 1 97.25 228 GLU B CA 1
ATOM 6328 C C . GLU B 1 228 ? -5.629 -15.211 -16.969 1 97.25 228 GLU B C 1
ATOM 6330 O O . GLU B 1 228 ? -4.625 -14.656 -17.422 1 97.25 228 GLU B O 1
ATOM 6335 N N . ILE B 1 229 ? -5.852 -15.328 -15.695 1 97.88 229 ILE B N 1
ATOM 6336 C CA . ILE B 1 229 ? -4.902 -14.836 -14.703 1 97.88 229 ILE B CA 1
ATOM 6337 C C . ILE B 1 229 ? -3.578 -15.586 -14.836 1 97.88 229 ILE B C 1
ATOM 6339 O O . ILE B 1 229 ? -2.508 -14.977 -14.781 1 97.88 229 ILE B O 1
ATOM 6343 N N . LEU B 1 230 ? -3.67 -16.859 -15.031 1 97.31 230 LEU B N 1
ATOM 6344 C CA . LEU B 1 230 ? -2.48 -17.703 -15.148 1 97.31 230 LEU B CA 1
ATOM 6345 C C . LEU B 1 230 ? -1.684 -17.344 -16.406 1 97.31 230 LEU B C 1
ATOM 6347 O O . LEU B 1 230 ? -0.469 -17.141 -16.328 1 97.31 230 LEU B O 1
ATOM 6351 N N . THR B 1 231 ? -2.373 -17.203 -17.547 1 96.12 231 THR B N 1
ATOM 6352 C CA . THR B 1 231 ? -1.698 -17.172 -18.844 1 96.12 231 THR B CA 1
ATOM 6353 C C . THR B 1 231 ? -1.473 -15.734 -19.297 1 96.12 231 THR B C 1
ATOM 6355 O O . THR B 1 231 ? -0.632 -15.477 -20.156 1 96.12 231 THR B O 1
ATOM 6358 N N . ARG B 1 232 ? -2.355 -14.812 -18.75 1 95.56 232 ARG B N 1
ATOM 6359 C CA . ARG B 1 232 ? -2.381 -13.422 -19.188 1 95.56 232 ARG B CA 1
ATOM 6360 C C . ARG B 1 232 ? -2.688 -13.312 -20.672 1 95.56 232 ARG B C 1
ATOM 6362 O O . ARG B 1 232 ? -2.131 -12.453 -21.359 1 95.56 232 ARG B O 1
ATOM 6369 N N . LYS B 1 233 ? -3.5 -14.281 -21.125 1 93.12 233 LYS B N 1
ATOM 6370 C CA . LYS B 1 233 ? -3.994 -14.297 -22.5 1 93.12 233 LYS B CA 1
ATOM 6371 C C . LYS B 1 233 ? -5.52 -14.227 -22.531 1 93.12 233 LYS B C 1
ATOM 6373 O O . LYS B 1 233 ? -6.184 -14.531 -21.547 1 93.12 233 LYS B O 1
ATOM 6378 N N . GLU B 1 234 ? -6.02 -13.82 -23.688 1 89.12 234 GLU B N 1
ATOM 6379 C CA . GLU B 1 234 ? -7.469 -13.805 -23.875 1 89.12 234 GLU B CA 1
ATOM 6380 C C . GLU B 1 234 ? -8.008 -15.203 -24.125 1 89.12 234 GLU B C 1
ATOM 6382 O O . GLU B 1 234 ? -7.52 -15.922 -25 1 89.12 234 GLU B O 1
ATOM 6387 N N . PRO B 1 235 ? -8.945 -15.547 -23.328 1 92 235 PRO B N 1
ATOM 6388 C CA . PRO B 1 235 ? -9.5 -16.875 -23.562 1 92 235 PRO B CA 1
ATOM 6389 C C . PRO B 1 235 ? -10.266 -16.969 -24.875 1 92 235 PRO B C 1
ATOM 6391 O O . PRO B 1 235 ? -10.93 -16.016 -25.281 1 92 235 PRO B O 1
ATOM 6394 N N . PHE B 1 236 ? -10.102 -18.094 -25.625 1 89.25 236 PHE B N 1
ATOM 6395 C CA . PHE B 1 236 ? -10.836 -18.453 -26.828 1 89.25 236 PHE B CA 1
ATOM 6396 C C . PHE B 1 236 ? -10.602 -17.406 -27.922 1 89.25 236 PHE B C 1
ATOM 6398 O O . PHE B 1 236 ? -11.516 -17.094 -28.688 1 89.25 236 PHE B O 1
ATOM 6405 N N . ALA B 1 237 ? -9.484 -16.812 -27.938 1 82.5 237 ALA B N 1
ATOM 6406 C CA . ALA B 1 237 ? -9.156 -15.711 -28.844 1 82.5 237 ALA B CA 1
ATOM 6407 C C . ALA B 1 237 ? -9.305 -16.125 -30.297 1 82.5 237 ALA B C 1
ATOM 6409 O O . ALA B 1 237 ? -9.508 -15.281 -31.172 1 82.5 237 ALA B O 1
ATOM 6410 N N . HIS B 1 238 ? -9.273 -17.391 -30.578 1 81.25 238 HIS B N 1
ATOM 6411 C CA . HIS B 1 238 ? -9.25 -17.875 -31.953 1 81.25 238 HIS B CA 1
ATOM 6412 C C . HIS B 1 238 ? -10.656 -17.984 -32.531 1 81.25 238 HIS B C 1
ATOM 6414 O O . HIS B 1 238 ? -10.836 -18.234 -33.719 1 81.25 238 HIS B O 1
ATOM 6420 N N . TYR B 1 239 ? -11.617 -17.812 -31.75 1 80.69 239 TYR B N 1
ATOM 6421 C CA . TYR B 1 239 ? -12.984 -17.859 -32.25 1 80.69 239 TYR B CA 1
ATOM 6422 C C . TYR B 1 239 ? -13.469 -16.469 -32.625 1 80.69 239 TYR B C 1
ATOM 6424 O O . TYR B 1 239 ? -13.391 -15.539 -31.844 1 80.69 239 TYR B O 1
ATOM 6432 N N . ASP B 1 240 ? -13.914 -16.328 -33.844 1 73.12 240 ASP B N 1
ATOM 6433 C CA . ASP B 1 240 ? -14.477 -15.062 -34.344 1 73.12 240 ASP B CA 1
ATOM 6434 C C . ASP B 1 240 ? -15.984 -15.18 -34.562 1 73.12 240 ASP B C 1
ATOM 6436 O O . ASP B 1 240 ? -16.672 -14.172 -34.719 1 73.12 240 ASP B O 1
ATOM 6440 N N . ASP B 1 241 ? -16.453 -16.391 -34.562 1 76.19 241 ASP B N 1
ATOM 6441 C CA . ASP B 1 241 ? -17.875 -16.672 -34.812 1 76.19 241 ASP B CA 1
ATOM 6442 C C . ASP B 1 241 ? -18.531 -17.25 -33.562 1 76.19 241 ASP B C 1
ATOM 6444 O O . ASP B 1 241 ? -18.062 -18.234 -33 1 76.19 241 ASP B O 1
ATOM 6448 N N . TYR B 1 242 ? -19.641 -16.688 -33.156 1 79.12 242 TYR B N 1
ATOM 6449 C CA . TYR B 1 242 ? -20.328 -17.062 -31.938 1 79.12 242 TYR B CA 1
ATOM 6450 C C . TYR B 1 242 ? -20.859 -18.484 -32.031 1 79.12 242 TYR B C 1
ATOM 6452 O O . TYR B 1 242 ? -20.797 -19.25 -31.062 1 79.12 242 TYR B O 1
ATOM 6460 N N . ASP B 1 243 ? -21.453 -18.812 -33.125 1 80.31 243 ASP B N 1
ATOM 6461 C CA . ASP B 1 243 ? -22.047 -20.141 -33.281 1 80.31 243 ASP B CA 1
ATOM 6462 C C . ASP B 1 243 ? -20.984 -21.234 -33.188 1 80.31 243 ASP B C 1
ATOM 6464 O O . ASP B 1 243 ? -21.203 -22.281 -32.594 1 80.31 243 ASP B O 1
ATOM 6468 N N . GLU B 1 244 ? -19.922 -20.953 -33.844 1 83 244 GLU B N 1
ATOM 6469 C CA . GLU B 1 244 ? -18.812 -21.906 -33.781 1 83 244 GLU B CA 1
ATOM 6470 C C . GLU B 1 244 ? -18.281 -22.047 -32.344 1 83 244 GLU B C 1
ATOM 6472 O O . GLU B 1 244 ? -17.953 -23.156 -31.922 1 83 244 GLU B O 1
ATOM 6477 N N . PHE B 1 245 ? -18.203 -20.953 -31.703 1 85.75 245 PHE B N 1
ATOM 6478 C CA . PHE B 1 245 ? -17.766 -20.938 -30.312 1 85.75 245 PHE B CA 1
ATOM 6479 C C . PHE B 1 245 ? -18.703 -21.75 -29.438 1 85.75 245 PHE B C 1
ATOM 6481 O O . PHE B 1 245 ? -18.266 -22.578 -28.641 1 85.75 245 PHE B O 1
ATOM 6488 N N . THR B 1 246 ? -19.953 -21.547 -29.594 1 87.12 246 THR B N 1
ATOM 6489 C CA . THR B 1 246 ? -20.969 -22.219 -28.781 1 87.12 246 THR B CA 1
ATOM 6490 C C . THR B 1 246 ? -20.906 -23.734 -29.016 1 87.12 246 THR B C 1
ATOM 6492 O O . THR B 1 246 ? -21 -24.516 -28.062 1 87.12 246 THR B O 1
ATOM 6495 N N . GLU B 1 247 ? -20.797 -24.109 -30.25 1 88.62 247 GLU B N 1
ATOM 6496 C CA . GLU B 1 247 ? -20.688 -25.531 -30.578 1 88.62 247 GLU B CA 1
ATOM 6497 C C . GLU B 1 247 ? -19.469 -26.156 -29.922 1 88.62 247 GLU B C 1
ATOM 6499 O O . GLU B 1 247 ? -19.531 -27.25 -29.375 1 88.62 247 GLU B O 1
ATOM 6504 N N . ALA B 1 248 ? -18.438 -25.422 -29.969 1 89.88 248 ALA B N 1
ATOM 6505 C CA . ALA B 1 248 ? -17.172 -25.922 -29.422 1 89.88 248 ALA B CA 1
ATOM 6506 C C . ALA B 1 248 ? -17.266 -26.109 -27.906 1 89.88 248 ALA B C 1
ATOM 6508 O O . ALA B 1 248 ? -16.859 -27.141 -27.375 1 89.88 248 ALA B O 1
ATOM 6509 N N . VAL B 1 249 ? -17.812 -25.172 -27.234 1 91.88 249 VAL B N 1
ATOM 6510 C CA . VAL B 1 249 ? -17.828 -25.141 -25.766 1 91.88 249 VAL B CA 1
ATOM 6511 C C . VAL B 1 249 ? -18.922 -26.062 -25.25 1 91.88 249 VAL B C 1
ATOM 6513 O O . VAL B 1 249 ? -18.734 -26.797 -24.281 1 91.88 249 VAL B O 1
ATOM 6516 N N . CYS B 1 250 ? -20.109 -26.125 -25.828 1 91.44 250 CYS B N 1
ATOM 6517 C CA . CYS B 1 250 ? -21.281 -26.859 -25.328 1 91.44 250 CYS B CA 1
ATOM 6518 C C . CYS B 1 250 ? -21.25 -28.312 -25.797 1 9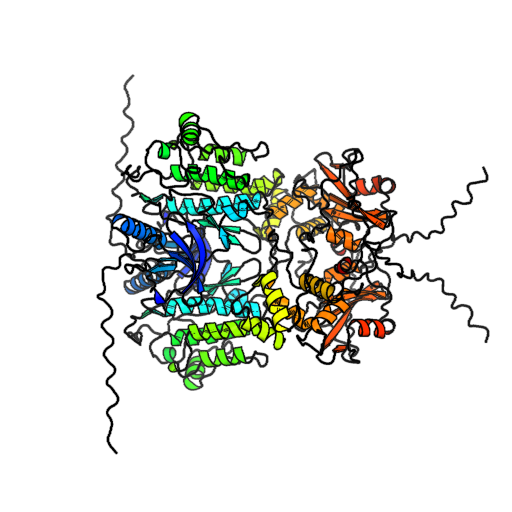1.44 250 CYS B C 1
ATOM 6520 O O . CYS B 1 250 ? -21.547 -29.219 -25.016 1 91.44 250 CYS B O 1
ATOM 6522 N N . ASP B 1 251 ? -20.875 -28.5 -27.031 1 91.62 251 ASP B N 1
ATOM 6523 C CA . ASP B 1 251 ? -20.969 -29.844 -27.609 1 91.62 251 ASP B CA 1
ATOM 6524 C C . ASP B 1 251 ? -19.656 -30.594 -27.469 1 91.62 251 ASP B C 1
ATOM 6526 O O . ASP B 1 251 ? -19.641 -31.766 -27.062 1 91.62 251 ASP B O 1
ATOM 6530 N N . ARG B 1 252 ? -18.562 -29.875 -27.75 1 93.25 252 ARG B N 1
ATOM 6531 C CA . ARG B 1 252 ? -17.266 -30.547 -27.734 1 93.25 252 ARG B CA 1
ATOM 6532 C C . ARG B 1 252 ? -16.562 -30.312 -26.406 1 93.25 252 ARG B C 1
ATOM 6534 O O . ARG B 1 252 ? -15.453 -30.812 -26.188 1 93.25 252 ARG B O 1
ATOM 6541 N N . HIS B 1 253 ? -17.125 -29.578 -25.5 1 94.56 253 HIS B N 1
ATOM 6542 C CA . HIS B 1 253 ? -16.594 -29.281 -24.172 1 94.56 253 HIS B CA 1
ATOM 6543 C C . HIS B 1 253 ? -15.18 -28.719 -24.25 1 94.56 253 HIS B C 1
ATOM 6545 O O . HIS B 1 253 ? -14.32 -29.078 -23.453 1 94.56 253 HIS B O 1
ATOM 6551 N N . GLU B 1 254 ? -15 -27.906 -25.266 1 94.19 254 GLU B N 1
ATOM 6552 C CA . GLU B 1 254 ? -13.703 -27.266 -25.422 1 94.19 254 GLU B CA 1
ATOM 6553 C C . GLU B 1 254 ? -13.445 -26.266 -24.297 1 94.19 254 GLU B C 1
ATOM 6555 O O . GLU B 1 254 ? -14.359 -25.547 -23.875 1 94.19 254 GLU B O 1
ATOM 6560 N N . ARG B 1 255 ? -12.25 -26.312 -23.844 1 96.31 255 ARG B N 1
ATOM 6561 C CA . ARG B 1 255 ? -11.766 -25.344 -22.859 1 96.31 255 ARG B CA 1
ATOM 6562 C C . ARG B 1 255 ? -10.422 -24.766 -23.297 1 96.31 255 ARG B C 1
ATOM 6564 O O . ARG B 1 255 ? -9.719 -25.344 -24.125 1 96.31 255 ARG B O 1
ATOM 6571 N N . PRO B 1 256 ? -10.086 -23.516 -22.781 1 94.88 256 PRO B N 1
ATOM 6572 C CA . PRO B 1 256 ? -8.766 -23 -23.141 1 94.88 256 PRO B CA 1
ATOM 6573 C C . PRO B 1 256 ? -7.629 -23.938 -22.75 1 94.88 256 PRO B C 1
ATOM 6575 O O . PRO B 1 256 ? -7.68 -24.562 -21.672 1 94.88 256 PRO B O 1
ATOM 6578 N N . PRO B 1 257 ? -6.645 -24.062 -23.594 1 95.5 257 PRO B N 1
ATOM 6579 C CA . PRO B 1 257 ? -5.543 -24.984 -23.297 1 95.5 257 PRO B CA 1
ATOM 6580 C C . PRO B 1 257 ? -4.703 -24.547 -22.094 1 95.5 257 PRO B C 1
ATOM 6582 O O . PRO B 1 257 ? -4.25 -23.406 -22.047 1 95.5 257 PRO B O 1
ATOM 6585 N N . ILE B 1 258 ? -4.516 -25.422 -21.203 1 96.69 258 ILE B N 1
ATOM 6586 C CA . ILE B 1 258 ? -3.682 -25.156 -20.031 1 96.69 258 ILE B CA 1
ATOM 6587 C C . ILE B 1 258 ? -2.213 -25.375 -20.391 1 96.69 258 ILE B C 1
ATOM 6589 O O . ILE B 1 258 ? -1.853 -26.438 -20.922 1 96.69 258 ILE B O 1
ATOM 6593 N N . PRO B 1 259 ? -1.401 -24.438 -20.141 1 95.06 259 PRO B N 1
ATOM 6594 C CA . PRO B 1 259 ? 0.019 -24.609 -20.453 1 95.06 259 PRO B CA 1
ATOM 6595 C C . PRO B 1 259 ? 0.635 -25.828 -19.766 1 95.06 259 PRO B C 1
ATOM 6597 O O . PRO B 1 259 ? 0.236 -26.188 -18.656 1 95.06 259 PRO B O 1
ATOM 6600 N N . ASP B 1 260 ? 1.65 -26.375 -20.312 1 92.5 260 ASP B N 1
ATOM 6601 C CA . ASP B 1 260 ? 2.303 -27.578 -19.812 1 92.5 260 ASP B CA 1
ATOM 6602 C C . ASP B 1 260 ? 3.025 -27.297 -18.5 1 92.5 260 ASP B C 1
ATOM 6604 O O . ASP B 1 260 ? 3.135 -28.172 -17.641 1 92.5 260 ASP B O 1
ATOM 6608 N N . ASN B 1 261 ? 3.486 -26.047 -18.328 1 87.44 261 ASN B N 1
ATOM 6609 C CA . ASN B 1 261 ? 4.266 -25.703 -17.141 1 87.44 261 ASN B CA 1
ATOM 6610 C C . ASN B 1 261 ? 3.363 -25.281 -15.984 1 87.44 261 ASN B C 1
ATOM 6612 O O . ASN B 1 261 ? 3.852 -24.859 -14.938 1 87.44 261 ASN B O 1
ATOM 6616 N N . CYS B 1 262 ? 2.105 -25.484 -16.203 1 93.19 262 CYS B N 1
ATOM 6617 C CA . CYS B 1 262 ? 1.16 -25.156 -15.141 1 93.19 262 CYS B CA 1
ATOM 6618 C C . CYS B 1 262 ? 1.322 -26.109 -13.961 1 93.19 262 CYS B C 1
ATOM 6620 O O . CYS B 1 262 ? 1.365 -27.328 -14.141 1 93.19 262 CYS B O 1
ATOM 6622 N N . PRO B 1 263 ? 1.436 -25.562 -12.758 1 90.12 263 PRO B N 1
ATOM 6623 C CA . PRO B 1 263 ? 1.46 -26.438 -11.578 1 90.12 263 PRO B CA 1
ATOM 6624 C C . PRO B 1 263 ? 0.263 -27.391 -11.531 1 90.12 263 PRO B C 1
ATOM 6626 O O . PRO B 1 263 ? -0.866 -26.984 -11.812 1 90.12 263 PRO B O 1
ATOM 6629 N N . PRO B 1 264 ? 0.461 -28.578 -11.125 1 92.62 264 PRO B N 1
ATOM 6630 C CA . PRO B 1 264 ? -0.601 -29.578 -11.172 1 92.62 264 PRO B CA 1
ATOM 6631 C C . PRO B 1 264 ? -1.817 -29.188 -10.336 1 92.62 264 PRO B C 1
ATOM 6633 O O . PRO B 1 264 ? -2.955 -29.438 -10.742 1 92.62 264 PRO B O 1
ATOM 6636 N N . SER B 1 265 ? -1.518 -28.641 -9.164 1 94.06 265 SER B N 1
ATOM 6637 C CA . SER B 1 265 ? -2.631 -28.266 -8.305 1 94.06 265 SER B CA 1
ATOM 6638 C C . SER B 1 265 ? -3.506 -27.203 -8.969 1 94.06 265 SER B C 1
ATOM 6640 O O . SER B 1 265 ? -4.73 -27.234 -8.836 1 94.06 265 SER B O 1
ATOM 6642 N N . LEU B 1 266 ? -2.936 -26.344 -9.664 1 96.94 266 LEU B N 1
ATOM 6643 C CA . LEU B 1 266 ? -3.666 -25.297 -10.375 1 96.94 266 LEU B CA 1
ATOM 6644 C C . LEU B 1 266 ? -4.43 -25.875 -11.562 1 96.94 266 LEU B C 1
ATOM 6646 O O . LEU B 1 266 ? -5.578 -25.5 -11.805 1 96.94 266 LEU B O 1
ATOM 6650 N N . ARG B 1 267 ? -3.793 -26.781 -12.289 1 97.12 267 ARG B N 1
ATOM 6651 C CA . ARG B 1 267 ? -4.441 -27.484 -13.391 1 97.12 267 ARG B CA 1
ATOM 6652 C C . ARG B 1 267 ? -5.703 -28.203 -12.914 1 97.12 267 ARG B C 1
ATOM 6654 O O . ARG B 1 267 ? -6.77 -28.062 -13.516 1 97.12 267 ARG B O 1
ATOM 6661 N N . ARG B 1 268 ? -5.578 -28.906 -11.836 1 97.5 268 ARG B N 1
ATOM 6662 C CA . ARG B 1 268 ? -6.703 -29.656 -11.297 1 97.5 268 ARG B CA 1
ATOM 6663 C C . ARG B 1 268 ? -7.844 -28.734 -10.891 1 97.5 268 ARG B C 1
ATOM 6665 O O . ARG B 1 268 ? -9.016 -29.047 -11.117 1 97.5 268 ARG B O 1
ATOM 6672 N N . LEU B 1 269 ? -7.453 -27.625 -10.273 1 98.44 269 LEU B N 1
ATOM 6673 C CA . LEU B 1 269 ? -8.484 -26.688 -9.852 1 98.44 269 LEU B CA 1
ATOM 6674 C C . LEU B 1 269 ? -9.234 -26.125 -11.055 1 98.44 269 LEU B C 1
ATOM 6676 O O . LEU B 1 269 ? -10.469 -26.062 -11.039 1 98.44 269 LEU B O 1
ATOM 6680 N N . MET B 1 270 ? -8.547 -25.688 -12.086 1 98.44 270 MET B N 1
ATOM 6681 C CA . MET B 1 270 ? -9.18 -25.156 -13.289 1 98.44 270 MET B CA 1
ATOM 6682 C C . MET B 1 270 ? -10.117 -26.188 -13.914 1 98.44 270 MET B C 1
ATOM 6684 O O . MET B 1 270 ? -11.273 -25.891 -14.219 1 98.44 270 MET B O 1
ATOM 6688 N N . GLU B 1 271 ? -9.641 -27.391 -14 1 98.06 271 GLU B N 1
ATOM 6689 C CA . GLU B 1 271 ? -10.422 -28.469 -14.594 1 98.06 271 GLU B CA 1
ATOM 6690 C C . GLU B 1 271 ? -11.664 -28.781 -13.758 1 98.06 271 GLU B C 1
ATOM 6692 O O . GLU B 1 271 ? -12.734 -29.062 -14.305 1 98.06 271 GLU B O 1
ATOM 6697 N N . ALA B 1 272 ? -11.508 -28.688 -12.484 1 98.44 272 ALA B N 1
ATOM 6698 C CA . ALA B 1 272 ? -12.656 -28.906 -11.602 1 98.44 272 ALA B CA 1
ATOM 6699 C C . ALA B 1 272 ? -13.68 -27.781 -11.773 1 98.44 272 ALA B C 1
ATOM 6701 O O . ALA B 1 272 ? -14.883 -28.047 -11.812 1 98.44 272 ALA B O 1
ATOM 6702 N N . CYS B 1 273 ? -13.242 -26.594 -11.898 1 98.5 273 CYS B N 1
ATOM 6703 C CA . CYS B 1 273 ? -14.117 -25.438 -11.969 1 98.5 273 CYS B CA 1
ATOM 6704 C C . CYS B 1 273 ? -14.93 -25.453 -13.266 1 98.5 273 CYS B C 1
ATOM 6706 O O . CYS B 1 273 ? -16.094 -25.031 -13.281 1 98.5 273 CYS B O 1
ATOM 6708 N N . TRP B 1 274 ? -14.305 -25.859 -14.359 1 97.5 274 TRP B N 1
ATOM 6709 C CA . TRP B 1 274 ? -15.031 -25.766 -15.625 1 97.5 274 TRP B CA 1
ATOM 6710 C C . TRP B 1 274 ? -15.484 -27.141 -16.094 1 97.5 274 TRP B C 1
ATOM 6712 O O . TRP B 1 274 ? -15.664 -27.359 -17.297 1 97.5 274 TRP B O 1
ATOM 6722 N N . HIS B 1 275 ? -15.578 -28.078 -15.125 1 97.06 275 HIS B N 1
ATOM 6723 C CA . HIS B 1 275 ? -16.125 -29.391 -15.438 1 97.06 275 HIS B CA 1
ATOM 6724 C C . HIS B 1 275 ? -17.391 -29.281 -16.266 1 97.06 275 HIS B C 1
ATOM 6726 O O . HIS B 1 275 ? -18.234 -28.422 -16.016 1 97.06 275 HIS B O 1
ATOM 6732 N N . PRO B 1 276 ? -17.609 -30.156 -17.234 1 94.62 276 PRO B N 1
ATOM 6733 C CA . PRO B 1 276 ? -18.797 -30.078 -18.094 1 94.62 276 PRO B CA 1
ATOM 6734 C C . PRO B 1 276 ? -20.094 -30.281 -17.312 1 94.62 276 PRO B C 1
ATOM 6736 O O . PRO B 1 276 ? -21.125 -29.688 -17.656 1 94.62 276 PRO B O 1
ATOM 6739 N N . ASP B 1 277 ? -20.062 -31.094 -16.281 1 94.69 277 ASP B N 1
ATOM 6740 C CA . ASP B 1 277 ? -21.203 -31.266 -15.391 1 94.69 277 ASP B CA 1
ATOM 6741 C C . ASP B 1 277 ? -21.156 -30.266 -14.234 1 94.69 277 ASP B C 1
ATOM 6743 O O . ASP B 1 277 ? -20.328 -30.391 -13.336 1 94.69 277 ASP B O 1
ATOM 6747 N N . PRO B 1 278 ? -22.031 -29.297 -14.211 1 95.56 278 PRO B N 1
ATOM 6748 C CA . PRO B 1 278 ? -22 -28.25 -13.18 1 95.56 278 PRO B CA 1
ATOM 6749 C C . PRO B 1 278 ? -22.062 -28.828 -11.766 1 95.56 278 PRO B C 1
ATOM 6751 O O . PRO B 1 278 ? -21.5 -28.25 -10.836 1 95.56 278 PRO B O 1
ATOM 6754 N N . ARG B 1 279 ? -22.734 -29.938 -11.547 1 95.06 279 ARG B N 1
ATOM 6755 C CA . ARG B 1 279 ? -22.906 -30.531 -10.219 1 95.06 279 ARG B CA 1
ATOM 6756 C C . ARG B 1 279 ? -21.578 -31 -9.648 1 95.06 279 ARG B C 1
ATOM 6758 O O . ARG B 1 279 ? -21.453 -31.203 -8.445 1 95.06 279 ARG B O 1
ATOM 6765 N N . LYS B 1 280 ? -20.656 -31.188 -10.523 1 97.19 280 LYS B N 1
ATOM 6766 C CA . LYS B 1 280 ? -19.359 -31.703 -10.102 1 97.19 280 LYS B CA 1
ATOM 6767 C C . LYS B 1 280 ? -18.391 -30.562 -9.812 1 97.19 280 LYS B C 1
ATOM 6769 O O . LYS B 1 280 ? -17.281 -30.797 -9.32 1 97.19 280 LYS B O 1
ATOM 6774 N N . ARG B 1 281 ? -18.766 -29.391 -10.078 1 98 281 ARG B N 1
ATOM 6775 C CA . ARG B 1 281 ? -17.891 -28.234 -9.828 1 98 281 ARG B CA 1
ATOM 6776 C C . ARG B 1 281 ? -17.828 -27.906 -8.344 1 98 281 ARG B C 1
ATOM 6778 O O . ARG B 1 281 ? -18.812 -28.078 -7.625 1 98 281 ARG B O 1
ATOM 6785 N N . PRO B 1 282 ? -16.703 -27.484 -7.844 1 98.25 282 PRO B N 1
ATOM 6786 C CA . PRO B 1 282 ? -16.594 -27.109 -6.434 1 98.25 282 PRO B CA 1
ATOM 6787 C C . PRO B 1 282 ? -17.375 -25.844 -6.098 1 98.25 282 PRO B C 1
ATOM 6789 O O . PRO B 1 282 ? -17.859 -25.156 -6.996 1 98.25 282 PRO B O 1
ATOM 6792 N N . ASN B 1 283 ? -17.625 -25.609 -4.809 1 97.62 283 ASN B N 1
ATOM 6793 C CA . ASN B 1 283 ? -18.078 -24.297 -4.371 1 97.62 283 ASN B CA 1
ATOM 6794 C C . ASN B 1 283 ? -16.906 -23.375 -4.055 1 97.62 283 ASN B C 1
ATOM 6796 O O . ASN B 1 283 ? -15.75 -23.797 -4.105 1 97.62 283 ASN B O 1
ATOM 6800 N N . PHE B 1 284 ? -17.156 -22.156 -3.797 1 97.81 284 PHE B N 1
ATOM 6801 C CA . PHE B 1 284 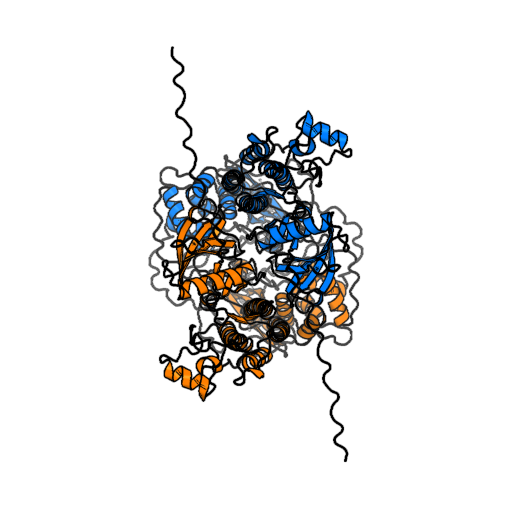? -16.062 -21.203 -3.625 1 97.81 284 PHE B CA 1
ATOM 6802 C C . PHE B 1 284 ? -15.336 -21.438 -2.303 1 97.81 284 PHE B C 1
ATOM 6804 O O . PHE B 1 284 ? -14.172 -21.062 -2.154 1 97.81 284 PHE B O 1
ATOM 6811 N N . GLU B 1 285 ? -15.961 -22 -1.312 1 96.38 285 GLU B N 1
ATOM 6812 C CA . GLU B 1 285 ? -15.242 -22.406 -0.107 1 96.38 285 GLU B CA 1
ATOM 6813 C C . GLU B 1 285 ? -14.117 -23.391 -0.437 1 96.38 285 GLU B C 1
ATOM 6815 O O . GLU B 1 285 ? -12.984 -23.203 0.02 1 96.38 285 GLU B O 1
ATOM 6820 N N . ASP B 1 286 ? -14.5 -24.359 -1.254 1 97.69 286 ASP B N 1
ATOM 6821 C CA . ASP B 1 286 ? -13.508 -25.344 -1.696 1 97.69 286 ASP B CA 1
ATOM 6822 C C . ASP B 1 286 ? -12.445 -24.688 -2.57 1 97.69 286 ASP B C 1
ATOM 6824 O O . ASP B 1 286 ? -11.258 -25 -2.449 1 97.69 286 ASP B O 1
ATOM 6828 N N . VAL B 1 287 ? -12.859 -23.844 -3.449 1 98.38 287 VAL B N 1
ATOM 6829 C CA . VAL B 1 287 ? -11.93 -23.125 -4.32 1 98.38 287 VAL B CA 1
ATOM 6830 C C . VAL B 1 287 ? -10.914 -22.375 -3.473 1 98.38 287 VAL B C 1
ATOM 6832 O O . VAL B 1 287 ? -9.711 -22.438 -3.729 1 98.38 287 VAL B O 1
ATOM 6835 N N . ASN B 1 288 ? -11.375 -21.703 -2.451 1 97.5 288 ASN B N 1
ATOM 6836 C CA . ASN B 1 288 ? -10.5 -20.938 -1.567 1 97.5 288 ASN B CA 1
ATOM 6837 C C . ASN B 1 288 ? -9.5 -21.828 -0.853 1 97.5 288 ASN B C 1
ATOM 6839 O O . ASN B 1 288 ? -8.328 -21.469 -0.706 1 97.5 288 ASN B O 1
ATOM 6843 N N . ASN B 1 289 ? -9.969 -22.969 -0.419 1 96.62 289 ASN B N 1
ATOM 6844 C CA . ASN B 1 289 ? -9.078 -23.906 0.239 1 96.62 289 ASN B CA 1
ATOM 6845 C C . ASN B 1 289 ? -7.953 -24.375 -0.69 1 96.62 289 ASN B C 1
ATOM 6847 O O . ASN B 1 289 ? -6.797 -24.453 -0.281 1 96.62 289 ASN B O 1
ATOM 6851 N N . HIS B 1 290 ? -8.328 -24.672 -1.895 1 97.38 290 HIS B N 1
ATOM 6852 C CA . HIS B 1 290 ? -7.324 -25.078 -2.873 1 97.38 290 HIS B CA 1
ATOM 6853 C C . HIS B 1 290 ? -6.355 -23.938 -3.176 1 97.38 290 HIS B C 1
ATOM 6855 O O . HIS B 1 290 ? -5.152 -24.172 -3.312 1 97.38 290 HIS B O 1
ATOM 6861 N N . LEU B 1 291 ? -6.828 -22.734 -3.256 1 97.69 291 LEU B N 1
ATOM 6862 C CA . LEU B 1 291 ? -5.988 -21.594 -3.574 1 97.69 291 LEU B CA 1
ATOM 6863 C C . LEU B 1 291 ? -5.004 -21.312 -2.443 1 97.69 291 LEU B C 1
ATOM 6865 O O . LEU B 1 291 ? -3.887 -20.844 -2.688 1 97.69 291 LEU B O 1
ATOM 6869 N N . ASP B 1 292 ? -5.41 -21.609 -1.199 1 95.94 292 ASP B N 1
ATOM 6870 C CA . ASP B 1 292 ? -4.488 -21.469 -0.078 1 95.94 292 ASP B CA 1
ATOM 6871 C C . ASP B 1 292 ? -3.236 -22.312 -0.286 1 95.94 292 ASP B C 1
ATOM 6873 O O . ASP B 1 292 ? -2.119 -21.859 -0.034 1 95.94 292 ASP B O 1
ATOM 6877 N N . ILE B 1 293 ? -3.471 -23.484 -0.761 1 95.5 293 ILE B N 1
ATOM 6878 C CA . ILE B 1 293 ? -2.369 -24.406 -0.996 1 95.5 293 ILE B CA 1
ATOM 6879 C C . ILE B 1 293 ? -1.576 -23.969 -2.225 1 95.5 293 ILE B C 1
ATOM 6881 O O . ILE B 1 293 ? -0.344 -23.969 -2.205 1 95.5 293 ILE B O 1
ATOM 6885 N N . ILE B 1 294 ? -2.248 -23.594 -3.238 1 96.56 294 ILE B N 1
ATOM 6886 C CA . ILE B 1 294 ? -1.626 -23.172 -4.492 1 96.56 294 ILE B CA 1
ATOM 6887 C C . ILE B 1 294 ? -0.744 -21.953 -4.258 1 96.56 294 ILE B C 1
ATOM 6889 O O . ILE B 1 294 ? 0.325 -21.828 -4.859 1 96.56 294 ILE B O 1
ATOM 6893 N N . LEU B 1 295 ? -1.188 -21.078 -3.42 1 96.19 295 LEU B N 1
ATOM 6894 C CA . LEU B 1 295 ? -0.405 -19.891 -3.1 1 96.19 295 LEU B CA 1
ATOM 6895 C C . LEU B 1 295 ? 0.934 -20.281 -2.479 1 96.19 295 LEU B C 1
ATOM 6897 O O . LEU B 1 295 ? 1.971 -19.703 -2.828 1 96.19 295 LEU B O 1
ATOM 6901 N N . ILE B 1 296 ? 0.911 -21.203 -1.629 1 95.56 296 ILE B N 1
ATOM 6902 C CA . ILE B 1 296 ? 2.145 -21.672 -1.004 1 95.56 296 ILE B CA 1
ATOM 6903 C C . ILE B 1 296 ? 3.051 -22.297 -2.057 1 95.56 296 ILE B C 1
ATOM 6905 O O . ILE B 1 296 ? 4.254 -22.031 -2.1 1 95.56 296 ILE B O 1
ATOM 6909 N N . HIS B 1 297 ? 2.445 -23.094 -2.945 1 93.75 297 HIS B N 1
ATOM 6910 C CA . HIS B 1 297 ? 3.205 -23.75 -4.004 1 93.75 297 HIS B CA 1
ATOM 6911 C C . HIS B 1 297 ? 3.789 -22.734 -4.977 1 93.75 297 HIS B C 1
ATOM 6913 O O . HIS B 1 297 ? 4.871 -22.953 -5.527 1 93.75 297 HIS B O 1
ATOM 6919 N N . ALA B 1 298 ? 3.061 -21.719 -5.164 1 92.94 298 ALA B N 1
ATOM 6920 C CA . ALA B 1 298 ? 3.518 -20.672 -6.074 1 92.94 298 ALA B CA 1
ATOM 6921 C C . ALA B 1 298 ? 4.68 -19.875 -5.469 1 92.94 298 ALA B C 1
ATOM 6923 O O . ALA B 1 298 ? 5.543 -19.375 -6.195 1 92.94 298 ALA B O 1
ATOM 6924 N N . ALA B 1 299 ? 4.734 -19.828 -4.172 1 92.88 299 ALA B N 1
ATOM 6925 C CA . ALA B 1 299 ? 5.742 -19.016 -3.49 1 92.88 299 ALA B CA 1
ATOM 6926 C C . ALA B 1 299 ? 6.965 -19.859 -3.129 1 92.88 299 ALA B C 1
ATOM 6928 O O . ALA B 1 299 ? 8.086 -19.328 -3.068 1 92.88 299 ALA B O 1
ATOM 6929 N N . ILE B 1 300 ? 6.758 -21.125 -2.844 1 93.25 300 ILE B N 1
ATOM 6930 C CA . ILE B 1 300 ? 7.82 -21.984 -2.328 1 93.25 300 ILE B CA 1
ATOM 6931 C C . ILE B 1 300 ? 7.953 -23.234 -3.203 1 93.25 300 ILE B C 1
ATOM 6933 O O . ILE B 1 300 ? 7.051 -24.078 -3.234 1 93.25 300 ILE B O 1
ATOM 6937 N N . TYR B 1 301 ? 9.109 -23.422 -3.795 1 87.12 301 TYR B N 1
ATOM 6938 C CA . TYR B 1 301 ? 9.336 -24.578 -4.652 1 87.12 301 TYR B CA 1
ATOM 6939 C C . TYR B 1 301 ? 9.852 -25.766 -3.846 1 87.12 301 TYR B C 1
ATOM 6941 O O . TYR B 1 301 ? 9.562 -26.906 -4.172 1 87.12 301 TYR B O 1
ATOM 6949 N N . ASP B 1 302 ? 10.594 -25.484 -2.803 1 89.5 302 ASP B N 1
ATOM 6950 C CA . ASP B 1 302 ? 11.156 -26.531 -1.954 1 89.5 302 ASP B CA 1
ATOM 6951 C C . ASP B 1 302 ? 10.055 -27.328 -1.252 1 89.5 302 ASP B C 1
ATOM 6953 O O . ASP B 1 302 ? 9.188 -26.75 -0.593 1 89.5 302 ASP B O 1
ATOM 6957 N N . GLU B 1 303 ? 10.109 -28.594 -1.336 1 89.88 303 GLU B N 1
ATOM 6958 C CA . GLU B 1 303 ? 9.055 -29.453 -0.811 1 89.88 303 GLU B CA 1
ATOM 6959 C C . GLU B 1 303 ? 8.93 -29.312 0.703 1 89.88 303 GLU B C 1
ATOM 6961 O O . GLU B 1 303 ? 7.82 -29.156 1.228 1 89.88 303 GLU B O 1
ATOM 6966 N N . GLN B 1 304 ? 10.062 -29.406 1.341 1 92.06 304 GLN B N 1
ATOM 6967 C CA . GLN B 1 304 ? 10.039 -29.281 2.795 1 92.06 304 GLN B CA 1
ATOM 6968 C C . GLN B 1 304 ? 9.625 -27.891 3.229 1 92.06 304 GLN B C 1
ATOM 6970 O O . GLN B 1 304 ? 8.945 -27.719 4.242 1 92.06 304 GLN B O 1
ATOM 6975 N N . GLY B 1 305 ? 10.07 -26.938 2.471 1 94.75 305 GLY B N 1
ATOM 6976 C CA . GLY B 1 305 ? 9.648 -25.562 2.746 1 94.75 305 GLY B CA 1
ATOM 6977 C C . GLY B 1 305 ? 8.148 -25.375 2.627 1 94.75 305 GLY B C 1
ATOM 6978 O O . GLY B 1 305 ? 7.539 -24.688 3.443 1 94.75 305 GLY B O 1
ATOM 6979 N N . ARG B 1 306 ? 7.57 -26.047 1.677 1 94.44 306 ARG B N 1
ATOM 6980 C CA . ARG B 1 306 ? 6.121 -26 1.496 1 94.44 306 ARG B CA 1
ATOM 6981 C C . ARG B 1 306 ? 5.398 -26.625 2.686 1 94.44 306 ARG B C 1
ATOM 6983 O O . ARG B 1 306 ? 4.438 -26.047 3.203 1 94.44 306 ARG B O 1
ATOM 6990 N N . ARG B 1 307 ? 5.859 -27.734 3.053 1 94.12 307 ARG B N 1
ATOM 6991 C CA . ARG B 1 307 ? 5.258 -28.438 4.188 1 94.12 307 ARG B CA 1
ATOM 6992 C C . ARG B 1 307 ? 5.344 -27.578 5.453 1 94.12 307 ARG B C 1
ATOM 6994 O O . ARG B 1 307 ? 4.363 -27.453 6.191 1 94.12 307 ARG B O 1
ATOM 7001 N N . PHE B 1 308 ? 6.477 -27.016 5.641 1 95.31 308 PHE B N 1
ATOM 7002 C CA . PHE B 1 308 ? 6.699 -26.172 6.809 1 95.31 308 PHE B CA 1
ATOM 7003 C C . PHE B 1 308 ? 5.703 -25.031 6.844 1 95.31 308 PHE B C 1
ATOM 7005 O O . PHE B 1 308 ? 5.039 -24.797 7.859 1 95.31 308 PHE B O 1
ATOM 7012 N N . TRP B 1 309 ? 5.605 -24.312 5.711 1 96.69 309 TRP B N 1
ATOM 7013 C CA . TRP B 1 309 ? 4.734 -23.141 5.688 1 96.69 309 TRP B CA 1
ATOM 7014 C C . TRP B 1 309 ? 3.27 -23.547 5.785 1 96.69 309 TRP B C 1
ATOM 7016 O O . TRP B 1 309 ? 2.477 -22.875 6.453 1 96.69 309 TRP B O 1
ATOM 7026 N N . GLN B 1 310 ? 2.889 -24.609 5.164 1 94.88 310 GLN B N 1
ATOM 7027 C CA . GLN B 1 310 ? 1.517 -25.109 5.191 1 94.88 310 GLN B CA 1
ATOM 7028 C C . GLN B 1 310 ? 1.099 -25.484 6.609 1 94.88 310 GLN B C 1
ATOM 7030 O O . GLN B 1 310 ? -0.012 -25.172 7.043 1 94.88 310 GLN B O 1
ATOM 7035 N N . GLU B 1 311 ? 1.946 -26.078 7.305 1 94.56 311 GLU B N 1
ATOM 7036 C CA . GLU B 1 311 ? 1.648 -26.594 8.641 1 94.56 311 GLU B CA 1
ATOM 7037 C C . GLU B 1 311 ? 1.584 -25.453 9.656 1 94.56 311 GLU B C 1
ATOM 7039 O O . GLU B 1 311 ? 0.887 -25.562 10.672 1 94.56 311 GLU B O 1
ATOM 7044 N N . ASN B 1 312 ? 2.271 -24.375 9.383 1 94 312 ASN B N 1
ATOM 7045 C CA . ASN B 1 312 ? 2.447 -23.406 10.461 1 94 312 ASN B CA 1
ATOM 7046 C C . ASN B 1 312 ? 1.853 -22.047 10.094 1 94 312 ASN B C 1
ATOM 7048 O O . ASN B 1 312 ? 1.499 -21.266 10.977 1 94 312 ASN B O 1
ATOM 7052 N N . PHE B 1 313 ? 1.769 -21.766 8.852 1 94.12 313 PHE B N 1
ATOM 7053 C CA . PHE B 1 313 ? 1.403 -20.406 8.461 1 94.12 313 PHE B CA 1
ATOM 7054 C C . PHE B 1 313 ? 0.444 -20.422 7.273 1 94.12 313 PHE B C 1
ATOM 7056 O O . PHE B 1 313 ? 0.501 -19.547 6.41 1 94.12 313 PHE B O 1
ATOM 7063 N N . ILE B 1 314 ? -0.402 -21.406 7.293 1 90.69 314 ILE B N 1
ATOM 7064 C CA . ILE B 1 314 ? -1.335 -21.5 6.176 1 90.69 314 ILE B CA 1
ATOM 7065 C C . ILE B 1 314 ? -2.199 -20.25 6.113 1 90.69 314 ILE B C 1
ATOM 7067 O O . ILE B 1 314 ? -2.621 -19.734 7.148 1 90.69 314 ILE B O 1
ATOM 7071 N N . ARG B 1 315 ? -2.467 -19.578 5.035 1 88.38 315 ARG B N 1
ATOM 7072 C CA . ARG B 1 315 ? -3.316 -18.422 4.77 1 88.38 315 ARG B CA 1
ATOM 7073 C C . ARG B 1 315 ? -2.635 -17.125 5.207 1 88.38 315 ARG B C 1
ATOM 7075 O O . ARG B 1 315 ? -3.275 -16.078 5.293 1 88.38 315 ARG B O 1
ATOM 7082 N N . MET B 1 316 ? -1.362 -17.25 5.633 1 88.69 316 MET B N 1
ATOM 7083 C CA . MET B 1 316 ? -0.611 -16.062 6.023 1 88.69 316 MET B CA 1
ATOM 7084 C C . MET B 1 316 ? 0.381 -15.664 4.934 1 88.69 316 MET B C 1
ATOM 7086 O O . MET B 1 316 ? 1.089 -16.516 4.391 1 88.69 316 MET B O 1
ATOM 7090 N N . GLU B 1 317 ? 0.371 -14.406 4.656 1 87.5 317 GLU B N 1
ATOM 7091 C CA . GLU B 1 317 ? 1.364 -13.883 3.721 1 87.5 317 GLU B CA 1
ATOM 7092 C C . GLU B 1 317 ? 2.697 -13.625 4.418 1 87.5 317 GLU B C 1
ATOM 7094 O O . GLU B 1 317 ? 3.756 -13.719 3.795 1 87.5 317 GLU B O 1
ATOM 7099 N N . GLU B 1 318 ? 2.58 -13.227 5.629 1 89.12 318 GLU B N 1
ATOM 7100 C CA . GLU B 1 318 ? 3.75 -12.906 6.445 1 89.12 318 GLU B CA 1
ATOM 7101 C C . GLU B 1 318 ? 3.633 -13.523 7.836 1 89.12 318 GLU B C 1
ATOM 7103 O O . GLU B 1 318 ? 2.533 -13.641 8.383 1 89.12 318 GLU B O 1
ATOM 7108 N N . ALA B 1 319 ? 4.77 -13.953 8.297 1 91.31 319 ALA B N 1
ATOM 7109 C CA . ALA B 1 319 ? 4.867 -14.477 9.656 1 91.31 319 ALA B CA 1
ATOM 7110 C C . ALA B 1 319 ? 5.797 -13.617 10.508 1 91.31 319 ALA B C 1
ATOM 7112 O O . ALA B 1 319 ? 6.863 -13.203 10.047 1 91.31 319 ALA B O 1
ATOM 7113 N N . GLU B 1 320 ? 5.34 -13.336 11.695 1 87 320 GLU B N 1
ATOM 7114 C CA . GLU B 1 320 ? 6.227 -12.625 12.609 1 87 320 GLU B CA 1
ATOM 7115 C C . GLU B 1 320 ? 7.512 -13.414 12.852 1 87 320 GLU B C 1
ATOM 7117 O O . GLU B 1 320 ? 7.477 -14.633 13.031 1 87 320 GLU B O 1
ATOM 7122 N N . TRP B 1 321 ? 8.664 -12.742 12.898 1 91.62 321 TRP B N 1
ATOM 7123 C CA . TRP B 1 321 ? 9.977 -13.375 12.961 1 91.62 321 TRP B CA 1
ATOM 7124 C C . TRP B 1 321 ? 10.07 -14.32 14.156 1 91.62 321 TRP B C 1
ATOM 7126 O O . TRP B 1 321 ? 10.477 -15.477 14.016 1 91.62 321 TRP B O 1
ATOM 7136 N N . ASP B 1 322 ? 9.625 -13.875 15.328 1 88.12 322 ASP B N 1
ATOM 7137 C CA . ASP B 1 322 ? 9.789 -14.688 16.531 1 88.12 322 ASP B CA 1
ATOM 7138 C C . ASP B 1 322 ? 8.992 -15.984 16.438 1 88.12 322 ASP B C 1
ATOM 7140 O O . ASP B 1 322 ? 9.484 -17.047 16.781 1 88.12 322 ASP B O 1
ATOM 7144 N N . HIS B 1 323 ? 7.863 -15.836 15.922 1 92.25 323 HIS B N 1
ATOM 7145 C CA . HIS B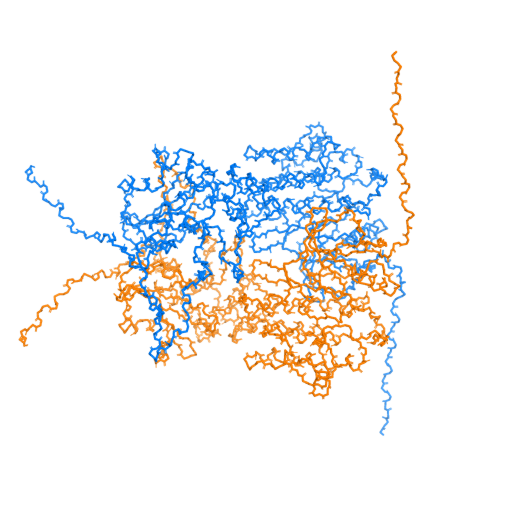 1 323 ? 7.039 -17.031 15.734 1 92.25 323 HIS B CA 1
ATOM 7146 C C . HIS B 1 323 ? 7.613 -17.922 14.648 1 92.25 323 HIS B C 1
ATOM 7148 O O . HIS B 1 323 ? 7.645 -19.156 14.797 1 92.25 323 HIS B O 1
ATOM 7154 N N . PHE B 1 324 ? 8.086 -17.359 13.586 1 95.06 324 PHE B N 1
ATOM 7155 C CA . PHE B 1 324 ? 8.672 -18.094 12.477 1 95.06 324 PHE B CA 1
ATOM 7156 C C . PHE B 1 324 ? 9.875 -18.906 12.938 1 95.06 324 PHE B C 1
ATOM 7158 O O . PHE B 1 324 ? 9.953 -20.109 12.688 1 95.06 324 PHE B O 1
ATOM 7165 N N . VAL B 1 325 ? 10.773 -18.234 13.602 1 93.75 325 VAL B N 1
ATOM 7166 C CA . VAL B 1 325 ? 12.039 -18.859 13.945 1 93.75 325 VAL B CA 1
ATOM 7167 C C . VAL B 1 325 ? 11.797 -19.984 14.961 1 93.75 325 VAL B C 1
ATOM 7169 O O . VAL B 1 325 ? 12.438 -21.031 14.891 1 93.75 325 VAL B O 1
ATOM 7172 N N . GLU B 1 326 ? 10.906 -19.766 15.852 1 92.44 326 GLU B N 1
ATOM 7173 C CA . GLU B 1 326 ? 10.57 -20.812 16.828 1 92.44 326 GLU B CA 1
ATOM 7174 C C . GLU B 1 326 ? 10.023 -22.047 16.141 1 92.44 326 GLU B C 1
ATOM 7176 O O . GLU B 1 326 ? 10.453 -23.172 16.422 1 92.44 326 GLU B O 1
ATOM 7181 N N . THR B 1 327 ? 9.133 -21.828 15.266 1 95.12 327 THR B N 1
ATOM 7182 C CA . THR B 1 327 ? 8.5 -22.953 14.555 1 95.12 327 THR B CA 1
ATOM 7183 C C . THR B 1 327 ? 9.484 -23.594 13.586 1 95.12 327 THR B C 1
ATOM 7185 O O . THR B 1 327 ? 9.445 -24.812 13.375 1 95.12 327 THR B O 1
ATOM 7188 N N . PHE B 1 328 ? 10.352 -22.797 13.055 1 94.31 328 PHE B N 1
ATOM 7189 C CA . PHE B 1 328 ? 11.328 -23.266 12.078 1 94.31 328 PHE B CA 1
ATOM 7190 C C . PHE B 1 328 ? 12.328 -24.219 12.727 1 94.31 328 PHE B C 1
ATOM 7192 O O . PHE B 1 328 ? 12.586 -25.312 12.211 1 94.31 328 PHE B O 1
ATOM 7199 N N . TYR B 1 329 ? 12.828 -23.891 13.805 1 91.38 329 TYR B N 1
ATOM 7200 C CA . TYR B 1 329 ? 13.781 -24.719 14.516 1 91.38 329 TYR B CA 1
ATOM 7201 C C . TYR B 1 329 ? 13.117 -25.984 15.039 1 91.38 329 TYR B C 1
ATOM 7203 O O . TYR B 1 329 ? 13.727 -27.062 15.039 1 91.38 329 TYR B O 1
ATOM 7211 N N . LYS B 1 330 ? 11.93 -25.891 15.438 1 91.56 330 LYS B N 1
ATOM 7212 C CA . LYS B 1 330 ? 11.18 -27.078 15.836 1 91.56 330 LYS B CA 1
ATOM 7213 C C . LYS B 1 330 ? 10.992 -28.031 14.664 1 91.56 330 LYS B C 1
ATOM 7215 O O . LYS B 1 330 ? 11.141 -29.25 14.805 1 91.56 330 LYS B O 1
ATOM 7220 N N . PHE B 1 331 ? 10.703 -27.453 13.57 1 92.38 331 PHE B N 1
ATOM 7221 C CA . PHE B 1 331 ? 10.492 -28.234 12.359 1 92.38 331 PHE B CA 1
ATOM 7222 C C . PHE B 1 331 ? 11.75 -29 11.969 1 92.38 331 PHE B C 1
ATOM 7224 O O . PHE B 1 331 ? 11.688 -30.141 11.531 1 92.38 331 PHE B O 1
ATOM 7231 N N . LEU B 1 332 ? 12.883 -28.312 12.148 1 89.69 332 LEU B N 1
ATOM 7232 C CA . LEU B 1 332 ? 14.156 -28.938 11.797 1 89.69 332 LEU B CA 1
ATOM 7233 C C . LEU B 1 332 ? 14.664 -29.812 12.938 1 89.69 332 LEU B C 1
ATOM 7235 O O . LEU B 1 332 ? 15.695 -30.484 12.797 1 89.69 332 LEU B O 1
ATOM 7239 N N . ARG B 1 333 ? 14.016 -29.766 14.039 1 87.38 333 ARG B N 1
ATOM 7240 C CA . ARG B 1 333 ? 14.375 -30.547 15.219 1 87.38 333 ARG B CA 1
ATOM 7241 C C . ARG B 1 333 ? 15.758 -30.141 15.734 1 87.38 333 ARG B C 1
ATOM 7243 O O . ARG B 1 333 ? 16.609 -31 15.977 1 87.38 333 ARG B O 1
ATOM 7250 N N . ILE B 1 334 ? 15.938 -28.891 15.734 1 87.38 334 ILE B N 1
ATOM 7251 C CA . ILE B 1 334 ? 17.172 -28.328 16.266 1 87.38 334 ILE B CA 1
ATOM 7252 C C . ILE B 1 334 ? 16.844 -27.312 17.359 1 87.38 334 ILE B C 1
ATOM 7254 O O . ILE B 1 334 ? 15.773 -26.719 17.359 1 87.38 334 ILE B O 1
ATOM 7258 N N . ASP B 1 335 ? 17.75 -27.156 18.266 1 83.25 335 ASP B N 1
ATOM 7259 C CA . ASP B 1 335 ? 17.578 -26.172 19.328 1 83.25 335 ASP B CA 1
ATOM 7260 C C . ASP B 1 335 ? 17.875 -24.766 18.828 1 83.25 335 ASP B C 1
ATOM 7262 O O . ASP B 1 335 ? 18.875 -24.547 18.141 1 83.25 335 ASP B O 1
ATOM 7266 N N . ARG B 1 336 ? 17 -23.969 19.094 1 83.81 336 ARG B N 1
ATOM 7267 C CA . ARG B 1 336 ? 17.266 -22.578 18.797 1 83.81 336 ARG B CA 1
ATOM 7268 C C . ARG B 1 336 ? 18.391 -22.031 19.672 1 83.81 336 ARG B C 1
ATOM 7270 O O . ARG B 1 336 ? 18.375 -22.203 20.891 1 83.81 336 ARG B O 1
ATOM 7277 N N . PRO B 1 337 ? 19.391 -21.516 19.094 1 80.62 337 PRO B N 1
ATOM 7278 C CA . PRO B 1 337 ? 20.453 -20.938 19.922 1 80.62 337 PRO B CA 1
ATOM 7279 C C . PRO B 1 337 ? 19.969 -19.75 20.75 1 80.62 337 PRO B C 1
ATOM 7281 O O . PRO B 1 337 ? 19.094 -19 20.328 1 80.62 337 PRO B O 1
ATOM 7284 N N . GLU B 1 338 ? 20.172 -19.781 22.078 1 67.31 338 GLU B N 1
ATOM 7285 C CA . GLU B 1 338 ? 19.797 -18.688 22.953 1 67.31 338 GLU B CA 1
ATOM 7286 C C . GLU B 1 338 ? 20.469 -17.391 22.531 1 67.31 338 GLU B C 1
ATOM 7288 O O . GLU B 1 338 ? 21.688 -17.344 22.328 1 67.31 338 GLU B O 1
ATOM 7293 N N . ASP B 1 339 ? 19.984 -16.891 21.75 1 55.72 339 ASP B N 1
ATOM 7294 C CA . ASP B 1 339 ? 20.547 -15.625 21.297 1 55.72 339 ASP B CA 1
ATOM 7295 C C . ASP B 1 339 ? 20.812 -14.688 22.484 1 55.72 339 ASP B C 1
ATOM 7297 O O . ASP B 1 339 ? 19.906 -14.398 23.266 1 55.72 339 ASP B O 1
ATOM 7301 N N . ASP B 1 340 ? 22.031 -14.898 23.297 1 43.03 340 ASP B N 1
ATOM 7302 C CA . ASP B 1 340 ? 22.234 -13.844 24.281 1 43.03 340 ASP B CA 1
ATOM 7303 C C . ASP B 1 340 ? 21.578 -12.539 23.828 1 43.03 340 ASP B C 1
ATOM 7305 O O . ASP B 1 340 ? 20.859 -11.898 24.594 1 43.03 340 ASP B O 1
ATOM 7309 N N . VAL B 1 341 ? 22.438 -11.68 23.125 1 38.44 341 VAL B N 1
ATOM 7310 C CA . VAL B 1 341 ? 22.172 -10.258 22.906 1 38.44 341 VAL B CA 1
ATOM 7311 C C . VAL B 1 341 ? 20.953 -10.094 22 1 38.44 341 VAL B C 1
ATOM 7313 O O . VAL B 1 341 ? 20.875 -10.695 20.922 1 38.44 341 VAL B O 1
ATOM 7316 N N . THR B 1 342 ? 19.828 -10.258 22.625 1 35.81 342 THR B N 1
ATOM 7317 C CA . THR B 1 342 ? 18.719 -9.711 21.844 1 35.81 342 THR B CA 1
ATOM 7318 C C . THR B 1 342 ? 19.219 -8.672 20.844 1 35.81 342 THR B C 1
ATOM 7320 O O . THR B 1 342 ? 19.812 -7.664 21.234 1 35.81 342 THR B O 1
ATOM 7323 N N . PRO B 1 343 ? 19.719 -9.133 19.859 1 32.56 343 PRO B N 1
ATOM 7324 C CA . PRO B 1 343 ? 20.156 -8.062 18.969 1 32.56 343 PRO B CA 1
ATOM 7325 C C . PRO B 1 343 ? 19.156 -6.922 18.875 1 32.56 343 PRO B C 1
ATOM 7327 O O . PRO B 1 343 ? 18.141 -7.043 18.172 1 32.56 343 PRO B O 1
ATOM 7330 N N . ASP B 1 344 ? 18.484 -6.594 20.047 1 32.72 344 ASP B N 1
ATOM 7331 C CA . ASP B 1 344 ? 17.688 -5.383 19.812 1 32.72 344 ASP B CA 1
ATOM 7332 C C . ASP B 1 344 ? 18.328 -4.52 18.719 1 32.72 344 ASP B C 1
ATOM 7334 O O . ASP B 1 344 ? 17.625 -3.809 18 1 32.72 344 ASP B O 1
ATOM 7338 N N . GLU B 1 345 ? 19.609 -4.098 19.156 1 30.42 345 GLU B N 1
ATOM 7339 C CA . GLU B 1 345 ? 20.297 -2.955 18.562 1 30.42 345 GLU B CA 1
ATOM 7340 C C . GLU B 1 345 ? 20.766 -3.266 17.141 1 30.42 345 GLU B C 1
ATOM 7342 O O . GLU B 1 345 ? 21.688 -2.641 16.625 1 30.42 345 GLU B O 1
ATOM 7347 N N . VAL B 1 346 ? 20.609 -4.477 16.859 1 30.69 346 VAL B N 1
ATOM 7348 C CA . VAL B 1 346 ? 21.078 -4.418 15.484 1 30.69 346 VAL B CA 1
ATOM 7349 C C . VAL B 1 346 ? 20.25 -3.393 14.703 1 30.69 346 VAL B C 1
ATOM 7351 O O . VAL B 1 346 ? 19.094 -3.641 14.367 1 30.69 346 VAL B O 1
ATOM 7354 N N . SER B 1 347 ? 19.984 -2.346 15.414 1 28.45 347 SER B N 1
ATOM 7355 C CA . SER B 1 347 ? 19.391 -1.238 14.664 1 28.45 347 SER B CA 1
ATOM 7356 C C . SER B 1 347 ? 19.844 -1.254 13.211 1 28.45 347 SER B C 1
ATOM 7358 O O . SER B 1 347 ? 21.031 -1.423 12.922 1 28.45 347 SER B O 1
ATOM 7360 N N . PRO B 1 348 ? 19.016 -1.86 12.406 1 28.69 348 PRO B N 1
ATOM 7361 C CA . PRO B 1 348 ? 19.672 -1.64 11.109 1 28.69 348 PRO B CA 1
ATOM 7362 C C . PRO B 1 348 ? 20.703 -0.512 11.156 1 28.69 348 PRO B C 1
ATOM 7364 O O . PRO B 1 348 ? 21.734 -0.574 10.469 1 28.69 348 PRO B O 1
ATOM 7367 N N . TYR B 1 349 ? 20.094 0.66 11.508 1 27.58 349 TYR B N 1
ATOM 7368 C CA . TYR B 1 349 ? 20.984 1.813 11.594 1 27.58 349 TYR B CA 1
ATOM 7369 C C . TYR B 1 349 ? 21.906 1.701 12.797 1 27.58 349 TYR B C 1
ATOM 7371 O O . TYR B 1 349 ? 21.531 2.066 13.914 1 27.58 349 TYR B O 1
ATOM 7379 N N . LEU B 1 350 ? 22.266 0.438 13.375 1 27.64 350 LEU B N 1
ATOM 7380 C CA . LEU B 1 350 ? 23.266 0.504 14.422 1 2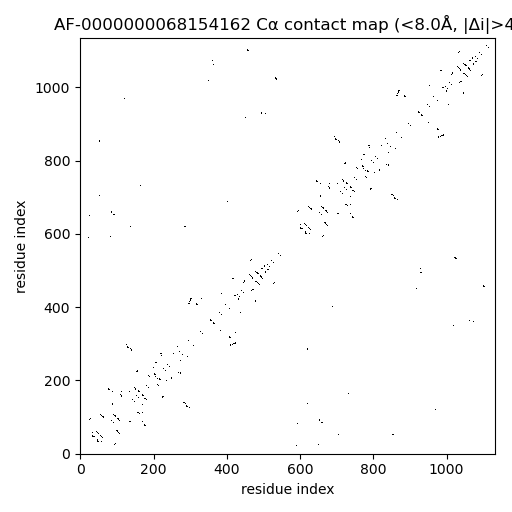7.64 350 LEU B CA 1
ATOM 7381 C C . LEU B 1 350 ? 24.125 1.761 14.281 1 27.64 350 LEU B C 1
ATOM 7383 O O . LEU B 1 350 ? 25 2.025 15.109 1 27.64 350 LEU B O 1
ATOM 7387 N N . LEU B 1 351 ? 24.312 2.039 13.031 1 25.58 351 LEU B N 1
ATOM 7388 C CA . LEU B 1 351 ? 25.281 3.129 12.945 1 25.58 351 LEU B CA 1
ATOM 7389 C C . LEU B 1 351 ? 24.734 4.387 13.625 1 25.58 351 LEU B C 1
ATOM 7391 O O . LEU B 1 351 ? 25.312 5.465 13.484 1 25.58 351 LEU B O 1
ATOM 7395 N N . VAL B 1 352 ? 23.406 4.316 13.953 1 25.11 352 VAL B N 1
ATOM 7396 C CA . VAL B 1 352 ? 23.109 5.652 14.453 1 25.11 352 VAL B CA 1
ATOM 7397 C C . VAL B 1 352 ? 23.719 5.84 15.836 1 25.11 352 VAL B C 1
ATOM 7399 O O . VAL B 1 352 ? 23.25 5.246 16.812 1 25.11 352 VAL B O 1
ATOM 7402 N N . GLY B 1 353 ? 24.953 5.566 16.094 1 23.88 353 GLY B N 1
ATOM 7403 C CA . GLY B 1 353 ? 25.531 6.043 17.344 1 23.88 353 GLY B CA 1
ATOM 7404 C C . GLY B 1 353 ? 24.828 7.27 17.891 1 23.88 353 GLY B C 1
ATOM 7405 O O . GLY B 1 353 ? 24.234 8.047 17.141 1 23.88 353 GLY B O 1
ATOM 7406 N N . THR B 1 354 ? 24.359 7.297 19.156 1 24.31 354 THR B N 1
ATOM 7407 C CA . THR B 1 354 ? 23.938 8.367 20.047 1 24.31 354 THR B CA 1
ATOM 7408 C C . THR B 1 354 ? 24.656 9.672 19.719 1 24.31 354 THR B C 1
ATOM 7410 O O . THR B 1 354 ? 25.641 9.672 18.969 1 24.31 354 THR B O 1
ATOM 7413 N N . GLY B 1 355 ? 24.312 10.805 20.609 1 24.88 355 GLY B N 1
ATOM 7414 C CA . GLY B 1 355 ? 24.734 12.18 20.828 1 24.88 355 GLY B CA 1
ATOM 7415 C C . GLY B 1 355 ? 26.234 12.336 20.953 1 24.88 355 GLY B C 1
ATOM 7416 O O . GLY B 1 355 ? 26.797 12.234 22.047 1 24.88 355 GLY B O 1
ATOM 7417 N N . GLY B 1 356 ? 27.031 11.656 20.281 1 25.03 356 GLY B N 1
ATOM 7418 C CA . GLY B 1 356 ? 28.375 12.125 20.625 1 25.03 356 GLY B CA 1
ATOM 7419 C C . GLY B 1 356 ? 28.484 13.633 20.656 1 25.03 356 GLY B C 1
ATOM 7420 O O . GLY B 1 356 ? 27.641 14.336 20.078 1 25.03 356 GLY B O 1
ATOM 7421 N N . ASN B 1 357 ? 29 14.008 21.766 1 24.67 357 ASN B N 1
ATOM 7422 C CA . ASN B 1 357 ? 29.375 15.406 21.953 1 24.67 357 ASN B CA 1
ATOM 7423 C C . ASN B 1 357 ? 29.938 16.016 20.672 1 24.67 357 ASN B C 1
ATOM 7425 O O . ASN B 1 357 ? 30.828 15.43 20.031 1 24.67 357 ASN B O 1
ATOM 7429 N N . LEU B 1 358 ? 29.141 16.625 19.938 1 26.95 358 LEU B N 1
ATOM 7430 C CA . LEU B 1 358 ? 29.625 17.609 18.969 1 26.95 358 LEU B CA 1
ATOM 7431 C C . LEU B 1 358 ? 30.875 18.312 19.469 1 26.95 358 LEU B C 1
ATOM 7433 O O . LEU B 1 358 ? 30.828 18.969 20.516 1 26.95 358 LEU B O 1
ATOM 7437 N N . SER B 1 359 ? 32.031 17.719 19.359 1 27.45 359 SER B N 1
ATOM 7438 C CA . SER B 1 359 ? 33.094 18.672 19.672 1 27.45 359 SER B CA 1
ATOM 7439 C C . SER B 1 359 ? 32.906 19.984 18.922 1 27.45 359 SER B C 1
ATOM 7441 O O . SER B 1 359 ? 32.156 20.031 17.938 1 27.45 359 SER B O 1
ATOM 7443 N N . ALA B 1 360 ? 33.438 21.094 19.375 1 29.05 360 ALA B N 1
ATOM 7444 C CA . ALA B 1 360 ? 33.469 22.422 18.781 1 29.05 360 ALA B CA 1
ATOM 7445 C C . ALA B 1 360 ? 33.75 22.359 17.281 1 29.05 360 ALA B C 1
ATOM 7447 O O . ALA B 1 360 ? 33.281 23.203 16.516 1 29.05 360 ALA B O 1
ATOM 7448 N N . SER B 1 361 ? 34.656 21.484 16.891 1 31.73 361 SER B N 1
ATOM 7449 C CA . SER B 1 361 ? 35.156 21.594 15.523 1 31.73 361 SER B CA 1
ATOM 7450 C C . SER B 1 361 ? 34.219 20.844 14.555 1 31.73 361 SER B C 1
ATOM 7452 O O . SER B 1 361 ? 34.531 20.703 13.367 1 31.73 361 SER B O 1
ATOM 7454 N N . GLY B 1 362 ? 32.938 20.516 14.766 1 33.06 362 GLY B N 1
ATOM 7455 C CA . GLY B 1 362 ? 31.891 20 13.922 1 33.06 362 GLY B CA 1
ATOM 7456 C C . GLY B 1 362 ? 32.094 18.547 13.539 1 33.06 362 GLY B C 1
ATOM 7457 O O . GLY B 1 362 ? 31.312 18 12.75 1 33.06 362 GLY B O 1
ATOM 7458 N N . GLU B 1 363 ? 33.25 18.031 13.586 1 34.22 363 GLU B N 1
ATOM 7459 C CA . GLU B 1 363 ? 33.5 16.641 13.211 1 34.22 363 GLU B CA 1
ATOM 7460 C C . GLU B 1 363 ? 32.906 15.68 14.219 1 34.22 363 GLU B C 1
ATOM 7462 O O . GLU B 1 363 ? 32.875 15.953 15.422 1 34.22 363 GLU B O 1
ATOM 7467 N N . PHE B 1 364 ? 31.859 15.008 13.883 1 33.62 364 PHE B N 1
ATOM 7468 C CA . PHE B 1 364 ? 31.422 14 14.844 1 33.62 364 PHE B CA 1
ATOM 7469 C C . PHE B 1 364 ? 31.969 12.625 14.461 1 33.62 364 PHE B C 1
ATOM 7471 O O . PHE B 1 364 ? 32.125 12.32 13.281 1 33.62 364 PHE B O 1
ATOM 7478 N N . GLU B 1 365 ? 32.875 12.219 15.32 1 31.17 365 GLU B N 1
ATOM 7479 C CA . GLU B 1 365 ? 33.281 10.82 15.219 1 31.17 365 GLU B CA 1
ATOM 7480 C C . GLU B 1 365 ? 32.375 9.93 16.047 1 31.17 365 GLU B C 1
ATOM 7482 O O . GLU B 1 365 ? 31.938 10.312 17.141 1 31.17 365 GLU B O 1
ATOM 7487 N N . ILE B 1 366 ? 31.531 9.297 15.648 1 29.16 366 ILE B N 1
ATOM 7488 C CA . ILE B 1 366 ? 30.781 8.312 16.422 1 29.16 366 ILE B CA 1
ATOM 7489 C C . ILE B 1 366 ? 31.75 7.441 17.234 1 29.16 366 ILE B C 1
ATOM 7491 O O . ILE B 1 366 ? 32.594 6.758 16.656 1 29.16 366 ILE B O 1
ATOM 7495 N N . ASN B 1 367 ? 32.062 8.023 18.531 1 25.59 367 ASN B N 1
ATOM 7496 C CA . ASN B 1 367 ? 32.812 7.176 19.453 1 25.59 367 ASN B CA 1
ATOM 7497 C C . ASN B 1 367 ? 32.031 5.93 19.844 1 25.59 367 ASN B C 1
ATOM 7499 O O . ASN B 1 367 ? 30.938 6.031 20.391 1 25.59 367 ASN B O 1
ATOM 7503 N N . ALA B 1 368 ? 32.094 4.996 19.219 1 26.25 368 ALA B N 1
ATOM 7504 C CA . ALA B 1 368 ? 31.672 3.746 19.859 1 26.25 368 ALA B CA 1
ATOM 7505 C C . ALA B 1 368 ? 32.281 3.609 21.25 1 26.25 368 ALA B C 1
ATOM 7507 O O . ALA B 1 368 ? 33.469 3.879 21.438 1 26.25 368 ALA B O 1
ATOM 7508 N N . GLY B 1 369 ? 31.594 4.09 22.312 1 25.72 369 GLY B N 1
ATOM 7509 C CA . GLY B 1 369 ? 32.062 3.764 23.656 1 25.72 369 GLY B CA 1
ATOM 7510 C C . GLY B 1 369 ? 33.062 2.598 23.672 1 25.72 369 GLY B C 1
ATOM 7511 O O . GLY B 1 369 ? 33.125 1.829 22.703 1 25.72 369 GLY B O 1
ATOM 7512 N N . ASP B 1 370 ? 33.969 2.756 24.766 1 25.84 370 ASP B N 1
ATOM 7513 C CA . ASP B 1 370 ? 34.938 1.808 25.297 1 25.84 370 ASP B CA 1
ATOM 7514 C C . ASP B 1 370 ? 34.312 0.423 25.469 1 25.84 370 ASP B C 1
ATOM 7516 O O . ASP B 1 370 ? 34.812 -0.394 26.25 1 25.84 370 ASP B O 1
ATOM 7520 N N . ALA B 1 371 ? 33.125 0.283 25.469 1 23.33 371 ALA B N 1
ATOM 7521 C CA . ALA B 1 371 ? 32.906 -1.125 25.781 1 23.33 371 ALA B CA 1
ATOM 7522 C C . ALA B 1 371 ? 33.938 -2.01 25.094 1 23.33 371 ALA B C 1
ATOM 7524 O O . ALA B 1 371 ? 33.688 -2.547 24.016 1 23.33 371 ALA B O 1
ATOM 7525 N N . SER B 1 372 ? 35.062 -1.474 24.812 1 26.28 372 SER B N 1
ATOM 7526 C CA . SER B 1 372 ? 36.281 -2.281 24.828 1 26.28 372 SER B CA 1
ATOM 7527 C C . SER B 1 372 ? 36.375 -3.152 26.078 1 26.28 372 SER B C 1
ATOM 7529 O O . SER B 1 372 ? 37.438 -3.582 26.484 1 26.28 372 SER B O 1
ATOM 7531 N N . GLN B 1 373 ? 35.531 -2.969 27.094 1 25.42 373 GLN B N 1
ATOM 7532 C CA . GLN B 1 373 ? 35.938 -4.031 28.016 1 25.42 373 GLN B CA 1
ATOM 7533 C C . GLN B 1 373 ? 36.344 -5.293 27.25 1 25.42 373 GLN B C 1
ATOM 7535 O O . GLN B 1 373 ? 35.969 -5.461 26.078 1 25.42 373 GLN B O 1
ATOM 7540 N N . LYS B 1 374 ? 36.875 -6.262 28.156 1 23.88 374 LYS B N 1
ATOM 7541 C CA . LYS B 1 374 ? 37.438 -7.57 27.812 1 23.88 374 LYS B CA 1
ATOM 7542 C C . LYS B 1 374 ? 36.531 -8.281 26.797 1 23.88 374 LYS B C 1
ATOM 7544 O O . LYS B 1 374 ? 35.5 -8.82 27.141 1 23.88 374 LYS B O 1
ATOM 7549 N N . PHE B 1 375 ? 36.125 -7.609 25.797 1 27.16 375 PHE B N 1
ATOM 7550 C CA . PHE B 1 375 ? 35.812 -8.617 24.781 1 27.16 375 PHE B CA 1
ATOM 7551 C C . PHE B 1 375 ? 36.719 -9.836 24.953 1 27.16 375 PHE B C 1
ATOM 7553 O O . PHE B 1 375 ? 37.906 -9.766 24.719 1 27.16 375 PHE B O 1
ATOM 7560 N N . ALA B 1 376 ? 36.625 -10.391 26.016 1 25.88 376 ALA B N 1
ATOM 7561 C CA . ALA B 1 376 ? 37.344 -11.633 26.266 1 25.88 376 ALA B CA 1
ATOM 7562 C C . ALA B 1 376 ? 37.781 -12.289 24.953 1 25.88 376 ALA B C 1
ATOM 7564 O O . ALA B 1 376 ? 37.25 -11.969 23.891 1 25.88 376 ALA B O 1
ATOM 7565 N N . GLU B 1 377 ? 38.219 -13.422 24.922 1 29.23 377 GLU B N 1
ATOM 7566 C CA . GLU B 1 377 ? 38.688 -14.375 23.922 1 29.23 377 GLU B CA 1
ATOM 7567 C C . GLU B 1 377 ? 37.875 -14.25 22.625 1 29.23 377 GLU B C 1
ATOM 7569 O O . GLU B 1 377 ? 36.781 -13.695 22.625 1 29.23 377 GLU B O 1
ATOM 7574 N N . ASP B 1 378 ? 38.375 -14.656 21.359 1 35.78 378 ASP B N 1
ATOM 7575 C CA . ASP B 1 378 ? 38.438 -15.289 20.047 1 35.78 378 ASP B CA 1
ATOM 7576 C C . ASP B 1 378 ? 37.094 -15.891 19.641 1 35.78 378 ASP B C 1
ATOM 7578 O O . ASP B 1 378 ? 37.062 -16.781 18.797 1 35.78 378 ASP B O 1
ATOM 7582 N N . HIS B 1 379 ? 35.969 -15.688 20.344 1 41.16 379 HIS B N 1
ATOM 7583 C CA . HIS B 1 379 ? 35.094 -16.797 20.062 1 41.16 379 HIS B CA 1
ATOM 7584 C C . HIS B 1 379 ? 34.062 -16.438 18.969 1 41.16 379 HIS B C 1
ATOM 7586 O O . HIS B 1 379 ? 33.188 -15.609 19.203 1 41.16 379 HIS B O 1
ATOM 7592 N N . VAL B 1 380 ? 34.5 -16.359 17.672 1 55.62 380 VAL B N 1
ATOM 7593 C CA . VAL B 1 380 ? 33.531 -16.531 16.609 1 55.62 380 VAL B CA 1
ATOM 7594 C C . VAL B 1 380 ? 32.312 -17.281 17.141 1 55.62 380 VAL B C 1
ATOM 7596 O O . VAL B 1 380 ? 32.438 -18.344 17.734 1 55.62 380 VAL B O 1
ATOM 7599 N N . PRO B 1 381 ? 31.219 -16.281 17.234 1 64.31 381 PRO B N 1
ATOM 7600 C CA . PRO B 1 381 ? 30.047 -17.047 17.672 1 64.31 381 PRO B CA 1
ATOM 7601 C C . PRO B 1 381 ? 30.016 -18.453 17.078 1 64.31 381 PRO B C 1
ATOM 7603 O O . PRO B 1 381 ? 30.625 -18.703 16.031 1 64.31 381 PRO B O 1
ATOM 7606 N N . ALA B 1 382 ? 29.484 -19.125 17.922 1 78.5 382 ALA B N 1
ATOM 7607 C CA . ALA B 1 382 ? 29.281 -20.484 17.438 1 78.5 382 ALA B CA 1
ATOM 7608 C C . ALA B 1 382 ? 28.516 -20.484 16.109 1 78.5 382 ALA B C 1
ATOM 7610 O O . ALA B 1 382 ? 27.781 -19.547 15.812 1 78.5 382 ALA B O 1
ATOM 7611 N N . ASN B 1 383 ? 28.844 -21.328 15.32 1 82.44 383 ASN B N 1
ATOM 7612 C CA . ASN B 1 383 ? 28.234 -21.453 14 1 82.44 383 ASN B CA 1
ATOM 7613 C C . ASN B 1 383 ? 26.703 -21.406 14.07 1 82.44 383 ASN B C 1
ATOM 7615 O O . ASN B 1 383 ? 26.062 -20.875 13.172 1 82.44 383 ASN B O 1
ATOM 7619 N N . GLU B 1 384 ? 26.266 -21.797 15.234 1 82.69 384 GLU B N 1
ATOM 7620 C CA . GLU B 1 384 ? 24.812 -21.828 15.375 1 82.69 384 GLU B CA 1
ATOM 7621 C C . GLU B 1 384 ? 24.234 -20.422 15.492 1 82.69 384 GLU B C 1
ATOM 7623 O O . GLU B 1 384 ? 23.188 -20.125 14.93 1 82.69 384 GLU B O 1
ATOM 7628 N N . ILE B 1 385 ? 24.922 -19.688 16.203 1 85.38 385 ILE B N 1
ATOM 7629 C CA . ILE B 1 385 ? 24.5 -18.297 16.375 1 85.38 385 ILE B CA 1
ATOM 7630 C C . ILE B 1 385 ? 24.641 -17.547 15.047 1 85.38 385 ILE B C 1
ATOM 7632 O O . ILE B 1 385 ? 23.734 -16.797 14.656 1 85.38 385 ILE B O 1
ATOM 7636 N N . LEU B 1 386 ? 25.672 -17.781 14.344 1 84.94 386 LEU B N 1
ATOM 7637 C CA . LEU B 1 386 ? 25.891 -17.125 13.055 1 84.94 386 LEU B CA 1
ATOM 7638 C C . LEU B 1 386 ? 24.844 -17.578 12.031 1 84.94 386 LEU B C 1
ATOM 7640 O O . LEU B 1 386 ? 24.391 -16.781 11.219 1 84.94 386 LEU B O 1
ATOM 7644 N N . ASN B 1 387 ? 24.531 -18.797 12.156 1 89.19 387 ASN B N 1
ATOM 7645 C CA . ASN B 1 387 ? 23.484 -19.312 11.273 1 89.19 387 ASN B CA 1
ATOM 7646 C C . ASN B 1 387 ? 22.172 -18.547 11.453 1 89.19 387 ASN B C 1
ATOM 7648 O O . ASN B 1 387 ? 21.547 -18.156 10.469 1 89.19 387 ASN B O 1
ATOM 7652 N N . LEU B 1 388 ? 21.891 -18.391 12.656 1 89.69 388 LEU B N 1
ATOM 7653 C CA . LEU B 1 388 ? 20.641 -17.703 12.961 1 89.69 388 LEU B CA 1
ATOM 7654 C C . LEU B 1 388 ? 20.703 -16.25 12.508 1 89.69 388 LEU B C 1
ATOM 7656 O O . LEU B 1 388 ? 19.75 -15.742 11.922 1 89.69 388 LEU B O 1
ATOM 7660 N N . ARG B 1 389 ? 21.766 -15.586 12.711 1 87.12 389 ARG B N 1
ATOM 7661 C CA . ARG B 1 389 ? 21.922 -14.188 12.32 1 87.12 389 ARG B CA 1
ATOM 7662 C C . ARG B 1 389 ? 21.859 -14.039 10.797 1 87.12 389 ARG B C 1
ATOM 7664 O O . ARG B 1 389 ? 21.25 -13.109 10.281 1 87.12 389 ARG B O 1
ATOM 7671 N N . CYS B 1 390 ? 22.5 -14.891 10.125 1 91.19 390 CYS B N 1
ATOM 7672 C CA . CYS B 1 390 ? 22.516 -14.867 8.672 1 91.19 390 CYS B CA 1
ATOM 7673 C C . CYS B 1 390 ? 21.109 -15.094 8.109 1 91.19 390 CYS B C 1
ATOM 7675 O O . CYS B 1 390 ? 20.688 -14.383 7.191 1 91.19 390 CYS B O 1
ATOM 7677 N N . LEU B 1 391 ? 20.469 -16.031 8.758 1 92.62 391 LEU B N 1
ATOM 7678 C CA . LEU B 1 391 ? 19.109 -16.328 8.312 1 92.62 391 LEU B CA 1
ATOM 7679 C C . LEU B 1 391 ? 18.203 -15.117 8.5 1 92.62 391 LEU B C 1
ATOM 7681 O O . LEU B 1 391 ? 17.438 -14.766 7.594 1 92.62 391 LEU B O 1
ATOM 7685 N N . LYS B 1 392 ? 18.266 -14.516 9.594 1 90.44 392 LYS B N 1
ATOM 7686 C CA . LYS B 1 392 ? 17.438 -13.352 9.891 1 90.44 392 LYS B CA 1
ATOM 7687 C C . LYS B 1 392 ? 17.688 -12.219 8.898 1 90.44 392 LYS B C 1
ATOM 7689 O O . LYS B 1 392 ? 16.75 -11.609 8.383 1 90.44 392 LYS B O 1
ATOM 7694 N N . THR B 1 393 ? 18.906 -11.992 8.609 1 87.5 393 THR B N 1
ATOM 7695 C CA . THR B 1 393 ? 19.297 -10.898 7.723 1 87.5 393 THR B CA 1
ATOM 7696 C C . THR B 1 393 ? 18.719 -11.109 6.324 1 87.5 393 THR B C 1
ATOM 7698 O O . THR B 1 393 ? 18.328 -10.141 5.656 1 87.5 393 THR B O 1
ATOM 7701 N N . LEU B 1 394 ? 18.672 -12.273 5.93 1 90.94 394 LEU B N 1
ATOM 7702 C CA . LEU B 1 394 ? 18.188 -12.562 4.586 1 90.94 394 LEU B CA 1
ATOM 7703 C C . LEU B 1 394 ? 16.672 -12.508 4.523 1 90.94 394 LEU B C 1
ATOM 7705 O O . LEU B 1 394 ? 16.094 -12.102 3.51 1 90.94 394 LEU B O 1
ATOM 7709 N N . LEU B 1 395 ? 16.031 -12.891 5.633 1 92 395 LEU B N 1
ATOM 7710 C CA . LEU B 1 395 ? 14.594 -13.117 5.562 1 92 395 LEU B CA 1
ATOM 7711 C C . LEU B 1 395 ? 13.828 -11.883 6.012 1 92 395 LEU B C 1
ATOM 7713 O O . LEU B 1 395 ? 12.695 -11.648 5.574 1 92 395 LEU B O 1
ATOM 7717 N N . VAL B 1 396 ? 14.289 -11.195 6.891 1 85.69 396 VAL B N 1
ATOM 7718 C CA . VAL B 1 396 ? 13.523 -10.094 7.473 1 85.69 396 VAL B CA 1
ATOM 7719 C C . VAL B 1 396 ? 13.75 -8.82 6.664 1 85.69 396 VAL B C 1
ATOM 7721 O O . VAL B 1 396 ? 14.891 -8.438 6.398 1 85.69 396 VAL B O 1
ATOM 7724 N N . ASN B 1 397 ? 12.617 -8.367 6.082 1 63.94 397 ASN B N 1
ATOM 7725 C CA . ASN B 1 397 ? 12.609 -7.152 5.27 1 63.94 397 ASN B CA 1
ATOM 7726 C C . ASN B 1 397 ? 12.758 -5.902 6.129 1 63.94 397 ASN B C 1
ATOM 7728 O O . ASN B 1 397 ? 12.016 -5.715 7.098 1 63.94 397 ASN B O 1
ATOM 7732 N N . HIS B 1 398 ? 13.898 -5.23 5.934 1 55.47 398 HIS B N 1
ATOM 7733 C CA . HIS B 1 398 ? 14.148 -4.043 6.742 1 55.47 398 HIS B CA 1
ATOM 7734 C C . HIS B 1 398 ? 13.445 -2.82 6.164 1 55.47 398 HIS B C 1
ATOM 7736 O O . HIS B 1 398 ? 13.539 -1.723 6.719 1 55.47 398 HIS B O 1
ATOM 7742 N N . ASP B 1 399 ? 12.953 -2.967 4.938 1 49.53 399 ASP B N 1
ATOM 7743 C CA . ASP B 1 399 ? 12.422 -1.729 4.367 1 49.53 399 ASP B CA 1
ATOM 7744 C C . ASP B 1 399 ? 11.312 -1.155 5.238 1 49.53 399 ASP B C 1
ATOM 7746 O O . ASP B 1 399 ? 10.727 -0.122 4.906 1 49.53 399 ASP B O 1
ATOM 7750 N N . ASN B 1 400 ? 10.898 -1.997 6.09 1 43.84 400 ASN B N 1
ATOM 7751 C CA . ASN B 1 400 ? 9.68 -1.476 6.707 1 43.84 400 ASN B CA 1
ATOM 7752 C C . ASN B 1 400 ? 9.984 -0.314 7.648 1 43.84 400 ASN B C 1
ATOM 7754 O O . ASN B 1 400 ? 10.766 -0.462 8.594 1 43.84 400 ASN B O 1
ATOM 7758 N N . LYS B 1 401 ? 9.891 0.833 6.977 1 44.44 401 LYS B N 1
ATOM 7759 C CA . LYS B 1 401 ? 9.836 2.053 7.777 1 44.44 401 LYS B CA 1
ATOM 7760 C C . LYS B 1 401 ? 9.195 1.786 9.141 1 44.44 401 LYS B C 1
ATOM 7762 O O . LYS B 1 401 ? 9.031 2.705 9.945 1 44.44 401 LYS B O 1
ATOM 7767 N N . SER B 1 402 ? 8.531 0.573 9.25 1 44.28 402 SER B N 1
ATOM 7768 C CA . SER B 1 402 ? 7.734 0.379 10.453 1 44.28 402 SER B CA 1
ATOM 7769 C C . SER B 1 402 ? 8.617 0.063 11.656 1 44.28 402 SER B C 1
ATOM 7771 O O . SER B 1 402 ? 9.562 -0.714 11.555 1 44.28 402 SER B O 1
ATOM 7773 N N . GLY B 1 403 ? 9.234 1.015 12.102 1 45.94 403 GLY B N 1
ATOM 7774 C CA . GLY B 1 403 ? 9.758 0.879 13.453 1 45.94 403 GLY B CA 1
ATOM 7775 C C . GLY B 1 403 ? 9.32 -0.405 14.133 1 45.94 403 GLY B C 1
ATOM 7776 O O . GLY B 1 403 ? 9.406 -0.523 15.359 1 45.94 403 GLY B O 1
ATOM 7777 N N . ASP B 1 404 ? 8.617 -1.186 13.352 1 52.72 404 ASP B N 1
ATOM 7778 C CA . ASP B 1 404 ? 8.156 -2.393 14.031 1 52.72 404 ASP B CA 1
ATOM 7779 C C . ASP B 1 404 ? 9.32 -3.33 14.344 1 52.72 404 ASP B C 1
ATOM 7781 O O . ASP B 1 404 ? 10 -3.809 13.438 1 52.72 404 ASP B O 1
ATOM 7785 N N . LYS B 1 405 ? 9.703 -3.268 15.477 1 58.56 405 LYS B N 1
ATOM 7786 C CA . LYS B 1 405 ? 10.789 -4.043 16.078 1 58.56 405 LYS B CA 1
ATOM 7787 C C . LYS B 1 405 ? 10.586 -5.539 15.844 1 58.56 405 LYS B C 1
ATOM 7789 O O . LYS B 1 405 ? 11.523 -6.324 15.977 1 58.56 405 LYS B O 1
ATOM 7794 N N . LYS B 1 406 ? 9.367 -5.969 15.5 1 65.88 406 LYS B N 1
ATOM 7795 C CA . LYS B 1 406 ? 9.156 -7.41 15.523 1 65.88 406 LYS B CA 1
ATOM 7796 C C . LYS B 1 406 ? 9.617 -8.055 14.219 1 65.88 406 LYS B C 1
ATOM 7798 O O . LYS B 1 406 ? 9.992 -9.227 14.195 1 65.88 406 LYS B O 1
ATOM 7803 N N . GLY B 1 407 ? 9.961 -7.441 13.125 1 78.19 407 GLY B N 1
ATOM 7804 C CA . GLY B 1 407 ? 10.359 -7.977 11.828 1 78.19 407 GLY B CA 1
ATOM 7805 C C . GLY B 1 407 ? 9.398 -9.023 11.297 1 78.19 407 GLY B C 1
ATOM 7806 O O . GLY B 1 407 ? 8.781 -9.758 12.062 1 78.19 407 GLY B O 1
ATOM 7807 N N . TYR B 1 408 ? 9.195 -9.281 9.977 1 86.81 408 TYR B N 1
ATOM 7808 C CA . TYR B 1 408 ? 8.281 -10.242 9.359 1 86.81 408 TYR B CA 1
ATOM 7809 C C . TYR B 1 408 ? 8.969 -10.992 8.227 1 86.81 408 TYR B C 1
ATOM 7811 O O . TYR B 1 408 ? 9.852 -10.445 7.559 1 86.81 408 TYR B O 1
ATOM 7819 N N . VAL B 1 409 ? 8.562 -12.25 8.117 1 92.88 409 VAL B N 1
ATOM 7820 C CA . VAL B 1 409 ? 9.047 -13.094 7.027 1 92.88 409 VAL B CA 1
ATOM 7821 C C . VAL B 1 409 ? 7.945 -13.258 5.98 1 92.88 409 VAL B C 1
ATOM 7823 O O . VAL B 1 409 ? 6.871 -13.789 6.277 1 92.88 409 VAL B O 1
ATOM 7826 N N . ASN B 1 410 ? 8.25 -12.82 4.832 1 91.69 410 ASN B N 1
ATOM 7827 C CA . ASN B 1 410 ? 7.312 -12.961 3.725 1 91.69 410 ASN B CA 1
ATOM 7828 C C . ASN B 1 410 ? 7.434 -14.336 3.066 1 91.69 410 ASN B C 1
ATOM 7830 O O . ASN B 1 410 ? 8.539 -14.844 2.883 1 91.69 410 ASN B O 1
ATOM 7834 N N . VAL B 1 411 ? 6.363 -14.922 2.682 1 93.75 411 VAL B N 1
ATOM 7835 C CA . VAL B 1 411 ? 6.32 -16.281 2.152 1 93.75 411 VAL B CA 1
ATOM 7836 C C . VAL B 1 411 ? 7.145 -16.359 0.868 1 93.75 411 VAL B C 1
ATOM 7838 O O . VAL B 1 411 ? 7.871 -17.328 0.648 1 93.75 411 VAL B O 1
ATOM 7841 N N . GLU B 1 412 ? 7.051 -15.375 -0.012 1 90.31 412 GLU B N 1
ATOM 7842 C CA . GLU B 1 412 ? 7.805 -15.391 -1.262 1 90.31 412 GLU B CA 1
ATOM 7843 C C . GLU B 1 412 ? 9.305 -15.25 -1.006 1 90.31 412 GLU B C 1
ATOM 7845 O O . GLU B 1 412 ? 10.117 -15.914 -1.66 1 90.31 412 GLU B O 1
ATOM 7850 N N . ARG B 1 413 ? 9.594 -14.383 -0.117 1 91.06 413 ARG B N 1
ATOM 7851 C CA . ARG B 1 413 ? 11.008 -14.227 0.239 1 91.06 413 ARG B CA 1
ATOM 7852 C C . ARG B 1 413 ? 11.578 -15.531 0.784 1 91.06 413 ARG B C 1
ATOM 7854 O O . ARG B 1 413 ? 12.688 -15.93 0.415 1 91.06 413 ARG B O 1
ATOM 7861 N N . PHE B 1 414 ? 10.867 -16.141 1.645 1 94.5 414 PHE B N 1
ATOM 7862 C CA . PHE B 1 414 ? 11.289 -17.422 2.182 1 94.5 414 PHE B CA 1
ATOM 7863 C C . PHE B 1 414 ? 11.5 -18.438 1.062 1 94.5 414 PHE B C 1
ATOM 7865 O O . PHE B 1 414 ? 12.523 -19.125 1.029 1 94.5 414 PHE B O 1
ATOM 7872 N N . GLY B 1 415 ? 10.562 -18.469 0.159 1 93.12 415 GLY B N 1
ATOM 7873 C CA . GLY B 1 415 ? 10.703 -19.359 -0.983 1 93.12 415 GLY B CA 1
ATOM 7874 C C . GLY B 1 415 ? 11.938 -19.078 -1.814 1 93.12 415 GLY B C 1
ATOM 7875 O O . GLY B 1 415 ? 12.648 -20 -2.219 1 93.12 415 GLY B O 1
ATOM 7876 N N . ASN B 1 416 ? 12.195 -17.859 -2.051 1 91 416 ASN B N 1
ATOM 7877 C CA . ASN B 1 416 ? 13.359 -17.469 -2.84 1 91 416 ASN B CA 1
ATOM 7878 C C . ASN B 1 416 ? 14.664 -17.875 -2.162 1 91 416 ASN B C 1
ATOM 7880 O O . ASN B 1 416 ? 15.586 -18.344 -2.822 1 91 416 ASN B O 1
ATOM 7884 N N . ILE B 1 417 ? 14.703 -17.672 -0.901 1 93.19 417 ILE B N 1
ATOM 7885 C CA . ILE B 1 417 ? 15.914 -18.016 -0.17 1 93.19 417 ILE B CA 1
ATOM 7886 C C . ILE B 1 417 ? 16.141 -19.531 -0.23 1 93.19 417 ILE B C 1
ATOM 7888 O O . ILE B 1 417 ? 17.266 -19.984 -0.347 1 93.19 417 ILE B O 1
ATOM 7892 N N . LEU B 1 418 ? 15.117 -20.234 -0.205 1 92.81 418 LEU B N 1
ATOM 7893 C CA . LEU B 1 418 ? 15.227 -21.688 -0.328 1 92.81 418 LEU B CA 1
ATOM 7894 C C . LEU B 1 418 ? 15.695 -22.078 -1.725 1 92.81 418 LEU B C 1
ATOM 7896 O O . LEU B 1 418 ? 16.422 -23.062 -1.887 1 92.81 418 LEU B O 1
ATOM 7900 N N . ASN B 1 419 ? 15.289 -21.328 -2.711 1 89.94 419 ASN B N 1
ATOM 7901 C CA . ASN B 1 419 ? 15.758 -21.609 -4.066 1 89.94 419 ASN B CA 1
ATOM 7902 C C . ASN B 1 419 ? 17.266 -21.453 -4.18 1 89.94 419 ASN B C 1
ATOM 7904 O O . ASN B 1 419 ? 17.922 -22.234 -4.879 1 89.94 419 ASN B O 1
ATOM 7908 N N . TRP B 1 420 ? 17.734 -20.562 -3.496 1 91.38 420 TRP B N 1
ATOM 7909 C CA . TRP B 1 420 ? 19.156 -20.234 -3.623 1 91.38 420 TRP B CA 1
ATOM 7910 C C . TRP B 1 420 ? 20 -21.156 -2.736 1 91.38 420 TRP B C 1
ATOM 7912 O O . TRP B 1 420 ? 21.094 -21.562 -3.119 1 91.38 420 TRP B O 1
ATOM 7922 N N . PHE B 1 421 ? 19.469 -21.484 -1.555 1 91.56 421 PHE B N 1
ATOM 7923 C CA . PHE B 1 421 ? 20.344 -22.078 -0.561 1 91.56 421 PHE B CA 1
ATOM 7924 C C . PHE B 1 421 ? 19.875 -23.484 -0.199 1 91.56 421 PHE B C 1
ATOM 7926 O O . PHE B 1 421 ? 20.578 -24.219 0.51 1 91.56 421 PHE B O 1
ATOM 7933 N N . GLY B 1 422 ? 18.641 -23.922 -0.536 1 76.19 422 GLY B N 1
ATOM 7934 C CA . GLY B 1 422 ? 17.969 -25.156 -0.169 1 76.19 422 GLY B CA 1
ATOM 7935 C C . GLY B 1 422 ? 18.734 -26.406 -0.538 1 76.19 422 GLY B C 1
ATOM 7936 O O . GLY B 1 422 ? 19.922 -26.328 -0.891 1 76.19 422 GLY B O 1
ATOM 7937 N N . PRO B 1 423 ? 18.219 -27.359 -0.23 1 80.69 423 PRO B N 1
ATOM 7938 C CA . PRO B 1 423 ? 16.906 -27.672 0.345 1 80.69 423 PRO B CA 1
ATOM 7939 C C . PRO B 1 423 ? 16.922 -27.688 1.872 1 80.69 423 PRO B C 1
ATOM 7941 O O . PRO B 1 423 ? 17.984 -27.703 2.482 1 80.69 423 PRO B O 1
ATOM 7944 N N . LEU B 1 424 ? 15.633 -27.672 2.494 1 87.38 424 LEU B N 1
ATOM 7945 C CA . LEU B 1 424 ? 15.492 -27.766 3.943 1 87.38 424 LEU B CA 1
ATOM 7946 C C . LEU B 1 424 ? 15.625 -29.203 4.418 1 87.38 424 LEU B C 1
ATOM 7948 O O . LEU B 1 424 ? 14.656 -29.969 4.391 1 87.38 424 LEU B O 1
ATOM 7952 N N . ILE B 1 425 ? 16.812 -29.656 4.723 1 82.19 425 ILE B N 1
ATOM 7953 C CA . ILE B 1 425 ? 17.062 -31.016 5.188 1 82.19 425 ILE B CA 1
ATOM 7954 C C . ILE B 1 425 ? 18 -30.984 6.391 1 82.19 425 ILE B C 1
ATOM 7956 O O . ILE B 1 425 ? 18.859 -30.109 6.496 1 82.19 425 ILE B O 1
ATOM 7960 N N . LYS B 1 426 ? 17.672 -31.781 7.309 1 79.38 426 LYS B N 1
ATOM 7961 C CA . LYS B 1 426 ? 18.609 -32.031 8.391 1 79.38 426 LYS B CA 1
ATOM 7962 C C . LYS B 1 426 ? 19.422 -33.312 8.125 1 79.38 426 LYS B C 1
ATOM 7964 O O . LYS B 1 426 ? 18.859 -34.344 7.742 1 79.38 426 LYS B O 1
ATOM 7969 N N . LYS B 1 427 ? 20.734 -33.125 8.125 1 78.44 427 LYS B N 1
ATOM 7970 C CA . LYS B 1 427 ? 21.625 -34.281 7.984 1 78.44 427 LYS B CA 1
ATOM 7971 C C . LYS B 1 427 ? 22.516 -34.438 9.219 1 78.44 427 LYS B C 1
ATOM 7973 O O . LYS B 1 427 ? 23.328 -33.562 9.516 1 78.44 427 LYS B O 1
ATOM 7978 N N . LYS B 1 428 ? 22.312 -35.625 9.867 1 77.5 428 LYS B N 1
ATOM 7979 C CA . LYS B 1 428 ? 23.078 -35.906 11.078 1 77.5 428 LYS B CA 1
ATOM 7980 C C . LYS B 1 428 ? 23.016 -34.719 12.047 1 77.5 428 LYS B C 1
ATOM 7982 O O . LYS B 1 428 ? 21.938 -34.281 12.43 1 77.5 428 LYS B O 1
ATOM 7987 N N . ASP B 1 429 ? 23.969 -33.875 12.359 1 72 429 ASP B N 1
ATOM 7988 C CA . ASP B 1 429 ? 24.031 -32.781 13.32 1 72 429 ASP B CA 1
ATOM 7989 C C . ASP B 1 429 ? 24.281 -31.453 12.609 1 72 429 ASP B C 1
ATOM 7991 O O . ASP B 1 429 ? 24.891 -30.547 13.172 1 72 429 ASP B O 1
ATOM 7995 N N . ARG B 1 430 ? 23.844 -31.672 11.234 1 81.25 430 ARG B N 1
ATOM 7996 C CA . ARG B 1 430 ? 24.047 -30.422 10.516 1 81.25 430 ARG B CA 1
ATOM 7997 C C . ARG B 1 430 ? 22.797 -30.047 9.711 1 81.25 430 ARG B C 1
ATOM 7999 O O . ARG B 1 430 ? 22 -30.906 9.367 1 81.25 430 ARG B O 1
ATOM 8006 N N . THR B 1 431 ? 22.688 -28.75 9.57 1 86.88 431 THR B N 1
ATOM 8007 C CA . THR B 1 431 ? 21.641 -28.219 8.695 1 86.88 431 THR B CA 1
ATOM 8008 C C . THR B 1 431 ? 22.266 -27.594 7.441 1 86.88 431 THR B C 1
ATOM 8010 O O . THR B 1 431 ? 22.578 -26.406 7.43 1 86.88 431 THR B O 1
ATOM 8013 N N . PRO B 1 432 ? 22.359 -28.375 6.418 1 88.06 432 PRO B N 1
ATOM 8014 C CA . PRO B 1 432 ? 23.047 -27.906 5.219 1 88.06 432 PRO B CA 1
ATOM 8015 C C . PRO B 1 432 ? 22.516 -26.562 4.727 1 88.06 432 PRO B C 1
ATOM 8017 O O . PRO B 1 432 ? 23.281 -25.734 4.227 1 88.06 432 PRO B O 1
ATOM 8020 N N . PHE B 1 433 ? 21.25 -26.391 4.898 1 92.5 433 PHE B N 1
ATOM 8021 C CA . PHE B 1 433 ? 20.625 -25.141 4.457 1 92.5 433 PHE B CA 1
ATOM 8022 C C . PHE B 1 433 ? 21.219 -23.953 5.199 1 92.5 433 PHE B C 1
ATOM 8024 O O . PHE B 1 433 ? 21.641 -22.969 4.574 1 92.5 433 PHE B O 1
ATOM 8031 N N . LEU B 1 434 ? 21.312 -24.047 6.457 1 93.12 434 LEU B N 1
ATOM 8032 C CA . LEU B 1 434 ? 21.844 -22.953 7.27 1 93.12 434 LEU B CA 1
ATOM 8033 C C . LEU B 1 434 ? 23.344 -22.812 7.074 1 93.12 434 LEU B C 1
ATOM 8035 O O . LEU B 1 434 ? 23.875 -21.703 7.039 1 93.12 434 LEU B O 1
ATOM 8039 N N . ASP B 1 435 ? 23.953 -23.922 6.961 1 91.5 435 ASP B N 1
ATOM 8040 C CA . ASP B 1 435 ? 25.406 -23.891 6.719 1 91.5 435 ASP B CA 1
ATOM 8041 C C . ASP B 1 435 ? 25.719 -23.203 5.395 1 91.5 435 ASP B C 1
ATOM 8043 O O . ASP B 1 435 ? 26.656 -22.406 5.316 1 91.5 435 ASP B O 1
ATOM 8047 N N . ALA B 1 436 ? 24.922 -23.562 4.43 1 92.56 436 ALA B N 1
ATOM 8048 C CA . ALA B 1 436 ? 25.141 -22.969 3.107 1 92.56 436 ALA B CA 1
ATOM 8049 C C . ALA B 1 436 ? 24.984 -21.453 3.145 1 92.56 436 ALA B C 1
ATOM 8051 O O . ALA B 1 436 ? 25.781 -20.734 2.527 1 92.56 436 ALA B O 1
ATOM 8052 N N . ILE B 1 437 ? 24.016 -21.016 3.842 1 94.19 437 ILE B N 1
ATOM 8053 C CA . ILE B 1 437 ? 23.797 -19.578 3.971 1 94.19 437 ILE B CA 1
ATOM 8054 C C . ILE B 1 437 ? 25.016 -18.922 4.602 1 94.19 437 ILE B C 1
ATOM 8056 O O . ILE B 1 437 ? 25.562 -17.953 4.051 1 94.19 437 ILE B O 1
ATOM 8060 N N . ARG B 1 438 ? 25.391 -19.438 5.668 1 92.31 438 ARG B N 1
ATOM 8061 C CA . ARG B 1 438 ? 26.531 -18.859 6.383 1 92.31 438 ARG B CA 1
ATOM 8062 C C . ARG B 1 438 ? 27.781 -18.875 5.52 1 92.31 438 ARG B C 1
ATOM 8064 O O . ARG B 1 438 ? 28.5 -17.875 5.434 1 92.31 438 ARG B O 1
ATOM 8071 N N . GLU B 1 439 ? 28.031 -19.938 4.883 1 91.5 439 GLU B N 1
ATOM 8072 C CA . GLU B 1 439 ? 29.234 -20.125 4.09 1 91.5 439 GLU B CA 1
ATOM 8073 C C . GLU B 1 439 ? 29.312 -19.109 2.945 1 91.5 439 GLU B C 1
ATOM 8075 O O . GLU B 1 439 ? 30.375 -18.594 2.629 1 91.5 439 GLU B O 1
ATOM 8080 N N . ILE B 1 440 ? 28.219 -18.844 2.381 1 94.5 440 ILE B N 1
ATOM 8081 C CA . ILE B 1 440 ? 28.203 -17.922 1.253 1 94.5 440 ILE B CA 1
ATOM 8082 C C . ILE B 1 440 ? 28.25 -16.484 1.765 1 94.5 440 ILE B C 1
ATOM 8084 O O . ILE B 1 440 ? 29 -15.656 1.227 1 94.5 440 ILE B O 1
ATOM 8088 N N . LEU B 1 441 ? 27.547 -16.203 2.816 1 91.69 441 LEU B N 1
ATOM 8089 C CA . LEU B 1 441 ? 27.5 -14.844 3.33 1 91.69 441 LEU B CA 1
ATOM 8090 C C . LEU B 1 441 ? 28.859 -14.43 3.883 1 91.69 441 LEU B C 1
ATOM 8092 O O . LEU B 1 441 ? 29.172 -13.234 3.951 1 91.69 441 LEU B O 1
ATOM 8096 N N . GLN B 1 442 ? 29.609 -15.406 4.234 1 87.31 442 GLN B N 1
ATOM 8097 C CA . GLN B 1 442 ? 30.922 -15.109 4.801 1 87.31 442 GLN B CA 1
ATOM 8098 C C . GLN B 1 442 ? 31.906 -14.672 3.723 1 87.31 442 GLN B C 1
ATOM 8100 O O . GLN B 1 442 ? 32.969 -14.109 4.027 1 87.31 442 GLN B O 1
ATOM 8105 N N . GLU B 1 443 ? 31.562 -14.953 2.494 1 89 443 GLU B N 1
ATOM 8106 C CA . GLU B 1 443 ? 32.438 -14.602 1.384 1 89 443 GLU B CA 1
ATOM 8107 C C . GLU B 1 443 ? 32.406 -13.109 1.083 1 89 443 GLU B C 1
ATOM 8109 O O . GLU B 1 443 ? 31.312 -12.555 0.879 1 89 443 GLU B O 1
ATOM 8114 N N . ALA B 1 444 ? 33.5 -12.492 0.913 1 82.56 444 ALA B N 1
ATOM 8115 C CA . ALA B 1 444 ? 33.594 -11.055 0.689 1 82.56 444 ALA B CA 1
ATOM 8116 C C . ALA B 1 444 ? 33.031 -10.664 -0.663 1 82.56 444 ALA B C 1
ATOM 8118 O O . ALA B 1 444 ? 32.531 -9.547 -0.838 1 82.56 444 ALA B O 1
ATOM 8119 N N . TRP B 1 445 ? 33.062 -11.594 -1.52 1 89.69 445 TRP B N 1
ATOM 8120 C CA . TRP B 1 445 ? 32.656 -11.281 -2.877 1 89.69 445 TRP B CA 1
ATOM 8121 C C . TRP B 1 445 ? 31.125 -11.383 -3.004 1 89.69 445 TRP B C 1
ATOM 8123 O O . TRP B 1 445 ? 30.547 -11.008 -4.031 1 89.69 445 TRP B O 1
ATOM 8133 N N . PHE B 1 446 ? 30.391 -11.805 -1.997 1 93.44 446 PHE B N 1
ATOM 8134 C CA . PHE B 1 446 ? 28.953 -12 -2.113 1 93.44 446 PHE B CA 1
ATOM 8135 C C . PHE B 1 446 ? 28.203 -10.75 -1.678 1 93.44 446 PHE B C 1
ATOM 8137 O O . PHE B 1 446 ? 28.375 -10.273 -0.555 1 93.44 446 PHE B O 1
ATOM 8144 N N . HIS B 1 447 ? 27.328 -10.297 -2.594 1 89.25 447 HIS B N 1
ATOM 8145 C CA . HIS B 1 447 ? 26.656 -9.031 -2.336 1 89.25 447 HIS B CA 1
ATOM 8146 C C . HIS B 1 447 ? 25.141 -9.203 -2.268 1 89.25 447 HIS B C 1
ATOM 8148 O O . HIS B 1 447 ? 24.406 -8.227 -2.145 1 89.25 447 HIS B O 1
ATOM 8154 N N . GLY B 1 448 ? 24.734 -10.414 -2.357 1 90.31 448 GLY B N 1
ATOM 8155 C CA . GLY B 1 448 ? 23.328 -10.703 -2.117 1 90.31 448 GLY B CA 1
ATOM 8156 C C . GLY B 1 448 ? 22.406 -10.172 -3.205 1 90.31 448 GLY B C 1
ATOM 8157 O O . GLY B 1 448 ? 22.641 -10.406 -4.391 1 90.31 448 GLY B O 1
ATOM 8158 N N . ASP B 1 449 ? 21.328 -9.414 -2.766 1 82.88 449 ASP B N 1
ATOM 8159 C CA . ASP B 1 449 ? 20.234 -9 -3.652 1 82.88 449 ASP B CA 1
ATOM 8160 C C . ASP B 1 449 ? 20.5 -7.602 -4.211 1 82.88 449 ASP B C 1
ATOM 8162 O O . ASP B 1 449 ? 19.75 -6.664 -3.904 1 82.88 449 ASP B O 1
ATOM 8166 N N . ILE B 1 450 ? 21.469 -7.512 -5.121 1 81.62 450 ILE B N 1
ATOM 8167 C CA . ILE B 1 450 ? 21.688 -6.25 -5.816 1 81.62 450 ILE B CA 1
ATOM 8168 C C . ILE B 1 450 ? 21.406 -6.426 -7.309 1 81.62 450 ILE B C 1
ATOM 8170 O O . ILE B 1 450 ? 21.688 -7.48 -7.879 1 81.62 450 ILE B O 1
ATOM 8174 N N . GLU B 1 451 ? 20.859 -5.445 -7.879 1 74.81 451 GLU B N 1
ATOM 8175 C CA . GLU B 1 451 ? 20.5 -5.5 -9.289 1 74.81 451 GLU B CA 1
ATOM 8176 C C . GLU B 1 451 ? 21.734 -5.352 -10.18 1 74.81 451 GLU B C 1
ATOM 8178 O O . GLU B 1 451 ? 22.812 -4.98 -9.703 1 74.81 451 GLU B O 1
ATOM 8183 N N . THR B 1 452 ? 21.5 -5.676 -11.406 1 79.56 452 THR B N 1
ATOM 8184 C CA . THR B 1 452 ? 22.594 -5.605 -12.391 1 79.56 452 THR B CA 1
ATOM 8185 C C . THR B 1 452 ? 23.172 -4.199 -12.445 1 79.56 452 THR B C 1
ATOM 8187 O O . THR B 1 452 ? 24.391 -4.035 -12.5 1 79.56 452 THR B O 1
ATOM 8190 N N . GLY B 1 453 ? 22.312 -3.258 -12.383 1 72.44 453 GLY B N 1
ATOM 8191 C CA . GLY B 1 453 ? 22.781 -1.881 -12.414 1 72.44 453 GLY B CA 1
ATOM 8192 C C . GLY B 1 453 ? 23.656 -1.525 -11.227 1 72.44 453 GLY B C 1
ATOM 8193 O O . GLY B 1 453 ? 24.672 -0.852 -11.383 1 72.44 453 GLY B O 1
ATOM 8194 N N . GLU B 1 454 ? 23.281 -2.055 -10.125 1 73.75 454 GLU B N 1
ATOM 8195 C CA . GLU B 1 454 ? 24.062 -1.797 -8.922 1 73.75 454 GLU B CA 1
ATOM 8196 C C . GLU B 1 454 ? 25.422 -2.512 -8.977 1 73.75 454 GLU B C 1
ATOM 8198 O O . GLU B 1 454 ? 26.438 -1.965 -8.547 1 73.75 454 GLU B O 1
ATOM 8203 N N . ALA B 1 455 ? 25.391 -3.666 -9.461 1 82.94 455 ALA B N 1
ATOM 8204 C CA . ALA B 1 455 ? 26.641 -4.402 -9.617 1 82.94 455 ALA B CA 1
ATOM 8205 C C . ALA B 1 455 ? 27.594 -3.664 -10.555 1 82.94 455 ALA B C 1
ATOM 8207 O O . ALA B 1 455 ? 28.781 -3.545 -10.273 1 82.94 455 ALA B O 1
ATOM 8208 N N . GLN B 1 456 ? 27.062 -3.234 -11.594 1 78.69 456 GLN B N 1
ATOM 8209 C CA . GLN B 1 456 ? 27.875 -2.484 -12.547 1 78.69 456 GLN B CA 1
ATOM 8210 C C . GLN B 1 456 ? 28.438 -1.217 -11.914 1 78.69 456 GLN B C 1
ATOM 8212 O O . GLN B 1 456 ? 29.609 -0.884 -12.125 1 78.69 456 GLN B O 1
ATOM 8217 N N . ARG B 1 457 ? 27.625 -0.71 -11.18 1 69.81 457 ARG B N 1
ATOM 8218 C CA . ARG B 1 457 ? 28.031 0.524 -10.523 1 69.81 457 ARG B CA 1
ATOM 8219 C C . ARG B 1 457 ? 29.188 0.266 -9.547 1 69.81 457 ARG B C 1
ATOM 8221 O O . ARG B 1 457 ? 30.141 1.044 -9.484 1 69.81 457 ARG B O 1
ATOM 8228 N N . ARG B 1 458 ? 29.094 -0.745 -8.867 1 74.25 458 ARG B N 1
ATOM 8229 C CA . ARG B 1 458 ? 30.109 -1.093 -7.879 1 74.25 458 ARG B CA 1
ATOM 8230 C C . ARG B 1 458 ? 31.422 -1.468 -8.555 1 74.25 458 ARG B C 1
ATOM 8232 O O . ARG B 1 458 ? 32.5 -1.229 -8 1 74.25 458 ARG B O 1
ATOM 8239 N N . LEU B 1 459 ? 31.344 -1.959 -9.688 1 81.81 459 LEU B N 1
ATOM 8240 C CA . LEU B 1 459 ? 32.531 -2.48 -10.375 1 81.81 459 LEU B CA 1
ATOM 8241 C C . LEU B 1 459 ? 33.125 -1.431 -11.305 1 81.81 459 LEU B C 1
ATOM 8243 O O . LEU B 1 459 ? 34.25 -1.573 -11.766 1 81.81 459 LEU B O 1
ATOM 8247 N N . ASN B 1 460 ? 32.344 -0.543 -11.469 1 71.81 460 ASN B N 1
ATOM 8248 C CA . ASN B 1 460 ? 32.812 0.51 -12.352 1 71.81 460 ASN B CA 1
ATOM 8249 C C . ASN B 1 460 ? 34.094 1.16 -11.812 1 71.81 460 ASN B C 1
ATOM 8251 O O . ASN B 1 460 ? 34.156 1.525 -10.633 1 71.81 460 ASN B O 1
ATOM 8255 N N . GLY B 1 461 ? 35.125 1.221 -12.672 1 62.91 461 GLY B N 1
ATOM 8256 C CA . GLY B 1 461 ? 36.375 1.849 -12.305 1 62.91 461 GLY B CA 1
ATOM 8257 C C . GLY B 1 461 ? 37.344 0.908 -11.586 1 62.91 461 GLY B C 1
ATOM 8258 O O . GLY B 1 461 ? 38.469 1.267 -11.305 1 62.91 461 GLY B O 1
ATOM 8259 N N . GLN B 1 462 ? 36.875 -0.219 -11.352 1 73.19 462 GLN B N 1
ATOM 8260 C CA . GLN B 1 462 ? 37.75 -1.214 -10.734 1 73.19 462 GLN B CA 1
ATOM 8261 C C . GLN B 1 462 ? 38.656 -1.867 -11.773 1 73.19 462 GLN B C 1
ATOM 8263 O O . GLN B 1 462 ? 38.438 -1.733 -12.977 1 73.19 462 GLN B O 1
ATOM 8268 N N . GLY B 1 463 ? 39.719 -2.449 -11.242 1 74.56 463 GLY B N 1
ATOM 8269 C CA . GLY B 1 463 ? 40.656 -3.105 -12.125 1 74.56 463 GLY B CA 1
ATOM 8270 C C . GLY B 1 463 ? 40.156 -4.41 -12.703 1 74.56 463 GLY B C 1
ATOM 8271 O O . GLY B 1 463 ? 39.219 -5.008 -12.156 1 74.56 463 GLY B O 1
ATOM 8272 N N . ALA B 1 464 ? 40.75 -4.707 -13.781 1 81.06 464 ALA B N 1
ATOM 8273 C CA . ALA B 1 464 ? 40.406 -5.988 -14.391 1 81.06 464 ALA B CA 1
ATOM 8274 C C . ALA B 1 464 ? 40.562 -7.129 -13.391 1 81.06 464 ALA B C 1
ATOM 8276 O O . ALA B 1 464 ? 41.531 -7.164 -12.625 1 81.06 464 ALA B O 1
ATOM 8277 N N . GLY B 1 465 ? 39.562 -7.996 -13.383 1 86.69 465 GLY B N 1
ATOM 8278 C CA . GLY B 1 465 ? 39.594 -9.133 -12.477 1 86.69 465 GLY B CA 1
ATOM 8279 C C . GLY B 1 465 ? 38.844 -8.898 -11.188 1 86.69 465 GLY B C 1
ATOM 8280 O O . GLY B 1 465 ? 38.594 -9.836 -10.422 1 86.69 465 GLY B O 1
ATOM 8281 N N . CYS B 1 466 ? 38.469 -7.641 -10.945 1 89 466 CYS B N 1
ATOM 8282 C CA . CYS B 1 466 ? 37.562 -7.375 -9.82 1 89 466 CYS B CA 1
ATOM 8283 C C . CYS B 1 466 ? 36.188 -7.945 -10.062 1 89 466 CYS B C 1
ATOM 8285 O O . CYS B 1 466 ? 35.656 -7.848 -11.172 1 89 466 CYS B O 1
ATOM 8287 N N . PHE B 1 467 ? 35.656 -8.578 -8.969 1 92.25 467 PHE B N 1
ATOM 8288 C CA . PHE B 1 467 ? 34.375 -9.25 -9.242 1 92.25 467 PHE B CA 1
ATOM 8289 C C . PHE B 1 467 ? 33.5 -9.297 -7.988 1 92.25 467 PHE B C 1
ATOM 8291 O O . PHE B 1 467 ? 34 -9.031 -6.883 1 92.25 467 PHE B O 1
ATOM 8298 N N . LEU B 1 468 ? 32.25 -9.477 -8.188 1 93.62 468 LEU B N 1
ATOM 8299 C CA . LEU B 1 468 ? 31.312 -9.789 -7.113 1 93.62 468 LEU B CA 1
ATOM 8300 C C . LEU B 1 468 ? 30.312 -10.836 -7.566 1 93.62 468 LEU B C 1
ATOM 8302 O O . LEU B 1 468 ? 30.172 -11.086 -8.766 1 93.62 468 LEU B O 1
ATOM 8306 N N . VAL B 1 469 ? 29.719 -11.547 -6.578 1 94.88 469 VAL B N 1
ATOM 8307 C CA . VAL B 1 469 ? 28.672 -12.523 -6.84 1 94.88 469 VAL B CA 1
ATOM 8308 C C . VAL B 1 469 ? 27.375 -12.062 -6.191 1 94.88 469 VAL B C 1
ATOM 8310 O O . VAL B 1 469 ? 27.375 -11.5 -5.098 1 94.88 469 VAL B O 1
ATOM 8313 N N . ARG B 1 470 ? 26.312 -12.227 -6.891 1 93.81 470 ARG B N 1
ATOM 8314 C CA . ARG B 1 470 ? 25 -11.773 -6.441 1 93.81 470 ARG B CA 1
ATOM 8315 C C . ARG B 1 470 ? 23.922 -12.766 -6.84 1 93.81 470 ARG B C 1
ATOM 8317 O O . ARG B 1 470 ? 24.172 -13.711 -7.59 1 93.81 470 ARG B O 1
ATOM 8324 N N . PHE B 1 471 ? 22.734 -12.539 -6.258 1 91.81 471 PHE B N 1
ATOM 8325 C CA . PHE B 1 471 ? 21.594 -13.32 -6.723 1 91.81 471 PHE B CA 1
ATOM 8326 C C . PHE B 1 471 ? 21.234 -12.953 -8.164 1 91.81 471 PHE B C 1
ATOM 8328 O O . PHE B 1 471 ? 21.422 -11.805 -8.578 1 91.81 471 PHE B O 1
ATOM 8335 N N . SER B 1 472 ? 20.828 -13.938 -8.852 1 86.19 472 SER B N 1
ATOM 8336 C CA . SER B 1 472 ? 20.297 -13.641 -10.172 1 86.19 472 SER B CA 1
ATOM 8337 C C . SER B 1 472 ? 18.844 -13.172 -10.094 1 86.19 472 SER B C 1
ATOM 8339 O O . SER B 1 472 ? 18.047 -13.75 -9.359 1 86.19 472 SER B O 1
ATOM 8341 N N . THR B 1 473 ? 18.5 -12.062 -10.562 1 68.69 473 THR B N 1
ATOM 8342 C CA . THR B 1 473 ? 17.156 -11.484 -10.492 1 68.69 473 THR B CA 1
ATOM 8343 C C . THR B 1 473 ? 16.297 -12 -11.641 1 68.69 473 THR B C 1
ATOM 8345 O O . THR B 1 473 ? 15.164 -11.539 -11.828 1 68.69 473 THR B O 1
ATOM 8348 N N . ASN B 1 474 ? 16.781 -12.898 -12.398 1 64.56 474 ASN B N 1
ATOM 8349 C CA . ASN B 1 474 ? 16.016 -13.422 -13.516 1 64.56 474 ASN B CA 1
ATOM 8350 C C . ASN B 1 474 ? 14.883 -14.328 -13.047 1 64.56 474 ASN B C 1
ATOM 8352 O O . ASN B 1 474 ? 15.133 -15.406 -12.5 1 64.56 474 ASN B O 1
ATOM 8356 N N . PRO B 1 475 ? 13.719 -13.914 -13.25 1 60.44 475 PRO B N 1
ATOM 8357 C CA . PRO B 1 475 ? 12.578 -14.703 -12.766 1 60.44 475 PRO B CA 1
ATOM 8358 C C . PRO B 1 475 ? 12.453 -16.047 -13.461 1 60.44 475 PRO B C 1
ATOM 8360 O O . PRO B 1 475 ? 11.828 -16.969 -12.93 1 60.44 475 PRO B O 1
ATOM 8363 N N . SER B 1 476 ? 13.031 -16.188 -14.617 1 62.47 476 SER B N 1
ATOM 8364 C CA . SER B 1 476 ? 12.906 -17.438 -15.367 1 62.47 476 SER B CA 1
ATOM 8365 C C . SER B 1 476 ? 13.82 -18.516 -14.805 1 62.47 476 SER B C 1
ATOM 8367 O O . SER B 1 476 ? 13.641 -19.703 -15.102 1 62.47 476 SER B O 1
ATOM 8369 N N . HIS B 1 477 ? 14.773 -18.109 -14.008 1 71.25 477 HIS B N 1
ATOM 8370 C CA . HIS B 1 477 ? 15.711 -19.062 -13.438 1 71.25 477 HIS B CA 1
ATOM 8371 C C . HIS B 1 477 ? 15.891 -18.844 -11.945 1 71.25 477 HIS B C 1
ATOM 8373 O O . HIS B 1 477 ? 16.922 -18.312 -11.508 1 71.25 477 HIS B O 1
ATOM 8379 N N . PRO B 1 478 ? 14.977 -19.344 -11.266 1 77.88 478 PRO B N 1
ATOM 8380 C CA . PRO B 1 478 ? 15.078 -19.109 -9.828 1 77.88 478 PRO B CA 1
ATOM 8381 C C . PRO B 1 478 ? 16.25 -19.859 -9.195 1 77.88 478 PRO B C 1
ATOM 8383 O O . PRO B 1 478 ? 16.578 -20.984 -9.617 1 77.88 478 PRO B O 1
ATOM 8386 N N . GLY B 1 479 ? 16.922 -19.234 -8.328 1 85.19 479 GLY B N 1
ATOM 8387 C CA . GLY B 1 479 ? 17.969 -19.891 -7.551 1 85.19 479 GLY B CA 1
ATOM 8388 C C . GLY B 1 479 ? 19.344 -19.719 -8.148 1 85.19 479 GLY B C 1
ATOM 8389 O O . GLY B 1 479 ? 20.328 -20.219 -7.598 1 85.19 479 GLY B O 1
ATOM 8390 N N . CYS B 1 480 ? 19.391 -19.062 -9.242 1 89.56 480 CYS B N 1
ATOM 8391 C CA . CYS B 1 480 ? 20.672 -18.859 -9.891 1 89.56 480 CYS B CA 1
ATOM 8392 C C . CYS B 1 480 ? 21.406 -17.672 -9.281 1 89.56 480 CYS B C 1
ATOM 8394 O O . CYS B 1 480 ? 20.797 -16.828 -8.633 1 89.56 480 CYS B O 1
ATOM 8396 N N . PHE B 1 481 ? 22.719 -17.75 -9.477 1 93.69 481 PHE B N 1
ATOM 8397 C CA . PHE B 1 481 ? 23.578 -16.641 -9.086 1 93.69 481 PHE B CA 1
ATOM 8398 C C . PHE B 1 481 ? 24.25 -16.016 -10.312 1 93.69 481 PHE B C 1
ATOM 8400 O O . PHE B 1 481 ? 24.109 -16.516 -11.422 1 93.69 481 PHE B O 1
ATOM 8407 N N . THR B 1 482 ? 24.859 -14.859 -10.094 1 93.19 482 THR B N 1
ATOM 8408 C CA . THR B 1 482 ? 25.562 -14.172 -11.18 1 93.19 482 THR B CA 1
ATOM 8409 C C . THR B 1 482 ? 26.906 -13.625 -10.703 1 93.19 482 THR B C 1
ATOM 8411 O O . THR B 1 482 ? 26.984 -13 -9.641 1 93.19 482 THR B O 1
ATOM 8414 N N . ILE B 1 483 ? 27.922 -13.969 -11.461 1 94.75 483 ILE B N 1
ATOM 8415 C CA . ILE B 1 483 ? 29.219 -13.312 -11.273 1 94.75 483 ILE B CA 1
ATOM 8416 C C . ILE B 1 483 ? 29.281 -12.055 -12.141 1 94.75 483 ILE B C 1
ATOM 8418 O O . ILE B 1 483 ? 29.094 -12.125 -13.359 1 94.75 483 ILE B O 1
ATOM 8422 N N . SER B 1 484 ? 29.5 -10.977 -11.539 1 92.38 484 SER B N 1
ATOM 8423 C CA . SER B 1 484 ? 29.828 -9.75 -12.25 1 92.38 484 SER B CA 1
ATOM 8424 C C . SER B 1 484 ? 31.297 -9.391 -12.102 1 92.38 484 SER B C 1
ATOM 8426 O O . SER B 1 484 ? 31.812 -9.32 -10.984 1 92.38 484 SER B O 1
ATOM 8428 N N . LYS B 1 485 ? 31.953 -9.18 -13.234 1 92.69 485 LYS B N 1
ATOM 8429 C CA . LYS B 1 485 ? 33.375 -8.938 -13.164 1 92.69 485 LYS B CA 1
ATOM 8430 C C . LYS B 1 485 ? 33.812 -7.879 -14.18 1 92.69 485 LYS B C 1
ATOM 8432 O O . LYS B 1 485 ? 33.156 -7.695 -15.203 1 92.69 485 LYS B O 1
ATOM 8437 N N . VAL B 1 486 ? 34.938 -7.285 -13.844 1 88.06 486 VAL B N 1
ATOM 8438 C CA . VAL B 1 486 ? 35.562 -6.355 -14.789 1 88.06 486 VAL B CA 1
ATOM 8439 C C . VAL B 1 486 ? 36.469 -7.117 -15.75 1 88.06 486 VAL B C 1
ATOM 8441 O O . VAL B 1 486 ? 37.406 -7.777 -15.32 1 88.06 486 VAL B O 1
ATOM 8444 N N . SER B 1 487 ? 36.188 -7 -17 1 87.38 487 SER B N 1
ATOM 8445 C CA . SER B 1 487 ? 36.969 -7.684 -18.016 1 87.38 487 SER B CA 1
ATOM 8446 C C . SER B 1 487 ? 38.219 -6.891 -18.359 1 87.38 487 SER B C 1
ATOM 8448 O O . SER B 1 487 ? 38.406 -5.766 -17.891 1 87.38 487 SER B O 1
ATOM 8450 N N . ALA B 1 488 ? 39.062 -7.559 -19.234 1 80.69 488 ALA B N 1
ATOM 8451 C CA . ALA B 1 488 ? 40.312 -6.961 -19.625 1 80.69 488 ALA B CA 1
ATOM 8452 C C . ALA B 1 488 ? 40.094 -5.641 -20.359 1 80.69 488 ALA B C 1
ATOM 8454 O O . ALA B 1 488 ? 40.906 -4.719 -20.25 1 80.69 488 ALA B O 1
ATOM 8455 N N . ASN B 1 489 ? 39.031 -5.539 -20.984 1 79.88 489 ASN B N 1
ATOM 8456 C CA . ASN B 1 489 ? 38.719 -4.34 -21.766 1 79.88 489 ASN B CA 1
ATOM 8457 C C . ASN B 1 489 ? 38.062 -3.268 -20.906 1 79.88 489 ASN B C 1
ATOM 8459 O O . ASN B 1 489 ? 37.656 -2.217 -21.406 1 79.88 489 ASN B O 1
ATOM 8463 N N . GLY B 1 490 ? 37.875 -3.602 -19.625 1 77.12 490 GLY B N 1
ATOM 8464 C CA . GLY B 1 490 ? 37.344 -2.615 -18.703 1 77.12 490 GLY B CA 1
ATOM 8465 C C . GLY B 1 490 ? 35.844 -2.703 -18.547 1 77.12 490 GLY B C 1
ATOM 8466 O O . GLY B 1 490 ? 35.25 -2.053 -17.688 1 77.12 490 GLY B O 1
ATOM 8467 N N . LYS B 1 491 ? 35.281 -3.441 -19.359 1 80.88 491 LYS B N 1
ATOM 8468 C CA . LYS B 1 491 ? 33.844 -3.59 -19.297 1 80.88 491 LYS B CA 1
ATOM 8469 C C . LYS B 1 491 ? 33.438 -4.637 -18.266 1 80.88 491 LYS B C 1
ATOM 8471 O O . LYS B 1 491 ? 34.219 -5.523 -17.938 1 80.88 491 LYS B O 1
ATOM 8476 N N . VAL B 1 492 ? 32.188 -4.422 -17.75 1 87.12 492 VAL B N 1
ATOM 8477 C CA . VAL B 1 492 ? 31.688 -5.375 -16.766 1 87.12 492 VAL B CA 1
ATOM 8478 C C . VAL B 1 492 ? 30.953 -6.516 -17.469 1 87.12 492 VAL B C 1
ATOM 8480 O O . VAL B 1 492 ? 30.047 -6.277 -18.266 1 87.12 492 VAL B O 1
ATOM 8483 N N . ALA B 1 493 ? 31.406 -7.66 -17.234 1 88.25 493 ALA B N 1
ATOM 8484 C CA . ALA B 1 493 ? 30.766 -8.867 -17.75 1 88.25 493 ALA B CA 1
ATOM 8485 C C . ALA B 1 493 ? 29.969 -9.586 -16.672 1 88.25 493 ALA B C 1
ATOM 8487 O O . ALA B 1 493 ? 30.328 -9.508 -15.484 1 88.25 493 ALA B O 1
ATOM 8488 N N . HIS B 1 494 ? 28.906 -10.219 -17.078 1 90.19 494 HIS B N 1
ATOM 8489 C CA . HIS B 1 494 ? 28.062 -10.984 -16.156 1 90.19 494 HIS B CA 1
ATOM 8490 C C . HIS B 1 494 ? 27.984 -12.445 -16.578 1 90.19 494 HIS B C 1
ATOM 8492 O O . HIS B 1 494 ? 27.672 -12.75 -17.734 1 90.19 494 HIS B O 1
ATOM 8498 N N . ILE B 1 495 ? 28.266 -13.336 -15.617 1 90.06 495 ILE B N 1
ATOM 8499 C CA . ILE B 1 495 ? 28.266 -14.773 -15.867 1 90.06 495 ILE B CA 1
ATOM 8500 C C . ILE B 1 495 ? 27.25 -15.461 -14.969 1 90.06 495 ILE B C 1
ATOM 8502 O O . ILE B 1 495 ? 27.328 -15.367 -13.742 1 90.06 495 ILE B O 1
ATOM 8506 N N . ARG B 1 496 ? 26.359 -16.172 -15.594 1 90.25 496 ARG B N 1
ATOM 8507 C CA . ARG B 1 496 ? 25.344 -16.859 -14.82 1 90.25 496 ARG B CA 1
ATOM 8508 C C . ARG B 1 496 ? 25.891 -18.156 -14.234 1 90.25 496 ARG B C 1
ATOM 8510 O O . ARG B 1 496 ? 26.625 -18.891 -14.906 1 90.25 496 ARG B O 1
ATOM 8517 N N . ILE B 1 497 ? 25.562 -18.312 -12.992 1 92.38 497 ILE B N 1
ATOM 8518 C CA . ILE B 1 497 ? 25.844 -19.578 -12.32 1 92.38 497 ILE B CA 1
ATOM 8519 C C . ILE B 1 497 ? 24.547 -20.359 -12.125 1 92.38 497 ILE B C 1
ATOM 8521 O O . ILE B 1 497 ? 23.656 -19.938 -11.391 1 92.38 497 ILE B O 1
ATOM 8525 N N . SER B 1 498 ? 24.484 -21.453 -12.758 1 89.38 498 SER B N 1
ATOM 8526 C CA . SER B 1 498 ? 23.312 -22.312 -12.594 1 89.38 498 SER B CA 1
ATOM 8527 C C . SER B 1 498 ? 23.375 -23.094 -11.289 1 89.38 498 SER B C 1
ATOM 8529 O O . SER B 1 498 ? 24.469 -23.453 -10.828 1 89.38 498 SER B O 1
ATOM 8531 N N . HIS B 1 499 ? 22.234 -23.203 -10.727 1 87.38 499 HIS B N 1
ATOM 8532 C CA . HIS B 1 499 ? 22.094 -23.984 -9.5 1 87.38 499 HIS B CA 1
ATOM 8533 C C . HIS B 1 499 ? 21.094 -25.109 -9.672 1 87.38 499 HIS B C 1
ATOM 8535 O O . HIS B 1 499 ? 19.953 -24.875 -10.109 1 87.38 499 HIS B O 1
ATOM 8541 N N . SER B 1 500 ? 21.609 -26.438 -9.445 1 78.69 500 SER B N 1
ATOM 8542 C CA . SER B 1 500 ? 20.766 -27.625 -9.508 1 78.69 500 SER B CA 1
ATOM 8543 C C . SER B 1 500 ? 20.969 -28.516 -8.297 1 78.69 500 SER B C 1
ATOM 8545 O O . SER B 1 500 ? 21.734 -28.172 -7.387 1 78.69 500 SER B O 1
ATOM 8547 N N . ALA B 1 501 ? 20.266 -29.625 -8.266 1 76.25 501 ALA B N 1
ATOM 8548 C CA . ALA B 1 501 ? 20.406 -30.594 -7.18 1 76.25 501 ALA B CA 1
ATOM 8549 C C . ALA B 1 501 ? 21.828 -31.109 -7.09 1 76.25 501 ALA B C 1
ATOM 8551 O O . ALA B 1 501 ? 22.297 -31.484 -6.008 1 76.25 501 ALA B O 1
ATOM 8552 N N . GLU B 1 502 ? 22.5 -31.016 -8.211 1 82 502 GLU B N 1
ATOM 8553 C CA . GLU B 1 502 ? 23.859 -31.562 -8.273 1 82 502 GLU B CA 1
ATOM 8554 C C . GLU B 1 502 ? 24.891 -30.531 -7.812 1 82 502 GLU B C 1
ATOM 8556 O O . GLU B 1 502 ? 26.016 -30.891 -7.469 1 82 502 GLU B O 1
ATOM 8561 N N . GLY B 1 503 ? 24.453 -29.344 -7.805 1 89.12 503 GLY B N 1
ATOM 8562 C CA . GLY B 1 503 ? 25.359 -28.312 -7.352 1 89.12 503 GLY B CA 1
ATOM 8563 C C . GLY B 1 503 ? 25.344 -27.062 -8.227 1 89.12 503 GLY B C 1
ATOM 8564 O O . GLY B 1 503 ? 24.281 -26.641 -8.688 1 89.12 503 GLY B O 1
ATOM 8565 N N . PHE B 1 504 ? 26.516 -26.422 -8.336 1 92.88 504 PHE B N 1
ATOM 8566 C CA . PHE B 1 504 ? 26.641 -25.156 -9.055 1 92.88 504 PHE B CA 1
ATOM 8567 C C . PHE B 1 504 ? 27.5 -25.328 -10.305 1 92.88 504 PHE B C 1
ATOM 8569 O O . PHE B 1 504 ? 28.484 -26.078 -10.289 1 92.88 504 PHE B O 1
ATOM 8576 N N . SER B 1 505 ? 27.125 -24.688 -11.359 1 92.38 505 SER B N 1
ATOM 8577 C CA . SER B 1 505 ? 27.906 -24.812 -12.586 1 92.38 505 SER B CA 1
ATOM 8578 C C . SER B 1 505 ? 27.828 -23.531 -13.422 1 92.38 505 SER B C 1
ATOM 8580 O O . SER B 1 505 ? 26.906 -22.734 -13.258 1 92.38 505 SER B O 1
ATOM 8582 N N . VAL B 1 506 ? 28.828 -23.328 -14.219 1 90.75 506 VAL B N 1
ATOM 8583 C CA . VAL B 1 506 ? 28.828 -22.297 -15.25 1 90.75 506 VAL B CA 1
ATOM 8584 C C . VAL B 1 506 ? 28.75 -22.938 -16.625 1 90.75 506 VAL B C 1
ATOM 8586 O O . VAL B 1 506 ? 29.531 -23.828 -16.953 1 90.75 506 VAL B O 1
ATOM 8589 N N . ASN B 1 507 ? 27.844 -22.562 -17.391 1 78.44 507 ASN B N 1
ATOM 8590 C CA . ASN B 1 507 ? 27.609 -23.094 -18.734 1 78.44 507 ASN B CA 1
ATOM 8591 C C . ASN B 1 507 ? 27.406 -24.609 -18.703 1 78.44 507 ASN B C 1
ATOM 8593 O O . ASN B 1 507 ? 27.812 -25.312 -19.609 1 78.44 507 ASN B O 1
ATOM 8597 N N . ASP B 1 508 ? 27 -25.172 -17.594 1 75.69 508 ASP B N 1
ATOM 8598 C CA . ASP B 1 508 ? 26.656 -26.578 -17.391 1 75.69 508 ASP B CA 1
ATOM 8599 C C . ASP B 1 508 ? 27.844 -27.484 -17.75 1 75.69 508 ASP B C 1
ATOM 8601 O O . ASP B 1 508 ? 27.641 -28.609 -18.234 1 75.69 508 ASP B O 1
ATOM 8605 N N . GLU B 1 509 ? 28.984 -27.047 -17.656 1 80.94 509 GLU B N 1
ATOM 8606 C CA . GLU B 1 509 ? 30.172 -27.844 -18 1 80.94 509 GLU B CA 1
ATOM 8607 C C . GLU B 1 509 ? 30.578 -28.734 -16.828 1 80.94 509 GLU B C 1
ATOM 8609 O O . GLU B 1 509 ? 30.594 -29.969 -16.953 1 80.94 509 GLU B O 1
ATOM 8614 N N . HIS B 1 510 ? 31.031 -28.141 -15.805 1 89.44 510 HIS B N 1
ATOM 8615 C CA . HIS B 1 510 ? 31.422 -28.859 -14.594 1 89.44 510 HIS B CA 1
ATOM 8616 C C . HIS B 1 510 ? 30.625 -28.391 -13.383 1 89.44 510 HIS B C 1
ATOM 8618 O O . HIS B 1 510 ? 30.391 -27.188 -13.219 1 89.44 510 HIS B O 1
ATOM 8624 N N . THR B 1 511 ? 30.188 -29.406 -12.578 1 92.88 511 THR B N 1
ATOM 8625 C CA . THR B 1 511 ? 29.391 -29.094 -11.406 1 92.88 511 THR B CA 1
ATOM 8626 C C . THR B 1 511 ? 30.25 -29.109 -10.141 1 92.88 511 THR B C 1
ATOM 8628 O O . THR B 1 511 ? 31.094 -30 -9.969 1 92.88 511 THR B O 1
ATOM 8631 N N . TYR B 1 512 ? 30.047 -28.109 -9.328 1 93.38 512 TYR B N 1
ATOM 8632 C CA . TYR B 1 512 ? 30.734 -27.984 -8.047 1 93.38 512 TYR B CA 1
ATOM 8633 C C . TYR B 1 512 ? 29.766 -28.094 -6.887 1 93.38 512 TYR B C 1
ATOM 8635 O O . TYR B 1 512 ? 28.625 -27.609 -6.969 1 93.38 512 TYR B O 1
ATOM 8643 N N . PRO B 1 513 ? 30.203 -28.641 -5.809 1 89.31 513 PRO B N 1
ATOM 8644 C CA . PRO B 1 513 ? 29.297 -28.906 -4.695 1 89.31 513 PRO B CA 1
ATOM 8645 C C . PRO B 1 513 ? 28.875 -27.625 -3.965 1 89.31 513 PRO B C 1
ATOM 8647 O O . PRO B 1 513 ? 27.812 -27.594 -3.328 1 89.31 513 PRO B O 1
ATOM 8650 N N . SER B 1 514 ? 29.719 -26.641 -3.963 1 91.94 514 SER B N 1
ATOM 8651 C CA . SER B 1 514 ? 29.391 -25.375 -3.293 1 91.94 514 SER B CA 1
ATOM 8652 C C . SER B 1 514 ? 29.797 -24.172 -4.137 1 91.94 514 SER B C 1
ATOM 8654 O O . SER B 1 514 ? 30.656 -24.297 -5.016 1 91.94 514 SER B O 1
ATOM 8656 N N . LEU B 1 515 ? 29.094 -23.094 -3.891 1 94.62 515 LEU B N 1
ATOM 8657 C CA . LEU B 1 515 ? 29.359 -21.875 -4.641 1 94.62 515 LEU B CA 1
ATOM 8658 C C . LEU B 1 515 ? 30.766 -21.359 -4.355 1 94.62 515 LEU B C 1
ATOM 8660 O O . LEU B 1 515 ? 31.5 -21 -5.281 1 94.62 515 LEU B O 1
ATOM 8664 N N . PRO B 1 516 ? 31.219 -21.375 -3.076 1 93.31 516 PRO B N 1
ATOM 8665 C CA . PRO B 1 516 ? 32.594 -20.938 -2.826 1 93.31 516 PRO B CA 1
ATOM 8666 C C . PRO B 1 516 ? 33.625 -21.797 -3.547 1 93.31 516 PRO B C 1
ATOM 8668 O O . PRO B 1 516 ? 34.625 -21.281 -4.066 1 93.31 516 PRO B O 1
ATOM 8671 N N . GLU B 1 517 ? 33.344 -23.031 -3.617 1 93 517 GLU B N 1
ATOM 8672 C CA . GLU B 1 517 ? 34.25 -23.938 -4.328 1 93 517 GLU B CA 1
ATOM 8673 C C . GLU B 1 517 ? 34.281 -23.625 -5.82 1 93 517 GLU B C 1
ATOM 8675 O O . GLU B 1 517 ? 35.344 -23.641 -6.445 1 93 517 GLU B O 1
ATOM 8680 N N . LEU B 1 518 ? 33.156 -23.406 -6.359 1 95.25 518 LEU B N 1
ATOM 8681 C CA . LEU B 1 518 ? 33.094 -23.047 -7.77 1 95.25 518 LEU B CA 1
ATOM 8682 C C . LEU B 1 518 ? 33.906 -21.781 -8.047 1 95.25 518 LEU B C 1
ATOM 8684 O O . LEU B 1 518 ? 34.688 -21.75 -8.992 1 95.25 518 LEU B O 1
ATOM 8688 N N . VAL B 1 519 ? 33.75 -20.781 -7.262 1 95.31 519 VAL B N 1
ATOM 8689 C CA . VAL B 1 519 ? 34.438 -19.5 -7.461 1 95.31 519 VAL B CA 1
ATOM 8690 C C . VAL B 1 519 ? 35.938 -19.688 -7.324 1 95.31 519 VAL B C 1
ATOM 8692 O O . VAL B 1 519 ? 36.719 -19.125 -8.109 1 95.31 519 VAL B O 1
ATOM 8695 N N . GLU B 1 520 ? 36.312 -20.484 -6.379 1 91.69 520 GLU B N 1
ATOM 8696 C CA . GLU B 1 520 ? 37.75 -20.75 -6.164 1 91.69 520 GLU B CA 1
ATOM 8697 C C . GLU B 1 520 ? 38.344 -21.5 -7.344 1 91.69 520 GLU B C 1
ATOM 8699 O O . GLU B 1 520 ? 39.406 -21.125 -7.859 1 91.69 520 GLU B O 1
ATOM 8704 N N . LYS B 1 521 ? 37.688 -22.516 -7.789 1 91.62 521 LYS B N 1
ATOM 8705 C CA . LYS B 1 521 ? 38.188 -23.391 -8.828 1 91.62 521 LYS B CA 1
ATOM 8706 C C . LYS B 1 521 ? 38.188 -22.688 -10.188 1 91.62 521 LYS B C 1
ATOM 8708 O O . LYS B 1 521 ? 39.031 -22.953 -11.039 1 91.62 521 LYS B O 1
ATOM 8713 N N . LEU B 1 522 ? 37.281 -21.797 -10.344 1 92.94 522 LEU B N 1
ATOM 8714 C CA . LEU B 1 522 ? 37.156 -21.156 -11.648 1 92.94 522 LEU B CA 1
ATOM 8715 C C . LEU B 1 522 ? 37.812 -19.781 -11.641 1 92.94 522 LEU B C 1
ATOM 8717 O O . LEU B 1 522 ? 37.719 -19.031 -12.617 1 92.94 522 LEU B O 1
ATOM 8721 N N . SER B 1 523 ? 38.469 -19.422 -10.617 1 91.56 523 SER B N 1
ATOM 8722 C CA . SER B 1 523 ? 39.062 -18.094 -10.469 1 91.56 523 SER B CA 1
ATOM 8723 C C . SER B 1 523 ? 40.031 -17.797 -11.609 1 91.56 523 SER B C 1
ATOM 8725 O O . SER B 1 523 ? 40 -16.703 -12.172 1 91.56 523 SER B O 1
ATOM 8727 N N . LYS B 1 524 ? 40.844 -18.75 -11.938 1 86.56 524 LYS B N 1
ATOM 8728 C CA . LYS B 1 524 ? 41.844 -18.547 -12.992 1 86.56 524 LYS B CA 1
ATOM 8729 C C . LYS B 1 524 ? 41.188 -18.516 -14.367 1 86.56 524 LYS B C 1
ATOM 8731 O O . LYS B 1 524 ? 41.438 -17.609 -15.164 1 86.56 524 LYS B O 1
ATOM 8736 N N . ALA B 1 525 ? 40.312 -19.469 -14.555 1 89.12 525 ALA B N 1
ATOM 8737 C CA . ALA B 1 525 ? 39.656 -19.609 -15.859 1 89.12 525 ALA B CA 1
ATOM 8738 C C . ALA B 1 525 ? 38.812 -18.375 -16.172 1 89.12 525 ALA B C 1
ATOM 8740 O O . ALA B 1 525 ? 38.688 -17.969 -17.328 1 89.12 525 ALA B O 1
ATOM 8741 N N . LEU B 1 526 ? 38.281 -17.734 -15.156 1 91.56 526 LEU B N 1
ATOM 8742 C CA . LEU B 1 526 ? 37.375 -16.625 -15.367 1 91.56 526 LEU B CA 1
ATOM 8743 C C . LEU B 1 526 ? 38.062 -15.297 -15.031 1 91.56 526 LEU B C 1
ATOM 8745 O O . LEU B 1 526 ? 37.406 -14.242 -15.086 1 91.56 526 LEU B O 1
ATOM 8749 N N . ASP B 1 527 ? 39.25 -15.344 -14.648 1 90.19 527 ASP B N 1
ATOM 8750 C CA . ASP B 1 527 ? 40.031 -14.164 -14.297 1 90.19 527 ASP B CA 1
ATOM 8751 C C . ASP B 1 527 ? 39.406 -13.414 -13.125 1 90.19 527 ASP B C 1
ATOM 8753 O O . ASP B 1 527 ? 39.125 -12.211 -13.219 1 90.19 527 ASP B O 1
ATOM 8757 N N . LEU B 1 528 ? 39.031 -14.18 -12.133 1 92.19 528 LEU B N 1
ATOM 8758 C CA . LEU B 1 528 ? 38.562 -13.609 -10.883 1 92.19 528 LEU B CA 1
ATOM 8759 C C . LEU B 1 528 ? 39.719 -13.406 -9.898 1 92.19 528 LEU B C 1
ATOM 8761 O O . LEU B 1 528 ? 40.156 -14.352 -9.25 1 92.19 528 LEU B O 1
ATOM 8765 N N . ARG B 1 529 ? 40.062 -12.188 -9.719 1 84.69 529 ARG B N 1
ATOM 8766 C CA . ARG B 1 529 ? 41.312 -11.945 -8.969 1 84.69 529 ARG B CA 1
ATOM 8767 C C . ARG B 1 529 ? 41 -11.242 -7.648 1 84.69 529 ARG B C 1
ATOM 8769 O O . ARG B 1 529 ? 41.562 -11.609 -6.613 1 84.69 529 ARG B O 1
ATOM 8776 N N . PHE B 1 530 ? 40.094 -10.242 -7.742 1 84.62 530 PHE B N 1
ATOM 8777 C CA . PHE B 1 530 ? 39.875 -9.422 -6.555 1 84.62 530 PHE B CA 1
ATOM 8778 C C . PHE B 1 530 ? 38.406 -9.328 -6.211 1 84.62 530 PHE B C 1
ATOM 8780 O O . PHE B 1 530 ? 37.594 -8.891 -7.035 1 84.62 530 PHE B O 1
ATOM 8787 N N . PRO B 1 531 ? 38.031 -9.695 -4.953 1 86.69 531 PRO B N 1
ATOM 8788 C CA . PRO B 1 531 ? 36.656 -9.461 -4.547 1 86.69 531 PRO B CA 1
ATOM 8789 C C . PRO B 1 531 ? 36.312 -7.98 -4.41 1 86.69 531 PRO B C 1
ATOM 8791 O O . PRO B 1 531 ? 37.094 -7.211 -3.867 1 86.69 531 PRO B O 1
ATOM 8794 N N . CYS B 1 532 ? 35.219 -7.656 -4.953 1 85.56 532 CYS B N 1
ATOM 8795 C CA . CYS B 1 532 ? 34.75 -6.273 -4.84 1 85.56 532 CYS B CA 1
ATOM 8796 C C . CYS B 1 532 ? 34.438 -5.918 -3.395 1 85.56 532 CYS B C 1
ATOM 8798 O O . CYS B 1 532 ? 33.719 -6.641 -2.719 1 85.56 532 CYS B O 1
ATOM 8800 N N . PRO B 1 533 ? 34.969 -4.898 -2.887 1 70.56 533 PRO B N 1
ATOM 8801 C CA . PRO B 1 533 ? 34.688 -4.52 -1.499 1 70.56 533 PRO B CA 1
ATOM 8802 C C . PRO B 1 533 ? 33.25 -4 -1.301 1 70.56 533 PRO B C 1
ATOM 8804 O O . PRO B 1 533 ? 32.594 -3.602 -2.266 1 70.56 533 PRO B O 1
ATOM 8807 N N . GLY B 1 534 ? 32.719 -4.188 0.06 1 69.56 534 GLY B N 1
ATOM 8808 C CA . GLY B 1 534 ? 31.469 -3.551 0.401 1 69.56 534 GLY B CA 1
ATOM 8809 C C . GLY B 1 534 ? 30.344 -4.539 0.59 1 69.56 534 GLY B C 1
ATOM 8810 O O . GLY B 1 534 ? 29.156 -4.156 0.559 1 69.56 534 GLY B O 1
ATOM 8811 N N . SER B 1 535 ? 30.656 -5.746 0.795 1 75 535 SER B N 1
ATOM 8812 C CA . SER B 1 535 ? 29.609 -6.727 1.072 1 75 535 SER B CA 1
ATOM 8813 C C . SER B 1 535 ? 28.797 -6.328 2.295 1 75 535 SER B C 1
ATOM 8815 O O . SER B 1 535 ? 29.359 -5.953 3.328 1 75 535 SER B O 1
ATOM 8817 N N . GLN B 1 536 ? 27.469 -6.445 2.211 1 73.88 536 GLN B N 1
ATOM 8818 C CA . GLN B 1 536 ? 26.578 -6.043 3.291 1 73.88 536 GLN B CA 1
ATOM 8819 C C . GLN B 1 536 ? 26.609 -7.051 4.434 1 73.88 536 GLN B C 1
ATOM 8821 O O . GLN B 1 536 ? 26.109 -6.777 5.527 1 73.88 536 GLN B O 1
ATOM 8826 N N . TYR B 1 537 ? 27.219 -8.125 4.223 1 80.62 537 TYR B N 1
ATOM 8827 C CA . TYR B 1 537 ? 27.172 -9.195 5.211 1 80.62 537 TYR B CA 1
ATOM 8828 C C . TYR B 1 537 ? 28.453 -9.25 6.027 1 80.62 537 TYR B C 1
ATOM 8830 O O . TYR B 1 537 ? 28.547 -10 6.996 1 80.62 537 TYR B O 1
ATOM 8838 N N . SER B 1 538 ? 29.391 -8.492 5.668 1 72.5 538 SER B N 1
ATOM 8839 C CA . SER B 1 538 ? 30.688 -8.531 6.32 1 72.5 538 SER B CA 1
ATOM 8840 C C . SER B 1 538 ? 30.578 -8.266 7.816 1 72.5 538 SER B C 1
ATOM 8842 O O . SER B 1 538 ? 31.312 -8.852 8.617 1 72.5 538 SER B O 1
ATOM 8844 N N . GLN B 1 539 ? 29.641 -7.578 8.141 1 67.88 539 GLN B N 1
ATOM 8845 C CA . GLN B 1 539 ? 29.5 -7.164 9.531 1 67.88 539 GLN B CA 1
ATOM 8846 C C . GLN B 1 539 ? 29.016 -8.32 10.406 1 67.88 539 GLN B C 1
ATOM 8848 O O . GLN B 1 539 ? 29.203 -8.297 11.625 1 67.88 539 GLN B O 1
ATOM 8853 N N . LEU B 1 540 ? 28.422 -9.18 9.766 1 77.62 540 LEU B N 1
ATOM 8854 C CA . LEU B 1 540 ? 27.875 -10.312 10.516 1 77.62 540 LEU B CA 1
ATOM 8855 C C . LEU B 1 540 ? 29.016 -11.133 11.133 1 77.62 540 LEU B C 1
ATOM 8857 O O . LEU B 1 540 ? 28.797 -11.828 12.133 1 77.62 540 LEU B O 1
ATOM 8861 N N . PHE B 1 541 ? 30.156 -11.031 10.531 1 73.19 541 PHE B N 1
ATOM 8862 C CA . PHE B 1 541 ? 31.234 -11.938 10.898 1 73.19 541 PHE B CA 1
ATOM 8863 C C . PHE B 1 541 ? 32.375 -11.188 11.57 1 73.19 541 PHE B C 1
ATOM 8865 O O . PHE B 1 541 ? 33.375 -11.789 11.984 1 73.19 541 PHE B O 1
ATOM 8872 N N . SER B 1 542 ? 32.438 -9.93 11.398 1 56.28 542 SER B N 1
ATOM 8873 C CA . SER B 1 542 ? 33.469 -9.117 11.992 1 56.28 542 SER B CA 1
ATOM 8874 C C . SER B 1 542 ? 33.375 -9.102 13.516 1 56.28 542 SER B C 1
ATOM 8876 O O . SER B 1 542 ? 32.281 -8.945 14.07 1 56.28 542 SER B O 1
ATOM 8878 N N . ALA B 1 543 ? 34.219 -10.102 13.945 1 40.03 543 ALA B N 1
ATOM 8879 C CA . ALA B 1 543 ? 34.438 -9.906 15.375 1 40.03 543 ALA B CA 1
ATOM 8880 C C . ALA B 1 543 ? 34.906 -8.484 15.664 1 40.03 543 ALA B C 1
ATOM 8882 O O . ALA B 1 543 ? 35.875 -8.008 15.078 1 40.03 543 ALA B O 1
ATOM 8883 N N . GLY B 1 544 ? 34.562 -7.652 16.578 1 36.25 544 GLY B N 1
ATOM 8884 C CA . GLY B 1 544 ? 34.906 -6.301 16.969 1 36.25 544 GLY B CA 1
ATOM 8885 C C . GLY B 1 544 ? 35.469 -5.477 15.844 1 36.25 544 GLY B C 1
ATOM 8886 O O . GLY B 1 544 ? 35.25 -4.266 15.766 1 36.25 544 GLY B O 1
ATOM 8887 N N . GLY B 1 545 ? 36.969 -5.945 15.43 1 28.3 545 GLY B N 1
ATOM 8888 C CA . GLY B 1 545 ? 38.062 -5.223 14.789 1 28.3 545 GLY B CA 1
ATOM 8889 C C . GLY B 1 545 ? 37.812 -4.918 13.328 1 28.3 545 GLY B C 1
ATOM 8890 O O . GLY B 1 545 ? 36.812 -5.391 12.758 1 28.3 545 GLY B O 1
ATOM 8891 N N . SER B 1 546 ? 39 -4.402 12.656 1 28.05 546 SER B N 1
ATOM 8892 C CA . SER B 1 546 ? 39.375 -3.934 11.328 1 28.05 546 SER B CA 1
ATOM 8893 C C . SER B 1 546 ? 39.219 -5.027 10.281 1 28.05 546 SER B C 1
ATOM 8895 O O . SER B 1 546 ? 39.719 -6.137 10.438 1 28.05 546 SER B O 1
ATOM 8897 N N . VAL B 1 547 ? 38.25 -5.262 9.859 1 29.3 547 VAL B N 1
ATOM 8898 C CA . VAL B 1 547 ? 38.25 -6.156 8.711 1 29.3 547 VAL B CA 1
ATOM 8899 C C . VAL B 1 547 ? 39.469 -5.859 7.824 1 29.3 547 VAL B C 1
ATOM 8901 O O . VAL B 1 547 ? 39.594 -4.746 7.309 1 29.3 547 VAL B O 1
ATOM 8904 N N . ASP B 1 548 ? 40.594 -6.648 8.094 1 25.94 548 ASP B N 1
ATOM 8905 C CA . ASP B 1 548 ? 41.781 -6.625 7.258 1 25.94 548 ASP B CA 1
ATOM 8906 C C . ASP B 1 548 ? 41.469 -7 5.816 1 25.94 548 ASP B C 1
ATOM 8908 O O . ASP B 1 548 ? 41.188 -8.172 5.52 1 25.94 548 ASP B O 1
ATOM 8912 N N . LEU B 1 549 ? 40.812 -6.293 5.223 1 27.56 549 LEU B N 1
ATOM 8913 C CA . LEU B 1 549 ? 40.719 -6.512 3.787 1 27.56 549 LEU B CA 1
ATOM 8914 C C . LEU B 1 549 ? 42.094 -6.391 3.111 1 27.56 549 LEU B C 1
ATOM 8916 O O . LEU B 1 549 ? 42.375 -5.375 2.471 1 27.56 549 LEU B O 1
ATOM 8920 N N . GLY B 1 550 ? 43.219 -6.855 3.688 1 26.12 550 GLY B N 1
ATOM 8921 C CA . GLY B 1 550 ? 44.625 -6.824 3.291 1 26.12 550 GLY B CA 1
ATOM 8922 C C . GLY B 1 550 ? 44.875 -7.461 1.938 1 26.12 550 GLY B C 1
ATOM 8923 O O . GLY B 1 550 ? 45.938 -7.266 1.341 1 26.12 550 GLY B O 1
ATOM 8924 N N . GLY B 1 551 ? 44.25 -8.586 1.585 1 25.61 551 GLY B N 1
ATOM 8925 C CA . GLY B 1 551 ? 44.906 -9.227 0.456 1 25.61 551 GLY B CA 1
ATOM 8926 C C . GLY B 1 551 ? 44.688 -8.508 -0.857 1 25.61 551 GLY B C 1
ATOM 8927 O O . GLY B 1 551 ? 44.781 -9.109 -1.93 1 25.61 551 GLY B O 1
ATOM 8928 N N . TYR B 1 552 ? 44.062 -7.449 -0.868 1 26.39 552 TYR B N 1
ATOM 8929 C CA . TYR B 1 552 ? 44 -6.859 -2.199 1 26.39 552 TYR B CA 1
ATOM 8930 C C . TYR B 1 552 ? 45.406 -6.59 -2.752 1 26.39 552 TYR B C 1
ATOM 8932 O O . TYR B 1 552 ? 46.188 -5.902 -2.117 1 26.39 552 TYR B O 1
ATOM 8940 N N . VAL B 1 553 ? 46.031 -7.754 -3.371 1 24.53 553 VAL B N 1
ATOM 8941 C CA . VAL B 1 553 ? 47.281 -7.617 -4.109 1 24.53 553 VAL B CA 1
ATOM 8942 C C . VAL B 1 553 ? 47.125 -6.559 -5.199 1 24.53 553 VAL B C 1
ATOM 8944 O O . VAL B 1 553 ? 46.219 -6.629 -6.012 1 24.53 553 VAL B O 1
ATOM 8947 N N . ARG B 1 554 ? 47.562 -5.504 -4.98 1 25.59 554 ARG B N 1
ATOM 8948 C CA . ARG B 1 554 ? 47.812 -4.457 -5.961 1 25.59 554 ARG B CA 1
ATOM 8949 C C . ARG B 1 554 ? 48.75 -4.961 -7.059 1 25.59 554 ARG B C 1
ATOM 8951 O O . ARG B 1 554 ? 49.875 -5.406 -6.777 1 25.59 554 ARG B O 1
ATOM 8958 N N . TYR B 1 555 ? 48.281 -5.844 -8.078 1 23.61 555 TYR B N 1
ATOM 8959 C CA . TYR B 1 555 ? 49.156 -6.227 -9.164 1 23.61 555 TYR B CA 1
ATOM 8960 C C . TYR B 1 555 ? 49.906 -5.008 -9.727 1 23.61 555 TYR B C 1
ATOM 8962 O O . TYR B 1 555 ? 49.25 -4.023 -10.109 1 23.61 555 TYR B O 1
ATOM 8970 N N . THR B 1 556 ? 51.062 -4.801 -9.25 1 24.16 556 THR B N 1
ATOM 8971 C CA . THR B 1 556 ? 52.094 -3.941 -9.82 1 24.16 556 THR B CA 1
ATOM 8972 C C . THR B 1 556 ? 52.531 -4.473 -11.172 1 24.16 556 THR B C 1
ATOM 8974 O O . THR B 1 556 ? 52.719 -5.68 -11.352 1 24.16 556 THR B O 1
ATOM 8977 N N . GLY B 1 557 ? 52.094 -4.047 -12.359 1 23.62 557 GLY B N 1
ATOM 8978 C CA . GLY B 1 557 ? 52.625 -4.352 -13.68 1 23.62 557 GLY B CA 1
ATOM 8979 C C . GLY B 1 557 ? 54.094 -4.66 -13.672 1 23.62 557 GLY B C 1
ATOM 8980 O O . GLY B 1 557 ? 54.719 -4.844 -14.727 1 23.62 557 GLY B O 1
ATOM 8981 N N . ASP B 1 558 ? 54.875 -4.492 -12.641 1 23.45 558 ASP B N 1
ATOM 8982 C CA . ASP B 1 558 ? 56.312 -4.688 -12.938 1 23.45 558 ASP B CA 1
ATOM 8983 C C . ASP B 1 558 ? 56.625 -6.172 -13.094 1 23.45 558 ASP B C 1
ATOM 8985 O O . ASP B 1 558 ? 57.781 -6.57 -12.984 1 23.45 558 ASP B O 1
ATOM 8989 N N . ASP B 1 559 ? 55.812 -7.176 -13.164 1 23.66 559 ASP B N 1
ATOM 8990 C CA . ASP B 1 559 ? 56.562 -8.414 -13.336 1 23.66 559 ASP B CA 1
ATOM 8991 C C . ASP B 1 559 ? 57.344 -8.414 -14.656 1 23.66 559 ASP B C 1
ATOM 8993 O O . ASP B 1 559 ? 56.812 -7.988 -15.688 1 23.66 559 ASP B O 1
ATOM 8997 N N . ASP B 1 560 ? 58.781 -8.562 -14.602 1 23.53 560 ASP B N 1
ATOM 8998 C CA . ASP B 1 560 ? 59.969 -8.969 -15.359 1 23.53 560 ASP B CA 1
ATOM 8999 C C . ASP B 1 560 ? 59.688 -10.227 -16.172 1 23.53 560 ASP B C 1
ATOM 9001 O O . ASP B 1 560 ? 59.688 -11.336 -15.633 1 23.53 560 ASP B O 1
ATOM 9005 N N . TYR B 1 561 ? 58.812 -10.453 -17.016 1 21.53 561 TYR B N 1
ATOM 9006 C CA . TYR B 1 561 ? 58.969 -11.445 -18.078 1 21.53 561 TYR B CA 1
ATOM 9007 C C . TYR B 1 561 ? 60.219 -11.148 -18.922 1 21.53 561 TYR B C 1
ATOM 9009 O O . TYR B 1 561 ? 60.375 -11.711 -20.016 1 21.53 561 TYR B O 1
ATOM 9017 N N . ALA B 1 562 ? 61.25 -10.25 -18.672 1 21.14 562 ALA B N 1
ATOM 9018 C CA . ALA B 1 562 ? 62.438 -10.312 -19.5 1 21.14 562 ALA B CA 1
ATOM 9019 C C . ALA B 1 562 ? 63.219 -11.602 -19.234 1 21.14 562 ALA B C 1
ATOM 9021 O O . ALA B 1 562 ? 64.062 -12 -20.031 1 21.14 562 ALA B O 1
ATOM 9022 N N . ARG B 1 563 ? 63.406 -12.297 -18.156 1 20.52 563 ARG B N 1
ATOM 9023 C CA . ARG B 1 563 ? 64.625 -13.109 -18.109 1 20.52 563 ARG B CA 1
ATOM 9024 C C . ARG B 1 563 ? 64.438 -14.422 -18.859 1 20.52 563 ARG B C 1
ATOM 9026 O O . ARG B 1 563 ? 65.312 -15.305 -18.812 1 20.52 563 ARG B O 1
ATOM 9033 N N . GLY B 1 564 ? 63.344 -14.93 -19.406 1 18.61 564 GLY B N 1
ATOM 9034 C CA . GLY B 1 564 ? 63.562 -16.234 -20.031 1 18.61 564 GLY B CA 1
ATOM 9035 C C . GLY B 1 564 ? 64.375 -16.141 -21.312 1 18.61 564 GLY B C 1
ATOM 9036 O O . GLY B 1 564 ? 64.438 -17.094 -22.094 1 18.61 564 GLY B O 1
ATOM 9037 N N . GLY B 1 565 ? 65.25 -15.188 -21.828 1 18.61 565 GLY B N 1
ATOM 9038 C CA . GLY B 1 565 ? 66 -15.695 -22.938 1 18.61 565 GLY B CA 1
ATOM 9039 C C . GLY B 1 565 ? 66.938 -16.844 -22.562 1 18.61 565 GLY B C 1
ATOM 9040 O O . GLY B 1 565 ? 67.188 -17.734 -23.375 1 18.61 565 GLY B O 1
ATOM 9041 N N . ARG B 1 566 ? 67.75 -16.875 -21.547 1 20.73 566 ARG B N 1
ATOM 9042 C CA . ARG B 1 566 ? 69 -17.609 -21.781 1 20.73 566 ARG B CA 1
ATOM 9043 C C . ARG B 1 566 ? 68.75 -19.109 -21.688 1 20.73 566 ARG B C 1
ATOM 9045 O O . ARG B 1 566 ? 69.438 -19.906 -22.344 1 20.73 566 ARG B O 1
ATOM 9052 N N . LYS B 1 567 ? 67.812 -19.922 -21.469 1 19.55 567 LYS B N 1
ATOM 9053 C CA . LYS B 1 567 ? 68.312 -21.156 -22.078 1 19.55 567 LYS B CA 1
ATOM 9054 C C . LYS B 1 567 ? 67.875 -21.266 -23.531 1 19.55 567 LYS B C 1
ATOM 9056 O O . LYS B 1 567 ? 66.75 -20.844 -23.891 1 19.55 567 LYS B O 1
#

pLDDT: mean 76.66, std 24.01, range [18.59, 98.56]

Radius of gyration: 33.7 Å; Cα contacts (8 Å, |Δi|>4): 1823; chains: 2; bounding box: 113×119×75 Å

Sequence (1134 aa):
MRAQQPPGLQPRRPSAPTGQKLFHGPEIDDNEVKFSTKLGTGCFGTVWKGSCFQKEVAVKIPVVQNLNREQLAAFRKEVEIMSTNHHPNIILFMGACTVPGKFKIVTELMDTDLETLLHSDVSLSLYERMKMAKDAALGMNWLHHSTPTIIHRDLKTANLLIEKTANLYRVKLCDFGLSEIKPKERAWLQDPKNGAKGTPLFMPPEVMMGQPFDEKSDVYSFGIVLWEILTRKEPFAHYDDYDEFTEAVCDRHERPPIPDNCPPSLRRLMEACWHPDPRKRPNFEDVNNHLDIILIHAAIYDEQGRRFWQENFIRMEEAEWDHFVETFYKFLRIDRPEDDVTPDEVSPYLLVGTGGNLSASGEFEINAGDASQKFAEDHVPANEILNLRCLKTLLVNHDNKSGDKKGYVNVERFGNILNWFGPLIKKKDRTPFLDAIREILQEAWFHGDIETGEAQRRLNGQGAGCFLVRFSTNPSHPGCFTISKVSANGKVAHIRISHSAEGFSVNDEHTYPSLPELVEKLSKALDLRFPCPGSQYSQLFSAGGSVDLGGYVRYTGDDDYARGGRKMRAQQPPGLQPRRPSAPTGQKLFHGPEIDDNEVKFSTKLGTGCFGTVWKGSCFQKEVAVKIPVVQNLNREQLAAFRKEVEIMSTNHHPNIILFMGACTVPGKFKIVTELMDTDLETLLHSDVSLSLYERMKMAKDAALGMNWLHHSTPTIIHRDLKTANLLIEKTANLYRVKLCDFGLSEIKPKERAWLQDPKNGAKGTPLFMPPEVMMGQPFDEKSDVYSFGIVLWEILTRKEPFAHYDDYDEFTEAVCDRHERPPIPDNCPPSLRRLMEACWHPDPRKRPNFEDVNNHLDIILIHAAIYDEQGRRFWQENFIRMEEAEWDHFVETFYKFLRIDRPEDDVTPDEVSPYLLVGTGGNLSASGEFEINAGDASQKFAEDHVPANEILNLRCLKTLLVNHDNKSGDKKGYVNVERFGNILNWFGPLIKKKDRTPFLDAIREILQEAWFHGDIETGEAQRRLNGQGAGCFLVRFSTNPSHPGCFTISKVSANGKVAHIRISHSAEGFSVNDEHTYPSLPELVEKLSKALDLRFPCPGSQYSQLFSAGGSVDLGGYVRYTGDDDYARGGRK

Foldseek 3Di:
DDPPPPPDPPPDPPDPPPPDDLEPADADDLVQKDFDAWDDADPFFTWTWIDGPRAIKIKGDGPDLQDDPVNLVLLSVLQRLQRPQDDPQAWHWDHWHSPRSRTMTITHDADAFQLVVLQDPDDDAPLQLLVQLLSNLVSLLSQCPDAQRKDQQADARRQWTWHDDPPHIHIHGHDSSVMDGDHPVDQFDPDLVVADDYDLQLFALCRVVSGGDDQLRVLSSSLLRSQCSNPSDDWPVVDPDSVVVSCCCNVVVDGGDHDPPDDPLSVVLSCLSNPNDSVSHDGSVVVSVSSLLVSLVSQAVAPLLSVLCCVQPGPHQKDFPVSSVVSLCVSQVHDQPPQVPPVLCVVCCVVPQPPDPCDPVNDDDSPPDCPVPCPPDDDQPDLRNLLVVLVCVQFFDPPPPPPPSRTIGGSNSSRLLCLQQDDQHDDDPDGSSSVQSSVQLQDQQEAEADDPVVQQVLAQPPDFQEWHKYADPDPVAGNKIWIWTQHNVRHIDIFIWHQDPQAIDTPPPDHDNGPVVVCVVCCVVVSNQARRGDHPSNVSRDDPDDPCSPPPPPPPVPPPPPPPPDD/DDPPDPDDDPDPPDDPPPPDDLEPADADDLVQKAFDAWDDADPFFTWTWIDGPRAIKIKGDGPDLQDDPVNLVLLSVLQHLQRQQDDPQAWHWDHWHSPRSRTMTITHDFDAFQLVVLQDPDDDAPLQLLVQLLSNLVSLLSQCPDAQRKDQQADARRQWTWHDDPVHIHIHGHDSSVMDGDHPVDQFDPDLPVADDYDLQLFALCRVVRGGDDQLRVLSSSLLRSQCSNPSDDWPVVDPDSVVVSCCCNPVVDGGDDDPPDDPLSVVLSCLSNPNDSVSHDGSVVVSVSSLLVSLVSQAVAPLLSVLCCVQPGPHQKDFPVSSVVSLCVSQVHDQPPQPPPVLCVVCCVVPQPPDPCDPVNDDDSPPDCPVPCPPDDDQPDLRNLLVVLVCVQFFDPPPPPPPSRTIGGSNSSRLLCLQQDDQHDDDPDGSSSVQSSVQLQDQQEAEDDDPVVQQVLAQPPDFQEWHKYADPDPVAGNKIWIWTQHPVRHIDIFIWHQDPQAIDTPPPDHDNGPVVVCVVCCVVVSRDHRRGDHPSNVSRDDPDDPCPPPPPPPDVPDPPPPPPPD

InterPro domains:
  IPR000719 Protein kinase domain [PS50011] (33-293)
  IPR000719 Protein kinase domain [SM00220] (33-293)
  IPR000980 SH2 domain [PF00017] (445-520)
  IPR000980 SH2 domain [PS50001] (445-524)
  IPR000980 SH2 domain [SM00252] (443-528)
  IPR001245 Serine-threonine/tyrosine-protein kinase, catalytic domain [PF07714] (33-291)
  IPR001245 Serine-threonine/tyrosine-protein kinase, catalytic domain [PR00109] (144-162)
  IPR001245 Serine-threonine/tyrosine-protein kinase, catalytic domain [PR00109] (217-239)
  IPR001245 Serine-threonine/tyrosine-protein kinase, catalytic domain [PR00109] (262-284)
  IPR008271 Serine/threonine-protein kinase, active site [PS00108] (150-162)
  IPR011009 Protein kinase-like domain superfamily [SSF56112] (21-291)
  IPR017441 Protein kinase, ATP binding site [PS00107] (39-60)
  IPR036860 SH2 domain superfamily [G3DSA:3.30.505.10] (426-542)
  IPR036860 SH2 domain superfamily [SSF55550] (438-532)
  IPR051681 Serine/Threonine Kinases and Pseudokinases [PTHR44329] (27-291)

Secondary structure (DSSP, 8-state):
---------------------S-SS-B--GGGEEEEEEEEEETTEEEEEEEETTEEEEEEE-S-SS--HHHHHHHHHHHHHHHH---TTB--EEEEE-STT--EEEEEPPSEEHHHHHTSS----HHHHHHHHHHHHHHHHHHHHSSSEEE-S---GGGEEEEE-SS-EEEEE---TT-EEE-TT-SS---TTS---S-GGG--HHHHTTPPP-HHHHHHHHHHHHHHHHH-S-TTTT---HHHHHIIIIIS---PPPPTTS-HHHHHHHHHHT-SSGGGSPPHHHHHHHHHHHHHHHH--SHHHHHHHHHHHTT-SEEEHHHHHHHHHHHHT-PPP--SS-TT---TTTT--------TTS-------STTS---S-----HHHHHHHHHHHHHB-----S--TT-EEEHHHHHHHHHHH-----BTTB-HHHHHHHHHHT-TTB--S--HHHHHHHHTTPPTTEEEEEE---TTSTT-EEEEEE-TTS-EEEEEEEEETTEEEETTSSEESSHHHHHHHTTTTTT--EEPS--TTHHHH--SS-----------TT----GGG--/-----PPP-------------S-SS-B--GGGEEEEEEEEEETTEEEEEEEETTEEEEEEE-S-SS--HHHHHHHHHHHHHHHH---TTB--EEEEE-STT--EEEEEPPSEEHHHHHTSS----HHHHHHHHHHHHHHHHHHHHSSSEEE-S---GGGEEEEE-SS-EEEEE---TT-EEE-TT-SS---TTS---S-GGG--HHHHTTPPP-HHHHHHHHHHHHHHHHH-S-TTTT---HHHHHIIIIIS---PPPPTTS-HHHHHHHHHHT-SSGGGSPPHHHHHHHHHHHHHHHH--SHHHHHHHHHHHTT-SEEEHHHHHHHHHHHHT-PPP--SS-TT---TTTT--------TTS-B-----STTS---S-----HHHHHHHHHHHHHB--------TT-EEEHHHHHHHHHHH-----BTTB-HHHHHHHHHHT-TTB--S--HHHHHHHHTTPPTTEEEEEE---TTSTT-EEEEEE-TTSPEEEEEEEEETTEEEETTSSEESSHHHHHHHTTTTTT--EEPS--TTHHHH--SS-----------TT----GGG--

Solvent-accessible surface area (backbone atoms only — not comparable to full-atom values): 63870 Å² total; per-residue (Å²): 138,80,80,73,75,72,82,75,76,72,76,75,73,77,73,75,76,88,62,81,69,87,58,94,48,35,73,40,58,70,88,51,51,48,69,84,45,80,72,48,76,55,100,70,20,36,32,26,39,28,34,43,80,88,36,70,24,27,36,36,30,48,78,62,47,81,58,50,71,66,54,44,50,42,50,47,49,28,51,49,53,46,51,44,51,45,46,94,19,31,56,54,50,43,28,30,22,81,50,89,64,49,49,33,41,34,26,61,60,67,74,46,35,40,43,60,54,49,66,44,80,43,76,71,54,66,35,60,39,45,47,33,49,43,29,44,36,47,30,50,32,47,35,57,66,34,88,56,22,38,34,54,68,55,58,43,44,76,34,23,32,26,39,79,48,55,86,44,65,45,28,20,40,47,75,46,71,68,38,44,80,35,55,83,87,49,86,60,53,74,75,61,78,73,59,93,72,62,64,70,87,37,56,34,46,58,44,75,71,60,42,60,61,40,71,42,40,46,31,22,9,44,22,51,39,50,49,29,56,73,67,45,49,72,74,66,70,86,56,89,45,68,68,61,42,49,46,36,37,57,73,65,59,54,70,77,84,74,62,88,86,51,55,64,71,56,51,51,49,37,54,36,26,51,35,89,52,54,88,70,27,58,54,45,67,55,50,47,56,52,43,48,52,46,38,44,54,51,27,20,78,48,66,54,53,32,52,52,42,54,75,71,41,61,88,47,64,58,38,49,37,69,60,45,53,54,52,49,27,56,72,63,70,45,81,72,65,76,65,79,69,66,65,70,61,60,33,88,65,47,77,62,57,74,83,53,73,66,48,93,82,50,58,48,64,76,68,71,70,65,84,63,56,77,73,58,83,88,70,70,66,52,67,61,51,47,27,52,53,50,49,46,63,73,44,37,61,74,78,53,65,50,51,56,82,66,44,40,33,39,48,51,57,50,19,50,50,40,50,56,39,38,62,80,49,72,50,98,94,38,45,57,28,47,50,44,47,38,60,48,47,67,35,59,30,34,50,46,90,50,51,71,69,53,51,47,24,66,47,39,80,50,56,64,17,27,23,36,33,27,46,41,85,49,81,90,47,72,28,20,32,28,38,38,31,21,33,91,86,64,46,76,43,56,40,61,30,48,56,56,98,76,22,28,22,52,68,78,70,58,74,24,82,38,65,70,55,40,53,62,72,39,16,73,84,67,46,51,71,30,64,38,68,40,29,80,43,50,68,79,65,54,61,98,67,77,76,77,62,62,69,69,70,73,83,63,82,70,75,75,77,68,69,77,58,82,118,141,82,82,77,76,76,84,76,80,74,77,76,73,78,72,76,78,88,62,81,69,86,56,96,49,37,74,39,58,70,87,51,51,47,68,82,45,80,73,49,76,55,98,70,19,36,33,24,38,27,33,43,81,87,36,70,24,27,36,37,29,49,77,61,47,82,58,50,72,68,51,44,50,42,51,47,47,29,51,49,52,46,51,45,51,43,47,95,21,31,56,52,50,45,27,31,20,83,48,90,65,48,48,33,41,35,27,63,58,67,74,46,35,41,43,61,54,50,66,43,79,44,75,74,54,66,35,60,40,46,47,32,49,45,29,42,37,46,30,50,32,47,34,57,67,34,87,58,20,38,36,53,69,55,59,42,43,76,34,23,31,25,40,80,48,57,87,46,65,44,29,20,40,48,76,47,72,69,38,43,80,35,54,82,87,49,86,60,50,74,77,61,80,73,58,95,74,64,66,72,86,37,57,34,47,57,45,76,72,60,44,59,60,38,70,43,42,45,32,22,9,44,21,52,37,48,50,28,55,73,69,46,47,72,73,65,68,85,54,88,46,67,66,62,43,48,46,36,38,56,74,64,61,55,69,74,84,74,63,86,87,51,55,65,70,56,50,52,48,38,51,36,24,52,36,89,53,54,88,69,28,58,55,45,66,55,50,47,56,53,44,47,52,45,39,44,53,53,29,20,78,48,66,54,52,33,52,52,42,54,75,72,42,61,87,48,64,60,39,50,37,69,62,45,54,55,52,48,27,56,73,64,70,45,80,72,64,76,64,77,71,64,66,69,62,63,32,90,62,48,76,62,56,75,83,52,72,65,47,93,80,48,57,48,64,73,68,71,70,65,82,63,54,81,72,56,83,86,67,69,66,52,68,62,51,46,26,50,52,49,49,48,62,73,44,38,62,74,80,53,68,53,51,57,82,65,44,40,33,38,48,50,57,51,18,49,50,40,51,56,35,45,59,77,49,72,49,95,98,39,44,57,27,46,50,45,47,37,60,49,47,69,35,59,29,33,50,46,91,48,52,71,68,54,51,47,23,66,46,38,77,50,56,63,16,28,24,35,34,26,46,40,85,49,79,91,45,72,30,21,32,29,38,39,30,22,34,90,88,64,45,76,42,56,40,61,30,46,57,54,98,77,22,29,21,53,68,79,70,58,73,23,84,38,66,70,54,39,54,62,72,38,18,73,84,67,45,52,74,36,63,38,69,39,30,82,42,52,68,80,68,51,62,100,65,77,79,77,68,64,77,73,74,74,82,64,82,72,77,76,79,67,72,74,64,76,120